Protein AF-0000000086441834 (afdb_homodimer)

Radius of gyration: 35.89 Å; Cα contacts (8 Å, |Δi|>4): 743; chains: 2; bounding box: 83×121×80 Å

InterPro domains:
  IPR006990 Tweety [PF04906] (12-384)
  IPR006990 Tweety [PTHR12424] (7-382)

Secondary structure (DSSP, 8-state):
----SSS------HHHHHHHTS-EE-TTS-EE--S--TT-HHHHHHHHHHHHHHHHHHHHHHHHHHHHHHHHHHHHHH--S---SHHHHHHHHHHHHHHHHHHHHHHHHHHHHHHHHHHHHHHHHHHHHHHHHHHHHHHHHHHHHHHIIIIIIHHHHHHHHHTTT-HHHHHHHHHHHHHHHHHHHHHHT------TTHHHHHHHHHHHHHHHHHHHHHHHHHHHHHHHHHHHHHHHHT-HHHHHHHHHHHHHHHHHHHHHHHHHHHHHHHHHHHHHSHHHHHHHHHHHHTSS-HHHHHHHHH--TTPPPTTHHHHHHHHHHHHHHHHHHHHHHHHHTTT-GGGHHHHHHHHHHHHHHHHHHHHHHHHHSHHHHHHHHHHHHHHHHHHHHHHHHHHHHTTS--/----SSS------HHHHHHHTS-EE-TTS-EE--S--TT-HHHHHHHHHHHHHHHHHHHHHHHHHHHHHHHHHHHHHH--S---SHHHHHHHHHHHHHHHHHHHHHHHHHHHHHHHHHHHHHHHHHHHHHHHHHHHHHHHHHHHHHHIIIIIIHHHHHHHHHTTT-HHHHHHHHHHHHHHHHHHHHHHT------TTHHHHHHHHHHHHHHHHHHHHHHHHHHHHHHHHHHHHHHHHT-HHHHHHHHHHHHHHHHHHHHHHHHHHHHHHHHHHHHHSHHHHHHHHHHHHTSS-HHHHHHHHH--TTPPPTTHHHHHHHHHHHHHHHHHHHHHHHHHTTT-GGGHHHHHHHHHHHHHHHHHHHHHHHHHSHHHHHHHHHHHHHHHHHHHHHHHHHHHHTTS--

Structure (mmCIF, N/CA/C/O backbone):
data_AF-0000000086441834-model_v1
#
loop_
_entity.id
_entity.type
_entity.pdbx_description
1 polymer 'Protein tweety homolog'
#
loop_
_atom_site.group_PDB
_atom_site.id
_atom_site.type_symbol
_atom_site.label_atom_id
_atom_site.label_alt_id
_atom_site.label_comp_id
_atom_site.label_asym_id
_atom_site.label_entity_id
_atom_site.label_seq_id
_atom_site.pdbx_PDB_ins_code
_atom_site.Cartn_x
_atom_site.Cartn_y
_atom_site.Cartn_z
_atom_site.occupancy
_atom_site.B_iso_or_equiv
_atom_site.auth_seq_id
_atom_site.auth_comp_id
_atom_site.auth_asym_id
_atom_site.auth_atom_id
_atom_site.pdbx_PDB_model_num
ATOM 1 N N . MET A 1 1 ? -5.156 -4.043 -15.008 1 24.02 1 MET A N 1
ATOM 2 C CA . MET A 1 1 ? -5.91 -2.793 -15.039 1 24.02 1 MET A CA 1
ATOM 3 C C . MET A 1 1 ? -5.945 -2.145 -13.664 1 24.02 1 MET A C 1
ATOM 5 O O . MET A 1 1 ? -6.688 -2.59 -12.781 1 24.02 1 MET A O 1
ATOM 9 N N . ALA A 1 2 ? -4.785 -1.745 -13.133 1 32.31 2 ALA A N 1
ATOM 10 C CA . ALA A 1 2 ? -4.375 -1.07 -11.906 1 32.31 2 ALA A CA 1
ATOM 11 C C . ALA A 1 2 ? -5.223 0.173 -11.648 1 32.31 2 ALA A C 1
ATOM 13 O O . ALA A 1 2 ? -5.391 1.008 -12.547 1 32.31 2 ALA A O 1
ATOM 14 N N . LEU A 1 3 ? -6.297 0.075 -10.953 1 35.94 3 LEU A N 1
ATOM 15 C CA . LEU A 1 3 ? -6.781 1.312 -10.352 1 35.94 3 LEU A CA 1
ATOM 16 C C . LEU A 1 3 ? -5.621 2.178 -9.875 1 35.94 3 LEU A C 1
ATOM 18 O O . LEU A 1 3 ? -4.969 1.856 -8.875 1 35.94 3 LEU A O 1
ATOM 22 N N . ALA A 1 4 ? -4.75 2.637 -10.602 1 35.59 4 ALA A N 1
ATOM 23 C CA . ALA A 1 4 ? -3.664 3.559 -10.289 1 35.59 4 ALA A CA 1
ATOM 24 C C . ALA A 1 4 ? -4.109 4.609 -9.273 1 35.59 4 ALA A C 1
ATOM 26 O O . ALA A 1 4 ? -5.309 4.863 -9.125 1 35.59 4 ALA A O 1
ATOM 27 N N . GLY A 1 5 ? -3.135 5.359 -8.508 1 34.28 5 GLY A N 1
ATOM 28 C CA . GLY A 1 5 ? -2.914 6.246 -7.379 1 34.28 5 GLY A CA 1
ATOM 29 C C . GLY A 1 5 ? -3.859 7.434 -7.355 1 34.28 5 GLY A C 1
ATOM 30 O O . GLY A 1 5 ? -3.881 8.195 -6.391 1 34.28 5 GLY A O 1
ATOM 31 N N . THR A 1 6 ? -4.016 8.141 -8.445 1 36.5 6 THR A N 1
ATOM 32 C CA . THR A 1 6 ? -4.566 9.477 -8.219 1 36.5 6 THR A CA 1
ATOM 33 C C . THR A 1 6 ? -6.027 9.391 -7.785 1 36.5 6 THR A C 1
ATOM 35 O O . THR A 1 6 ? -6.676 8.359 -7.969 1 36.5 6 THR A O 1
ATOM 38 N N . GLY A 1 7 ? -6.691 10.469 -7.227 1 42.56 7 GLY A N 1
ATOM 39 C CA . GLY A 1 7 ? -7.961 11.039 -6.801 1 42.56 7 GLY A CA 1
ATOM 40 C C . GLY A 1 7 ? -9.156 10.398 -7.484 1 42.56 7 GLY A C 1
ATOM 41 O O . GLY A 1 7 ? -10.242 10.984 -7.516 1 42.56 7 GLY A O 1
ATOM 42 N N . THR A 1 8 ? -8.953 9.461 -8.391 1 50.53 8 THR A N 1
ATOM 43 C CA . THR A 1 8 ? -10.117 9.266 -9.242 1 50.53 8 THR A CA 1
ATOM 44 C C . THR A 1 8 ? -11.133 8.344 -8.562 1 50.53 8 THR A C 1
ATOM 46 O O . THR A 1 8 ? -10.758 7.484 -7.762 1 50.53 8 THR A O 1
ATOM 49 N N . ASN A 1 9 ? -12.43 8.875 -8.516 1 57.94 9 ASN A N 1
ATOM 50 C CA . ASN A 1 9 ? -13.672 8.211 -8.141 1 57.94 9 ASN A CA 1
ATOM 51 C C . ASN A 1 9 ? -13.727 6.781 -8.664 1 57.94 9 ASN A C 1
ATOM 53 O O . ASN A 1 9 ? -13.195 6.488 -9.734 1 57.94 9 ASN A O 1
ATOM 57 N N . TYR A 1 10 ? -13.898 5.895 -7.727 1 64.81 10 TYR A N 1
ATOM 58 C CA . TYR A 1 10 ? -14.062 4.484 -8.055 1 64.81 10 TYR A CA 1
ATOM 59 C C . TYR A 1 10 ? -14.992 4.309 -9.25 1 64.81 10 TYR A C 1
ATOM 61 O O . TYR A 1 10 ? -16.047 4.934 -9.32 1 64.81 10 TYR A O 1
ATOM 69 N N . SER A 1 11 ? -14.461 3.799 -10.414 1 70.88 11 SER A N 1
ATOM 70 C CA . SER A 1 11 ? -15.312 3.381 -11.523 1 70.88 11 SER A CA 1
ATOM 71 C C . SER A 1 11 ? -15.273 1.867 -11.711 1 70.88 11 SER A C 1
ATOM 73 O O . SER A 1 11 ? -14.195 1.268 -11.742 1 70.88 11 SER A O 1
ATOM 75 N N . ALA A 1 12 ? -16.516 1.317 -11.734 1 76 12 ALA A N 1
ATOM 76 C CA . ALA A 1 12 ? -16.609 -0.132 -11.883 1 76 12 ALA A CA 1
ATOM 77 C C . ALA A 1 12 ? -16.125 -0.578 -13.258 1 76 12 ALA A C 1
ATOM 79 O O . ALA A 1 12 ? -16.5 0.01 -14.273 1 76 12 ALA A O 1
ATOM 80 N N . PRO A 1 13 ? -15.305 -1.532 -13.305 1 77.62 13 PRO A N 1
ATOM 81 C CA . PRO A 1 13 ? -14.867 -2.057 -14.602 1 77.62 13 PRO A CA 1
ATOM 82 C C . PRO A 1 13 ? -16.016 -2.689 -15.391 1 77.62 13 PRO A C 1
ATOM 84 O O . PRO A 1 13 ? -17.062 -2.992 -14.828 1 77.62 13 PRO A O 1
ATOM 87 N N . TRP A 1 14 ? -15.883 -2.857 -16.703 1 79.56 14 TRP A N 1
ATOM 88 C CA . TRP A 1 14 ? -16.922 -3.312 -17.625 1 79.56 14 TRP A CA 1
ATOM 89 C C . TRP A 1 14 ? -17.391 -4.719 -17.266 1 79.56 14 TRP A C 1
ATOM 91 O O . TRP A 1 14 ? -18.578 -5.035 -17.375 1 79.56 14 TRP A O 1
ATOM 101 N N . TRP A 1 15 ? -16.547 -5.562 -16.797 1 78.25 15 TRP A N 1
ATOM 102 C CA . TRP A 1 15 ? -16.922 -6.945 -16.516 1 78.25 15 TRP A CA 1
ATOM 103 C C . TRP A 1 15 ? -17.812 -7.027 -15.281 1 78.25 15 TRP A C 1
ATOM 105 O O . TRP A 1 15 ? -18.625 -7.949 -15.148 1 78.25 15 TRP A O 1
ATOM 115 N N . VAL A 1 16 ? -17.656 -6.113 -14.391 1 84.94 16 VAL A N 1
ATOM 116 C CA . VAL A 1 16 ? -18.516 -6.062 -13.219 1 84.94 16 VAL A CA 1
ATOM 117 C C . VAL A 1 16 ? -19.953 -5.719 -13.648 1 84.94 16 VAL A C 1
ATOM 119 O O . VAL A 1 16 ? -20.906 -6.328 -13.18 1 84.94 16 VAL A O 1
ATOM 122 N N . ALA A 1 17 ? -20.062 -4.734 -14.562 1 84.62 17 ALA A N 1
ATOM 123 C CA . ALA A 1 17 ? -21.375 -4.324 -15.055 1 84.62 17 ALA A CA 1
ATOM 124 C C . ALA A 1 17 ? -22.047 -5.457 -15.812 1 84.62 17 ALA A C 1
ATOM 126 O O . ALA A 1 17 ? -23.266 -5.645 -15.711 1 84.62 17 ALA A O 1
ATOM 127 N N . TRP A 1 18 ? -21.281 -6.195 -16.562 1 85.25 18 TRP A N 1
ATOM 128 C CA . TRP A 1 18 ? -21.828 -7.32 -17.328 1 85.25 18 TRP A CA 1
ATOM 129 C C . TRP A 1 18 ? -22.375 -8.398 -16.391 1 85.25 18 TRP A C 1
ATOM 131 O O . TRP A 1 18 ? -23.453 -8.945 -16.641 1 85.25 18 TRP A O 1
ATOM 141 N N . LEU A 1 19 ? -21.703 -8.633 -15.32 1 85 19 LEU A N 1
ATOM 142 C CA . LEU A 1 19 ? -22.125 -9.672 -14.383 1 85 19 LEU A CA 1
ATOM 143 C C . LEU A 1 19 ? -23.312 -9.203 -13.555 1 85 19 LEU A C 1
ATOM 145 O O . LEU A 1 19 ? -24.172 -10.008 -13.18 1 85 19 LEU A O 1
ATOM 149 N N . HIS A 1 20 ? -23.266 -7.961 -13.305 1 85.69 20 HIS A N 1
ATOM 150 C CA . HIS A 1 20 ? -24.375 -7.387 -12.539 1 85.69 20 HIS A CA 1
ATOM 151 C C . HIS A 1 20 ? -25.672 -7.43 -13.336 1 85.69 20 HIS A C 1
ATOM 153 O O . HIS A 1 20 ? -26.766 -7.531 -12.75 1 85.69 20 HIS A O 1
ATOM 159 N N . ASP A 1 21 ? -25.547 -7.422 -14.57 1 86.12 21 ASP A N 1
ATOM 160 C CA . ASP A 1 21 ? -26.719 -7.371 -15.43 1 86.12 21 ASP A CA 1
ATOM 161 C C . ASP A 1 21 ? -27.312 -8.766 -15.633 1 86.12 21 ASP A C 1
ATOM 163 O O . ASP A 1 21 ? -28.391 -8.906 -16.234 1 86.12 21 ASP A O 1
ATOM 167 N N . VAL A 1 22 ? -26.656 -9.695 -15.07 1 82.94 22 VAL A N 1
ATOM 168 C CA . VAL A 1 22 ? -27.188 -11.047 -15.18 1 82.94 22 VAL A CA 1
ATOM 169 C C . VAL A 1 22 ? -28.453 -11.172 -14.336 1 82.94 22 VAL A C 1
ATOM 171 O O . VAL A 1 22 ? -28.453 -10.836 -13.148 1 82.94 22 VAL A O 1
ATOM 174 N N . PRO A 1 23 ? -29.5 -11.602 -15.062 1 82.12 23 PRO A N 1
ATOM 175 C CA . PRO A 1 23 ? -30.766 -11.688 -14.328 1 82.12 23 PRO A CA 1
ATOM 176 C C . PRO A 1 23 ? -30.719 -12.711 -13.195 1 82.12 23 PRO A C 1
ATOM 178 O O . PRO A 1 23 ? -30.062 -13.75 -13.328 1 82.12 23 PRO A O 1
ATOM 181 N N . ARG A 1 24 ? -31.344 -12.352 -12.102 1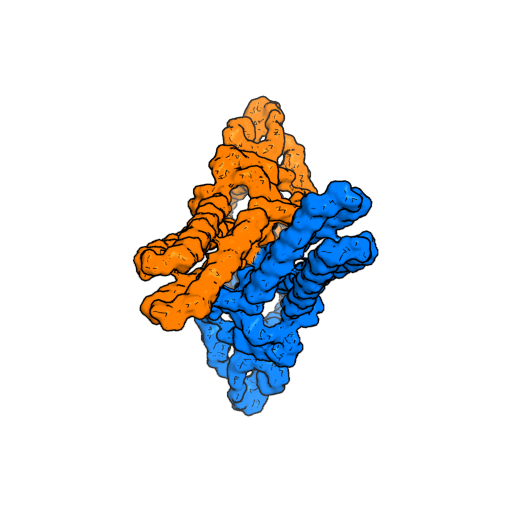 84.44 24 ARG A N 1
ATOM 182 C CA . ARG A 1 24 ? -31.406 -13.227 -10.938 1 84.44 24 ARG A CA 1
ATOM 183 C C . ARG A 1 24 ? -32.844 -13.625 -10.633 1 84.44 24 ARG A C 1
ATOM 185 O O . ARG A 1 24 ? -33.75 -12.828 -10.812 1 84.44 24 ARG A O 1
ATOM 192 N N . VAL A 1 25 ? -32.938 -14.852 -10.516 1 87.25 25 VAL A N 1
ATOM 193 C CA . VAL A 1 25 ? -34.281 -15.383 -10.25 1 87.25 25 VAL A CA 1
ATOM 194 C C . VAL A 1 25 ? -34.281 -16.062 -8.883 1 87.25 25 VAL A C 1
ATOM 196 O O . VAL A 1 25 ? -33.312 -16.656 -8.461 1 87.25 25 VAL A O 1
ATOM 199 N N . ASN A 1 26 ? -35.375 -15.867 -8.125 1 87.31 26 ASN A N 1
ATOM 200 C CA . ASN A 1 26 ? -35.531 -16.531 -6.84 1 87.31 26 ASN A CA 1
ATOM 201 C C . ASN A 1 26 ? -36.062 -17.953 -7.008 1 87.31 26 ASN A C 1
ATOM 203 O O . ASN A 1 26 ? -36.188 -18.453 -8.133 1 87.31 26 ASN A O 1
ATOM 207 N N . LEU A 1 27 ? -36.312 -18.578 -5.812 1 85.62 27 LEU A N 1
ATOM 208 C CA . LEU A 1 27 ? -36.75 -19.969 -5.863 1 85.62 27 LEU A CA 1
ATOM 209 C C . LEU A 1 27 ? -38.156 -20.062 -6.441 1 85.62 27 LEU A C 1
ATOM 211 O O . LEU A 1 27 ? -38.562 -21.125 -6.926 1 85.62 27 LEU A O 1
ATOM 215 N N . ARG A 1 28 ? -38.875 -18.891 -6.414 1 84.12 28 ARG A N 1
ATOM 216 C CA . ARG A 1 28 ? -40.219 -18.828 -6.965 1 84.12 28 ARG A CA 1
ATOM 217 C C . ARG A 1 28 ? -40.188 -18.328 -8.406 1 84.12 28 ARG A C 1
ATOM 219 O O . ARG A 1 28 ? -41.25 -18 -8.969 1 84.12 28 ARG A O 1
ATOM 226 N N . PHE A 1 29 ? -39.094 -18.156 -9.031 1 85.19 29 PHE A N 1
ATOM 227 C CA . PHE A 1 29 ? -38.875 -17.75 -10.414 1 85.19 29 PHE A CA 1
ATOM 228 C C . PHE A 1 29 ? -39.312 -16.297 -10.625 1 85.19 29 PHE A C 1
ATOM 230 O O . PHE A 1 29 ? -39.875 -15.969 -11.664 1 85.19 29 PHE A O 1
ATOM 237 N N . ARG A 1 30 ? -39.188 -15.625 -9.562 1 85.12 30 ARG A N 1
ATOM 238 C CA . ARG A 1 30 ? -39.469 -14.195 -9.672 1 85.12 30 ARG A CA 1
ATOM 239 C C . ARG A 1 30 ? -38.156 -13.406 -9.781 1 85.12 30 ARG A C 1
ATOM 241 O O . ARG A 1 30 ? -37.156 -13.773 -9.156 1 85.12 30 ARG A O 1
ATOM 248 N N . SER A 1 31 ? -38.188 -12.453 -10.594 1 86 31 SER A N 1
ATOM 249 C CA . SER A 1 31 ? -37 -11.641 -10.797 1 86 31 SER A CA 1
ATOM 250 C C . SER A 1 31 ? -36.688 -10.789 -9.562 1 86 31 SER A C 1
ATOM 252 O O . SER A 1 31 ? -37.594 -10.195 -8.977 1 86 31 SER A O 1
ATOM 254 N N . VAL A 1 32 ? -35.469 -10.844 -9.07 1 84.69 32 VAL A N 1
ATOM 255 C CA . VAL A 1 32 ? -35 -10.062 -7.93 1 84.69 32 VAL A CA 1
ATOM 256 C C . VAL A 1 32 ? -34.125 -8.914 -8.414 1 84.69 32 VAL A C 1
ATOM 258 O O . VAL A 1 32 ? -33.344 -9.078 -9.367 1 84.69 32 VAL A O 1
ATOM 261 N N . PRO A 1 33 ? -34.312 -7.777 -7.781 1 81 33 PRO A N 1
ATOM 262 C CA . PRO A 1 33 ? -33.469 -6.652 -8.18 1 81 33 PRO A CA 1
ATOM 263 C C . PRO A 1 33 ? -31.984 -6.883 -7.863 1 81 33 PRO A C 1
ATOM 265 O O . PRO A 1 33 ? -31.672 -7.57 -6.895 1 81 33 PRO A O 1
ATOM 268 N N . GLY A 1 34 ? -31.109 -6.395 -8.703 1 79.44 34 GLY A N 1
ATOM 269 C CA . GLY A 1 34 ? -29.672 -6.582 -8.602 1 79.44 34 GLY A CA 1
ATOM 270 C C . GLY A 1 34 ? -29.031 -5.68 -7.566 1 79.44 34 GLY A C 1
ATOM 271 O O . GLY A 1 34 ? -27.859 -5.316 -7.699 1 79.44 34 GLY A O 1
ATOM 272 N N . ARG A 1 35 ? -29.734 -5.176 -6.59 1 81.81 35 ARG A N 1
ATOM 273 C CA . ARG A 1 35 ? -29.172 -4.348 -5.535 1 81.81 35 ARG A CA 1
ATOM 274 C C . ARG A 1 35 ? -28.531 -5.207 -4.445 1 81.81 35 ARG A C 1
ATOM 276 O O . ARG A 1 35 ? -29.094 -6.234 -4.059 1 81.81 35 ARG A O 1
ATOM 283 N N . PHE A 1 36 ? -27.375 -4.758 -4.012 1 85.12 36 PHE A N 1
ATOM 284 C CA . PHE A 1 36 ? -26.656 -5.523 -3 1 85.12 36 PHE A CA 1
ATOM 285 C C . PHE A 1 36 ? -27.375 -5.445 -1.657 1 85.12 36 PHE A C 1
ATOM 287 O O . PHE A 1 36 ? -27.359 -4.41 -0.99 1 85.12 36 PHE A O 1
ATOM 294 N N . GLU A 1 37 ? -28.125 -6.473 -1.342 1 85.88 37 GLU A N 1
ATOM 295 C CA . GLU A 1 37 ? -28.875 -6.582 -0.086 1 85.88 37 GLU A CA 1
ATOM 296 C C . GLU A 1 37 ? -28.641 -7.941 0.569 1 85.88 37 GLU A C 1
ATOM 298 O O . GLU A 1 37 ? -29.5 -8.828 0.482 1 85.88 37 GLU A O 1
ATOM 303 N N . PRO A 1 38 ? -27.625 -8.023 1.412 1 83.06 38 PRO A N 1
ATOM 304 C CA . PRO A 1 38 ? -27.297 -9.336 1.976 1 83.06 38 PRO A CA 1
ATOM 305 C C . PRO A 1 38 ? -28.25 -9.766 3.084 1 83.06 38 PRO A C 1
ATOM 307 O O . PRO A 1 38 ? -28.297 -10.938 3.449 1 83.06 38 PRO A O 1
ATOM 310 N N . ARG A 1 39 ? -29.141 -8.977 3.498 1 82.88 39 ARG A N 1
ATOM 311 C CA . ARG A 1 39 ? -30.031 -9.32 4.602 1 82.88 39 ARG A CA 1
ATOM 312 C C . ARG A 1 39 ? -31.438 -9.625 4.094 1 82.88 39 ARG A C 1
ATOM 314 O O . ARG A 1 39 ? -32.312 -10.078 4.859 1 82.88 39 ARG A O 1
ATOM 321 N N . ASN A 1 40 ? -31.609 -9.422 2.889 1 87.06 40 ASN A N 1
ATOM 322 C CA . ASN A 1 40 ? -32.906 -9.68 2.289 1 87.06 40 ASN A CA 1
ATOM 323 C C . ASN A 1 40 ? -33.094 -11.148 1.918 1 87.06 40 ASN A C 1
ATOM 325 O O . ASN A 1 40 ? -32.188 -11.758 1.329 1 87.06 40 ASN A O 1
ATOM 329 N N . ASP A 1 41 ? -34.188 -11.711 2.266 1 88.31 41 ASP A N 1
ATOM 330 C CA . ASP A 1 41 ? -34.469 -13.125 2.018 1 88.31 41 ASP A CA 1
ATOM 331 C C . ASP A 1 41 ? -34.562 -13.406 0.52 1 88.31 41 ASP A C 1
ATOM 333 O O . ASP A 1 4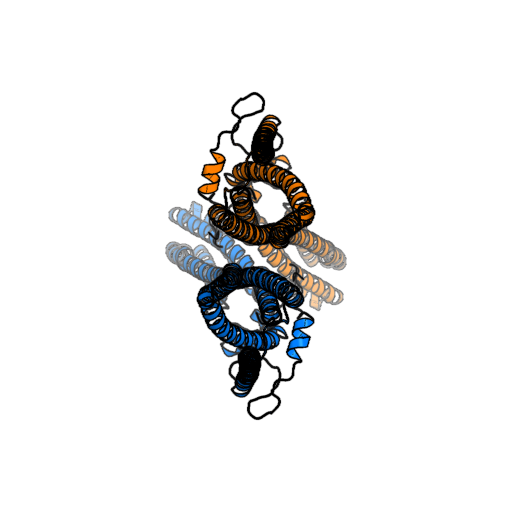1 ? -34.094 -14.445 0.049 1 88.31 41 ASP A O 1
ATOM 337 N N . GLY A 1 42 ? -35.156 -12.508 -0.138 1 85.5 42 GLY A N 1
ATOM 338 C CA . GLY A 1 42 ? -35.25 -12.688 -1.579 1 85.5 42 GLY A CA 1
ATOM 339 C C . GLY A 1 42 ? -33.875 -12.719 -2.256 1 85.5 42 GLY A C 1
ATOM 340 O O . GLY A 1 42 ? -33.656 -13.523 -3.16 1 85.5 42 GLY A O 1
ATOM 341 N N . TYR A 1 43 ? -33.062 -11.938 -1.845 1 88.62 43 TYR A N 1
ATOM 342 C CA . TYR A 1 43 ? -31.688 -11.891 -2.375 1 88.62 43 TYR A CA 1
ATOM 343 C C . TYR A 1 43 ? -30.938 -13.18 -2.07 1 88.62 43 TYR A C 1
ATOM 345 O O . TYR A 1 43 ? -30.266 -13.727 -2.941 1 88.62 43 TYR A O 1
ATOM 353 N N . LEU A 1 44 ? -31.156 -13.75 -0.935 1 89.31 44 LEU A N 1
ATOM 354 C CA . LEU A 1 44 ? -30.484 -14.984 -0.534 1 89.31 44 LEU A CA 1
ATOM 355 C C . LEU A 1 44 ? -31.062 -16.188 -1.283 1 89.31 44 LEU A C 1
ATOM 357 O O . LEU A 1 44 ? -30.344 -17.141 -1.572 1 89.31 44 LEU A O 1
ATOM 361 N N . GLN A 1 45 ? -32.312 -16.078 -1.565 1 90.12 45 GLN A N 1
ATOM 362 C CA . GLN A 1 45 ? -32.938 -17.156 -2.312 1 90.12 45 GLN A CA 1
ATOM 363 C C . GLN A 1 45 ? -32.406 -17.25 -3.734 1 90.12 45 GLN A C 1
ATOM 365 O O . GLN A 1 45 ? -32.344 -18.328 -4.324 1 90.12 45 GLN A O 1
ATOM 370 N N . SER A 1 46 ? -32.094 -16.156 -4.238 1 89.38 46 SER A N 1
ATOM 371 C CA . SER A 1 46 ? -31.484 -16.172 -5.566 1 89.38 46 SER A CA 1
ATOM 372 C C . SER A 1 46 ? -30.156 -16.891 -5.555 1 89.38 46 SER A C 1
ATOM 374 O O . SER A 1 46 ? -29.797 -17.578 -6.527 1 89.38 46 SER A O 1
ATOM 376 N N . PHE A 1 47 ? -29.438 -16.844 -4.504 1 91.25 47 PHE A N 1
ATOM 377 C CA . PHE A 1 47 ? -28.172 -17.547 -4.359 1 91.25 47 PHE A CA 1
ATOM 378 C C . PHE A 1 47 ? -28.391 -19.047 -4.238 1 91.25 47 PHE A C 1
ATOM 380 O O . PHE A 1 47 ? -27.641 -19.844 -4.809 1 91.25 47 PHE A O 1
ATOM 387 N N . LEU A 1 48 ? -29.406 -19.375 -3.557 1 91.81 48 LEU A N 1
ATOM 388 C CA . LEU A 1 48 ? -29.75 -20.781 -3.422 1 91.81 48 LEU A CA 1
ATOM 389 C C . LEU A 1 48 ? -30.141 -21.391 -4.77 1 91.81 48 LEU A C 1
ATOM 391 O O . LEU A 1 48 ? -29.859 -22.547 -5.043 1 91.81 48 LEU A O 1
ATOM 395 N N . PHE A 1 49 ? -30.75 -20.578 -5.531 1 91.88 49 PHE A N 1
ATOM 396 C CA . PHE A 1 49 ? -31.109 -21.016 -6.871 1 91.88 49 PHE A CA 1
ATOM 397 C C . PHE A 1 49 ? -29.859 -21.312 -7.699 1 91.88 49 PHE A C 1
ATOM 399 O O . PHE A 1 49 ? -29.797 -22.328 -8.406 1 91.88 49 PHE A O 1
ATOM 406 N N . ILE A 1 50 ? -28.953 -20.422 -7.676 1 90.5 50 ILE A N 1
ATOM 407 C CA . ILE A 1 50 ? -27.703 -20.594 -8.414 1 90.5 50 ILE A CA 1
ATOM 408 C C . ILE A 1 50 ? -27 -21.859 -7.938 1 90.5 50 ILE A C 1
ATOM 410 O O . ILE A 1 50 ? -26.484 -22.641 -8.742 1 90.5 50 ILE A O 1
ATOM 414 N N . LEU A 1 51 ? -27.031 -22.109 -6.668 1 92 51 LEU A N 1
ATOM 415 C CA . LEU A 1 51 ? -26.422 -23.328 -6.113 1 92 51 LEU A CA 1
ATOM 416 C C . LEU A 1 51 ? -27.172 -24.562 -6.578 1 92 51 LEU A C 1
ATOM 418 O O . LEU A 1 51 ? -26.562 -25.609 -6.836 1 92 51 LEU A O 1
ATOM 422 N N . GLY A 1 52 ? -28.469 -24.391 -6.707 1 92.12 52 GLY A N 1
ATOM 423 C CA . GLY A 1 52 ? -29.266 -25.5 -7.223 1 92.12 52 GLY A CA 1
ATOM 424 C C . GLY A 1 52 ? -28.953 -25.844 -8.664 1 92.12 52 GLY A C 1
ATOM 425 O O . GLY A 1 52 ? -28.844 -27.016 -9.023 1 92.12 52 GLY A O 1
ATOM 426 N N . VAL A 1 53 ? -28.781 -24.828 -9.43 1 90.5 53 VAL A N 1
ATOM 427 C CA . VAL A 1 53 ? -28.438 -25.047 -10.828 1 90.5 53 VAL A CA 1
ATOM 428 C C . VAL A 1 53 ? -27.094 -25.766 -10.922 1 90.5 53 VAL A C 1
ATOM 430 O O . VAL A 1 53 ? -26.906 -26.656 -11.758 1 90.5 53 VAL A O 1
ATOM 433 N N . ALA A 1 54 ? -26.141 -25.375 -10.094 1 90.5 54 ALA A N 1
ATOM 434 C CA . ALA A 1 54 ? -24.844 -26.047 -10.07 1 90.5 54 ALA A CA 1
ATOM 435 C C . ALA A 1 54 ? -24.984 -27.5 -9.641 1 90.5 54 ALA A C 1
ATOM 437 O O . ALA A 1 54 ? -24.328 -28.391 -10.195 1 90.5 54 ALA A O 1
ATOM 438 N N . ALA A 1 55 ? -25.844 -27.75 -8.75 1 92.44 55 ALA A N 1
ATOM 439 C CA . ALA A 1 55 ? -26.062 -29.109 -8.273 1 92.44 55 ALA A CA 1
ATOM 440 C C . ALA A 1 55 ? -26.688 -29.969 -9.367 1 92.44 55 ALA A C 1
ATOM 442 O O . ALA A 1 55 ? -26.297 -31.125 -9.555 1 92.44 55 ALA A O 1
ATOM 443 N N . VAL A 1 56 ? -27.594 -29.406 -10.109 1 93.38 56 VAL A N 1
ATOM 444 C CA . VAL A 1 56 ? -28.234 -30.141 -11.195 1 93.38 56 VAL A CA 1
ATOM 445 C C . VAL A 1 56 ? -27.219 -30.438 -12.297 1 93.38 56 VAL A C 1
ATOM 447 O O . VAL A 1 56 ? -27.234 -31.531 -12.867 1 93.38 56 VAL A O 1
ATOM 450 N N . SER A 1 57 ? -26.422 -29.438 -12.586 1 90.62 57 SER A N 1
ATOM 451 C CA . SER A 1 57 ? -25.391 -29.641 -13.586 1 90.62 57 SER A CA 1
ATOM 452 C C . SER A 1 57 ? -24.406 -30.734 -13.164 1 90.62 57 SER A C 1
ATOM 454 O O . SER A 1 57 ? -23.938 -31.5 -14 1 90.62 57 SER A O 1
ATOM 456 N N . LEU A 1 58 ? -24.062 -30.812 -11.836 1 90.62 58 LEU A N 1
ATOM 457 C CA . LEU A 1 58 ? -23.219 -31.891 -11.32 1 90.62 58 LEU A CA 1
ATOM 458 C C . LEU A 1 58 ? -23.891 -33.25 -11.492 1 90.62 58 LEU A C 1
ATOM 460 O O . LEU A 1 58 ? -23.266 -34.188 -11.945 1 90.62 58 LEU A O 1
ATOM 464 N N . ALA A 1 59 ? -25.188 -33.312 -11.211 1 93 59 ALA A N 1
ATOM 465 C CA . ALA A 1 59 ? -25.938 -34.562 -11.352 1 93 59 ALA A CA 1
ATOM 466 C C . ALA A 1 59 ? -25.969 -35.031 -12.805 1 93 59 ALA A C 1
ATOM 468 O O . ALA A 1 59 ? -25.797 -36.219 -13.086 1 93 59 ALA A O 1
ATOM 469 N N . LEU A 1 60 ? -26.125 -34.062 -13.641 1 91.75 60 LEU A N 1
ATOM 470 C CA . LEU A 1 60 ? -26.125 -34.375 -15.062 1 91.75 60 LEU A CA 1
ATOM 471 C C . LEU A 1 60 ? -24.766 -34.906 -15.516 1 91.75 60 LEU A C 1
ATOM 473 O O . LEU A 1 60 ? -24.688 -35.844 -16.297 1 91.75 60 LEU A O 1
ATOM 477 N N . ASN A 1 61 ? -23.75 -34.312 -15.055 1 89.19 61 ASN A N 1
ATOM 478 C CA . ASN A 1 61 ? -22.391 -34.75 -15.383 1 89.19 61 ASN A CA 1
ATOM 479 C C . ASN A 1 61 ? -22.109 -36.125 -14.852 1 89.19 61 ASN A C 1
ATOM 481 O O . ASN A 1 61 ? -21.484 -36.969 -15.539 1 89.19 61 ASN A O 1
ATOM 485 N N . LEU A 1 62 ? -22.547 -36.406 -13.648 1 89.44 62 LEU A N 1
ATOM 486 C CA . LEU A 1 62 ? -22.328 -37.719 -13.07 1 89.44 62 LEU A CA 1
ATOM 487 C C . LEU A 1 62 ? -23.141 -38.781 -13.812 1 89.44 62 LEU A C 1
ATOM 489 O O . LEU A 1 62 ? -22.656 -39.906 -14.023 1 89.44 62 LEU A O 1
ATOM 493 N N . LEU A 1 63 ? -24.297 -38.438 -14.305 1 91.12 63 LEU A N 1
ATOM 494 C CA . LEU A 1 63 ? -25.141 -39.344 -15.062 1 91.12 63 LEU A CA 1
ATOM 495 C C . LEU A 1 63 ? -24.516 -39.656 -16.422 1 91.12 63 LEU A C 1
ATOM 497 O O . LEU A 1 63 ? -24.5 -40.812 -16.844 1 91.12 63 LEU A O 1
ATOM 501 N N . LEU A 1 64 ? -24.047 -38.688 -17.016 1 88.5 64 LEU A N 1
ATOM 502 C CA . LEU A 1 64 ? -23.391 -38.906 -18.312 1 88.5 64 LEU A CA 1
ATOM 503 C C . LEU A 1 64 ? -22.156 -39.781 -18.156 1 88.5 64 LEU A C 1
ATOM 505 O O . LEU A 1 64 ? -21.906 -40.656 -18.984 1 88.5 64 LEU A O 1
ATOM 509 N N . LEU A 1 65 ? -21.375 -39.562 -17.109 1 83.62 65 LEU A N 1
ATOM 510 C CA . LEU A 1 65 ? -20.203 -40.375 -16.844 1 83.62 65 LEU A CA 1
ATOM 511 C C . LEU A 1 65 ? -20.594 -41.812 -16.531 1 83.62 65 LEU A C 1
ATOM 513 O O . LEU A 1 65 ? -19.938 -42.75 -16.969 1 83.62 65 LEU A O 1
ATOM 517 N N . PHE A 1 66 ? -21.719 -41.969 -15.828 1 86.06 66 PHE A N 1
ATOM 518 C CA . PHE A 1 66 ? -22.203 -43.312 -15.484 1 86.06 66 PHE A CA 1
ATOM 519 C C . PHE A 1 66 ? -22.641 -44.062 -16.719 1 86.06 66 PHE A C 1
ATOM 521 O O . PHE A 1 66 ? -22.312 -45.25 -16.891 1 86.06 66 PHE A O 1
ATOM 528 N N . VAL A 1 67 ? -23.297 -43.406 -17.625 1 87.5 67 VAL A N 1
ATOM 529 C CA . VAL A 1 67 ? -23.766 -44.031 -18.859 1 87.5 67 VAL A CA 1
ATOM 530 C C . VAL A 1 67 ? -22.578 -44.406 -19.734 1 87.5 67 VAL A C 1
ATOM 532 O O . VAL A 1 67 ? -22.516 -45.5 -20.297 1 87.5 67 VAL A O 1
ATOM 535 N N . HIS A 1 68 ? -21.703 -43.5 -19.781 1 81.12 68 HIS A N 1
ATOM 536 C CA . HIS A 1 68 ? -20.516 -43.719 -20.578 1 81.12 68 HIS A CA 1
ATOM 537 C C . HIS A 1 68 ? -19.719 -44.938 -20.062 1 81.12 68 HIS A C 1
ATOM 539 O O . HIS A 1 68 ? -19.328 -45.781 -20.844 1 81.12 68 HIS A O 1
ATOM 545 N N . TYR A 1 69 ? -19.562 -45.062 -18.766 1 77.44 69 TYR A N 1
ATOM 546 C CA . TYR A 1 69 ? -18.797 -46.156 -18.172 1 77.44 69 TYR A CA 1
ATOM 547 C C . TYR A 1 69 ? -19.531 -47.5 -18.328 1 77.44 69 TYR A C 1
ATOM 549 O O . TYR A 1 69 ? -18.922 -48.531 -18.578 1 77.44 69 TYR A O 1
ATOM 557 N N . THR A 1 70 ? -20.812 -47.531 -18.312 1 81.94 70 THR A N 1
ATOM 558 C CA . THR A 1 70 ? -21.594 -48.75 -18.469 1 81.94 70 THR A CA 1
ATOM 559 C C . THR A 1 70 ? -21.562 -49.25 -19.906 1 81.94 70 THR A C 1
ATOM 561 O O . THR A 1 70 ? -21.484 -50.469 -20.172 1 81.94 70 THR A O 1
ATOM 564 N N . ARG A 1 71 ? -21.641 -48.281 -20.75 1 81.25 71 ARG A N 1
ATOM 565 C CA . ARG A 1 71 ? -21.578 -48.656 -22.156 1 81.25 71 ARG A CA 1
ATOM 566 C C . ARG A 1 71 ? -20.203 -49.25 -22.5 1 81.25 71 ARG A C 1
ATOM 568 O O . ARG A 1 71 ? -20.125 -50.188 -23.266 1 81.25 71 ARG A O 1
ATOM 575 N N . LEU A 1 72 ? -19.172 -48.719 -21.984 1 70.25 72 LEU A N 1
ATOM 576 C CA . LEU A 1 72 ? -17.828 -49.219 -22.234 1 70.25 72 LEU A CA 1
ATOM 577 C C . LEU A 1 72 ? -17.641 -50.594 -21.641 1 70.25 72 LEU A C 1
ATOM 579 O O . LEU A 1 72 ? -16.984 -51.469 -22.234 1 70.25 72 LEU A O 1
ATOM 583 N N . CYS A 1 73 ? -18.188 -50.875 -20.5 1 68.44 73 CYS A N 1
ATOM 584 C CA . CYS A 1 73 ? -18.078 -52.188 -19.844 1 68.44 73 CYS A CA 1
ATOM 585 C C . CYS A 1 73 ? -18.906 -53.25 -20.578 1 68.44 73 CYS A C 1
ATOM 587 O O . CYS A 1 73 ? -18.469 -54.375 -20.703 1 68.44 73 CYS A O 1
ATOM 589 N N . CYS A 1 74 ? -20 -52.844 -21.078 1 64.75 74 CYS A N 1
ATOM 590 C CA . CYS A 1 74 ? -20.859 -53.781 -21.797 1 64.75 74 CYS A CA 1
ATOM 591 C C . CYS A 1 74 ? -20.297 -54.094 -23.172 1 64.75 74 CYS A C 1
ATOM 593 O O . CYS A 1 74 ? -20.422 -55.219 -23.672 1 64.75 74 CYS A O 1
ATOM 595 N N . CYS A 1 75 ? -19.844 -53.062 -23.766 1 59.09 75 CYS A N 1
ATOM 596 C CA . CYS A 1 75 ? -19.281 -53.281 -25.094 1 59.09 75 CYS A CA 1
ATOM 597 C C . CYS A 1 75 ? -18.016 -54.125 -25 1 59.09 75 CYS A C 1
ATOM 599 O O . CYS A 1 75 ? -17.688 -54.844 -25.938 1 59.09 75 CYS A O 1
ATOM 601 N N . GLN A 1 76 ? -17.234 -53.938 -24.031 1 58.56 76 GLN A N 1
ATOM 602 C CA . GLN A 1 76 ? -16.047 -54.781 -23.891 1 58.56 76 GLN A CA 1
ATOM 603 C C . GLN A 1 76 ? -16.406 -56.219 -23.578 1 58.56 76 GLN A C 1
ATOM 605 O O . GLN A 1 76 ? -15.672 -57.156 -23.922 1 58.56 76 GLN A O 1
ATOM 610 N N . ARG A 1 77 ? -17.484 -56.5 -22.922 1 58.28 77 ARG A N 1
ATOM 611 C CA . ARG A 1 77 ? -17.891 -57.906 -22.672 1 58.28 77 ARG A CA 1
ATOM 612 C C . ARG A 1 77 ? -18.281 -58.594 -23.969 1 58.28 77 ARG A C 1
ATOM 614 O O . ARG A 1 77 ? -18.047 -59.781 -24.125 1 58.28 77 ARG A O 1
ATOM 621 N N . GLY A 1 78 ? -18.953 -57.938 -24.781 1 52.25 78 GLY A N 1
ATOM 622 C CA . GLY A 1 78 ? -19.391 -58.656 -25.969 1 52.25 78 GLY A CA 1
ATOM 623 C C . GLY A 1 78 ? -18.344 -58.688 -27.062 1 52.25 78 GLY A C 1
ATOM 624 O O . GLY A 1 78 ? -18.516 -59.375 -28.078 1 52.25 78 GLY A O 1
ATOM 625 N N . GLY A 1 79 ? -17.688 -57.656 -27.344 1 46.81 79 GLY A N 1
ATOM 626 C CA . GLY A 1 79 ? -16.938 -57.594 -28.578 1 46.81 79 GLY A CA 1
ATOM 627 C C . GLY A 1 79 ? -15.648 -58.406 -28.531 1 46.81 79 GLY A C 1
ATOM 628 O O . GLY A 1 79 ? -14.984 -58.469 -27.5 1 46.81 79 GLY A O 1
ATOM 629 N N . ASN A 1 80 ? -15.492 -59.438 -29.484 1 46.38 80 ASN A N 1
ATOM 630 C CA . ASN A 1 80 ? -14.438 -60.312 -30.016 1 46.38 80 ASN A CA 1
ATOM 631 C C . ASN A 1 80 ? -13.094 -59.594 -30.078 1 46.38 80 ASN A C 1
ATOM 633 O O . ASN A 1 80 ? -13.055 -58.375 -30.062 1 46.38 80 ASN A O 1
ATOM 637 N N . GLY A 1 81 ? -11.789 -60.312 -30.516 1 44.12 81 GLY A N 1
ATOM 638 C CA . GLY A 1 81 ? -10.344 -60.375 -30.609 1 44.12 81 GLY A CA 1
ATOM 639 C C . GLY A 1 81 ? -9.742 -59.188 -31.344 1 44.12 81 GLY A C 1
ATOM 640 O O . GLY A 1 81 ? -8.531 -58.938 -31.25 1 44.12 81 GLY A O 1
ATOM 641 N N . ASN A 1 82 ? -10.023 -58.906 -32.719 1 41.91 82 ASN A N 1
ATOM 642 C CA . ASN A 1 82 ? -9.141 -58.375 -33.75 1 41.91 82 ASN A CA 1
ATOM 643 C C . ASN A 1 82 ? -9.016 -56.875 -33.656 1 41.91 82 ASN A C 1
ATOM 645 O O . ASN A 1 82 ? -8.695 -56.219 -34.656 1 41.91 82 ASN A O 1
ATOM 649 N N . VAL A 1 83 ? -9.789 -56.125 -33.125 1 48.94 83 VAL A N 1
ATOM 650 C CA . VAL A 1 83 ? -9.703 -54.719 -33.438 1 48.94 83 VAL A CA 1
ATOM 651 C C . VAL A 1 83 ? -8.508 -54.094 -32.719 1 48.94 83 VAL A C 1
ATOM 653 O O . VAL A 1 83 ? -8.578 -53.812 -31.516 1 48.94 83 VAL A O 1
ATOM 656 N N . LYS A 1 84 ? -7.344 -54.531 -33.094 1 50.31 84 LYS A N 1
ATOM 657 C CA . LYS A 1 84 ? -5.973 -54.5 -32.594 1 50.31 84 LYS A CA 1
ATOM 658 C C . LYS A 1 84 ? -5.492 -53.062 -32.344 1 50.31 84 LYS A C 1
ATOM 660 O O . LYS A 1 84 ? -5.039 -52.75 -31.234 1 50.31 84 LYS A O 1
ATOM 665 N N . ARG A 1 85 ? -4.445 -52.531 -33.156 1 50.59 85 ARG A N 1
ATOM 666 C CA . ARG A 1 85 ? -3.285 -51.625 -33.125 1 50.59 85 ARG A CA 1
ATOM 667 C C . ARG A 1 85 ? -3.707 -50.156 -33.219 1 50.59 85 ARG A C 1
ATOM 669 O O . ARG A 1 85 ? -3.111 -49.312 -32.562 1 50.59 85 ARG A O 1
ATOM 676 N N . SER A 1 86 ? -4.648 -49.781 -34.125 1 50.59 86 SER A N 1
ATOM 677 C CA . SER A 1 86 ? -4.906 -48.406 -34.469 1 50.59 86 SER A CA 1
ATOM 678 C C . SER A 1 86 ? -5.59 -47.656 -33.344 1 50.59 86 SER A C 1
ATOM 680 O O . SER A 1 86 ? -5.41 -46.438 -33.188 1 50.59 86 SER A O 1
ATOM 682 N N . SER A 1 87 ? -6.316 -48.25 -32.5 1 52.34 87 SER A N 1
ATOM 683 C CA . SER A 1 87 ? -7.125 -47.625 -31.453 1 52.34 87 SER A CA 1
ATOM 684 C C . SER A 1 87 ? -6.277 -47.25 -30.25 1 52.34 87 SER A C 1
ATOM 686 O O . SER A 1 87 ? -6.598 -46.281 -29.531 1 52.34 87 SER A O 1
ATOM 688 N N . VAL A 1 88 ? -5.125 -47.875 -30.219 1 56.09 88 VAL A N 1
ATOM 689 C CA . VAL A 1 88 ? -4.242 -47.594 -29.078 1 56.09 88 VAL A CA 1
ATOM 690 C C . VAL A 1 88 ? -3.646 -46.188 -29.234 1 56.09 88 VAL A C 1
ATOM 692 O O . VAL A 1 88 ? -3.496 -45.469 -28.25 1 56.09 88 VAL A O 1
ATOM 695 N N . CYS A 1 89 ? -3.441 -45.781 -30.531 1 57.12 89 CYS A N 1
ATOM 696 C CA . CYS A 1 89 ? -2.824 -44.5 -30.781 1 57.12 89 CYS A CA 1
ATOM 697 C C . CYS A 1 89 ? -3.762 -43.344 -30.391 1 57.12 89 CYS A C 1
ATOM 699 O O . CYS A 1 89 ? -3.332 -42.375 -29.781 1 57.12 89 CYS A O 1
ATOM 701 N N . CYS A 1 90 ? -5.035 -43.531 -30.703 1 62.22 90 CYS A N 1
ATOM 702 C CA . CYS A 1 90 ? -5.988 -42.469 -30.391 1 62.22 90 CYS A CA 1
ATOM 703 C C . CYS A 1 90 ? -6.191 -42.344 -28.891 1 62.22 90 CYS A C 1
ATOM 705 O O . CYS A 1 90 ? -6.293 -41.219 -28.375 1 62.22 90 CYS A O 1
ATOM 707 N N . SER A 1 91 ? -6.059 -43.438 -28.266 1 67.44 91 SER A N 1
ATOM 708 C CA . SER A 1 91 ? -6.258 -43.406 -26.812 1 67.44 91 SER A CA 1
ATOM 709 C C . SER A 1 91 ? -5.078 -42.719 -26.109 1 67.44 91 SER A C 1
ATOM 711 O O . SER A 1 91 ? -5.266 -41.938 -25.172 1 67.44 91 SER A O 1
ATOM 713 N N . THR A 1 92 ? -3.939 -42.875 -26.719 1 63.34 92 THR A N 1
ATOM 714 C CA . THR A 1 92 ? -2.756 -42.25 -26.141 1 63.34 92 THR A CA 1
ATOM 715 C C . THR A 1 92 ? -2.791 -40.75 -26.328 1 63.34 92 THR A C 1
ATOM 717 O O . THR A 1 92 ? -2.469 -40 -25.422 1 63.34 92 THR A O 1
ATOM 720 N N . TRP A 1 93 ? -3.221 -40.312 -27.531 1 66.69 93 TRP A N 1
ATOM 721 C CA . TRP A 1 93 ? -3.307 -38.875 -27.781 1 66.69 93 TRP A CA 1
ATOM 722 C C . TRP A 1 93 ? -4.359 -38.219 -26.891 1 66.69 93 TRP A C 1
ATOM 724 O O . TRP A 1 93 ? -4.195 -37.094 -26.469 1 66.69 93 TRP A O 1
ATOM 734 N N . CYS A 1 94 ? -5.379 -38.875 -26.547 1 71.69 94 CYS A N 1
ATOM 735 C CA . CYS A 1 94 ? -6.418 -38.344 -25.672 1 71.69 94 CYS A CA 1
ATOM 736 C C . CYS A 1 94 ? -5.895 -38.188 -24.25 1 71.69 94 CYS A C 1
ATOM 738 O O . CYS A 1 94 ? -6.191 -37.188 -23.578 1 71.69 94 CYS A O 1
ATOM 740 N N . VAL A 1 95 ? -5.066 -39.094 -23.906 1 71.12 95 VAL A N 1
ATOM 741 C CA . VAL A 1 95 ? -4.52 -39.031 -22.547 1 71.12 95 VAL A CA 1
ATOM 742 C C . VAL A 1 95 ? -3.492 -37.906 -22.453 1 71.12 95 VAL A C 1
ATOM 744 O O . VAL A 1 95 ? -3.447 -37.188 -21.469 1 71.12 95 VAL A O 1
ATOM 747 N N . VAL A 1 96 ? -2.752 -37.812 -23.5 1 67.31 96 VAL A N 1
ATOM 748 C CA . VAL A 1 96 ? -1.744 -36.75 -23.516 1 67.31 96 VAL A CA 1
ATOM 749 C C . VAL A 1 96 ? -2.424 -35.375 -23.484 1 67.31 96 VAL A C 1
ATOM 751 O O . VAL A 1 96 ? -2.027 -34.5 -22.719 1 67.31 96 VAL A O 1
ATOM 754 N N . LEU A 1 97 ? -3.414 -35.188 -24.234 1 72.88 97 LEU A N 1
ATOM 755 C CA . LEU A 1 97 ? -4.133 -33.906 -24.266 1 72.88 97 LEU A CA 1
ATOM 756 C C . LEU A 1 97 ? -4.82 -33.656 -22.922 1 72.88 97 LEU A C 1
ATOM 758 O O . LEU A 1 97 ? -4.832 -32.5 -22.453 1 72.88 97 LEU A O 1
ATOM 762 N N . ALA A 1 98 ? -5.332 -34.625 -22.391 1 74.06 98 ALA A N 1
ATOM 763 C CA . ALA A 1 98 ? -6 -34.469 -21.109 1 74.06 98 ALA A CA 1
ATOM 764 C C . ALA A 1 98 ? -5.004 -34.094 -20.016 1 74.06 98 ALA A C 1
ATOM 766 O O . ALA A 1 98 ? -5.297 -33.25 -19.172 1 74.06 98 ALA A O 1
ATOM 767 N N . THR A 1 99 ? -3.887 -34.719 -20.141 1 70.38 99 THR A N 1
ATOM 768 C CA . THR A 1 99 ? -2.867 -34.406 -19.141 1 70.38 99 THR A CA 1
ATOM 769 C C . THR A 1 99 ? -2.369 -32.969 -19.297 1 70.38 99 THR A C 1
ATOM 771 O O . THR A 1 99 ? -2.152 -32.281 -18.312 1 70.38 99 THR A O 1
ATOM 774 N N . LEU A 1 100 ? -2.25 -32.594 -20.5 1 69.75 100 LEU A N 1
ATOM 775 C CA . LEU A 1 100 ? -1.796 -31.219 -20.75 1 69.75 100 LEU A CA 1
ATOM 776 C C . LEU A 1 100 ? -2.832 -30.203 -20.281 1 69.75 100 LEU A C 1
ATOM 778 O O . LEU A 1 100 ? -2.482 -29.188 -19.688 1 69.75 100 LEU A O 1
ATOM 782 N N . LEU A 1 101 ? -4.004 -30.469 -20.547 1 74.25 101 LEU A N 1
ATOM 783 C CA . LEU A 1 101 ? -5.074 -29.562 -20.141 1 74.25 101 LEU A CA 1
ATOM 784 C C . LEU A 1 101 ? -5.199 -29.531 -18.625 1 74.25 101 LEU A C 1
ATOM 786 O O . LEU A 1 101 ? -5.395 -28.469 -18.031 1 74.25 101 LEU A O 1
ATOM 790 N N . CYS A 1 102 ? -4.996 -30.703 -18.047 1 72.31 102 CYS A N 1
ATOM 791 C CA . CYS A 1 102 ? -5.086 -30.781 -16.594 1 72.31 102 CYS A CA 1
ATOM 792 C C . CYS A 1 102 ? -3.924 -30.047 -15.93 1 72.31 102 CYS A C 1
ATOM 794 O O . CYS A 1 102 ? -4.121 -29.312 -14.961 1 72.31 102 CYS A O 1
ATOM 796 N N . SER A 1 103 ? -2.807 -30.219 -16.484 1 71.69 103 SER A N 1
ATOM 797 C CA . SER A 1 103 ? -1.638 -29.547 -15.922 1 71.69 103 SER A CA 1
ATOM 798 C C . SER A 1 103 ? -1.751 -28.031 -16.062 1 71.69 103 SER A C 1
ATOM 800 O O . SER A 1 103 ? -1.372 -27.297 -15.148 1 71.69 103 SER A O 1
ATOM 802 N N . THR A 1 104 ? -2.275 -27.594 -17.188 1 73.56 104 THR A N 1
ATOM 803 C CA . THR A 1 104 ? -2.461 -26.156 -17.375 1 73.56 104 THR A CA 1
ATOM 804 C C . THR A 1 104 ? -3.518 -25.609 -16.422 1 73.56 104 THR A C 1
ATOM 806 O O . THR A 1 104 ? -3.346 -24.531 -15.844 1 73.56 104 THR A O 1
ATOM 809 N N . ALA A 1 105 ? -4.512 -26.312 -16.219 1 77.25 105 ALA A N 1
ATOM 810 C CA . ALA A 1 105 ? -5.574 -25.906 -15.312 1 77.25 105 ALA A CA 1
ATOM 811 C C . ALA A 1 105 ? -5.062 -25.828 -13.875 1 77.25 105 ALA A C 1
ATOM 813 O O . ALA A 1 105 ? -5.402 -24.891 -13.141 1 77.25 105 ALA A O 1
ATOM 814 N N . ILE A 1 106 ? -4.281 -26.797 -13.508 1 77.69 106 ILE A N 1
ATOM 815 C CA . ILE A 1 106 ? -3.705 -26.812 -12.164 1 77.69 106 ILE A CA 1
ATOM 816 C C . ILE A 1 106 ? -2.762 -25.625 -12 1 77.69 106 ILE A C 1
ATOM 818 O O . ILE A 1 106 ? -2.766 -24.953 -10.953 1 77.69 106 ILE A O 1
ATOM 822 N N . GLY A 1 107 ? -1.955 -25.312 -13.016 1 75.31 107 GLY A N 1
A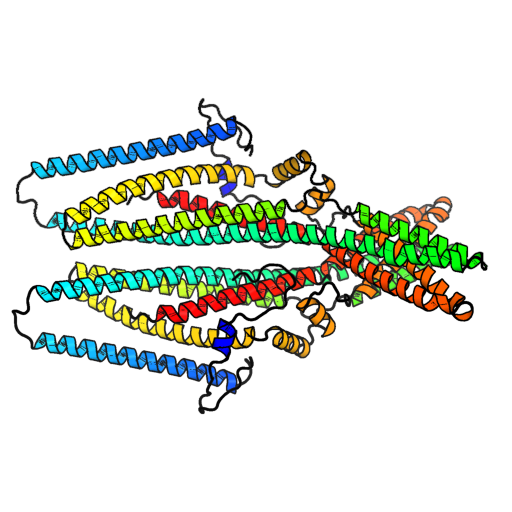TOM 823 C CA . GLY A 1 107 ? -1.083 -24.141 -12.969 1 75.31 107 GLY A CA 1
ATOM 824 C C . GLY A 1 107 ? -1.837 -22.844 -12.805 1 75.31 107 GLY A C 1
ATOM 825 O O . GLY A 1 107 ? -1.457 -22 -11.992 1 75.31 107 GLY A O 1
ATOM 826 N N . ILE A 1 108 ? -2.891 -22.703 -13.539 1 76.12 108 ILE A N 1
ATOM 827 C CA . ILE A 1 108 ? -3.73 -21.516 -13.445 1 76.12 108 ILE A CA 1
ATOM 828 C C . ILE A 1 108 ? -4.391 -21.469 -12.062 1 76.12 108 ILE A C 1
ATOM 830 O O . ILE A 1 108 ? -4.559 -20.375 -11.492 1 76.12 108 ILE A O 1
ATOM 834 N N . GLY A 1 109 ? -4.727 -22.625 -11.578 1 81.06 109 GLY A N 1
ATOM 835 C CA . GLY A 1 109 ? -5.301 -22.688 -10.25 1 81.06 109 GLY A CA 1
ATOM 836 C C . GLY A 1 109 ? -4.352 -22.203 -9.164 1 81.06 109 GLY A C 1
ATOM 837 O O . GLY A 1 109 ? -4.742 -21.453 -8.273 1 81.06 109 GLY A O 1
ATOM 838 N N . PHE A 1 110 ? -3.115 -22.625 -9.227 1 79.69 110 PHE A N 1
ATOM 839 C CA . PHE A 1 110 ? -2.123 -22.203 -8.242 1 79.69 110 PHE A CA 1
ATOM 840 C C . PHE A 1 110 ? -1.878 -20.703 -8.344 1 79.69 110 PHE A C 1
ATOM 842 O O . PHE A 1 110 ? -1.794 -20.016 -7.328 1 79.69 110 PHE A O 1
ATOM 849 N N . TYR A 1 111 ? -1.789 -20.281 -9.609 1 77.38 111 TYR A N 1
ATOM 850 C CA . TYR A 1 111 ? -1.583 -18.844 -9.836 1 77.38 111 TYR A CA 1
ATOM 851 C C . TYR A 1 111 ? -2.754 -18.031 -9.305 1 77.38 111 TYR A C 1
ATOM 853 O O . TYR A 1 111 ? -2.557 -17.031 -8.609 1 77.38 111 TYR A O 1
ATOM 861 N N . GLY A 1 112 ? -3.928 -18.438 -9.617 1 82.38 112 GLY A N 1
ATOM 862 C CA . GLY A 1 112 ? -5.109 -17.719 -9.156 1 82.38 112 GLY A CA 1
ATOM 863 C C . GLY A 1 112 ? -5.25 -17.719 -7.645 1 82.38 112 GLY A C 1
ATOM 864 O O . GLY A 1 112 ? -5.645 -16.719 -7.051 1 82.38 112 GLY A O 1
ATOM 865 N N . ASN A 1 113 ? -4.938 -18.828 -7.031 1 87.25 113 ASN A N 1
ATOM 866 C CA . ASN A 1 113 ? -4.996 -18.922 -5.574 1 87.25 113 ASN A CA 1
ATOM 867 C C . ASN A 1 113 ? -4.008 -17.969 -4.906 1 87.25 113 ASN A C 1
ATOM 869 O O . ASN A 1 113 ? -4.328 -17.359 -3.889 1 87.25 113 ASN A O 1
ATOM 873 N N . SER A 1 114 ? -2.883 -17.844 -5.465 1 84.25 114 SER A N 1
ATOM 874 C CA . SER A 1 114 ? -1.865 -16.953 -4.914 1 84.25 114 SER A CA 1
ATOM 875 C C . SER A 1 114 ? -2.25 -15.492 -5.098 1 84.25 114 SER A C 1
ATOM 877 O O . SER A 1 114 ? -2.1 -14.688 -4.18 1 84.25 114 SER A O 1
ATOM 879 N N . GLU A 1 115 ? -2.779 -15.195 -6.289 1 84.56 115 GLU A N 1
ATOM 880 C CA . GLU A 1 115 ? -3.199 -13.82 -6.562 1 84.56 115 GLU A CA 1
ATOM 881 C C . GLU A 1 115 ? -4.375 -13.414 -5.676 1 84.56 115 GLU A C 1
ATOM 883 O O . GLU A 1 115 ? -4.465 -12.266 -5.242 1 84.56 115 GLU A O 1
ATOM 888 N N . THR A 1 116 ? -5.25 -14.289 -5.488 1 90.06 116 THR A N 1
ATOM 889 C CA . THR A 1 116 ? -6.379 -14.016 -4.602 1 90.06 116 THR A CA 1
ATOM 890 C C . THR A 1 116 ? -5.895 -13.75 -3.178 1 90.06 116 THR A C 1
ATOM 892 O O . THR A 1 116 ? -6.387 -12.844 -2.508 1 90.06 116 THR A O 1
ATOM 895 N N . ASN A 1 117 ? -4.984 -14.562 -2.777 1 90.5 117 ASN A N 1
ATOM 896 C CA . ASN A 1 117 ? -4.406 -14.352 -1.454 1 90.5 117 ASN A CA 1
ATOM 897 C C . ASN A 1 117 ? -3.729 -12.992 -1.352 1 90.5 117 ASN A C 1
ATOM 899 O O . ASN A 1 117 ? -3.84 -12.312 -0.328 1 90.5 117 ASN A O 1
ATOM 903 N N . GLY A 1 118 ? -3.037 -12.672 -2.393 1 87.38 118 GLY A N 1
ATOM 904 C CA . GLY A 1 118 ? -2.422 -11.352 -2.439 1 87.38 118 GLY A CA 1
ATOM 905 C C . GLY A 1 118 ? -3.43 -10.227 -2.383 1 87.38 118 GLY A C 1
ATOM 906 O O . GLY A 1 118 ? -3.215 -9.227 -1.69 1 87.38 118 GLY A O 1
ATOM 907 N N . GLY A 1 119 ? -4.496 -10.383 -3.127 1 89.88 119 GLY A N 1
ATOM 908 C CA . GLY A 1 119 ? -5.555 -9.391 -3.092 1 89.88 119 GLY A CA 1
ATOM 909 C C . GLY A 1 119 ? -6.191 -9.242 -1.723 1 89.88 119 GLY A C 1
ATOM 910 O O . GLY A 1 119 ? -6.445 -8.125 -1.269 1 89.88 119 GLY A O 1
ATOM 911 N N . LEU A 1 120 ? -6.422 -10.32 -1.082 1 93.94 120 LEU A N 1
ATOM 912 C CA . LEU A 1 120 ? -7.059 -10.281 0.229 1 93.94 120 LEU A CA 1
ATOM 913 C C . LEU A 1 120 ? -6.102 -9.734 1.284 1 93.94 120 LEU A C 1
ATOM 915 O O . LEU A 1 120 ? -6.527 -9.07 2.23 1 93.94 120 LEU A O 1
ATOM 919 N N . LYS A 1 121 ? -4.867 -10.031 1.134 1 90.12 121 LYS A N 1
ATOM 920 C CA . LYS A 1 121 ? -3.875 -9.453 2.037 1 90.12 121 LYS A CA 1
ATOM 921 C C . LYS A 1 121 ? -3.834 -7.934 1.906 1 90.12 121 LYS A C 1
ATOM 923 O O . LYS A 1 121 ? -3.707 -7.223 2.904 1 90.12 121 LYS A O 1
ATOM 928 N N . LYS A 1 122 ? -3.943 -7.5 0.723 1 89.5 122 LYS A N 1
ATOM 929 C CA . LYS A 1 122 ? -4.016 -6.062 0.485 1 89.5 122 LYS A CA 1
ATOM 930 C C . LYS A 1 122 ? -5.23 -5.449 1.18 1 89.5 122 LYS A C 1
ATOM 932 O O . LYS A 1 122 ? -5.129 -4.383 1.789 1 89.5 122 LYS A O 1
ATOM 937 N N . VAL A 1 123 ? -6.312 -6.105 1.115 1 94.62 123 VAL A N 1
ATOM 938 C CA . VAL A 1 123 ? -7.543 -5.641 1.747 1 94.62 123 VAL A CA 1
ATOM 939 C C . VAL A 1 123 ? -7.363 -5.609 3.264 1 94.62 123 VAL A C 1
ATOM 941 O O . VAL A 1 123 ? -7.652 -4.598 3.908 1 94.62 123 VAL A O 1
ATOM 944 N N . THR A 1 124 ? -6.863 -6.652 3.771 1 95.31 124 THR A N 1
ATOM 945 C CA . THR A 1 124 ? -6.73 -6.762 5.219 1 95.31 124 THR A CA 1
ATOM 946 C C . THR A 1 124 ? -5.703 -5.766 5.746 1 95.31 124 THR A C 1
ATOM 948 O O . THR A 1 124 ? -5.914 -5.141 6.789 1 95.31 124 THR A O 1
ATOM 951 N N . THR A 1 125 ? -4.594 -5.59 5.008 1 90.31 125 THR A N 1
ATOM 952 C CA . THR A 1 125 ? -3.555 -4.664 5.434 1 90.31 125 THR A CA 1
ATOM 953 C C . THR A 1 125 ? -4.074 -3.227 5.426 1 90.31 125 THR A C 1
ATOM 955 O O . THR A 1 125 ? -3.768 -2.445 6.328 1 90.31 125 THR A O 1
ATOM 958 N N . ASN A 1 126 ? -4.848 -2.895 4.469 1 92.62 126 ASN A N 1
ATOM 959 C CA . ASN A 1 126 ? -5.367 -1.532 4.387 1 92.62 126 ASN A CA 1
ATOM 960 C C . ASN A 1 126 ? -6.496 -1.301 5.391 1 92.62 126 ASN A C 1
ATOM 962 O O . ASN A 1 126 ? -6.695 -0.177 5.852 1 92.62 126 ASN A O 1
ATOM 966 N N . PHE A 1 127 ? -7.254 -2.361 5.754 1 94.75 127 PHE A N 1
ATOM 967 C CA . PHE A 1 127 ? -8.18 -2.248 6.875 1 94.75 127 PHE A CA 1
ATOM 968 C C . PHE A 1 127 ? -7.43 -1.976 8.172 1 94.75 127 PHE A C 1
ATOM 970 O O . PHE A 1 127 ? -7.855 -1.146 8.984 1 94.75 127 PHE A O 1
ATOM 977 N N . MET A 1 128 ? -6.344 -2.613 8.328 1 92.56 128 MET A N 1
ATOM 978 C CA . MET A 1 128 ? -5.531 -2.414 9.523 1 92.56 128 MET A CA 1
ATOM 979 C C . MET A 1 128 ? -4.922 -1.016 9.547 1 92.56 128 MET A C 1
ATOM 981 O O . MET A 1 128 ? -4.828 -0.389 10.602 1 92.56 128 MET A O 1
ATOM 985 N N . ASP A 1 129 ? -4.508 -0.548 8.375 1 89.31 129 ASP A N 1
ATOM 986 C CA . ASP A 1 129 ? -3.963 0.801 8.266 1 89.31 129 ASP A CA 1
ATOM 987 C C . ASP A 1 129 ? -5.012 1.85 8.633 1 89.31 129 ASP A C 1
ATOM 989 O O . ASP A 1 129 ? -4.707 2.826 9.32 1 89.31 129 ASP A O 1
ATOM 993 N N . ALA A 1 130 ? -6.184 1.662 8.109 1 91.94 130 ALA A N 1
ATOM 994 C CA . ALA A 1 130 ? -7.273 2.576 8.445 1 91.94 130 ALA A CA 1
ATOM 995 C C . ALA A 1 130 ? -7.555 2.562 9.945 1 91.94 130 ALA A C 1
ATOM 997 O O . ALA A 1 130 ? -7.758 3.613 10.555 1 91.94 130 ALA A O 1
ATOM 998 N N . ASN A 1 131 ? -7.574 1.385 10.539 1 92.5 131 ASN A N 1
ATOM 999 C CA . ASN A 1 131 ? -7.785 1.268 11.977 1 92.5 131 ASN A CA 1
ATOM 1000 C C . ASN A 1 131 ? -6.672 1.95 12.766 1 92.5 131 ASN A C 1
ATOM 1002 O O . ASN A 1 131 ? -6.93 2.604 13.773 1 92.5 131 ASN A O 1
ATOM 1006 N N . SER A 1 132 ? -5.457 1.746 12.32 1 89.25 132 SER A N 1
ATOM 1007 C CA . SER A 1 132 ? -4.32 2.361 13 1 89.25 132 SER A CA 1
ATOM 1008 C C . SER A 1 132 ? -4.398 3.883 12.938 1 89.25 132 SER A C 1
ATOM 1010 O O . SER A 1 132 ? -4.059 4.566 13.906 1 89.25 132 SER A O 1
ATOM 1012 N N . THR A 1 133 ? -4.785 4.426 11.805 1 89.62 133 THR A N 1
ATOM 1013 C CA . THR A 1 133 ? -4.953 5.867 11.664 1 89.62 133 THR A CA 1
ATOM 1014 C C . THR A 1 133 ? -6.031 6.379 12.617 1 89.62 133 THR A C 1
ATOM 1016 O O . THR A 1 133 ? -5.824 7.367 13.328 1 89.62 133 THR A O 1
ATOM 1019 N N . LEU A 1 134 ? -7.148 5.703 12.68 1 90.94 134 LEU A N 1
ATOM 1020 C CA . LEU A 1 134 ? -8.242 6.113 13.555 1 90.94 134 LEU A CA 1
ATOM 1021 C C . LEU A 1 134 ? -7.848 5.969 15.023 1 90.94 134 LEU A C 1
ATOM 1023 O O . LEU A 1 134 ? -8.172 6.828 15.844 1 90.94 134 LEU A O 1
ATOM 1027 N N . HIS A 1 135 ? -7.156 4.906 15.297 1 89.62 135 HIS A N 1
ATOM 1028 C CA . HIS A 1 135 ? -6.691 4.695 16.656 1 89.62 135 HIS A CA 1
ATOM 1029 C C . HIS A 1 135 ? -5.676 5.762 17.062 1 89.62 135 HIS A C 1
ATOM 1031 O O . HIS A 1 135 ? -5.68 6.223 18.219 1 89.62 135 HIS A O 1
ATOM 1037 N N . SER A 1 136 ? -4.824 6.145 16.141 1 88.38 136 SER A N 1
ATOM 1038 C CA . SER A 1 136 ? -3.834 7.184 16.406 1 88.38 136 SER A CA 1
ATOM 1039 C C . SER A 1 136 ? -4.504 8.523 16.672 1 88.38 136 SER A C 1
ATOM 1041 O O . SER A 1 136 ? -4.043 9.297 17.516 1 88.38 136 SER A O 1
ATOM 1043 N N . ILE A 1 137 ? -5.547 8.844 15.945 1 90.12 137 ILE A N 1
ATOM 1044 C CA . ILE A 1 137 ? -6.297 10.07 16.172 1 90.12 137 ILE A CA 1
ATOM 1045 C C . ILE A 1 137 ? -6.867 10.07 17.594 1 90.12 137 ILE A C 1
ATOM 1047 O O . ILE A 1 137 ? -6.68 11.031 18.344 1 90.12 137 ILE A O 1
ATOM 1051 N N . ASN A 1 138 ? -7.496 8.984 17.969 1 89.5 138 ASN A N 1
ATOM 1052 C CA . ASN A 1 138 ? -8.109 8.891 19.297 1 89.5 138 ASN A CA 1
ATOM 1053 C C . ASN A 1 138 ? -7.07 8.961 20.406 1 89.5 138 ASN A C 1
ATOM 1055 O O . ASN A 1 138 ? -7.281 9.625 21.422 1 89.5 138 ASN A O 1
ATOM 1059 N N . THR A 1 139 ? -6.039 8.281 20.156 1 89.44 139 THR A N 1
ATOM 1060 C CA . THR A 1 139 ? -4.988 8.266 21.172 1 89.44 139 THR A CA 1
ATOM 1061 C C . THR A 1 139 ? -4.336 9.641 21.312 1 89.44 139 THR A C 1
ATOM 1063 O O . THR A 1 139 ? -4.035 10.086 22.422 1 89.44 139 THR A O 1
ATOM 1066 N N . LEU A 1 140 ? -4.117 10.266 20.203 1 90.38 140 LEU A N 1
ATOM 1067 C CA . LEU A 1 140 ? -3.51 11.594 20.219 1 90.38 140 LEU A CA 1
ATOM 1068 C C . LEU A 1 140 ? -4.422 12.602 20.906 1 90.38 140 LEU A C 1
ATOM 1070 O O . LEU A 1 140 ? -3.953 13.43 21.688 1 90.38 140 LEU A O 1
ATOM 1074 N N . VAL A 1 141 ? -5.699 12.555 20.609 1 92.19 141 VAL A N 1
ATOM 1075 C CA . VAL A 1 141 ? -6.66 13.477 21.203 1 92.19 141 VAL A CA 1
ATOM 1076 C C . VAL A 1 141 ? -6.742 13.227 22.719 1 92.19 141 VAL A C 1
ATOM 1078 O O . VAL A 1 141 ? -6.746 14.172 23.5 1 92.19 141 VAL A O 1
ATOM 1081 N N . GLU A 1 142 ? -6.77 12 23.125 1 91.5 142 GLU A N 1
ATOM 1082 C CA . GLU A 1 142 ? -6.844 11.648 24.531 1 91.5 142 GLU A CA 1
ATOM 1083 C C . GLU A 1 142 ? -5.57 12.07 25.266 1 91.5 142 GLU A C 1
ATOM 1085 O O . GLU A 1 142 ? -5.637 12.664 26.344 1 91.5 142 GLU A O 1
ATOM 1090 N N . LYS A 1 143 ? -4.496 11.773 24.703 1 91.38 143 LYS A N 1
ATOM 1091 C CA . LYS A 1 143 ? -3.219 12.117 25.328 1 91.38 143 LYS A CA 1
ATOM 1092 C C . LYS A 1 143 ? -3.049 13.633 25.438 1 91.38 143 LYS A C 1
ATOM 1094 O O . LYS A 1 143 ? -2.625 14.148 26.469 1 91.38 143 LYS A O 1
ATOM 1099 N N . THR A 1 144 ? -3.311 14.344 24.344 1 93.19 144 THR A N 1
ATOM 1100 C CA . THR A 1 144 ? -3.195 15.797 24.344 1 93.19 144 THR A CA 1
ATOM 1101 C C . THR A 1 144 ? -4.18 16.422 25.328 1 93.19 144 THR A C 1
ATOM 1103 O O . THR A 1 144 ? -3.846 17.375 26.031 1 93.19 144 THR A O 1
ATOM 1106 N N . GLY A 1 145 ? -5.402 15.906 25.344 1 92.25 145 GLY A N 1
ATOM 1107 C CA . GLY A 1 145 ? -6.383 16.391 26.312 1 92.25 145 GLY A CA 1
ATOM 1108 C C . GLY A 1 145 ? -5.938 16.234 27.75 1 92.25 145 GLY A C 1
ATOM 1109 O O . GLY A 1 145 ? -6.074 17.156 28.562 1 92.25 145 GLY A O 1
ATOM 1110 N N . ASN A 1 146 ? -5.402 15.148 28.047 1 92.44 146 ASN A N 1
ATOM 1111 C CA . ASN A 1 146 ? -4.922 14.867 29.391 1 92.44 146 ASN A CA 1
ATOM 1112 C C . ASN A 1 146 ? -3.723 15.742 29.75 1 92.44 146 ASN A C 1
ATOM 1114 O O . ASN A 1 146 ? -3.602 16.203 30.891 1 92.44 146 ASN A O 1
ATOM 1118 N N . ASN A 1 147 ? -2.857 15.938 28.797 1 93.38 147 ASN A N 1
ATOM 1119 C CA . ASN A 1 147 ? -1.705 16.797 29.016 1 93.38 147 ASN A CA 1
ATOM 1120 C C . ASN A 1 147 ? -2.127 18.25 29.25 1 93.38 147 ASN A C 1
ATOM 1122 O O . ASN A 1 147 ? -1.56 18.938 30.094 1 93.38 147 ASN A O 1
ATOM 1126 N N . LEU A 1 148 ? -3.066 18.688 28.484 1 94.88 148 LEU A N 1
ATOM 1127 C CA . LEU A 1 148 ? -3.559 20.047 28.641 1 94.88 148 LEU A CA 1
ATOM 1128 C C . LEU A 1 148 ? -4.219 20.25 30 1 94.88 148 LEU A C 1
ATOM 1130 O O . LEU A 1 148 ? -4.055 21.297 30.625 1 94.88 148 LEU A O 1
ATOM 1134 N N . LYS A 1 149 ? -4.883 19.266 30.484 1 93.5 149 LYS A N 1
ATOM 1135 C CA . LYS A 1 149 ? -5.543 19.328 31.781 1 93.5 149 LYS A CA 1
ATOM 1136 C C . LYS A 1 149 ? -4.535 19.234 32.906 1 93.5 149 LYS A C 1
ATOM 1138 O O . LYS A 1 149 ? -4.559 20.031 33.844 1 93.5 149 LYS A O 1
ATOM 1143 N N . GLY A 1 150 ? -3.643 18.359 32.781 1 93.06 150 GLY A N 1
ATOM 1144 C CA . GLY A 1 150 ? -2.74 18.062 33.875 1 93.06 150 GLY A CA 1
ATOM 1145 C C . GLY A 1 150 ? -1.512 18.938 33.906 1 93.06 150 GLY A C 1
ATOM 1146 O O . GLY A 1 150 ? -1.006 19.281 35 1 93.06 150 GLY A O 1
ATOM 1147 N N . LYS A 1 151 ? -1.024 19.375 32.75 1 94.06 151 LYS A N 1
ATOM 1148 C CA . LYS A 1 151 ? 0.284 20.016 32.75 1 94.06 151 LYS A CA 1
ATOM 1149 C C . LYS A 1 151 ? 0.162 21.484 32.344 1 94.06 151 LYS A C 1
ATOM 1151 O O . LYS A 1 151 ? 1.132 22.25 32.438 1 94.06 151 LYS A O 1
ATOM 1156 N N . VAL A 1 152 ? -0.974 21.906 31.891 1 94.94 152 VAL A N 1
ATOM 1157 C CA . VAL A 1 152 ? -1.139 23.297 31.531 1 94.94 152 VAL A CA 1
ATOM 1158 C C . VAL A 1 152 ? -2.211 23.938 32.406 1 94.94 152 VAL A C 1
ATOM 1160 O O . VAL A 1 152 ? -1.918 24.844 33.188 1 94.94 152 VAL A O 1
ATOM 1163 N N . ALA A 1 153 ? -3.41 23.391 32.438 1 92.81 153 ALA A N 1
ATOM 1164 C CA . ALA A 1 153 ? -4.531 23.984 33.156 1 92.81 153 ALA A CA 1
ATOM 1165 C C . ALA A 1 153 ? -4.312 23.906 34.688 1 92.81 153 ALA A C 1
ATOM 1167 O O . ALA A 1 153 ? -4.539 24.891 35.406 1 92.81 153 ALA A O 1
ATOM 1168 N N . SER A 1 154 ? -3.869 22.781 35.188 1 92.69 154 SER A N 1
ATOM 1169 C CA . SER A 1 154 ? -3.703 22.578 36.625 1 92.69 154 SER A CA 1
ATOM 1170 C C . SER A 1 154 ? -2.604 23.484 37.188 1 92.69 154 SER A C 1
ATOM 1172 O O . SER A 1 154 ? -2.816 24.203 38.156 1 92.69 154 SER A O 1
ATOM 1174 N N . PRO A 1 155 ? -1.446 23.5 36.562 1 92.62 155 PRO A N 1
ATOM 1175 C CA . PRO A 1 155 ? -0.42 24.422 37.031 1 92.62 155 PRO A CA 1
ATOM 1176 C C . PRO A 1 155 ? -0.844 25.891 36.938 1 92.62 155 PRO A C 1
ATOM 1178 O O . PRO A 1 155 ? -0.456 26.703 37.781 1 92.62 155 PRO A O 1
ATOM 1181 N N . LEU A 1 156 ? -1.572 26.266 35.906 1 92.38 156 LEU A N 1
ATOM 1182 C CA . LEU A 1 156 ? -2.049 27.641 35.75 1 92.38 156 LEU A CA 1
ATOM 1183 C C . LEU A 1 156 ? -3.01 28 36.875 1 92.38 156 LEU A C 1
ATOM 1185 O O . LEU A 1 156 ? -3.012 29.141 37.344 1 92.38 156 LEU A O 1
ATOM 1189 N N . GLU A 1 157 ? -3.805 27.062 37.281 1 90.25 157 GLU A N 1
ATOM 1190 C CA . GLU A 1 157 ? -4.699 27.281 38.406 1 90.25 157 GLU A CA 1
ATOM 1191 C C . GLU A 1 157 ? -3.914 27.5 39.688 1 90.25 157 GLU A C 1
ATOM 1193 O O . GLU A 1 157 ? -4.258 28.359 40.5 1 90.25 157 GLU A O 1
ATOM 1198 N N . LYS A 1 158 ? -2.902 26.781 39.906 1 89.44 158 LYS A N 1
ATOM 1199 C CA . LYS A 1 158 ? -2.055 26.922 41.094 1 89.44 158 LYS A CA 1
ATOM 1200 C C . LYS A 1 158 ? -1.314 28.25 41.062 1 89.44 158 LYS A C 1
ATOM 1202 O O . LYS A 1 158 ? -1.115 28.875 42.125 1 89.44 158 LYS A O 1
ATOM 1207 N N . LEU A 1 159 ? -0.887 28.625 39.875 1 89.06 159 LEU A N 1
ATOM 1208 C CA . LEU A 1 159 ? -0.175 29.891 39.75 1 89.06 159 LEU A CA 1
ATOM 1209 C C . LEU A 1 159 ? -1.104 31.078 40.031 1 89.06 159 LEU A C 1
ATOM 1211 O O . LEU A 1 159 ? -0.663 32.125 40.531 1 89.06 159 LEU A O 1
ATOM 1215 N N . GLN A 1 160 ? -2.369 30.922 39.656 1 88.12 160 GLN A N 1
ATOM 1216 C CA . GLN A 1 160 ? -3.354 31.969 39.938 1 88.12 160 GLN A CA 1
ATOM 1217 C C . GLN A 1 160 ? -3.432 32.219 41.438 1 88.12 160 GLN A C 1
ATOM 1219 O O . GLN A 1 160 ? -3.529 33.375 41.875 1 88.12 160 GLN A O 1
ATOM 1224 N N . ASP A 1 161 ? -3.275 31.188 42.188 1 84.56 161 ASP A N 1
ATOM 1225 C CA . ASP A 1 161 ? -3.326 31.297 43.625 1 84.56 161 ASP A CA 1
ATOM 1226 C C . ASP A 1 161 ? -2.055 31.953 44.188 1 84.56 161 ASP A C 1
ATOM 1228 O O . ASP A 1 161 ? -2.102 32.688 45.156 1 84.56 161 ASP A O 1
ATOM 1232 N N . SER A 1 162 ? -0.965 31.703 43.531 1 82.88 162 SER A N 1
ATOM 1233 C CA . SER A 1 162 ? 0.311 32.25 43.969 1 82.88 162 SER A CA 1
ATOM 1234 C C . SER A 1 162 ? 0.399 33.75 43.719 1 82.88 162 SER A C 1
ATOM 1236 O O . SER A 1 162 ? 1.18 34.469 44.344 1 82.88 162 SER A O 1
ATOM 1238 N N . TYR A 1 163 ? -0.273 34.156 42.625 1 83.69 163 TYR A N 1
ATOM 1239 C CA . TYR A 1 163 ? -0.246 35.562 42.25 1 83.69 163 TYR A CA 1
ATOM 1240 C C . TYR A 1 163 ? -1.364 36.344 42.938 1 83.69 163 TYR A C 1
ATOM 1242 O O . TYR A 1 163 ? -1.765 37.406 42.5 1 83.69 163 TYR A O 1
ATOM 1250 N N . SER A 1 164 ? -1.898 35.875 43.969 1 81.81 164 SER A N 1
ATOM 1251 C CA . SER A 1 164 ? -3.006 36.5 44.688 1 81.81 164 SER A CA 1
ATOM 1252 C C . SER A 1 164 ? -2.646 37.938 45.094 1 81.81 164 SER A C 1
ATOM 1254 O O . SER A 1 164 ? -3.521 38.781 45.219 1 81.81 164 SER A O 1
ATOM 1256 N N . ARG A 1 165 ? -1.401 38.344 45.188 1 85.06 165 ARG A N 1
ATOM 1257 C CA . ARG A 1 165 ? -0.975 39.656 45.656 1 85.06 165 ARG A CA 1
ATOM 1258 C C . ARG A 1 165 ? -0.905 40.656 44.5 1 85.06 165 ARG A C 1
ATOM 1260 O O . ARG A 1 165 ? -0.869 41.875 44.719 1 85.06 165 ARG A O 1
ATOM 1267 N N . TRP A 1 166 ? -0.934 40.094 43.281 1 86.06 166 TRP A N 1
ATOM 1268 C CA . TRP A 1 166 ? -0.829 40.938 42.062 1 86.06 166 TRP A CA 1
ATOM 1269 C C . TRP A 1 166 ? -2.047 40.75 41.188 1 86.06 166 TRP A C 1
ATOM 1271 O O . TRP A 1 166 ? -2.047 39.906 40.281 1 86.06 166 TRP A O 1
ATOM 1281 N N . PRO A 1 167 ? -3.039 41.562 41.375 1 87.75 167 PRO A N 1
ATOM 1282 C CA . PRO A 1 167 ? -4.297 41.375 40.656 1 87.75 167 PRO A CA 1
ATOM 1283 C C . PRO A 1 167 ? -4.113 41.438 39.125 1 87.75 167 PRO A C 1
ATOM 1285 O O . PRO A 1 167 ? -4.832 40.75 38.406 1 87.75 167 PRO A O 1
ATOM 1288 N N . GLU A 1 168 ? -3.193 42.188 38.625 1 85.94 168 GLU A N 1
ATOM 1289 C CA . GLU A 1 168 ? -2.957 42.281 37.188 1 85.94 168 GLU A CA 1
ATOM 1290 C C . GLU A 1 168 ? -2.482 40.969 36.625 1 85.94 168 GLU A C 1
ATOM 1292 O O . GLU A 1 168 ? -2.943 40.531 35.562 1 85.94 168 GLU A O 1
ATOM 1297 N N . PHE A 1 169 ? -1.594 40.344 37.406 1 85.88 169 PHE A N 1
ATOM 1298 C CA . PHE A 1 169 ? -1.06 39.062 36.938 1 85.88 169 PHE A CA 1
ATOM 1299 C C . PHE A 1 169 ? -2.096 37.938 37.094 1 85.88 169 PHE A C 1
ATOM 1301 O O . PHE A 1 169 ? -2.141 37 36.312 1 85.88 169 PHE A O 1
ATOM 1308 N N . GLN A 1 170 ? -2.969 38.094 38.031 1 89.19 170 GLN A N 1
ATOM 1309 C CA . GLN A 1 170 ? -4.027 37.094 38.25 1 89.19 170 GLN A CA 1
ATOM 1310 C C . GLN A 1 170 ? -5.016 37.094 37.094 1 89.19 170 GLN A C 1
ATOM 1312 O O . GLN A 1 170 ? -5.516 36.031 36.688 1 89.19 170 GLN A O 1
ATOM 1317 N N . GLN A 1 171 ? -5.27 38.25 36.562 1 90.62 171 GLN A N 1
ATOM 1318 C CA . GLN A 1 171 ? -6.188 38.344 35.406 1 90.62 171 GLN A CA 1
ATOM 1319 C C . GLN A 1 171 ? -5.582 37.719 34.156 1 90.62 171 GLN A C 1
ATOM 1321 O O . GLN A 1 171 ? -6.285 37.062 33.375 1 90.62 171 GLN A O 1
ATOM 1326 N N . VAL A 1 172 ? -4.312 37.906 33.969 1 91.31 172 VAL A N 1
ATOM 1327 C CA . VAL A 1 172 ? -3.625 37.344 32.812 1 91.31 172 VAL A CA 1
ATOM 1328 C C . VAL A 1 172 ? -3.6 35.812 32.906 1 91.31 172 VAL A C 1
ATOM 1330 O O . VAL A 1 172 ? -3.822 35.125 31.922 1 91.31 172 VAL A O 1
ATOM 1333 N N . VAL A 1 173 ? -3.346 35.281 34.125 1 91.94 173 VAL A N 1
ATOM 1334 C CA . VAL A 1 173 ? -3.303 33.844 34.312 1 91.94 173 VAL A CA 1
ATOM 1335 C C . VAL A 1 173 ? -4.695 33.25 34.125 1 91.94 173 VAL A C 1
ATOM 1337 O O . VAL A 1 173 ? -4.836 32.156 33.562 1 91.94 173 VAL A O 1
ATOM 1340 N N . ARG A 1 174 ? -5.719 33.969 34.531 1 92.5 174 ARG A N 1
ATOM 1341 C CA . ARG A 1 174 ? -7.086 33.5 34.344 1 92.5 174 ARG A CA 1
ATOM 1342 C C . ARG A 1 174 ? -7.449 33.438 32.875 1 92.5 174 ARG A C 1
ATOM 1344 O O . ARG A 1 174 ? -8.133 32.5 32.406 1 92.5 174 ARG A O 1
ATOM 1351 N N . ARG A 1 175 ? -7.016 34.406 32.125 1 92.44 175 ARG A N 1
ATOM 1352 C CA . ARG A 1 175 ? -7.242 34.406 30.688 1 92.44 175 ARG A CA 1
ATOM 1353 C C . ARG A 1 175 ? -6.559 33.219 30.031 1 92.44 175 ARG A C 1
ATOM 1355 O O . ARG A 1 175 ? -7.117 32.594 29.109 1 92.44 175 ARG A O 1
ATOM 1362 N N . GLY A 1 176 ? -5.371 33 30.516 1 93.31 176 GLY A N 1
ATOM 1363 C CA . GLY A 1 176 ? -4.664 31.828 30 1 93.31 176 GLY A CA 1
ATOM 1364 C C . GLY A 1 176 ? -5.355 30.516 30.328 1 93.31 176 GLY A C 1
ATOM 1365 O O . GLY A 1 176 ? -5.426 29.609 29.484 1 93.31 176 GLY A O 1
ATOM 1366 N N . PHE A 1 177 ? -5.895 30.422 31.484 1 94 177 PHE A N 1
ATOM 1367 C CA . PHE A 1 177 ? -6.605 29.219 31.906 1 94 177 PHE A CA 1
ATOM 1368 C C . PHE A 1 177 ? -7.855 29 31.078 1 94 177 PHE A C 1
ATOM 1370 O O . PHE A 1 177 ? -8.125 27.875 30.641 1 94 177 PHE A O 1
ATOM 1377 N N . VAL A 1 178 ? -8.617 30.031 30.797 1 94.25 178 VAL A N 1
ATOM 1378 C CA . VAL A 1 178 ? -9.844 29.922 30.031 1 94.25 178 VAL A CA 1
ATOM 1379 C C . VAL A 1 178 ? -9.523 29.484 28.594 1 94.25 178 VAL A C 1
ATOM 1381 O O . VAL A 1 178 ? -10.219 28.641 28.031 1 94.25 178 VAL A O 1
ATOM 1384 N N . LYS A 1 179 ? -8.484 30 28.047 1 93.75 179 LYS A N 1
ATOM 1385 C CA . LYS A 1 179 ? -8.094 29.656 26.688 1 93.75 179 LYS A CA 1
ATOM 1386 C C . LYS A 1 179 ? -7.555 28.219 26.609 1 93.75 179 LYS A C 1
ATOM 1388 O O . LYS A 1 179 ? -7.789 27.516 25.625 1 93.75 179 LYS A O 1
ATOM 1393 N N . ALA A 1 180 ? -6.805 27.859 27.594 1 94.56 180 ALA A N 1
ATOM 1394 C CA . ALA A 1 180 ? -6.309 26.484 27.656 1 94.56 180 ALA A CA 1
ATOM 1395 C C . ALA A 1 180 ? -7.457 25.484 27.766 1 94.56 180 ALA A C 1
ATOM 1397 O O . ALA A 1 180 ? -7.426 24.422 27.141 1 94.56 180 ALA A O 1
ATOM 1398 N N . GLU A 1 181 ? -8.438 25.859 28.562 1 93.75 181 GLU A N 1
ATOM 1399 C CA . GLU A 1 181 ? -9.617 25 28.688 1 93.75 181 GLU A CA 1
ATOM 1400 C C . GLU A 1 181 ? -10.406 24.953 27.391 1 93.75 181 GLU A C 1
ATOM 1402 O O . GLU A 1 181 ? -10.969 23.906 27.031 1 93.75 181 GLU A O 1
ATOM 1407 N N . GLY A 1 182 ? -10.492 26.078 26.734 1 92.75 182 GLY A N 1
ATOM 1408 C CA . GLY A 1 182 ? -11.102 26.078 25.406 1 92.75 182 GLY A CA 1
ATOM 1409 C C . GLY A 1 182 ? -10.406 25.172 24.422 1 92.75 182 GLY A C 1
ATOM 1410 O O . GLY A 1 182 ? -11.055 24.5 23.625 1 92.75 182 GLY A O 1
ATOM 1411 N N . LEU A 1 183 ? -9.133 25.172 24.484 1 93.62 183 LEU A N 1
ATOM 1412 C CA . LEU A 1 183 ? -8.328 24.312 23.625 1 93.62 183 LEU A CA 1
ATOM 1413 C C . LEU A 1 183 ? -8.594 22.844 23.953 1 93.62 183 LEU A C 1
ATOM 1415 O O . LEU A 1 183 ? -8.711 22.016 23.031 1 93.62 183 LEU A O 1
ATOM 1419 N N . ARG A 1 184 ? -8.656 22.516 25.203 1 92.62 184 ARG A N 1
ATOM 1420 C CA . ARG A 1 184 ? -8.938 21.141 25.625 1 92.62 184 ARG A CA 1
ATOM 1421 C C . ARG A 1 184 ? -10.297 20.688 25.109 1 92.62 184 ARG A C 1
ATOM 1423 O O . ARG A 1 184 ? -10.438 19.562 24.625 1 92.62 184 ARG A O 1
ATOM 1430 N N . GLN A 1 185 ? -11.297 21.516 25.188 1 91.75 185 GLN A N 1
ATOM 1431 C CA . GLN A 1 185 ? -12.641 21.188 24.719 1 91.75 185 GLN A CA 1
ATOM 1432 C C . GLN A 1 185 ? -12.672 20.984 23.219 1 91.75 185 GLN A C 1
ATOM 1434 O O . GLN A 1 185 ? -13.406 20.141 22.703 1 91.75 185 GLN A O 1
ATOM 1439 N N . LEU A 1 186 ? -11.906 21.797 22.578 1 89.62 186 LEU A N 1
ATOM 1440 C CA . LEU A 1 186 ? -11.844 21.672 21.141 1 89.62 186 LEU A CA 1
ATOM 1441 C C . LEU A 1 186 ? -11.258 20.328 20.719 1 89.62 186 LEU A C 1
ATOM 1443 O O . LEU A 1 186 ? -11.734 19.703 19.781 1 89.62 186 LEU A O 1
ATOM 1447 N N . PHE A 1 187 ? -10.234 19.828 21.438 1 88.62 187 PHE A N 1
ATOM 1448 C CA . PHE A 1 187 ? -9.625 18.531 21.172 1 88.62 187 PHE A CA 1
ATOM 1449 C C . PHE A 1 187 ? -10.594 17.406 21.453 1 88.62 187 PHE A C 1
ATOM 1451 O O . PHE A 1 187 ? -10.688 16.438 20.688 1 88.62 187 PHE A O 1
ATOM 1458 N N . GLN A 1 188 ? -11.383 17.531 22.453 1 86.69 188 GLN A N 1
ATOM 1459 C CA . GLN A 1 188 ? -12.289 16.453 22.875 1 86.69 188 GLN A CA 1
ATOM 1460 C C . GLN A 1 188 ? -13.453 16.312 21.891 1 86.69 188 GLN A C 1
ATOM 1462 O O . GLN A 1 188 ? -14.07 15.25 21.812 1 86.69 188 GLN A O 1
ATOM 1467 N N . ALA A 1 189 ? -13.68 17.281 21.078 1 84.94 189 ALA A N 1
ATOM 1468 C CA . ALA A 1 189 ? -14.82 17.266 20.156 1 84.94 189 ALA A CA 1
ATOM 1469 C C . ALA A 1 189 ? -14.383 16.828 18.766 1 84.94 189 ALA A C 1
ATOM 1471 O O . ALA A 1 189 ? -15.219 16.672 17.875 1 84.94 189 ALA A O 1
ATOM 1472 N N . LEU A 1 190 ? -13.172 16.469 18.641 1 82.81 190 LEU A N 1
ATOM 1473 C CA . LEU A 1 190 ? -12.633 16.219 17.312 1 82.81 190 LEU A CA 1
ATOM 1474 C C . LEU A 1 190 ? -12.93 14.789 16.859 1 82.81 190 LEU A C 1
ATOM 1476 O O . LEU A 1 190 ? -13.25 14.562 15.688 1 82.81 190 LEU A O 1
ATOM 1480 N N . PRO A 1 191 ? -12.906 13.875 17.828 1 75.25 191 PRO A N 1
ATOM 1481 C CA . PRO A 1 191 ? -13.117 12.508 17.344 1 75.25 191 PRO A CA 1
ATOM 1482 C C . PRO A 1 191 ? -14.5 12.305 16.734 1 75.25 191 PRO A C 1
ATOM 1484 O O . PRO A 1 191 ? -15.5 12.758 17.297 1 75.25 191 PRO A O 1
ATOM 1487 N N . PHE A 1 192 ? -14.422 11.727 15.539 1 78.25 192 PHE A N 1
ATOM 1488 C CA . PHE A 1 192 ? -15.633 11.57 14.742 1 78.25 192 PHE A CA 1
ATOM 1489 C C . PHE A 1 192 ? -16.031 10.109 14.633 1 78.25 192 PHE A C 1
ATOM 1491 O O . PHE A 1 192 ? -17.141 9.789 14.227 1 78.25 192 PHE A O 1
ATOM 1498 N N . TRP A 1 193 ? -15.141 9.219 15.102 1 78.12 193 TRP A N 1
ATOM 1499 C CA . TRP A 1 193 ? -15.352 7.785 14.93 1 78.12 193 TRP A CA 1
ATOM 1500 C C . TRP A 1 193 ? -15.648 7.113 16.266 1 78.12 193 TRP A C 1
ATOM 1502 O O . TRP A 1 193 ? -14.898 7.293 17.234 1 78.12 193 TRP A O 1
ATOM 1512 N N . THR A 1 194 ? -16.781 6.418 16.266 1 75.38 194 THR A N 1
ATOM 1513 C CA . THR A 1 194 ? -17.188 5.797 17.531 1 75.38 194 THR A CA 1
ATOM 1514 C C . THR A 1 194 ? -16.891 4.301 17.516 1 75.38 194 THR A C 1
ATOM 1516 O O . THR A 1 194 ? -16.906 3.648 18.562 1 75.38 194 THR A O 1
ATOM 1519 N N . ALA A 1 195 ? -16.641 3.721 16.406 1 71.88 195 ALA A N 1
ATOM 1520 C CA . ALA A 1 195 ? -16.469 2.273 16.312 1 71.88 195 ALA A CA 1
ATOM 1521 C C . ALA A 1 195 ? -14.992 1.886 16.328 1 71.88 195 ALA A C 1
ATOM 1523 O O . ALA A 1 195 ? -14.5 1.256 15.398 1 71.88 195 ALA A O 1
ATOM 1524 N N . ASN A 1 196 ? -14.398 2.08 17.484 1 76 196 ASN A N 1
ATOM 1525 C CA . ASN A 1 196 ? -12.977 1.777 17.578 1 76 196 ASN A CA 1
ATOM 1526 C C . ASN A 1 196 ? -12.719 0.273 17.547 1 76 196 ASN A C 1
ATOM 1528 O O . ASN A 1 196 ? -13.367 -0.489 18.25 1 76 196 ASN A O 1
ATOM 1532 N N . GLY A 1 197 ? -11.922 -0.136 16.719 1 80.5 197 GLY A N 1
ATOM 1533 C CA . GLY A 1 197 ? -11.508 -1.528 16.703 1 80.5 197 GLY A CA 1
ATOM 1534 C C . GLY A 1 197 ? -12.336 -2.385 15.758 1 80.5 197 GLY A C 1
ATOM 1535 O O . GLY A 1 197 ? -11.992 -3.541 15.5 1 80.5 197 GLY A O 1
ATOM 1536 N N . GLN A 1 198 ? -13.367 -1.914 15.289 1 86.19 198 GLN A N 1
ATOM 1537 C CA . GLN A 1 198 ? -14.219 -2.709 14.414 1 86.19 198 GLN A CA 1
ATOM 1538 C C . GLN A 1 198 ? -13.508 -3.035 13.102 1 86.19 198 GLN A C 1
ATOM 1540 O O . GLN A 1 198 ? -13.609 -4.152 12.594 1 86.19 198 GLN A O 1
ATOM 1545 N N . LEU A 1 199 ? -12.781 -2.088 12.625 1 90.69 199 LEU A N 1
ATOM 1546 C CA . LEU A 1 199 ? -12.055 -2.32 11.375 1 90.69 199 LEU A CA 1
ATOM 1547 C C . LEU A 1 199 ? -10.969 -3.371 11.57 1 90.69 199 LEU A C 1
ATOM 1549 O O . LEU A 1 199 ? -10.727 -4.191 10.68 1 90.69 199 LEU A O 1
ATOM 1553 N N . ALA A 1 200 ? -10.312 -3.355 12.719 1 92.75 200 ALA A N 1
ATOM 1554 C CA . ALA A 1 200 ? -9.312 -4.371 13.031 1 92.75 200 ALA A CA 1
ATOM 1555 C C . ALA A 1 200 ? -9.945 -5.754 13.141 1 92.75 200 ALA A C 1
ATOM 1557 O O . ALA A 1 200 ? -9.367 -6.75 12.711 1 92.75 200 ALA A O 1
ATOM 1558 N N . TYR A 1 201 ? -11.102 -5.793 13.742 1 93.12 201 TYR A N 1
ATOM 1559 C CA . TYR A 1 201 ? -11.828 -7.055 13.867 1 93.12 201 TYR A CA 1
ATOM 1560 C C . TYR A 1 201 ? -12.188 -7.609 12.492 1 93.12 201 TYR A C 1
ATOM 1562 O O . TYR A 1 201 ? -12.016 -8.805 12.234 1 93.12 201 TYR A O 1
ATOM 1570 N N . ILE A 1 202 ? -12.664 -6.75 11.617 1 92.25 202 ILE A N 1
ATOM 1571 C CA . ILE A 1 202 ? -13 -7.164 10.258 1 92.25 202 ILE A CA 1
ATOM 1572 C C . ILE A 1 202 ? -11.742 -7.676 9.555 1 92.25 202 ILE A C 1
ATOM 1574 O O . ILE A 1 202 ? -11.773 -8.711 8.891 1 92.25 202 ILE A O 1
ATOM 1578 N N . ALA A 1 203 ? -10.641 -6.938 9.68 1 94.88 203 ALA A N 1
ATOM 1579 C CA . ALA A 1 203 ? -9.383 -7.328 9.047 1 94.88 203 ALA A CA 1
ATOM 1580 C C . ALA A 1 203 ? -8.922 -8.688 9.547 1 94.88 203 ALA A C 1
ATOM 1582 O O . ALA A 1 203 ? -8.547 -9.555 8.758 1 94.88 203 ALA A O 1
ATOM 1583 N N . GLU A 1 204 ? -8.992 -8.945 10.844 1 94.75 204 GLU A N 1
ATOM 1584 C CA . GLU A 1 204 ? -8.555 -10.203 11.43 1 94.75 204 GLU A CA 1
ATOM 1585 C C . GLU A 1 204 ? -9.461 -11.359 11.008 1 94.75 204 GLU A C 1
ATOM 1587 O O . GLU A 1 204 ? -8.984 -12.461 10.727 1 94.75 204 GLU A O 1
ATOM 1592 N N . THR A 1 205 ? -10.695 -11.141 11.016 1 94.81 205 THR A N 1
ATOM 1593 C CA . THR A 1 205 ? -11.648 -12.164 10.602 1 94.81 205 THR A CA 1
ATOM 1594 C C . THR A 1 205 ? -11.438 -12.531 9.133 1 94.81 205 THR A C 1
ATOM 1596 O O . THR A 1 205 ? -11.445 -13.703 8.773 1 94.81 205 THR A O 1
ATOM 1599 N N . LEU A 1 206 ? -11.266 -11.469 8.32 1 95.12 206 LEU A N 1
ATOM 1600 C CA . LEU A 1 206 ? -11.031 -11.703 6.898 1 95.12 206 LEU A CA 1
ATOM 1601 C C . LEU A 1 206 ? -9.734 -12.477 6.684 1 95.12 206 LEU A C 1
ATOM 1603 O O . LEU A 1 206 ? -9.664 -13.359 5.828 1 95.12 206 LEU A O 1
ATOM 1607 N N . ALA A 1 207 ? -8.75 -12.133 7.438 1 95.25 207 ALA A N 1
ATOM 1608 C CA . ALA A 1 207 ? -7.469 -12.82 7.324 1 95.25 207 ALA A CA 1
ATOM 1609 C C . ALA A 1 207 ? -7.602 -14.297 7.711 1 95.25 207 ALA A C 1
ATOM 1611 O O . ALA A 1 207 ? -7.008 -15.164 7.074 1 95.25 207 ALA A O 1
ATOM 1612 N N . SER A 1 208 ? -8.383 -14.594 8.766 1 95.44 208 SER A N 1
ATOM 1613 C CA . SER A 1 208 ? -8.586 -15.977 9.195 1 95.44 208 SER A CA 1
ATOM 1614 C C . SER A 1 208 ? -9.352 -16.781 8.148 1 95.44 208 SER A C 1
ATOM 1616 O O . SER A 1 208 ? -8.969 -17.906 7.824 1 95.44 208 SER A O 1
ATOM 1618 N N . VAL A 1 209 ? -10.414 -16.219 7.672 1 94 209 VAL A N 1
ATOM 1619 C CA . VAL A 1 209 ? -11.203 -16.875 6.645 1 94 209 VAL A CA 1
ATOM 1620 C C . VAL A 1 209 ? -10.344 -17.141 5.41 1 94 209 VAL A C 1
ATOM 1622 O O . VAL A 1 209 ? -10.43 -18.203 4.797 1 94 209 VAL A O 1
ATOM 1625 N N . GLU A 1 210 ? -9.555 -16.141 5.07 1 94 210 GLU A N 1
ATOM 1626 C CA . GLU A 1 210 ? -8.68 -16.281 3.908 1 94 210 GLU A CA 1
ATOM 1627 C C . GLU A 1 210 ? -7.664 -17.406 4.117 1 94 210 GLU A C 1
ATOM 1629 O O . GLU A 1 210 ? -7.344 -18.141 3.182 1 94 210 GLU A O 1
ATOM 1634 N N . PHE A 1 211 ? -7.141 -17.578 5.285 1 93.38 211 PHE A N 1
ATOM 1635 C CA . PHE A 1 211 ? -6.18 -18.641 5.547 1 93.38 211 PHE A CA 1
ATOM 1636 C C . PHE A 1 211 ? -6.789 -20 5.234 1 93.38 211 PHE A C 1
ATOM 1638 O O . PHE A 1 211 ? -6.164 -20.828 4.555 1 93.38 211 PHE A O 1
ATOM 1645 N N . TYR A 1 212 ? -7.949 -20.219 5.691 1 93.25 212 TYR A N 1
ATOM 1646 C CA . TYR A 1 212 ? -8.609 -21.516 5.465 1 93.25 212 TYR A CA 1
ATOM 1647 C C . TYR A 1 212 ? -8.969 -21.688 3.996 1 93.25 212 TYR A C 1
ATOM 1649 O O . TYR A 1 212 ? -8.852 -22.781 3.447 1 93.25 212 TYR A O 1
ATOM 1657 N N . ARG A 1 213 ? -9.469 -20.641 3.434 1 90.94 213 ARG A N 1
ATOM 1658 C CA . ARG A 1 213 ? -9.758 -20.75 2.008 1 90.94 213 ARG A CA 1
ATOM 1659 C C . ARG A 1 213 ? -8.5 -21.062 1.213 1 90.94 213 ARG A C 1
ATOM 1661 O O . ARG A 1 213 ? -8.516 -21.953 0.35 1 90.94 213 ARG A O 1
ATOM 1668 N N . TRP A 1 214 ? -7.488 -20.281 1.423 1 91.56 214 TRP A N 1
ATOM 1669 C CA . TRP A 1 214 ? -6.219 -20.484 0.732 1 91.56 214 TRP A CA 1
ATOM 1670 C C . TRP A 1 214 ? -5.715 -21.906 0.919 1 91.56 214 TRP A C 1
ATOM 1672 O O . TRP A 1 214 ? -5.289 -22.562 -0.042 1 91.56 214 TRP A O 1
ATOM 1682 N N . LEU A 1 215 ? -5.84 -22.438 2.129 1 92.5 215 LEU A N 1
ATOM 1683 C CA . LEU A 1 215 ? -5.387 -23.781 2.438 1 92.5 215 LEU A CA 1
ATOM 1684 C C . LEU A 1 215 ? -6.27 -24.812 1.748 1 92.5 215 LEU A C 1
ATOM 1686 O O . LEU A 1 215 ? -5.766 -25.812 1.203 1 92.5 215 LEU A O 1
ATOM 1690 N N . ALA A 1 216 ? -7.539 -24.609 1.796 1 90.81 216 ALA A N 1
ATOM 1691 C CA . ALA A 1 216 ? -8.477 -25.547 1.17 1 90.81 216 ALA A CA 1
ATOM 1692 C C . ALA A 1 216 ? -8.203 -25.672 -0.328 1 90.81 216 ALA A C 1
ATOM 1694 O O . ALA A 1 216 ? -8.164 -26.766 -0.872 1 90.81 216 ALA A O 1
ATOM 1695 N N . TYR A 1 217 ? -7.996 -24.547 -0.98 1 88.5 217 TYR A N 1
ATOM 1696 C CA . TYR A 1 217 ? -7.738 -24.578 -2.416 1 88.5 217 TYR A CA 1
ATOM 1697 C C . TYR A 1 217 ? -6.359 -25.156 -2.711 1 88.5 217 TYR A C 1
ATOM 1699 O O . TYR A 1 217 ? -6.164 -25.828 -3.732 1 88.5 217 TYR A O 1
ATOM 1707 N N . LEU A 1 218 ? -5.406 -24.891 -1.864 1 88.62 218 LEU A N 1
ATOM 1708 C CA . LEU A 1 218 ? -4.09 -25.484 -2.033 1 88.62 218 LEU A CA 1
ATOM 1709 C C . LEU A 1 218 ? -4.172 -27.016 -1.956 1 88.62 218 LEU A C 1
ATOM 1711 O O . LEU A 1 218 ? -3.602 -27.719 -2.797 1 88.62 218 LEU A O 1
ATOM 1715 N N . ILE A 1 219 ? -4.922 -27.547 -0.985 1 90.12 219 ILE A N 1
ATOM 1716 C CA . ILE A 1 219 ? -5.082 -28.984 -0.817 1 90.12 219 ILE A CA 1
ATOM 1717 C C . ILE A 1 219 ? -5.812 -29.562 -2.025 1 90.12 219 ILE A C 1
ATOM 1719 O O . ILE A 1 219 ? -5.414 -30.609 -2.555 1 90.12 219 ILE A O 1
ATOM 1723 N N . LEU A 1 220 ? -6.832 -28.844 -2.459 1 87.69 220 LEU A N 1
ATOM 1724 C CA . LEU A 1 220 ? -7.59 -29.297 -3.617 1 87.69 220 LEU A CA 1
ATOM 1725 C C . LEU A 1 220 ? -6.695 -29.406 -4.848 1 87.69 220 LEU A C 1
ATOM 1727 O O . LEU A 1 220 ? -6.758 -30.391 -5.582 1 87.69 220 LEU A O 1
ATOM 1731 N N . LEU A 1 221 ? -5.855 -28.438 -5.055 1 85.56 221 LEU A N 1
ATOM 1732 C CA . LEU A 1 221 ? -4.973 -28.422 -6.215 1 85.56 221 LEU A CA 1
ATOM 1733 C C . LEU A 1 221 ? -3.918 -29.516 -6.105 1 85.56 221 LEU A C 1
ATOM 1735 O O . LEU A 1 221 ? -3.59 -30.172 -7.094 1 85.56 221 LEU A O 1
ATOM 1739 N N . VAL A 1 222 ? -3.439 -29.75 -4.906 1 85.5 222 VAL A N 1
ATOM 1740 C CA . VAL A 1 222 ? -2.443 -30.797 -4.688 1 85.5 222 VAL A CA 1
ATOM 1741 C C . VAL A 1 222 ? -3.072 -32.156 -4.914 1 85.5 222 VAL A C 1
ATOM 1743 O O . VAL A 1 222 ? -2.473 -33.031 -5.555 1 85.5 222 VAL A O 1
ATOM 1746 N N . VAL A 1 223 ? -4.277 -32.406 -4.422 1 87.38 223 VAL A N 1
ATOM 1747 C CA . VAL A 1 223 ? -4.973 -33.688 -4.598 1 87.38 223 VAL A CA 1
ATOM 1748 C C . VAL A 1 223 ? -5.25 -33.906 -6.082 1 87.38 223 VAL A C 1
ATOM 1750 O O . VAL A 1 223 ? -5.082 -35.031 -6.578 1 87.38 223 VAL A O 1
ATOM 1753 N N . ASN A 1 224 ? -5.652 -32.906 -6.773 1 84.81 224 ASN A N 1
ATOM 1754 C CA . ASN A 1 224 ? -5.863 -33.031 -8.211 1 84.81 224 ASN A CA 1
ATOM 1755 C C . ASN A 1 224 ? -4.578 -33.406 -8.93 1 84.81 224 ASN A C 1
ATOM 1757 O O . ASN A 1 224 ? -4.613 -34.219 -9.859 1 84.81 224 ASN A O 1
ATOM 1761 N N . THR A 1 225 ? -3.531 -32.844 -8.516 1 82.31 225 THR A N 1
ATOM 1762 C CA . THR A 1 225 ? -2.244 -33.188 -9.109 1 82.31 225 THR A CA 1
ATOM 1763 C C . THR A 1 225 ? -1.896 -34.656 -8.836 1 82.31 225 THR A C 1
ATOM 1765 O O . THR A 1 225 ? -1.418 -35.375 -9.727 1 82.31 225 THR A O 1
ATOM 1768 N N . LEU A 1 226 ? -2.18 -35.125 -7.66 1 83 226 LEU A N 1
ATOM 1769 C CA . LEU A 1 226 ? -1.902 -36.531 -7.285 1 83 226 LEU A CA 1
ATOM 1770 C C . LEU A 1 226 ? -2.773 -37.469 -8.086 1 83 226 LEU A C 1
ATOM 1772 O O . LEU A 1 226 ? -2.311 -38.531 -8.5 1 83 226 LEU A O 1
ATOM 1776 N N . ILE A 1 227 ? -3.99 -37.125 -8.297 1 84 227 ILE A N 1
ATOM 1777 C CA . ILE A 1 227 ? -4.895 -37.969 -9.078 1 84 227 ILE A CA 1
ATOM 1778 C C . ILE A 1 227 ? -4.398 -38.062 -10.523 1 84 227 ILE A C 1
ATOM 1780 O O . ILE A 1 227 ? -4.371 -39.156 -11.109 1 84 227 ILE A O 1
ATOM 1784 N N . CYS A 1 228 ? -4 -36.875 -11.062 1 77.25 228 CYS A N 1
ATOM 1785 C CA . CYS A 1 228 ? -3.457 -36.875 -12.414 1 77.25 228 CYS A CA 1
ATOM 1786 C C . CYS A 1 228 ? -2.223 -37.75 -12.508 1 77.25 228 CYS A C 1
ATOM 1788 O O . CYS A 1 228 ? -2.057 -38.5 -13.484 1 77.25 228 CYS A O 1
ATOM 1790 N N . LEU A 1 229 ? -1.428 -37.812 -11.484 1 77.12 229 LEU A N 1
ATOM 1791 C CA . LEU A 1 229 ? -0.232 -38.656 -11.453 1 77.12 229 LEU A CA 1
ATOM 1792 C C . LEU A 1 229 ? -0.6 -40.125 -11.32 1 77.12 229 LEU A C 1
ATOM 1794 O O . LEU A 1 229 ? 0.037 -40.969 -11.938 1 77.12 229 LEU A O 1
ATOM 1798 N N . LEU A 1 230 ? -1.643 -40.438 -10.617 1 81.56 230 LEU A N 1
ATOM 1799 C CA . LEU A 1 230 ? -2.107 -41.812 -10.453 1 81.56 230 LEU A CA 1
ATOM 1800 C C . LEU A 1 230 ? -2.654 -42.344 -11.766 1 81.56 230 LEU A C 1
ATOM 1802 O O . LEU A 1 230 ? -2.434 -43.531 -12.094 1 81.56 230 LEU A O 1
ATOM 1806 N N . VAL A 1 231 ? -3.35 -41.531 -12.484 1 81.75 231 VAL A N 1
ATOM 1807 C CA . VAL A 1 231 ? -3.881 -41.969 -13.773 1 81.75 231 VAL A CA 1
ATOM 1808 C C . VAL A 1 231 ? -2.73 -42.281 -14.727 1 81.75 231 VAL A C 1
ATOM 1810 O O . VAL A 1 231 ? -2.754 -43.281 -15.43 1 81.75 231 VAL A O 1
ATOM 1813 N N . LEU A 1 232 ? -1.703 -41.406 -14.695 1 74.38 232 LEU A N 1
ATOM 1814 C CA . LEU A 1 232 ? -0.563 -41.625 -15.586 1 74.38 232 LEU A CA 1
ATOM 1815 C C . LEU A 1 232 ? 0.197 -42.875 -15.188 1 74.38 232 LEU A C 1
ATOM 1817 O O . LEU A 1 232 ? 0.604 -43.656 -16.047 1 74.38 232 LEU A O 1
ATOM 1821 N N . LEU A 1 233 ? 0.259 -43.188 -13.906 1 75.12 233 LEU A N 1
ATOM 1822 C CA . LEU A 1 233 ? 0.929 -44.375 -13.414 1 75.12 233 LEU A CA 1
ATOM 1823 C C . LEU A 1 233 ? 0.106 -45.625 -13.719 1 75.12 233 LEU A C 1
ATOM 1825 O O . LEU A 1 233 ? 0.66 -46.688 -14.078 1 75.12 233 LEU A O 1
ATOM 1829 N N . GLY A 1 234 ? -1.127 -45.5 -13.539 1 77.56 234 GLY A N 1
ATOM 1830 C CA . GLY A 1 234 ? -2.002 -46.625 -13.828 1 77.56 234 GLY A CA 1
ATOM 1831 C C . GLY A 1 234 ? -1.997 -47.031 -15.297 1 77.56 234 GLY A C 1
ATOM 1832 O O . GLY A 1 234 ? -1.985 -48.219 -15.625 1 77.56 234 GLY A O 1
ATOM 1833 N N . LEU A 1 235 ? -1.925 -46.062 -16.172 1 72.56 235 LEU A N 1
ATOM 1834 C CA . LEU A 1 235 ? -1.88 -46.344 -17.609 1 72.56 235 LEU A CA 1
ATOM 1835 C C . LEU A 1 235 ? -0.527 -46.906 -18 1 72.56 235 LEU A C 1
ATOM 1837 O O . LEU A 1 235 ? -0.454 -47.781 -18.875 1 72.56 235 LEU A O 1
ATOM 1841 N N . SER A 1 236 ? 0.472 -46.438 -17.344 1 69.88 236 SER A N 1
ATOM 1842 C CA . SER A 1 236 ? 1.812 -46.906 -17.656 1 69.88 236 SER A CA 1
ATOM 1843 C C . SER A 1 236 ? 2.031 -48.344 -17.156 1 69.88 236 SER A C 1
ATOM 1845 O O . SER A 1 236 ? 2.648 -49.156 -17.844 1 69.88 236 SER A O 1
ATOM 1847 N N . LYS A 1 237 ? 1.488 -48.688 -16.031 1 76.38 237 LYS A N 1
ATOM 1848 C CA . LYS A 1 237 ? 1.683 -50 -15.438 1 76.38 237 LYS A CA 1
ATOM 1849 C C . LYS A 1 237 ? 0.557 -50.938 -15.836 1 76.38 237 LYS A C 1
ATOM 1851 O O . LYS A 1 237 ? 0.604 -52.125 -15.523 1 76.38 237 LYS A O 1
ATOM 1856 N N . GLN A 1 238 ? -0.299 -50.469 -16.531 1 74.25 238 GLN A N 1
ATOM 1857 C CA . GLN A 1 238 ? -1.455 -51.25 -16.938 1 74.25 238 GLN A CA 1
ATOM 1858 C C . GLN A 1 238 ? -2.07 -52 -15.75 1 74.25 238 GLN A C 1
ATOM 1860 O O . GLN A 1 238 ? -2.369 -53.188 -15.836 1 74.25 238 GLN A O 1
ATOM 1865 N N . SER A 1 239 ? -2.117 -51.344 -14.633 1 83.06 239 SER A N 1
ATOM 1866 C CA . SER A 1 239 ? -2.723 -51.875 -13.414 1 83.06 239 SER A CA 1
ATOM 1867 C C . SER A 1 239 ? -4.195 -51.469 -13.32 1 83.06 239 SER A C 1
ATOM 1869 O O . SER A 1 239 ? -4.527 -50.312 -13.227 1 83.06 239 SER A O 1
ATOM 1871 N N . ARG A 1 240 ? -5.07 -52.469 -13.297 1 83.62 240 ARG A N 1
ATOM 1872 C CA . ARG A 1 240 ? -6.508 -52.219 -13.195 1 83.62 240 ARG A CA 1
ATOM 1873 C C . ARG A 1 240 ? -6.871 -51.625 -11.844 1 83.62 240 ARG A C 1
ATOM 1875 O O . ARG A 1 240 ? -7.762 -50.781 -11.75 1 83.62 240 ARG A O 1
ATOM 1882 N N . CYS A 1 241 ? -6.16 -52.062 -10.82 1 86.19 241 CYS A N 1
ATOM 1883 C CA . CYS A 1 241 ? -6.434 -51.562 -9.469 1 86.19 241 CYS A CA 1
ATOM 1884 C C . CYS A 1 241 ? -6.117 -50.062 -9.359 1 86.19 241 CYS A C 1
ATOM 1886 O O . CYS A 1 241 ? -6.914 -49.312 -8.812 1 86.19 241 CYS A O 1
ATOM 1888 N N . LEU A 1 242 ? -5.055 -49.625 -9.859 1 84.88 242 LEU A N 1
ATOM 1889 C CA . LEU A 1 242 ? -4.656 -48.219 -9.805 1 84.88 242 LEU A CA 1
ATOM 1890 C C . LEU A 1 242 ? -5.621 -47.344 -10.602 1 84.88 242 LEU A C 1
ATOM 1892 O O . LEU A 1 242 ? -5.945 -46.219 -10.18 1 84.88 242 LEU A O 1
ATOM 1896 N N . LEU A 1 243 ? -6.121 -47.812 -11.602 1 83.62 243 LEU A N 1
ATOM 1897 C CA . LEU A 1 243 ? -7.043 -47.031 -12.438 1 83.62 243 LEU A CA 1
ATOM 1898 C C . LEU A 1 243 ? -8.406 -46.906 -11.766 1 83.62 243 LEU A C 1
ATOM 1900 O O . LEU A 1 243 ? -9.062 -45.875 -11.891 1 83.62 243 LEU A O 1
ATOM 1904 N N . LEU A 1 244 ? -8.75 -48 -11.102 1 86.88 244 LEU A N 1
ATOM 1905 C CA . LEU A 1 244 ? -10.016 -47.969 -10.375 1 86.88 244 LEU A CA 1
ATOM 1906 C C . LEU A 1 244 ? -9.945 -46.938 -9.234 1 86.88 244 LEU A C 1
ATOM 1908 O O . LEU A 1 244 ? -10.906 -46.219 -9 1 86.88 244 LEU A O 1
ATOM 1912 N N . ILE A 1 245 ? -8.891 -46.906 -8.547 1 90.44 245 ILE A N 1
ATOM 1913 C CA . ILE A 1 245 ? -8.703 -45.938 -7.461 1 90.44 245 ILE A CA 1
ATOM 1914 C C . ILE A 1 245 ? -8.695 -44.531 -8.023 1 90.44 245 ILE A C 1
ATOM 1916 O O . ILE A 1 245 ? -9.297 -43.625 -7.445 1 90.44 245 ILE A O 1
ATOM 1920 N N . ALA A 1 246 ? -8.023 -44.312 -9.07 1 87.62 246 ALA A N 1
ATOM 1921 C CA . ALA A 1 246 ? -7.965 -43 -9.703 1 87.62 246 ALA A CA 1
ATOM 1922 C C . ALA A 1 246 ? -9.352 -42.562 -10.148 1 87.62 246 ALA A C 1
ATOM 1924 O O . ALA A 1 246 ? -9.688 -41.375 -10.062 1 87.62 246 ALA A O 1
ATOM 1925 N N . LEU A 1 247 ? -10.117 -43.469 -10.633 1 85.5 247 LEU A N 1
ATOM 1926 C CA . LEU A 1 247 ? -11.469 -43.156 -11.078 1 85.5 247 LEU A CA 1
ATOM 1927 C C . LEU A 1 247 ? -12.344 -42.75 -9.891 1 85.5 247 LEU A C 1
ATOM 1929 O O . LEU A 1 247 ? -13.102 -41.781 -9.984 1 85.5 247 LEU A O 1
ATOM 1933 N N . LEU A 1 248 ? -12.227 -43.5 -8.844 1 89.19 248 LEU A N 1
ATOM 1934 C CA . LEU A 1 248 ? -13 -43.188 -7.656 1 89.19 248 LEU A CA 1
ATOM 1935 C C . LEU A 1 248 ? -12.586 -41.812 -7.09 1 89.19 248 LEU A C 1
ATOM 1937 O O . LEU A 1 248 ? -13.438 -41 -6.73 1 89.19 248 LEU A O 1
ATOM 1941 N N . ALA A 1 249 ? -11.344 -41.531 -7 1 90.56 249 ALA A N 1
ATOM 1942 C CA . ALA A 1 249 ? -10.844 -40.25 -6.527 1 90.56 249 ALA A CA 1
ATOM 1943 C C . ALA A 1 249 ? -11.242 -39.125 -7.469 1 90.56 249 ALA A C 1
ATOM 1945 O O . ALA A 1 249 ? -11.562 -38 -7.023 1 90.56 249 ALA A O 1
ATOM 1946 N N . GLY A 1 250 ? -11.25 -39.438 -8.648 1 86.75 250 GLY A N 1
ATOM 1947 C CA . GLY A 1 250 ? -11.656 -38.469 -9.633 1 86.75 250 GLY A CA 1
ATOM 1948 C C . GLY A 1 250 ? -13.117 -38.062 -9.5 1 86.75 250 GLY A C 1
ATOM 1949 O O . GLY A 1 250 ? -13.453 -36.875 -9.625 1 86.75 250 GLY A O 1
ATOM 1950 N N . VAL A 1 251 ? -13.914 -39.031 -9.344 1 88.62 251 VAL A N 1
ATOM 1951 C CA . VAL A 1 251 ? -15.336 -38.719 -9.172 1 88.62 251 VAL A CA 1
ATOM 1952 C C . VAL A 1 251 ? -15.539 -37.875 -7.914 1 88.62 251 VAL A C 1
ATOM 1954 O O . VAL A 1 251 ? -16.312 -36.938 -7.926 1 88.62 251 VAL A O 1
ATOM 1957 N N . LEU A 1 252 ? -14.867 -38.188 -6.875 1 89.94 252 LEU A N 1
ATOM 1958 C CA . LEU A 1 252 ? -14.953 -37.375 -5.652 1 89.94 252 LEU A CA 1
ATOM 1959 C C . LEU A 1 252 ? -14.461 -35.969 -5.895 1 89.94 252 LEU A C 1
ATOM 1961 O O . LEU A 1 252 ? -15.07 -35 -5.418 1 89.94 252 LEU A O 1
ATOM 1965 N N . MET A 1 253 ? -13.398 -35.875 -6.609 1 88.38 253 MET A N 1
ATOM 1966 C CA . MET A 1 253 ? -12.852 -34.562 -6.918 1 88.38 253 MET A CA 1
ATOM 1967 C C . MET A 1 253 ? -13.805 -33.781 -7.809 1 88.38 253 MET A C 1
ATOM 1969 O O . MET A 1 253 ? -13.891 -32.562 -7.699 1 88.38 253 MET A O 1
ATOM 1973 N N . LEU A 1 254 ? -14.438 -34.438 -8.625 1 87.31 254 LEU A N 1
ATOM 1974 C CA . LEU A 1 254 ? -15.422 -33.781 -9.484 1 87.31 254 LEU A CA 1
ATOM 1975 C C . LEU A 1 254 ? -16.562 -33.188 -8.664 1 87.31 254 LEU A C 1
ATOM 1977 O O . LEU A 1 254 ? -17.016 -32.062 -8.945 1 87.31 254 LEU A O 1
ATOM 1981 N N . ILE A 1 255 ? -16.953 -33.875 -7.727 1 90.25 255 ILE A N 1
ATOM 1982 C CA . ILE A 1 255 ? -18.016 -33.406 -6.848 1 90.25 255 ILE A CA 1
ATOM 1983 C C . ILE A 1 255 ? -17.547 -32.156 -6.105 1 90.25 255 ILE A C 1
ATOM 1985 O O . ILE A 1 255 ? -18.25 -31.141 -6.051 1 90.25 255 ILE A O 1
ATOM 1989 N N . VAL A 1 256 ? -16.391 -32.188 -5.574 1 89.75 256 VAL A N 1
ATOM 1990 C CA . VAL A 1 256 ? -15.844 -31.078 -4.82 1 89.75 256 VAL A CA 1
ATOM 1991 C C . VAL A 1 256 ? -15.641 -29.875 -5.75 1 89.75 256 VAL A C 1
ATOM 1993 O O . VAL A 1 256 ? -15.914 -28.734 -5.367 1 89.75 256 VAL A O 1
ATOM 1996 N N . CYS A 1 257 ? -15.227 -30.078 -6.918 1 84.5 257 CYS A N 1
ATOM 1997 C CA . CYS A 1 257 ? -14.977 -29.016 -7.879 1 84.5 257 CYS A CA 1
ATOM 1998 C C . CYS A 1 257 ? -16.281 -28.312 -8.266 1 84.5 257 CYS A C 1
ATOM 2000 O O . CYS A 1 257 ? -16.328 -27.094 -8.367 1 84.5 257 CYS A O 1
ATOM 2002 N N . TRP A 1 258 ? -17.281 -29.109 -8.453 1 87.31 258 TRP A N 1
ATOM 2003 C CA . TRP A 1 258 ? -18.578 -28.516 -8.797 1 87.31 258 TRP A CA 1
ATOM 2004 C C . TRP A 1 258 ? -19.156 -27.766 -7.605 1 87.31 258 TRP A C 1
ATOM 2006 O O . TRP A 1 258 ? -19.812 -26.734 -7.781 1 87.31 258 TRP A O 1
ATOM 2016 N N . ALA A 1 259 ? -18.969 -28.297 -6.453 1 88.06 259 ALA A N 1
ATOM 2017 C CA . ALA A 1 259 ? -19.391 -27.578 -5.258 1 88.06 259 ALA A CA 1
ATOM 2018 C C . ALA A 1 259 ? -18.656 -26.25 -5.121 1 88.06 259 ALA A C 1
ATOM 2020 O O . ALA A 1 259 ? -19.266 -25.219 -4.816 1 88.06 259 ALA A O 1
ATOM 2021 N N . SER A 1 260 ? -17.406 -26.234 -5.336 1 87.19 260 SER A N 1
ATOM 2022 C CA . SER A 1 260 ? -16.609 -25.016 -5.277 1 87.19 260 SER A CA 1
ATOM 2023 C C . SER A 1 260 ? -17.031 -24.031 -6.363 1 87.19 260 SER A C 1
ATOM 2025 O O . SER A 1 260 ? -17.062 -22.812 -6.129 1 87.19 260 SER A O 1
ATOM 2027 N N . LEU A 1 261 ? -17.344 -24.531 -7.477 1 87.44 261 LEU A N 1
ATOM 2028 C CA . LEU A 1 261 ? -17.812 -23.688 -8.57 1 87.44 261 LEU A CA 1
ATOM 2029 C C . LEU A 1 261 ? -19.109 -22.984 -8.211 1 87.44 261 LEU A C 1
ATOM 2031 O O . LEU A 1 261 ? -19.266 -21.781 -8.469 1 87.44 261 LEU A O 1
ATOM 2035 N N . GLY A 1 262 ? -20.016 -23.734 -7.699 1 89.06 262 GLY A N 1
ATOM 2036 C CA . GLY A 1 262 ? -21.25 -23.141 -7.258 1 89.06 262 GLY A CA 1
ATOM 2037 C C . GLY A 1 262 ? -21.047 -22.016 -6.258 1 89.06 262 GLY A C 1
ATOM 2038 O O . GLY A 1 262 ? -21.656 -20.938 -6.387 1 89.06 262 GLY A O 1
ATOM 2039 N N . LEU A 1 263 ? -20.203 -22.234 -5.352 1 89.19 263 LEU A N 1
ATOM 2040 C CA . LEU A 1 263 ? -19.922 -21.219 -4.34 1 89.19 263 LEU A CA 1
ATOM 2041 C C . LEU A 1 263 ? -19.219 -20.016 -4.961 1 89.19 263 LEU A C 1
ATOM 2043 O O . LEU A 1 263 ? -19.5 -18.875 -4.594 1 89.19 263 LEU A O 1
ATOM 2047 N N . ASP A 1 264 ? -18.359 -20.25 -5.887 1 89.12 264 ASP A N 1
ATOM 2048 C CA . ASP A 1 264 ? -17.641 -19.172 -6.551 1 89.12 264 ASP A CA 1
ATOM 2049 C C . ASP A 1 264 ? -18.578 -18.312 -7.371 1 89.12 264 ASP A C 1
ATOM 2051 O O . ASP A 1 264 ? -18.453 -17.078 -7.387 1 89.12 264 ASP A O 1
ATOM 2055 N N . VAL A 1 265 ? -19.484 -18.938 -8.008 1 89 265 VAL A N 1
ATOM 2056 C CA . VAL A 1 265 ? -20.422 -18.188 -8.836 1 89 265 VAL A CA 1
ATOM 2057 C C . VAL A 1 265 ? -21.312 -17.312 -7.953 1 89 265 VAL A C 1
ATOM 2059 O O . VAL A 1 265 ? -21.578 -16.156 -8.281 1 89 265 VAL A O 1
ATOM 2062 N N . VAL A 1 266 ? -21.734 -17.875 -6.891 1 90.44 266 VAL A N 1
ATOM 2063 C CA . VAL A 1 266 ? -22.547 -17.109 -5.949 1 90.44 266 VAL A CA 1
ATOM 2064 C C . VAL A 1 266 ? -21.734 -15.914 -5.434 1 90.44 266 VAL A C 1
ATOM 2066 O O . VAL A 1 266 ? -22.25 -14.797 -5.352 1 90.44 266 VAL A O 1
ATOM 2069 N N . LEU A 1 267 ? -20.516 -16.094 -5.121 1 89.69 267 LEU A N 1
ATOM 2070 C CA . LEU A 1 267 ? -19.656 -15.031 -4.605 1 89.69 267 LEU A CA 1
ATOM 2071 C C . LEU A 1 267 ? -19.406 -13.969 -5.672 1 89.69 267 LEU A C 1
ATOM 2073 O O . LEU A 1 267 ? -19.375 -12.773 -5.367 1 89.69 267 LEU A O 1
ATOM 2077 N N . VAL A 1 268 ? -19.234 -14.43 -6.891 1 89.69 268 VAL A N 1
ATOM 2078 C CA . VAL A 1 268 ? -18.984 -13.508 -7.984 1 89.69 268 VAL A CA 1
ATOM 2079 C C . VAL A 1 268 ? -20.219 -12.633 -8.227 1 89.69 268 VAL A C 1
ATOM 2081 O O . VAL A 1 268 ? -20.109 -11.43 -8.438 1 89.69 268 VAL A O 1
ATOM 2084 N N . VAL A 1 269 ? -21.312 -13.188 -8.219 1 88.56 269 VAL A N 1
ATOM 2085 C CA . VAL A 1 269 ? -22.562 -12.445 -8.422 1 88.56 269 VAL A CA 1
ATOM 2086 C C . VAL A 1 269 ? -22.781 -11.484 -7.262 1 88.56 269 VAL A C 1
ATOM 2088 O O . VAL A 1 269 ? -23.125 -10.312 -7.469 1 88.56 269 VAL A O 1
ATOM 2091 N N . GLY A 1 270 ? -22.609 -11.977 -6.133 1 88.62 270 GLY A N 1
ATOM 2092 C CA . GLY A 1 270 ? -22.75 -11.109 -4.973 1 88.62 270 GLY A CA 1
ATOM 2093 C C . GLY A 1 270 ? -21.781 -9.953 -4.977 1 88.62 270 GLY A C 1
ATOM 2094 O O . GLY A 1 270 ? -22.141 -8.82 -4.672 1 88.62 270 GLY A O 1
ATOM 2095 N N . MET A 1 271 ? -20.531 -10.227 -5.277 1 89.38 271 MET A N 1
ATOM 2096 C CA . MET A 1 271 ? -19.5 -9.195 -5.316 1 89.38 271 MET A CA 1
ATOM 2097 C C . MET A 1 271 ? -19.781 -8.195 -6.438 1 89.38 271 MET A C 1
ATOM 2099 O O . MET A 1 271 ? -19.469 -7.008 -6.305 1 89.38 271 MET A O 1
ATOM 2103 N N . SER A 1 272 ? -20.312 -8.688 -7.488 1 89 272 SER A N 1
ATOM 2104 C CA . SER A 1 272 ? -20.641 -7.781 -8.586 1 89 272 SER A CA 1
ATOM 2105 C C . SER A 1 272 ? -21.703 -6.77 -8.164 1 89 272 SER A C 1
ATOM 2107 O O . SER A 1 272 ? -21.625 -5.598 -8.539 1 89 272 SER A O 1
ATOM 2109 N N . ASP A 1 273 ? -22.594 -7.176 -7.398 1 89.38 273 ASP A N 1
ATOM 2110 C CA . ASP A 1 273 ? -23.641 -6.281 -6.891 1 89.38 273 ASP A CA 1
ATOM 2111 C C . ASP A 1 273 ? -23.047 -5.25 -5.926 1 89.38 273 ASP A C 1
ATOM 2113 O O . ASP A 1 273 ? -23.469 -4.094 -5.914 1 89.38 273 ASP A O 1
ATOM 2117 N N . PHE A 1 274 ? -22.203 -5.641 -5.199 1 87.75 274 PHE A N 1
ATOM 2118 C CA . PHE A 1 274 ? -21.562 -4.734 -4.254 1 87.75 274 PHE A CA 1
ATOM 2119 C C . PHE A 1 274 ? -20.672 -3.73 -4.984 1 87.75 274 PHE A C 1
ATOM 2121 O O . PHE A 1 274 ? -20.688 -2.539 -4.668 1 87.75 274 PHE A O 1
ATOM 2128 N N . CYS A 1 275 ? -19.906 -4.211 -6.008 1 85.12 275 CYS A N 1
ATOM 2129 C CA . CYS A 1 275 ? -18.859 -3.408 -6.648 1 85.12 275 CYS A CA 1
ATOM 2130 C C . CYS A 1 275 ? -19.469 -2.418 -7.637 1 85.12 275 CYS A C 1
ATOM 2132 O O . CYS A 1 275 ? -18.797 -1.5 -8.094 1 85.12 275 CYS A O 1
ATOM 2134 N N . ILE A 1 276 ? -20.703 -2.537 -7.969 1 83.5 276 ILE A N 1
ATOM 2135 C CA . ILE A 1 276 ? -21.328 -1.601 -8.891 1 83.5 276 ILE A CA 1
ATOM 2136 C C . ILE A 1 276 ? -21.516 -0.25 -8.203 1 83.5 276 ILE A C 1
ATOM 2138 O O . ILE A 1 276 ? -21.422 0.799 -8.844 1 83.5 276 ILE A O 1
ATOM 2142 N N . ALA A 1 277 ? -21.812 -0.236 -6.969 1 83.12 277 ALA A N 1
ATOM 2143 C CA . ALA A 1 277 ? -22 0.997 -6.207 1 83.12 277 ALA A CA 1
ATOM 2144 C C . ALA A 1 277 ? -21.594 0.803 -4.75 1 83.12 277 ALA A C 1
ATOM 2146 O O . ALA A 1 277 ? -22.422 0.924 -3.844 1 83.12 277 ALA A O 1
ATOM 2147 N N . PRO A 1 278 ? -20.344 0.654 -4.574 1 84.44 278 PRO A N 1
ATOM 2148 C CA . PRO A 1 278 ? -19.891 0.405 -3.201 1 84.44 278 PRO A CA 1
ATOM 2149 C C . PRO A 1 278 ? -20.078 1.618 -2.293 1 84.44 278 PRO A C 1
ATOM 2151 O O . PRO A 1 278 ? -20.375 1.467 -1.107 1 84.44 278 PRO A O 1
ATOM 2154 N N . ASP A 1 279 ? -19.984 2.846 -2.842 1 83.75 279 ASP A N 1
ATOM 2155 C CA . ASP A 1 279 ? -20.094 4.07 -2.053 1 83.75 279 ASP A CA 1
ATOM 2156 C C . ASP A 1 279 ? -21.484 4.207 -1.429 1 83.75 279 ASP A C 1
ATOM 2158 O O . ASP A 1 279 ? -21.609 4.617 -0.273 1 83.75 279 ASP A O 1
ATOM 2162 N N . ASN A 1 280 ? -22.453 3.877 -2.223 1 82.44 280 ASN A N 1
ATOM 2163 C CA . ASN A 1 280 ? -23.812 3.986 -1.721 1 82.44 280 ASN A CA 1
ATOM 2164 C C . ASN A 1 280 ? -24.078 3.006 -0.581 1 82.44 280 ASN A C 1
ATOM 2166 O O . ASN A 1 280 ? -24.734 3.35 0.405 1 82.44 280 ASN A O 1
ATOM 2170 N N . TYR A 1 281 ? -23.641 1.881 -0.705 1 83.75 281 TYR A N 1
ATOM 2171 C CA . TYR A 1 281 ? -23.844 0.877 0.332 1 83.75 281 TYR A CA 1
ATOM 2172 C C . TYR A 1 281 ? -23.109 1.25 1.611 1 83.75 281 TYR A C 1
ATOM 2174 O O . TYR A 1 281 ? -23.672 1.155 2.707 1 83.75 281 TYR A O 1
ATOM 2182 N N . ILE A 1 282 ? -21.891 1.661 1.447 1 85.81 282 ILE A N 1
ATOM 2183 C CA . ILE A 1 282 ? -21.078 2.016 2.607 1 85.81 282 ILE A CA 1
ATOM 2184 C C . ILE A 1 282 ? -21.672 3.236 3.303 1 85.81 282 ILE A C 1
ATOM 2186 O O . ILE A 1 282 ? -21.703 3.303 4.531 1 85.81 282 ILE A O 1
ATOM 2190 N N . SER A 1 283 ? -22.125 4.156 2.521 1 86.75 283 SER A N 1
ATOM 2191 C CA . SER A 1 283 ? -22.75 5.34 3.094 1 86.75 283 SER A CA 1
ATOM 2192 C C . SER A 1 283 ? -24.016 4.977 3.865 1 86.75 283 SER A C 1
ATOM 2194 O O . SER A 1 283 ? -24.234 5.465 4.977 1 86.75 283 SER A O 1
ATOM 2196 N N . ASN A 1 284 ? -24.734 4.074 3.338 1 85.38 284 ASN A N 1
ATOM 2197 C CA . ASN A 1 284 ? -25.953 3.645 4 1 85.38 284 ASN A CA 1
ATOM 2198 C C . ASN A 1 284 ? -25.656 2.85 5.27 1 85.38 284 ASN A C 1
ATOM 2200 O O . ASN A 1 284 ? -26.344 3.01 6.281 1 85.38 284 ASN A O 1
ATOM 2204 N N . LEU A 1 285 ? -24.703 2.049 5.215 1 83.19 285 LEU A N 1
ATOM 2205 C CA . LEU A 1 285 ? -24.328 1.239 6.367 1 83.19 285 LEU A CA 1
ATOM 2206 C C . LEU A 1 285 ? -23.781 2.115 7.496 1 83.19 285 LEU A C 1
ATOM 2208 O O . LEU A 1 285 ? -24.094 1.883 8.664 1 83.19 285 LEU A O 1
ATOM 2212 N N . THR A 1 286 ? -23.031 3.053 7.109 1 83.19 286 THR A N 1
ATOM 2213 C CA . THR A 1 286 ? -22.422 3.938 8.102 1 83.19 286 THR A CA 1
ATOM 2214 C C . THR A 1 286 ? -23.484 4.809 8.766 1 83.19 286 THR A C 1
ATOM 2216 O O . THR A 1 286 ? -23.422 5.051 9.977 1 83.19 286 THR A O 1
ATOM 2219 N N . LEU A 1 287 ? -24.422 5.262 7.984 1 83.44 287 LEU A N 1
ATOM 2220 C CA . LEU A 1 287 ? -25.5 6.086 8.523 1 83.44 287 LEU A CA 1
ATOM 2221 C C . LEU A 1 287 ? -26.438 5.258 9.398 1 83.44 287 LEU A C 1
ATOM 2223 O O . LEU A 1 287 ? -26.906 5.727 10.438 1 83.44 287 LEU A O 1
ATOM 2227 N N . GLU A 1 288 ? -26.625 4.098 8.977 1 82.88 288 GLU A N 1
ATOM 2228 C CA . GLU A 1 288 ? -27.5 3.201 9.711 1 82.88 288 GLU A CA 1
ATOM 2229 C C . GLU A 1 288 ? -26.938 2.857 11.078 1 82.88 288 GLU A C 1
ATOM 2231 O O . GLU A 1 288 ? -27.656 2.846 12.078 1 82.88 288 GLU A O 1
ATOM 2236 N N . TYR A 1 289 ? -25.609 2.695 11.211 1 80.75 289 TYR A N 1
ATOM 2237 C CA . TYR A 1 289 ? -24.984 2.277 12.461 1 80.75 289 TYR A CA 1
ATOM 2238 C C . TYR A 1 289 ? -24.438 3.477 13.234 1 80.75 289 TYR A C 1
ATOM 2240 O O . TYR A 1 289 ? -23.906 3.326 14.336 1 80.75 289 TYR A O 1
ATOM 2248 N N . GLY A 1 290 ? -24.547 4.551 12.695 1 78.88 290 GLY A N 1
ATOM 2249 C CA . GLY A 1 290 ? -24.141 5.777 13.367 1 78.88 290 GLY A CA 1
ATOM 2250 C C . GLY A 1 290 ? -22.656 5.836 13.656 1 78.88 290 GLY A C 1
ATOM 2251 O O . GLY A 1 290 ? -22.234 6.27 14.727 1 78.88 290 GLY A O 1
ATOM 2252 N N . ILE A 1 291 ? -21.875 5.383 12.734 1 81.5 291 ILE A N 1
ATOM 2253 C CA . ILE A 1 291 ? -20.422 5.297 12.93 1 81.5 291 ILE A CA 1
ATOM 2254 C C . ILE A 1 291 ? -19.797 6.664 12.703 1 81.5 291 ILE A C 1
ATOM 2256 O O . ILE A 1 291 ? -18.906 7.082 13.461 1 81.5 291 ILE A O 1
ATOM 2260 N N . MET A 1 292 ? -20.266 7.344 11.711 1 83.69 292 MET A N 1
ATOM 2261 C CA . MET A 1 292 ? -19.766 8.664 11.367 1 83.69 292 MET A CA 1
ATOM 2262 C C . MET A 1 292 ? -20.828 9.5 10.672 1 83.69 292 MET A C 1
ATOM 2264 O O . MET A 1 292 ? -21.797 8.961 10.148 1 83.69 292 MET A O 1
ATOM 2268 N N . GLY A 1 293 ? -20.609 10.781 10.789 1 84 293 GLY A N 1
ATOM 2269 C CA . GLY A 1 293 ? -21.531 11.68 10.117 1 84 293 GLY A CA 1
ATOM 2270 C C . GLY A 1 293 ? -21.438 11.602 8.602 1 84 293 GLY A C 1
ATOM 2271 O O . GLY A 1 293 ? -20.406 11.18 8.062 1 84 293 GLY A O 1
ATOM 2272 N N . LYS A 1 294 ? -22.484 11.953 7.926 1 84.12 294 LYS A N 1
ATOM 2273 C CA . LYS A 1 294 ? -22.562 11.898 6.469 1 84.12 294 LYS A CA 1
ATOM 2274 C C . LYS A 1 294 ? -21.516 12.812 5.832 1 84.12 294 LYS A C 1
ATOM 2276 O O . LYS A 1 294 ? -20.875 12.438 4.84 1 84.12 294 LYS A O 1
ATOM 2281 N N . ASP A 1 295 ? -21.297 13.922 6.398 1 84.56 295 ASP A N 1
ATOM 2282 C CA . ASP A 1 295 ? -20.359 14.891 5.848 1 84.56 295 ASP A CA 1
ATOM 2283 C C . ASP A 1 295 ? -18.922 14.391 5.977 1 84.56 295 ASP A C 1
ATOM 2285 O O . ASP A 1 295 ? -18.109 14.531 5.051 1 84.56 295 ASP A O 1
ATOM 2289 N N . VAL A 1 296 ? -18.672 13.844 7.039 1 88.12 296 VAL A N 1
ATOM 2290 C CA . VAL A 1 296 ? -17.328 13.328 7.289 1 88.12 296 VAL A CA 1
ATOM 2291 C C . VAL A 1 296 ? -17.047 12.133 6.375 1 88.12 296 VAL A C 1
ATOM 2293 O O . VAL A 1 296 ? -15.953 12.008 5.82 1 88.12 296 VAL A O 1
ATOM 2296 N N . LEU A 1 297 ? -18.078 11.367 6.23 1 87.94 297 LEU A N 1
ATOM 2297 C CA . LEU A 1 297 ? -17.938 10.203 5.363 1 87.94 297 LEU A CA 1
ATOM 2298 C C . LEU A 1 297 ? -17.688 10.625 3.92 1 87.94 297 LEU A C 1
ATOM 2300 O O . LEU A 1 297 ? -16.828 10.055 3.248 1 87.94 297 LEU A O 1
ATOM 2304 N N . ASN A 1 298 ? -18.391 11.578 3.465 1 85.38 298 ASN A N 1
ATOM 2305 C CA . ASN A 1 298 ? -18.203 12.07 2.105 1 85.38 298 ASN A CA 1
ATOM 2306 C C . ASN A 1 298 ? -16.828 12.703 1.922 1 85.38 298 ASN A C 1
ATOM 2308 O O . ASN A 1 298 ? -16.25 12.625 0.84 1 85.38 298 ASN A O 1
ATOM 2312 N N . TYR A 1 299 ? -16.375 13.312 2.982 1 87.19 299 TYR A N 1
ATOM 2313 C CA . TYR A 1 299 ? -15.047 13.914 2.961 1 87.19 299 TYR A CA 1
ATOM 2314 C C . TYR A 1 299 ? -13.977 12.859 2.719 1 87.19 299 TYR A C 1
ATOM 2316 O O . TYR A 1 299 ? -13.047 13.078 1.94 1 87.19 299 TYR A O 1
ATOM 2324 N N . TYR A 1 300 ? -14.125 11.68 3.24 1 87.69 300 TYR A N 1
ATOM 2325 C CA . TYR A 1 300 ? -13.094 10.656 3.166 1 87.69 300 TYR A CA 1
ATOM 2326 C C . TYR A 1 300 ? -13.281 9.781 1.938 1 87.69 300 TYR A C 1
ATOM 2328 O O . TYR A 1 300 ? -12.312 9.234 1.403 1 87.69 300 TYR A O 1
ATOM 2336 N N . ILE A 1 301 ? -14.477 9.672 1.467 1 85.56 301 ILE A N 1
ATOM 2337 C CA . ILE A 1 301 ? -14.734 8.82 0.308 1 85.56 301 ILE A CA 1
ATOM 2338 C C . ILE A 1 301 ? -14.312 9.547 -0.967 1 85.56 301 ILE A C 1
ATOM 2340 O O . ILE A 1 301 ? -13.711 8.945 -1.859 1 85.56 301 ILE A O 1
ATOM 2344 N N . HIS A 1 302 ? -14.547 10.836 -1.15 1 80.94 302 HIS A N 1
ATOM 2345 C CA . HIS A 1 302 ? -14.281 11.555 -2.395 1 80.94 302 HIS A CA 1
ATOM 2346 C C . HIS A 1 302 ? -13.023 12.406 -2.289 1 80.94 302 HIS A C 1
ATOM 2348 O O . HIS A 1 302 ? -12.352 12.656 -3.293 1 80.94 302 HIS A O 1
ATOM 2354 N N . CYS A 1 303 ? -12.367 12.523 -1.154 1 79.81 303 CYS A N 1
ATOM 2355 C CA . CYS A 1 303 ? -11.18 13.297 -0.816 1 79.81 303 CYS A CA 1
ATOM 2356 C C . CYS A 1 303 ? -10.789 14.227 -1.96 1 79.81 303 CYS A C 1
ATOM 2358 O O . CYS A 1 303 ? -10.039 13.836 -2.855 1 79.81 303 CYS A O 1
ATOM 2360 N N . SER A 1 304 ? -11.609 15.219 -2.373 1 69.69 304 SER A N 1
ATOM 2361 C CA . SER A 1 304 ? -11.281 16.188 -3.416 1 69.69 304 SER A CA 1
ATOM 2362 C C . SER A 1 304 ? -10.469 17.359 -2.859 1 69.69 304 SER A C 1
ATOM 2364 O O . SER A 1 304 ? -10.523 17.641 -1.661 1 69.69 304 SER A O 1
ATOM 2366 N N . ILE A 1 305 ? -9.57 17.859 -3.602 1 60.12 305 ILE A N 1
ATOM 2367 C CA . ILE A 1 305 ? -8.695 18.969 -3.248 1 60.12 305 ILE A CA 1
ATOM 2368 C C . ILE A 1 305 ? -9.539 20.172 -2.814 1 60.12 305 ILE A C 1
ATOM 2370 O O . ILE A 1 305 ? -9.109 20.969 -1.981 1 60.12 305 ILE A O 1
ATOM 2374 N N . VAL A 1 306 ? -10.758 20.062 -3.307 1 58.53 306 VAL A N 1
ATOM 2375 C CA . VAL A 1 306 ? -11.523 21.281 -3.111 1 58.53 306 VAL A CA 1
ATOM 2376 C C . VAL A 1 306 ? -12.438 21.141 -1.896 1 58.53 306 VAL A C 1
ATOM 2378 O O . VAL A 1 306 ? -13.008 22.125 -1.418 1 58.53 306 VAL A O 1
ATOM 2381 N N . SER A 1 307 ? -12.352 20 -1.365 1 64.38 307 SER A N 1
ATOM 2382 C CA . SER A 1 307 ? -13.359 19.828 -0.325 1 64.38 307 SER A CA 1
ATOM 2383 C C . SER A 1 307 ? -12.859 20.344 1.021 1 64.38 307 SER A C 1
ATOM 2385 O O . SER A 1 307 ? -11.695 20.156 1.374 1 64.38 307 SER A O 1
ATOM 2387 N N . ARG A 1 308 ? -13.648 21.219 1.537 1 69.81 308 ARG A N 1
ATOM 2388 C CA . ARG A 1 308 ? -13.383 21.766 2.863 1 69.81 308 ARG A CA 1
ATOM 2389 C C . ARG A 1 308 ? -13.461 20.688 3.932 1 69.81 308 ARG A C 1
ATOM 2391 O O . ARG A 1 308 ? -14.398 19.891 3.951 1 69.81 308 ARG A O 1
ATOM 2398 N N . SER A 1 309 ? -12.289 20.547 4.59 1 80.31 309 SER A N 1
ATOM 2399 C CA . SER A 1 309 ? -12.258 19.609 5.711 1 80.31 309 SER A CA 1
ATOM 2400 C C . SER A 1 309 ? -13.266 19.984 6.785 1 80.31 309 SER A C 1
ATOM 2402 O O . SER A 1 309 ? -13.398 21.172 7.129 1 80.31 309 SER A O 1
ATOM 2404 N N . PRO A 1 310 ? -14.125 19.109 7.141 1 83.5 310 PRO A N 1
ATOM 2405 C CA . PRO A 1 310 ? -15.055 19.422 8.234 1 83.5 310 PRO A CA 1
ATOM 2406 C C . PRO A 1 310 ? -14.336 19.75 9.539 1 83.5 310 PRO A C 1
ATOM 2408 O O . PRO A 1 310 ? -14.945 20.297 10.469 1 83.5 310 PRO A O 1
ATOM 2411 N N . PHE A 1 311 ? -13.008 19.547 9.562 1 86.19 311 PHE A N 1
ATOM 2412 C CA . PHE A 1 311 ? -12.234 19.75 10.781 1 86.19 311 PHE A CA 1
ATOM 2413 C C . PHE A 1 311 ? -11.422 21.031 10.695 1 86.19 311 PHE A C 1
ATOM 2415 O O . PHE A 1 311 ? -10.75 21.406 11.656 1 86.19 311 PHE A O 1
ATOM 2422 N N . GLN A 1 312 ? -11.562 21.734 9.656 1 83.12 312 GLN A N 1
ATOM 2423 C CA . GLN A 1 312 ? -10.703 22.891 9.391 1 83.12 312 GLN A CA 1
ATOM 2424 C C . GLN A 1 312 ? -10.93 24 10.414 1 83.12 312 GLN A C 1
ATOM 2426 O O . GLN A 1 312 ? -9.977 24.547 10.969 1 83.12 312 GLN A O 1
ATOM 2431 N N . LYS A 1 313 ? -12.18 24.312 10.68 1 80.94 313 LYS A N 1
ATOM 2432 C CA . LYS A 1 313 ? -12.508 25.391 11.602 1 80.94 313 LYS A CA 1
ATOM 2433 C C . LYS A 1 313 ? -12.031 25.062 13.016 1 80.94 313 LYS A C 1
ATOM 2435 O O . LYS A 1 313 ? -11.516 25.938 13.719 1 80.94 313 LYS A O 1
ATOM 2440 N N . ARG A 1 314 ? -12.156 23.875 13.336 1 86.25 314 ARG A N 1
ATOM 2441 C CA . ARG A 1 314 ? -11.742 23.453 14.68 1 86.25 314 ARG A CA 1
ATOM 2442 C C . ARG A 1 314 ? -10.219 23.438 14.797 1 86.25 314 ARG A C 1
ATOM 2444 O O . ARG A 1 314 ? -9.672 23.828 15.836 1 86.25 314 ARG A O 1
ATOM 2451 N N . LEU A 1 315 ? -9.586 23.094 13.773 1 87.5 315 LEU A N 1
ATOM 2452 C CA . LEU A 1 315 ? -8.133 23.016 13.812 1 87.5 315 LEU A CA 1
ATOM 2453 C C . LEU A 1 315 ? -7.512 24.406 13.789 1 87.5 315 LEU A C 1
ATOM 2455 O O . LEU A 1 315 ? -6.582 24.688 14.555 1 87.5 315 LEU A O 1
ATOM 2459 N N . THR A 1 316 ? -8.062 25.25 13.008 1 85.56 316 THR A N 1
ATOM 2460 C CA . THR A 1 316 ? -7.566 26.625 12.977 1 85.56 316 THR A CA 1
ATOM 2461 C C . THR A 1 316 ? -7.871 27.344 14.289 1 85.56 316 THR A C 1
ATOM 2463 O O . THR A 1 316 ? -7.047 28.109 14.789 1 85.56 316 THR A O 1
ATOM 2466 N N . GLY A 1 317 ? -9.07 27.062 14.742 1 85.06 317 GLY A N 1
ATOM 2467 C CA . GLY A 1 317 ? -9.422 27.625 16.031 1 85.06 317 GLY A CA 1
ATOM 2468 C C . GLY A 1 317 ? -8.516 27.141 17.156 1 85.06 317 GLY A C 1
ATOM 2469 O O . GLY A 1 317 ? -8.18 27.906 18.062 1 85.06 317 GLY A O 1
ATOM 2470 N N . GLY A 1 318 ? -8.125 25.922 17.109 1 88.62 318 GLY A N 1
ATOM 2471 C CA . GLY A 1 318 ? -7.203 25.375 18.094 1 88.62 318 GLY A CA 1
ATOM 2472 C C . GLY A 1 318 ? -5.82 26 18.016 1 88.62 318 GLY A C 1
ATOM 2473 O O . GLY A 1 318 ? -5.207 26.281 19.047 1 88.62 318 GLY A O 1
ATOM 2474 N N . LEU A 1 319 ? -5.398 26.234 16.828 1 86.88 319 LEU A N 1
ATOM 2475 C CA . LEU A 1 319 ? -4.082 26.828 16.641 1 86.88 319 LEU A CA 1
ATOM 2476 C C . LEU A 1 319 ? -4.07 28.266 17.141 1 86.88 319 LEU A C 1
ATOM 2478 O O . LEU A 1 319 ? -3.078 28.719 17.719 1 86.88 319 LEU A O 1
ATOM 2482 N N . ARG A 1 320 ? -5.18 28.938 16.906 1 84.38 320 ARG A N 1
ATOM 2483 C CA . ARG A 1 320 ? -5.301 30.312 17.391 1 84.38 320 ARG A CA 1
ATOM 2484 C C . ARG A 1 320 ? -5.293 30.359 18.906 1 84.38 320 ARG A C 1
ATOM 2486 O O . ARG A 1 320 ? -4.613 31.203 19.5 1 84.38 320 ARG A O 1
ATOM 2493 N N . LEU A 1 321 ? -6.023 29.484 19.453 1 89.88 321 LEU A N 1
ATOM 2494 C CA . LEU A 1 321 ? -6.078 29.422 20.906 1 89.88 321 LEU A CA 1
ATOM 2495 C C . LEU A 1 321 ? -4.715 29.062 21.484 1 89.88 321 LEU A C 1
ATOM 2497 O O . LEU A 1 321 ? -4.309 29.625 22.5 1 89.88 321 LEU A O 1
ATOM 2501 N N . LEU A 1 322 ? -4.035 28.172 20.859 1 92 322 LEU A N 1
ATOM 2502 C CA . LEU A 1 322 ? -2.707 27.766 21.297 1 92 322 LEU A CA 1
ATOM 2503 C C . LEU A 1 322 ? -1.733 28.938 21.234 1 92 322 LEU A C 1
ATOM 2505 O O . LEU A 1 322 ? -0.95 29.156 22.156 1 92 322 LEU A O 1
ATOM 2509 N N . SER A 1 323 ? -1.812 29.703 20.156 1 87.94 323 SER A N 1
ATOM 2510 C CA . SER A 1 323 ? -0.934 30.859 20 1 87.94 323 SER A CA 1
ATOM 2511 C C . SER A 1 323 ? -1.219 31.922 21.062 1 87.94 323 SER A C 1
ATOM 2513 O O . SER A 1 323 ? -0.298 32.562 21.562 1 87.94 323 SER A O 1
ATOM 2515 N N . ASP A 1 324 ? -2.461 32.031 21.359 1 89.06 324 ASP A N 1
ATOM 2516 C CA . ASP A 1 324 ? -2.846 33 22.391 1 89.06 324 ASP A CA 1
ATOM 2517 C C . ASP A 1 324 ? -2.299 32.594 23.75 1 89.06 324 ASP A C 1
ATOM 2519 O O . ASP A 1 324 ? -1.771 33.406 24.5 1 89.06 324 ASP A O 1
ATOM 2523 N N . VAL A 1 325 ? -2.434 31.328 24.062 1 93.5 325 VAL A N 1
ATOM 2524 C CA . VAL A 1 325 ? -1.966 30.844 25.359 1 93.5 325 VAL A CA 1
ATOM 2525 C C . VAL A 1 325 ? -0.446 30.969 25.438 1 93.5 325 VAL A C 1
ATOM 2527 O O . VAL A 1 325 ? 0.098 31.344 26.484 1 93.5 325 VAL A O 1
ATOM 2530 N N . GLN A 1 326 ? 0.214 30.734 24.359 1 91.38 326 GLN A N 1
ATOM 2531 C CA . GLN A 1 326 ? 1.669 30.828 24.328 1 91.38 326 GLN A CA 1
ATOM 2532 C C . GLN A 1 326 ? 2.119 32.281 24.531 1 91.38 326 GLN A C 1
ATOM 2534 O O . GLN A 1 326 ? 3.113 32.531 25.219 1 91.38 326 GLN A O 1
ATOM 2539 N N . SER A 1 327 ? 1.396 33.188 23.938 1 88.5 327 SER A N 1
ATOM 2540 C CA . SER A 1 327 ? 1.719 34.594 24.109 1 88.5 327 SER A CA 1
ATOM 2541 C C . SER A 1 327 ? 1.507 35.062 25.547 1 88.5 327 SER A C 1
ATOM 2543 O O . SER A 1 327 ? 2.291 35.844 26.078 1 88.5 327 SER A O 1
ATOM 2545 N N . ILE A 1 328 ? 0.463 34.594 26.125 1 91.62 328 ILE A N 1
ATOM 2546 C CA . ILE A 1 328 ? 0.159 34.938 27.516 1 91.62 328 ILE A CA 1
ATOM 2547 C C . ILE A 1 328 ? 1.263 34.406 28.438 1 91.62 328 ILE A C 1
ATOM 2549 O O . ILE A 1 328 ? 1.718 35.125 29.328 1 91.62 328 ILE A O 1
ATOM 2553 N N . ILE A 1 329 ? 1.722 33.188 28.188 1 92.06 329 ILE A N 1
ATOM 2554 C CA . ILE A 1 329 ? 2.752 32.562 29.016 1 92.06 329 ILE A CA 1
ATOM 2555 C C . ILE A 1 329 ? 4.078 33.312 28.828 1 92.06 329 ILE A C 1
ATOM 2557 O O . ILE A 1 329 ? 4.816 33.531 29.797 1 92.06 329 ILE A O 1
ATOM 2561 N N . LEU A 1 330 ? 4.383 33.719 27.609 1 89.94 330 LEU A N 1
ATOM 2562 C CA . LEU A 1 330 ? 5.605 34.469 27.328 1 89.94 330 LEU A CA 1
ATOM 2563 C C . LEU A 1 330 ? 5.578 35.812 28.031 1 89.94 330 LEU A C 1
ATOM 2565 O O . LEU A 1 330 ? 6.602 36.25 28.547 1 89.94 330 LEU A O 1
ATOM 2569 N N . GLU A 1 331 ? 4.445 36.406 28 1 87.88 331 GLU A N 1
ATOM 2570 C CA . GLU A 1 331 ? 4.281 37.688 28.719 1 87.88 331 GLU A CA 1
ATOM 2571 C C . GLU A 1 331 ? 4.5 37.5 30.219 1 87.88 331 GLU A C 1
ATOM 2573 O O . GLU A 1 331 ? 5.121 38.344 30.859 1 87.88 331 GLU A O 1
ATOM 2578 N N . LEU A 1 332 ? 4.055 36.469 30.781 1 88.81 332 LEU A N 1
ATOM 2579 C CA . LEU A 1 332 ? 4.203 36.188 32.188 1 88.81 332 LEU A CA 1
ATOM 2580 C C . LEU A 1 332 ? 5.656 35.875 32.562 1 88.81 332 LEU A C 1
ATOM 2582 O O . LEU A 1 332 ? 6.141 36.281 33.625 1 88.81 332 LEU A O 1
ATOM 2586 N N . ILE A 1 333 ? 6.328 35.156 31.688 1 88.88 333 ILE A N 1
ATOM 2587 C CA . ILE A 1 333 ? 7.73 34.844 31.922 1 88.88 333 ILE A CA 1
ATOM 2588 C C . ILE A 1 333 ? 8.57 36.094 31.938 1 88.88 333 ILE A C 1
ATOM 2590 O O . ILE A 1 333 ? 9.445 36.281 32.781 1 88.88 333 ILE A O 1
ATOM 2594 N N . VAL A 1 334 ? 8.305 37.062 31.031 1 86.62 334 VAL A N 1
ATOM 2595 C CA . VAL A 1 334 ? 9.094 38.281 30.906 1 86.62 334 VAL A CA 1
ATOM 2596 C C . VAL A 1 334 ? 8.82 39.219 32.062 1 86.62 334 VAL A C 1
ATOM 2598 O O . VAL A 1 334 ? 9.742 39.812 32.625 1 86.62 334 VAL A O 1
ATOM 2601 N N . PHE A 1 335 ? 7.586 39.281 32.5 1 83.12 335 PHE A N 1
ATOM 2602 C CA . PHE A 1 335 ? 7.219 40.281 33.5 1 83.12 335 PHE A CA 1
ATOM 2603 C C . PHE A 1 335 ? 7.367 39.719 34.906 1 83.12 335 PHE A C 1
ATOM 2605 O O . PHE A 1 335 ? 7.621 40.469 35.875 1 83.12 335 PHE A O 1
ATOM 2612 N N . THR A 1 336 ? 7.16 38.469 35.125 1 76.25 336 THR A N 1
ATOM 2613 C CA . THR A 1 336 ? 7.176 37.906 36.469 1 76.25 336 THR A CA 1
ATOM 2614 C C . THR A 1 336 ? 8.547 37.344 36.812 1 76.25 336 THR A C 1
ATOM 2616 O O . THR A 1 336 ? 8.844 37.031 37.969 1 76.25 336 THR A O 1
ATOM 2619 N N . ALA A 1 337 ? 9.375 37.031 35.906 1 69.06 337 ALA A N 1
ATOM 2620 C CA . ALA A 1 337 ? 10.664 36.406 36.125 1 69.06 337 ALA A CA 1
ATOM 2621 C C . ALA A 1 337 ? 11.5 37.188 37.125 1 69.06 337 ALA A C 1
ATOM 2623 O O . ALA A 1 337 ? 12.211 36.594 37.938 1 69.06 337 ALA A O 1
ATOM 2624 N N . GLU A 1 338 ? 11.289 38.5 37.219 1 68.88 338 GLU A N 1
ATOM 2625 C CA . GLU A 1 338 ? 12.133 39.281 38.094 1 68.88 338 GLU A CA 1
ATOM 2626 C C . GLU A 1 338 ? 11.547 39.344 39.5 1 68.88 338 GLU A C 1
ATOM 2628 O O . GLU A 1 338 ? 12.289 39.344 40.5 1 68.88 338 GLU A O 1
ATOM 2633 N N . ASP A 1 339 ? 10.305 39.219 39.594 1 71.94 339 ASP A N 1
ATOM 2634 C CA . ASP A 1 339 ? 9.672 39.531 40.875 1 71.94 339 ASP A CA 1
ATOM 2635 C C . ASP A 1 339 ? 9.375 38.281 41.688 1 71.94 339 ASP A C 1
ATOM 2637 O O . ASP A 1 339 ? 9.43 38.281 42.906 1 71.94 339 ASP A O 1
ATOM 2641 N N . ILE A 1 340 ? 9.023 37.219 40.875 1 74.19 340 ILE A N 1
ATOM 2642 C CA . ILE A 1 340 ? 8.625 36.031 41.594 1 74.19 340 ILE A CA 1
ATOM 2643 C C . ILE A 1 340 ? 9.398 34.812 41.062 1 74.19 340 ILE A C 1
ATOM 2645 O O . ILE A 1 340 ? 8.93 34.125 40.156 1 74.19 340 ILE A O 1
ATOM 2649 N N . PRO A 1 341 ? 10.516 34.594 41.469 1 69.19 341 PRO A N 1
ATOM 2650 C CA . PRO A 1 341 ? 11.422 33.594 40.875 1 69.19 341 PRO A CA 1
ATOM 2651 C C . PRO A 1 341 ? 10.875 32.188 40.969 1 69.19 341 PRO A C 1
ATOM 2653 O O . PRO A 1 341 ? 11.133 31.375 40.062 1 69.19 341 PRO A O 1
ATOM 2656 N N . ASN A 1 342 ? 10.07 31.844 41.938 1 76.69 342 ASN A N 1
ATOM 2657 C CA . ASN A 1 342 ? 9.641 30.469 42.125 1 76.69 342 ASN A CA 1
ATOM 2658 C C . ASN A 1 342 ? 8.641 30.047 41.031 1 76.69 342 ASN A C 1
ATOM 2660 O O . ASN A 1 342 ? 8.352 28.859 40.875 1 76.69 342 ASN A O 1
ATOM 2664 N N . THR A 1 343 ? 8.242 30.969 40.219 1 83.75 343 THR A N 1
ATOM 2665 C CA . THR A 1 343 ? 7.199 30.641 39.25 1 83.75 343 THR A CA 1
ATOM 2666 C C . THR A 1 343 ? 7.781 30.469 37.844 1 83.75 343 THR A C 1
ATOM 2668 O O . THR A 1 343 ? 7.105 29.969 36.938 1 83.75 343 THR A O 1
ATOM 2671 N N . GLU A 1 344 ? 9.039 30.75 37.688 1 85.19 344 GLU A N 1
ATOM 2672 C CA . GLU A 1 344 ? 9.656 30.703 36.375 1 85.19 344 GLU A CA 1
ATOM 2673 C C . GLU A 1 344 ? 9.781 29.266 35.875 1 85.19 344 GLU A C 1
ATOM 2675 O O . GLU A 1 344 ? 9.539 29 34.688 1 85.19 344 GLU A O 1
ATOM 2680 N N . ALA A 1 345 ? 10.141 28.422 36.781 1 86.75 345 ALA A N 1
ATOM 2681 C CA . ALA A 1 345 ? 10.297 27.016 36.375 1 86.75 345 ALA A CA 1
ATOM 2682 C C . ALA A 1 345 ? 8.961 26.422 35.938 1 86.75 345 ALA A C 1
ATOM 2684 O O . ALA A 1 345 ? 8.906 25.641 35 1 86.75 345 ALA A O 1
ATOM 2685 N N . GLN A 1 346 ? 7.965 26.781 36.656 1 88.88 346 GLN A N 1
ATOM 2686 C CA . GLN A 1 346 ? 6.637 26.281 36.312 1 88.88 346 GLN A CA 1
ATOM 2687 C C . GLN A 1 346 ? 6.16 26.828 34.969 1 88.88 346 GLN A C 1
ATOM 2689 O O . GLN A 1 346 ? 5.555 26.109 34.188 1 88.88 346 GLN A O 1
ATOM 2694 N N . LEU A 1 347 ? 6.48 28.047 34.75 1 91.44 347 LEU A N 1
ATOM 2695 C CA . LEU A 1 347 ? 6.078 28.688 33.5 1 91.44 347 LEU A CA 1
ATOM 2696 C C . LEU A 1 347 ? 6.832 28.078 32.344 1 91.44 347 LEU A C 1
ATOM 2698 O O . LEU A 1 347 ? 6.266 27.922 31.25 1 91.44 347 LEU A O 1
ATOM 2702 N N . LEU A 1 348 ? 8.055 27.734 32.562 1 92 348 LEU A N 1
ATOM 2703 C CA . LEU A 1 348 ? 8.852 27.125 31.5 1 92 348 LEU A CA 1
ATOM 2704 C C . LEU A 1 348 ? 8.336 25.719 31.188 1 92 348 LEU A C 1
ATOM 2706 O O . LEU A 1 348 ? 8.359 25.281 30.031 1 92 348 LEU A O 1
ATOM 2710 N N . ASN A 1 349 ? 7.891 25.062 32.188 1 92.25 349 ASN A N 1
ATOM 2711 C CA . ASN A 1 349 ? 7.301 23.734 32 1 92.25 349 ASN A CA 1
ATOM 2712 C C . ASN A 1 349 ? 6 23.828 31.203 1 92.25 349 ASN A C 1
ATOM 2714 O O . ASN A 1 349 ? 5.727 22.969 30.359 1 92.25 349 ASN A O 1
ATOM 2718 N N . ILE A 1 350 ? 5.223 24.781 31.484 1 93.88 350 ILE A N 1
ATOM 2719 C CA . ILE A 1 350 ? 3.979 25 30.75 1 93.88 350 ILE A CA 1
ATOM 2720 C C . ILE A 1 350 ? 4.289 25.328 29.297 1 93.88 350 ILE A C 1
ATOM 2722 O O . ILE A 1 350 ? 3.607 24.844 28.375 1 93.88 350 ILE A O 1
ATOM 2726 N N . GLN A 1 351 ? 5.371 26.109 29.109 1 92.5 351 GLN A N 1
ATOM 2727 C CA . GLN A 1 351 ? 5.77 26.469 27.75 1 92.5 351 GLN A CA 1
ATOM 2728 C C . GLN A 1 351 ? 6.203 25.234 26.969 1 92.5 351 GLN A C 1
ATOM 2730 O O . GLN A 1 351 ? 5.91 25.109 25.781 1 92.5 351 GLN A O 1
ATOM 2735 N N . GLN A 1 352 ? 6.879 24.375 27.594 1 90.94 352 GLN A N 1
ATOM 2736 C CA . GLN A 1 352 ? 7.309 23.141 26.953 1 90.94 352 GLN A CA 1
ATOM 2737 C C . GLN A 1 352 ? 6.113 22.266 26.578 1 90.94 352 GLN A C 1
ATOM 2739 O O . GLN A 1 352 ? 6.098 21.656 25.516 1 90.94 352 GLN A O 1
ATOM 2744 N N . MET A 1 353 ? 5.164 22.219 27.422 1 93.31 353 MET A N 1
ATOM 2745 C CA . MET A 1 353 ? 3.963 21.438 27.141 1 93.31 353 MET A CA 1
ATOM 2746 C C . MET A 1 353 ? 3.162 22.047 26 1 93.31 353 MET A C 1
ATOM 2748 O O . MET A 1 353 ? 2.533 21.328 25.219 1 93.31 353 MET A O 1
ATOM 2752 N N . LEU A 1 354 ? 3.166 23.328 25.953 1 93.06 354 LEU A N 1
ATOM 2753 C CA . LEU A 1 354 ? 2.475 24 24.859 1 93.06 354 LEU A CA 1
ATOM 2754 C C . LEU A 1 354 ? 3.166 23.734 23.531 1 93.06 354 LEU A C 1
ATOM 2756 O O . LEU A 1 354 ? 2.502 23.594 22.5 1 93.06 354 LEU A O 1
ATOM 2760 N N . ASN A 1 355 ? 4.469 23.625 23.547 1 88 355 ASN A N 1
ATOM 2761 C CA . ASN A 1 355 ? 5.203 23.25 22.344 1 88 355 ASN A CA 1
ATOM 2762 C C . ASN A 1 355 ? 4.863 21.828 21.906 1 88 355 ASN A C 1
ATOM 2764 O O . ASN A 1 355 ? 4.738 21.562 20.719 1 88 355 ASN A O 1
ATOM 2768 N N . SER A 1 356 ? 4.723 20.984 22.891 1 88.69 356 SER A N 1
ATOM 2769 C CA . SER A 1 356 ? 4.324 19.609 22.594 1 88.69 356 SER A CA 1
ATOM 2770 C C . SER A 1 356 ? 2.902 19.562 22.047 1 88.69 356 SER A C 1
ATOM 2772 O O . SER A 1 356 ? 2.596 18.734 21.172 1 88.69 356 SER A O 1
ATOM 2774 N N . THR A 1 357 ? 2.07 20.359 22.547 1 91.69 357 THR A N 1
ATOM 2775 C CA . THR A 1 357 ? 0.699 20.438 22.062 1 91.69 357 THR A CA 1
ATOM 2776 C C . THR A 1 357 ? 0.666 20.953 20.625 1 91.69 357 THR A C 1
ATOM 2778 O O . THR A 1 357 ? -0.169 20.516 19.828 1 91.69 357 THR A O 1
ATOM 2781 N N . GLU A 1 358 ? 1.557 21.844 20.312 1 89.31 358 GLU A N 1
ATOM 2782 C CA . GLU A 1 358 ? 1.661 22.328 18.938 1 89.31 358 GLU A CA 1
ATOM 2783 C C . GLU A 1 358 ? 2.037 21.203 17.984 1 89.31 358 GLU A C 1
ATOM 2785 O O . GLU A 1 358 ? 1.481 21.094 16.891 1 89.31 358 GLU A O 1
ATOM 2790 N N . VAL A 1 359 ? 2.93 20.375 18.422 1 85.62 359 VAL A N 1
ATOM 2791 C CA . VAL A 1 359 ? 3.344 19.234 17.609 1 85.62 359 VAL A CA 1
ATOM 2792 C C . VAL A 1 359 ? 2.168 18.281 17.438 1 85.62 359 VAL A C 1
ATOM 2794 O O . VAL A 1 359 ? 1.928 17.781 16.328 1 85.62 359 VAL A O 1
ATOM 2797 N N . SER A 1 360 ? 1.497 18.078 18.516 1 88.88 360 SER A N 1
ATOM 2798 C CA . SER A 1 360 ? 0.348 17.188 18.453 1 88.88 360 SER A CA 1
ATOM 2799 C C . SER A 1 360 ? -0.738 17.734 17.531 1 88.88 360 SER A C 1
ATOM 2801 O O . SER A 1 360 ? -1.429 16.969 16.859 1 88.88 360 SER A O 1
ATOM 2803 N N . LEU A 1 361 ? -0.901 18.984 17.547 1 89.94 361 LEU A N 1
ATOM 2804 C CA . LEU A 1 361 ? -1.903 19.609 16.688 1 89.94 361 LEU A CA 1
ATOM 2805 C C . LEU A 1 361 ? -1.54 19.453 15.219 1 89.94 361 LEU A C 1
ATOM 2807 O O . LEU A 1 361 ? -2.412 19.203 14.383 1 89.94 361 LEU A O 1
ATOM 2811 N N . HIS A 1 362 ? -0.327 19.594 14.906 1 86.38 362 HIS A N 1
ATOM 2812 C CA . HIS A 1 362 ? 0.122 19.375 13.531 1 86.38 362 HIS A CA 1
ATOM 2813 C C . HIS A 1 362 ? -0.063 17.922 13.109 1 86.38 362 HIS A C 1
ATOM 2815 O O . HIS A 1 362 ? -0.464 17.656 11.977 1 86.38 362 HIS A O 1
ATOM 2821 N N . GLN A 1 363 ? 0.273 17.078 14.055 1 86.44 363 GLN A N 1
ATOM 2822 C CA . GLN A 1 363 ? 0.08 15.656 13.766 1 86.44 363 GLN A CA 1
ATOM 2823 C C . GLN A 1 363 ? -1.396 15.336 13.562 1 86.44 363 GLN A C 1
ATOM 2825 O O . GLN A 1 363 ? -1.745 14.523 12.695 1 86.44 363 GLN A O 1
ATOM 2830 N N . LEU A 1 364 ? -2.184 15.906 14.336 1 89.88 364 LEU A N 1
ATOM 2831 C CA . LEU A 1 364 ? -3.621 15.688 14.227 1 89.88 364 LEU A CA 1
ATOM 2832 C C . LEU A 1 364 ? -4.145 16.219 12.891 1 89.88 364 LEU A C 1
ATOM 2834 O O . LEU A 1 364 ? -5.02 15.594 12.273 1 89.88 364 LEU A O 1
ATOM 2838 N N . THR A 1 365 ? -3.65 17.328 12.484 1 88.31 365 THR A N 1
ATOM 2839 C CA . THR A 1 365 ? -4.047 17.891 11.203 1 88.31 365 THR A CA 1
ATOM 2840 C C . THR A 1 365 ? -3.678 16.953 10.055 1 88.31 365 THR A C 1
ATOM 2842 O O . THR A 1 365 ? -4.43 16.812 9.094 1 88.31 365 THR A O 1
ATOM 2845 N N . ALA A 1 366 ? -2.564 16.312 10.188 1 86.81 366 ALA A N 1
ATOM 2846 C CA . ALA A 1 366 ? -2.121 15.375 9.172 1 86.81 366 ALA A CA 1
ATOM 2847 C C . ALA A 1 366 ? -2.975 14.109 9.18 1 86.81 366 ALA A C 1
ATOM 2849 O O . ALA A 1 366 ? -3.293 13.555 8.125 1 86.81 366 ALA A O 1
ATOM 2850 N N . LEU A 1 367 ? -3.291 13.664 10.352 1 88.31 367 LEU A N 1
ATOM 2851 C CA . LEU A 1 367 ? -4.023 12.414 10.492 1 88.31 367 LEU A CA 1
ATOM 2852 C C . LEU A 1 367 ? -5.469 12.578 10.023 1 88.31 367 LEU A C 1
ATOM 2854 O O . LEU A 1 367 ? -6.059 11.641 9.484 1 88.31 367 LEU A O 1
ATOM 2858 N N . VAL A 1 368 ? -6.035 13.734 10.18 1 90 368 VAL A N 1
ATOM 2859 C CA . VAL A 1 368 ? -7.441 13.938 9.859 1 90 368 VAL A CA 1
ATOM 2860 C C . VAL A 1 368 ? -7.59 14.305 8.383 1 90 368 VAL A C 1
ATOM 2862 O O . VAL A 1 368 ? -8.703 14.32 7.852 1 90 368 VAL A O 1
ATOM 2865 N N . ASN A 1 369 ? -6.492 14.539 7.746 1 87 369 ASN A N 1
ATOM 2866 C CA . ASN A 1 369 ? -6.559 14.805 6.312 1 87 369 ASN A CA 1
ATOM 2867 C C . ASN A 1 369 ? -7.141 13.617 5.551 1 87 369 ASN A C 1
ATOM 2869 O O . ASN A 1 369 ? -6.895 12.461 5.906 1 87 369 ASN A O 1
ATOM 2873 N N . CYS A 1 370 ? -7.883 13.898 4.523 1 86.94 370 CYS A N 1
ATOM 2874 C CA . CYS A 1 370 ? -8.648 12.867 3.834 1 86.94 370 CYS A CA 1
ATOM 2875 C C . CYS A 1 370 ? -7.73 11.953 3.029 1 86.94 370 CYS A C 1
ATOM 2877 O O . CYS A 1 370 ? -8.117 10.844 2.658 1 86.94 370 CYS A O 1
ATOM 2879 N N . ARG A 1 371 ? -6.566 12.211 2.717 1 81.25 371 ARG A N 1
ATOM 2880 C CA . ARG A 1 371 ? -5.68 11.484 1.816 1 81.25 371 ARG A CA 1
ATOM 2881 C C . ARG A 1 371 ? -5.328 10.117 2.385 1 81.25 371 ARG A C 1
ATOM 2883 O O . ARG A 1 371 ? -5.34 9.117 1.663 1 81.25 371 ARG A O 1
ATOM 2890 N N . GLY A 1 372 ? -4.977 10.078 3.691 1 84.81 372 GLY A N 1
ATOM 2891 C CA . GLY A 1 372 ? -4.598 8.82 4.309 1 84.81 372 GLY A CA 1
ATOM 2892 C C . GLY A 1 372 ? -5.699 7.781 4.266 1 84.81 372 GLY A C 1
ATOM 2893 O O . GLY A 1 372 ? -5.52 6.699 3.697 1 84.81 372 GLY A O 1
ATOM 2894 N N . L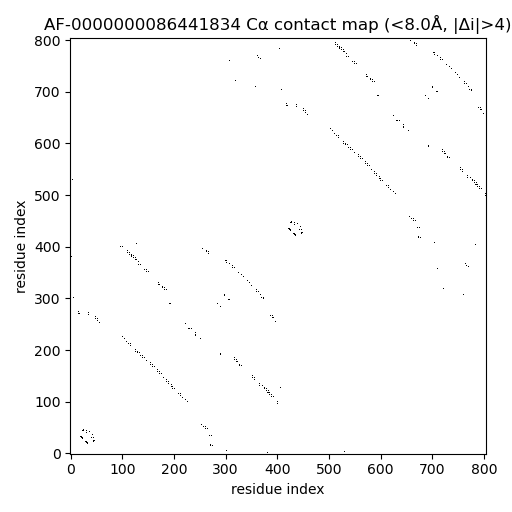EU A 1 373 ? -6.844 8.148 4.727 1 88.94 373 LEU A N 1
ATOM 2895 C CA . LEU A 1 373 ? -7.961 7.211 4.793 1 88.94 373 LEU A CA 1
ATOM 2896 C C . LEU A 1 373 ? -8.531 6.941 3.406 1 88.94 373 LEU A C 1
ATOM 2898 O O . LEU A 1 373 ? -9 5.836 3.127 1 88.94 373 LEU A O 1
ATOM 2902 N N . HIS A 1 374 ? -8.484 7.961 2.584 1 88.31 374 HIS A N 1
ATOM 2903 C CA . HIS A 1 374 ? -8.953 7.758 1.219 1 88.31 374 HIS A CA 1
ATOM 2904 C C . HIS A 1 374 ? -8.062 6.773 0.469 1 88.31 374 HIS A C 1
ATOM 2906 O O . HIS A 1 374 ? -8.547 5.98 -0.34 1 88.31 374 HIS A O 1
ATOM 2912 N N . LYS A 1 375 ? -6.793 6.906 0.657 1 86.19 375 LYS A N 1
ATOM 2913 C CA . LYS A 1 375 ? -5.875 5.953 0.033 1 86.19 375 LYS A CA 1
ATOM 2914 C C . LYS A 1 375 ? -6.168 4.527 0.492 1 86.19 375 LYS A C 1
ATOM 2916 O O . LYS A 1 375 ? -6.176 3.6 -0.318 1 86.19 375 LYS A O 1
ATOM 2921 N N . ALA A 1 376 ? -6.316 4.336 1.793 1 89.06 376 ALA A N 1
ATOM 2922 C CA . ALA A 1 376 ? -6.676 3.016 2.305 1 89.06 376 ALA A CA 1
ATOM 2923 C C . ALA A 1 376 ? -7.977 2.52 1.68 1 89.06 376 ALA A C 1
ATOM 2925 O O . ALA A 1 376 ? -8.086 1.352 1.3 1 89.06 376 ALA A O 1
ATOM 2926 N N . TYR A 1 377 ? -8.945 3.4 1.557 1 90.31 377 TYR A N 1
ATOM 2927 C CA . TYR A 1 377 ? -10.234 3.078 0.954 1 90.31 377 TYR A CA 1
ATOM 2928 C C . TYR A 1 377 ? -10.062 2.619 -0.489 1 90.31 377 TYR A C 1
ATOM 2930 O O . TYR A 1 377 ? -10.609 1.588 -0.889 1 90.31 377 TYR A O 1
ATOM 2938 N N . SER A 1 378 ? -9.344 3.334 -1.245 1 88.06 378 SER A N 1
ATOM 2939 C CA . SER A 1 378 ? -9.117 3.008 -2.648 1 88.06 378 SER A CA 1
ATOM 2940 C C . SER A 1 378 ? -8.367 1.689 -2.797 1 88.06 378 SER A C 1
ATOM 2942 O O . SER A 1 378 ? -8.688 0.882 -3.674 1 88.06 378 SER A O 1
ATOM 2944 N N . GLN A 1 379 ? -7.414 1.472 -1.927 1 88.81 379 GLN A N 1
ATOM 2945 C CA . GLN A 1 379 ? -6.621 0.25 -2.008 1 88.81 379 GLN A CA 1
ATOM 2946 C C . GLN A 1 379 ? -7.441 -0.967 -1.59 1 88.81 379 GLN A C 1
ATOM 2948 O O . GLN A 1 379 ? -7.234 -2.068 -2.102 1 88.81 379 GLN A O 1
ATOM 2953 N N . ILE A 1 380 ? -8.336 -0.812 -0.627 1 92.06 380 ILE A N 1
ATOM 2954 C CA . ILE A 1 380 ? -9.227 -1.897 -0.249 1 92.06 380 ILE A CA 1
ATOM 2955 C C . ILE A 1 380 ? -10.047 -2.336 -1.461 1 92.06 380 ILE A C 1
ATOM 2957 O O . ILE A 1 380 ? -10.141 -3.529 -1.759 1 92.06 380 ILE A O 1
ATOM 2961 N N . PHE A 1 381 ? -10.523 -1.427 -2.219 1 89.75 381 PHE A N 1
ATOM 2962 C CA . PHE A 1 381 ? -11.336 -1.776 -3.375 1 89.75 381 PHE A CA 1
ATOM 2963 C C . PHE A 1 381 ? -10.477 -2.34 -4.496 1 89.75 381 PHE A C 1
ATOM 2965 O O . PHE A 1 381 ? -10.914 -3.219 -5.242 1 89.75 381 PHE A O 1
ATOM 2972 N N . ALA A 1 382 ? -9.273 -1.842 -4.598 1 86.25 382 ALA A N 1
ATOM 2973 C CA . ALA A 1 382 ? -8.359 -2.445 -5.566 1 86.25 382 ALA A CA 1
ATOM 2974 C C . ALA A 1 382 ? -8.117 -3.916 -5.246 1 86.25 382 ALA A C 1
ATOM 2976 O O . ALA A 1 382 ? -8.062 -4.754 -6.148 1 86.25 382 ALA A O 1
ATOM 2977 N N . GLY A 1 383 ? -7.93 -4.172 -3.955 1 87.75 383 GLY A N 1
ATOM 2978 C CA . GLY A 1 383 ? -7.781 -5.555 -3.537 1 87.75 383 GLY A CA 1
ATOM 2979 C C . GLY A 1 383 ? -9.023 -6.395 -3.797 1 87.75 383 GLY A C 1
ATOM 2980 O O . GLY A 1 383 ? -8.922 -7.535 -4.254 1 87.75 383 GLY A O 1
ATOM 2981 N N . VAL A 1 384 ? -10.141 -5.855 -3.523 1 89.38 384 VAL A N 1
ATOM 2982 C CA . VAL A 1 384 ? -11.406 -6.547 -3.74 1 89.38 384 VAL A CA 1
ATOM 2983 C C . VAL A 1 384 ? -11.578 -6.855 -5.223 1 89.38 384 VAL A C 1
ATOM 2985 O O . VAL A 1 384 ? -12.055 -7.938 -5.59 1 89.38 384 VAL A O 1
ATOM 2988 N N . PHE A 1 385 ? -11.133 -6.059 -6.035 1 86.44 385 PHE A N 1
ATOM 2989 C CA . PHE A 1 385 ? -11.25 -6.27 -7.473 1 86.44 385 PHE A CA 1
ATOM 2990 C C . PHE A 1 385 ? -10.352 -7.406 -7.934 1 86.44 385 PHE A C 1
ATOM 2992 O O . PHE A 1 385 ? -10.734 -8.195 -8.797 1 86.44 385 PHE A O 1
ATOM 2999 N N . VAL A 1 386 ? -9.219 -7.438 -7.367 1 85.56 386 VAL A N 1
ATOM 3000 C CA . VAL A 1 386 ? -8.312 -8.531 -7.715 1 85.56 386 VAL A CA 1
ATOM 3001 C C . VAL A 1 386 ? -8.93 -9.859 -7.297 1 85.56 386 VAL A C 1
ATOM 3003 O O . VAL A 1 386 ? -8.922 -10.828 -8.07 1 85.56 386 VAL A O 1
ATOM 3006 N N . VAL A 1 387 ? -9.43 -9.875 -6.113 1 88.31 387 VAL A N 1
ATOM 3007 C CA . VAL A 1 387 ? -10.062 -11.094 -5.613 1 88.31 387 VAL A CA 1
ATOM 3008 C C . VAL A 1 387 ? -11.25 -11.461 -6.504 1 88.31 387 VAL A C 1
ATOM 3010 O O . VAL A 1 387 ? -11.391 -12.617 -6.906 1 88.31 387 VAL A O 1
ATOM 3013 N N . PHE A 1 388 ? -12.008 -10.469 -6.879 1 85.69 388 PHE A N 1
ATOM 3014 C CA . PHE A 1 388 ? -13.164 -10.648 -7.75 1 85.69 388 PHE A CA 1
ATOM 3015 C C . PHE A 1 388 ? -12.742 -11.227 -9.094 1 85.69 388 PHE A C 1
ATOM 3017 O O . PHE A 1 388 ? -13.328 -12.203 -9.57 1 85.69 388 PHE A O 1
ATOM 3024 N N . TRP A 1 389 ? -11.727 -10.75 -9.648 1 80.44 389 TRP A N 1
ATOM 3025 C CA . TRP A 1 389 ? -11.25 -11.18 -10.961 1 80.44 389 TRP A CA 1
ATOM 3026 C C . TRP A 1 389 ? -10.75 -12.617 -10.922 1 80.44 389 TRP A C 1
ATOM 3028 O O . TRP A 1 389 ? -11.047 -13.406 -11.82 1 80.44 389 TRP A O 1
ATOM 3038 N N . GLU A 1 390 ? -10.125 -12.922 -9.836 1 83.81 390 GLU A N 1
ATOM 3039 C CA . GLU A 1 390 ? -9.547 -14.258 -9.734 1 83.81 390 GLU A CA 1
ATOM 3040 C C . GLU A 1 390 ? -10.633 -15.305 -9.461 1 83.81 390 GLU A C 1
ATOM 3042 O O . GLU A 1 390 ? -10.594 -16.406 -10.016 1 83.81 390 GLU A O 1
ATOM 3047 N N . ILE A 1 391 ? -11.516 -14.93 -8.656 1 82.12 391 ILE A N 1
ATOM 3048 C CA . ILE A 1 391 ? -12.609 -15.859 -8.398 1 82.12 391 ILE A CA 1
ATOM 3049 C C . ILE A 1 391 ? -13.43 -16.062 -9.672 1 82.12 391 ILE A C 1
ATOM 3051 O O . ILE A 1 391 ? -13.859 -17.172 -9.977 1 82.12 391 ILE A O 1
ATOM 3055 N N . PHE A 1 392 ? -13.562 -15.039 -10.438 1 78.12 392 PHE A N 1
ATOM 3056 C CA . PHE A 1 392 ? -14.273 -15.117 -11.711 1 78.12 392 PHE A CA 1
ATOM 3057 C C . PHE A 1 392 ? -13.539 -16.031 -12.688 1 78.12 392 PHE A C 1
ATOM 3059 O O . PHE A 1 392 ? -14.156 -16.891 -13.312 1 78.12 392 PHE A O 1
ATOM 3066 N N . ASN A 1 393 ? -12.281 -15.875 -12.734 1 74.06 393 ASN A N 1
ATOM 3067 C CA . ASN A 1 393 ? -11.477 -16.703 -13.625 1 74.06 393 ASN A CA 1
ATOM 3068 C C . ASN A 1 393 ? -11.508 -18.172 -13.195 1 74.06 393 ASN A C 1
ATOM 3070 O O . ASN A 1 393 ? -11.562 -19.078 -14.031 1 74.06 393 ASN A O 1
ATOM 3074 N N . PHE A 1 394 ? -11.477 -18.375 -11.93 1 74.69 394 PHE A N 1
ATOM 3075 C CA . PHE A 1 394 ? -11.531 -19.734 -11.406 1 74.69 394 PHE A CA 1
ATOM 3076 C C . PHE A 1 394 ? -12.859 -20.391 -11.75 1 74.69 394 PHE A C 1
ATOM 3078 O O . PHE A 1 394 ? -12.906 -21.594 -12.047 1 74.69 394 PHE A O 1
ATOM 3085 N N . SER A 1 395 ? -13.828 -19.594 -11.703 1 70.06 395 SER A N 1
ATOM 3086 C CA . SER A 1 395 ? -15.156 -20.109 -11.992 1 70.06 395 SER A CA 1
ATOM 3087 C C . SER A 1 395 ? -15.273 -20.531 -13.453 1 70.06 395 SER A C 1
ATOM 3089 O O . SER A 1 395 ? -16 -21.484 -13.781 1 70.06 395 SER A O 1
ATOM 3091 N N . ILE A 1 396 ? -14.422 -20 -14.305 1 66 396 ILE A N 1
ATOM 3092 C CA . ILE A 1 396 ? -14.477 -20.328 -15.727 1 66 396 ILE A CA 1
ATOM 3093 C C . ILE A 1 396 ? -13.562 -21.516 -16.016 1 66 396 ILE A C 1
ATOM 3095 O O . ILE A 1 396 ? -13.922 -22.406 -16.797 1 66 396 ILE A O 1
ATOM 3099 N N . MET A 1 397 ? -12.414 -21.594 -15.422 1 60.31 397 MET A N 1
ATOM 3100 C CA . MET A 1 397 ? -11.406 -22.594 -15.781 1 60.31 397 MET A CA 1
ATOM 3101 C C . MET A 1 397 ? -11.695 -23.938 -15.109 1 60.31 397 MET A C 1
ATOM 3103 O O . MET A 1 397 ? -11.328 -24.984 -15.625 1 60.31 397 MET A O 1
ATOM 3107 N N . ASN A 1 398 ? -12.086 -24.016 -13.906 1 52.69 398 ASN A N 1
ATOM 3108 C CA . ASN A 1 398 ? -12.344 -25.297 -13.258 1 52.69 398 ASN A CA 1
ATOM 3109 C C . ASN A 1 398 ? -13.336 -26.141 -14.055 1 52.69 398 ASN A C 1
ATOM 3111 O O . ASN A 1 398 ? -13.594 -27.297 -13.711 1 52.69 398 ASN A O 1
ATOM 3115 N N . HIS A 1 399 ? -13.984 -25.766 -15.039 1 47 3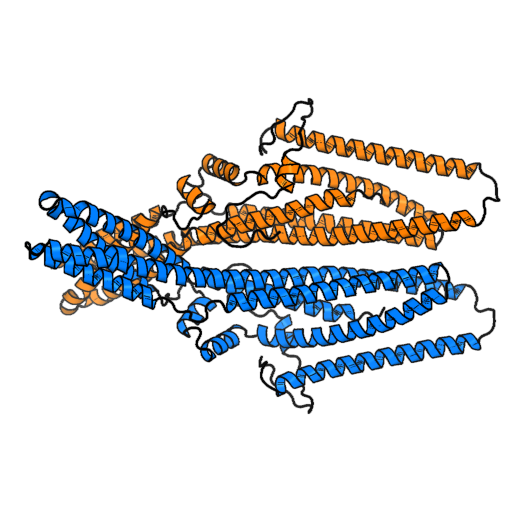99 HIS A N 1
ATOM 3116 C CA . HIS A 1 399 ? -14.961 -26.609 -15.711 1 47 399 HIS A CA 1
ATOM 3117 C C . HIS A 1 399 ? -14.281 -27.547 -16.719 1 47 399 HIS A C 1
ATOM 3119 O O . HIS A 1 399 ? -14.945 -28.109 -17.594 1 47 399 HIS A O 1
ATOM 3125 N N . GLU A 1 400 ? -13.062 -27.531 -16.828 1 45.56 400 GLU A N 1
ATOM 3126 C CA . GLU A 1 400 ? -12.703 -28.594 -17.766 1 45.56 400 GLU A CA 1
ATOM 3127 C C . GLU A 1 400 ? -12.625 -29.953 -17.062 1 45.56 400 GLU A C 1
ATOM 3129 O O . GLU A 1 400 ? -11.875 -30.109 -16.109 1 45.56 400 GLU A O 1
ATOM 3134 N N . PRO A 1 401 ? -13.68 -30.812 -17.109 1 43.75 401 PRO A N 1
ATOM 3135 C CA . PRO A 1 401 ? -13.68 -32.156 -16.531 1 43.75 401 PRO A CA 1
ATOM 3136 C C . PRO A 1 401 ? -12.383 -32.938 -16.797 1 43.75 401 PRO A C 1
ATOM 3138 O O . PRO A 1 401 ? -11.766 -32.75 -17.859 1 43.75 401 PRO A O 1
ATOM 3141 N N . PRO A 1 402 ? -11.719 -33.438 -15.656 1 37.44 402 PRO A N 1
ATOM 3142 C CA . PRO A 1 402 ? -10.664 -34.406 -15.992 1 37.44 402 PRO A CA 1
ATOM 3143 C C . PRO A 1 402 ? -11.109 -35.438 -17.016 1 37.44 402 PRO A C 1
ATOM 3145 O O . PRO A 1 402 ? -12.297 -35.781 -17.078 1 37.44 402 PRO A O 1
ATOM 3148 N N . MET B 1 1 ? 6.918 -13.305 6.434 1 23.98 1 MET B N 1
ATOM 3149 C CA . MET B 1 1 ? 7.473 -12.445 7.477 1 23.98 1 MET B CA 1
ATOM 3150 C C . MET B 1 1 ? 7.297 -10.977 7.117 1 23.98 1 MET B C 1
ATOM 3152 O O . MET B 1 1 ? 7.996 -10.453 6.246 1 23.98 1 MET B O 1
ATOM 3156 N N . ALA B 1 2 ? 6.062 -10.484 7.074 1 31.8 2 ALA B N 1
ATOM 3157 C CA . ALA B 1 2 ? 5.418 -9.195 6.805 1 31.8 2 ALA B CA 1
ATOM 3158 C C . ALA B 1 2 ? 6.07 -8.078 7.609 1 31.8 2 ALA B C 1
ATOM 3160 O O . ALA B 1 2 ? 6.211 -8.18 8.828 1 31.8 2 ALA B O 1
ATOM 3161 N N . LEU B 1 3 ? 7.066 -7.445 7.168 1 35.41 3 LEU B N 1
ATOM 3162 C CA . LEU B 1 3 ? 7.324 -6.141 7.77 1 35.41 3 LEU B CA 1
ATOM 3163 C C . LEU B 1 3 ? 6.02 -5.398 8.039 1 35.41 3 LEU B C 1
ATOM 3165 O O . LEU B 1 3 ? 5.359 -4.941 7.105 1 35.41 3 LEU B O 1
ATOM 3169 N N . ALA B 1 4 ? 5.176 -5.773 8.828 1 35.25 4 ALA B N 1
ATOM 3170 C CA . ALA B 1 4 ? 3.951 -5.121 9.281 1 35.25 4 ALA B CA 1
ATOM 3171 C C . ALA B 1 4 ? 4.164 -3.621 9.469 1 35.25 4 ALA B C 1
ATOM 3173 O O . ALA B 1 4 ? 5.293 -3.172 9.68 1 35.25 4 ALA B O 1
ATOM 3174 N N . GLY B 1 5 ? 3.098 -2.701 9.391 1 33.78 5 GLY B N 1
ATOM 3175 C CA . GLY B 1 5 ? 2.697 -1.304 9.328 1 33.78 5 GLY B CA 1
ATOM 3176 C C . GLY B 1 5 ? 3.4 -0.436 10.359 1 33.78 5 GLY B C 1
ATOM 3177 O O . GLY B 1 5 ? 3.246 0.787 10.352 1 33.78 5 GLY B O 1
ATOM 3178 N N . THR B 1 6 ? 3.467 -0.819 11.586 1 36.12 6 THR B N 1
ATOM 3179 C CA . THR B 1 6 ? 3.758 0.262 12.523 1 36.12 6 THR B CA 1
ATOM 3180 C C . THR B 1 6 ? 5.184 0.771 12.328 1 36.12 6 THR B C 1
ATOM 3182 O O . THR B 1 6 ? 6.012 0.097 11.719 1 36.12 6 THR B O 1
ATOM 3185 N N . GLY B 1 7 ? 5.637 1.943 12.898 1 42.47 7 GLY B N 1
ATOM 3186 C CA . GLY B 1 7 ? 6.762 2.812 13.203 1 42.47 7 GLY B CA 1
ATOM 3187 C C . GLY B 1 7 ? 8.094 2.082 13.227 1 42.47 7 GLY B C 1
ATOM 3188 O O . GLY B 1 7 ? 9.07 2.58 13.781 1 42.47 7 GLY B O 1
ATOM 3189 N N . THR B 1 8 ? 8.102 0.773 13.031 1 50.69 8 THR B N 1
ATOM 3190 C CA . THR B 1 8 ? 9.344 0.161 13.5 1 50.69 8 THR B CA 1
ATOM 3191 C C . THR B 1 8 ? 10.438 0.269 12.445 1 50.69 8 THR B C 1
ATOM 3193 O O . THR B 1 8 ? 10.141 0.321 11.25 1 50.69 8 THR B O 1
ATOM 3196 N N . ASN B 1 9 ? 11.625 0.827 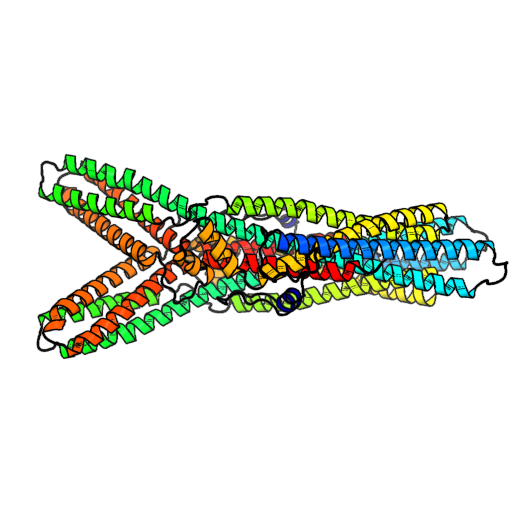12.938 1 57.66 9 ASN B N 1
ATOM 3197 C CA . ASN B 1 9 ? 12.922 0.893 12.273 1 57.66 9 ASN B CA 1
ATOM 3198 C C . ASN B 1 9 ? 13.227 -0.389 11.508 1 57.66 9 ASN B C 1
ATOM 3200 O O . ASN B 1 9 ? 12.82 -1.477 11.914 1 57.66 9 ASN B O 1
ATOM 3204 N N . TYR B 1 10 ? 13.438 -0.175 10.234 1 64.56 10 TYR B N 1
ATOM 3205 C CA . TYR B 1 10 ? 13.836 -1.278 9.367 1 64.56 10 TYR B CA 1
ATOM 3206 C C . TYR B 1 10 ? 14.875 -2.164 10.055 1 64.56 10 TYR B C 1
ATOM 3208 O O . TYR B 1 10 ? 15.828 -1.664 10.656 1 64.56 10 TYR B O 1
ATOM 3216 N N . SER B 1 11 ? 14.523 -3.459 10.367 1 70.88 11 SER B N 1
ATOM 3217 C CA . SER B 1 11 ? 15.516 -4.438 10.797 1 70.88 11 SER B CA 1
ATOM 3218 C C . SER B 1 11 ? 15.719 -5.523 9.75 1 70.88 11 SER B C 1
ATOM 3220 O O . SER B 1 11 ? 14.75 -6.09 9.234 1 70.88 11 SER B O 1
ATOM 3222 N N . ALA B 1 12 ? 17.016 -5.684 9.43 1 76.06 12 ALA B N 1
ATOM 3223 C CA . ALA B 1 12 ? 17.359 -6.676 8.414 1 76.06 12 ALA B CA 1
ATOM 3224 C C . ALA B 1 12 ? 17.047 -8.086 8.898 1 76.06 12 ALA B C 1
ATOM 3226 O O . ALA B 1 12 ? 17.391 -8.453 10.023 1 76.06 12 ALA B O 1
ATOM 3227 N N . PRO B 1 13 ? 16.375 -8.828 8.141 1 77.69 13 PRO B N 1
ATOM 3228 C CA . PRO B 1 13 ? 16.125 -10.227 8.523 1 77.69 13 PRO B CA 1
ATOM 3229 C C . PRO B 1 13 ? 17.406 -11.047 8.609 1 77.69 13 PRO B C 1
ATOM 3231 O O . PRO B 1 13 ? 18.453 -10.641 8.102 1 77.69 13 PRO B O 1
ATOM 3234 N N . TRP B 1 14 ? 17.391 -12.188 9.305 1 79.44 14 TRP B N 1
ATOM 3235 C CA . TRP B 1 14 ? 18.562 -13.016 9.602 1 79.44 14 TRP B CA 1
ATOM 3236 C C . TRP B 1 14 ? 19.203 -13.531 8.32 1 79.44 14 TRP B C 1
ATOM 3238 O O . TRP B 1 14 ? 20.438 -13.641 8.234 1 79.44 14 TRP B O 1
ATOM 3248 N N . TRP B 1 15 ? 18.469 -13.828 7.324 1 78.25 15 TRP B N 1
ATOM 3249 C CA . TRP B 1 15 ? 19.031 -14.406 6.109 1 78.25 15 TRP B CA 1
ATOM 3250 C C . TRP B 1 15 ? 19.828 -13.367 5.328 1 78.25 15 TRP B C 1
ATOM 3252 O O . TRP B 1 15 ? 20.75 -13.719 4.59 1 78.25 15 TRP B O 1
ATOM 3262 N N . VAL B 1 16 ? 19.453 -12.148 5.449 1 84.88 16 VAL B N 1
ATOM 3263 C CA . VAL B 1 16 ? 20.219 -11.078 4.809 1 84.88 16 VAL B CA 1
ATOM 3264 C C . VAL B 1 16 ? 21.609 -10.984 5.449 1 84.88 16 VAL B C 1
ATOM 3266 O O . VAL B 1 16 ? 22.609 -10.852 4.746 1 84.88 16 VAL B O 1
ATOM 3269 N N . ALA B 1 17 ? 21.641 -11.062 6.797 1 84.69 17 ALA B N 1
ATOM 3270 C CA . ALA B 1 17 ? 22.906 -10.984 7.52 1 84.69 17 ALA B CA 1
ATOM 3271 C C . ALA B 1 17 ? 23.797 -12.172 7.18 1 84.69 17 ALA B C 1
ATOM 3273 O O . ALA B 1 17 ? 25.016 -12.023 7.059 1 84.69 17 ALA B O 1
ATOM 3274 N N . TRP B 1 18 ? 23.203 -13.32 7.031 1 85.25 18 TRP B N 1
ATOM 3275 C CA . TRP B 1 18 ? 23.953 -14.516 6.688 1 85.25 18 TRP B CA 1
ATOM 3276 C C . TRP B 1 18 ? 24.594 -14.383 5.305 1 85.25 18 TRP B C 1
ATOM 3278 O O . TRP B 1 18 ? 25.75 -14.75 5.109 1 85.25 18 TRP B O 1
ATOM 3288 N N . LEU B 1 19 ? 23.891 -13.812 4.395 1 84.88 19 LEU B N 1
ATOM 3289 C CA . LEU B 1 19 ? 24.391 -13.664 3.031 1 84.88 19 LEU B CA 1
ATOM 3290 C C . LEU B 1 19 ? 25.438 -12.562 2.953 1 84.88 19 LEU B C 1
ATOM 3292 O O . LEU B 1 19 ? 26.375 -12.641 2.156 1 84.88 19 LEU B O 1
ATOM 3296 N N . HIS B 1 20 ? 25.203 -11.602 3.74 1 85.62 20 HIS B N 1
ATOM 3297 C CA . HIS B 1 20 ? 26.141 -10.492 3.777 1 85.62 20 HIS B CA 1
ATOM 3298 C C . HIS B 1 20 ? 27.484 -10.93 4.336 1 85.62 20 HIS B C 1
ATOM 3300 O O . HIS B 1 20 ? 28.531 -10.383 3.965 1 85.62 20 HIS B O 1
ATOM 3306 N N . ASP B 1 21 ? 27.453 -11.898 5.117 1 86.06 21 ASP B N 1
ATOM 3307 C CA . ASP B 1 21 ? 28.672 -12.344 5.777 1 86.06 21 ASP B CA 1
ATOM 3308 C C . ASP B 1 21 ? 29.484 -13.273 4.871 1 86.06 21 ASP B C 1
ATOM 3310 O O . ASP B 1 21 ? 30.594 -13.664 5.215 1 86.06 21 ASP B O 1
ATOM 3314 N N . VAL B 1 22 ? 28.922 -13.531 3.76 1 82.88 22 VAL B N 1
ATOM 3315 C CA . VAL B 1 22 ? 29.672 -14.375 2.824 1 82.88 22 VAL B CA 1
ATOM 3316 C C . VAL B 1 22 ? 30.859 -13.602 2.273 1 82.88 22 VAL B C 1
ATOM 3318 O O . VAL B 1 22 ? 30.719 -12.477 1.784 1 82.88 22 VAL B O 1
ATOM 3321 N N . PRO B 1 23 ? 32.031 -14.273 2.482 1 81.94 23 PRO B N 1
ATOM 3322 C CA . PRO B 1 23 ? 33.219 -13.57 2.037 1 81.94 23 PRO B CA 1
ATOM 3323 C C . PRO B 1 23 ? 33.25 -13.328 0.529 1 81.94 23 PRO B C 1
ATOM 3325 O O . PRO B 1 23 ? 32.781 -14.172 -0.239 1 81.94 23 PRO B O 1
ATOM 3328 N N . ARG B 1 24 ? 33.719 -12.18 0.161 1 84.44 24 ARG B N 1
ATOM 3329 C CA . ARG B 1 24 ? 33.844 -11.812 -1.247 1 84.44 24 ARG B CA 1
ATOM 3330 C C . ARG B 1 24 ? 35.281 -11.602 -1.649 1 84.44 24 ARG B C 1
ATOM 3332 O O . ARG B 1 24 ? 36.094 -11.109 -0.855 1 84.44 24 ARG B O 1
ATOM 3339 N N . VAL B 1 25 ? 35.531 -12.25 -2.678 1 87.31 25 VAL B N 1
ATOM 3340 C CA . VAL B 1 25 ? 36.906 -12.172 -3.162 1 87.31 25 VAL B CA 1
ATOM 3341 C C . VAL B 1 25 ? 36.938 -11.531 -4.547 1 87.31 25 VAL B C 1
ATOM 3343 O O . VAL B 1 25 ? 36.031 -11.734 -5.348 1 87.31 25 VAL B O 1
ATOM 3346 N N . ASN B 1 26 ? 37.938 -10.672 -4.793 1 87.38 26 ASN B N 1
ATOM 3347 C CA . ASN B 1 26 ? 38.094 -10.07 -6.113 1 87.38 26 ASN B CA 1
ATOM 3348 C C . ASN B 1 26 ? 38.844 -11.008 -7.066 1 87.38 26 ASN B C 1
ATOM 3350 O O . ASN B 1 26 ? 39.094 -12.156 -6.723 1 87.38 26 ASN B O 1
ATOM 3354 N N . LEU B 1 27 ? 39.094 -10.43 -8.281 1 85.69 27 LEU B N 1
ATOM 3355 C CA . LEU B 1 27 ? 39.75 -11.266 -9.289 1 85.69 27 LEU B CA 1
ATOM 3356 C C . LEU B 1 27 ? 41.188 -11.555 -8.898 1 85.69 27 LEU B C 1
ATOM 3358 O O . LEU B 1 27 ? 41.781 -12.523 -9.383 1 85.69 27 LEU B O 1
ATOM 3362 N N . ARG B 1 28 ? 41.688 -10.711 -7.961 1 83.38 28 ARG B N 1
ATOM 3363 C CA . ARG B 1 28 ? 43.062 -10.898 -7.473 1 83.38 28 ARG B CA 1
ATOM 3364 C C . ARG B 1 28 ? 43.062 -11.695 -6.18 1 83.38 28 ARG B C 1
ATOM 3366 O O . ARG B 1 28 ? 44.094 -11.758 -5.488 1 83.38 28 ARG B O 1
ATOM 3373 N N . PHE B 1 29 ? 42.031 -12.219 -5.715 1 85.06 29 PHE B N 1
ATOM 3374 C CA . PHE B 1 29 ? 41.844 -13.07 -4.539 1 85.06 29 PHE B CA 1
ATOM 3375 C C . PHE B 1 29 ? 42.062 -12.266 -3.26 1 85.06 29 PHE B C 1
ATOM 3377 O O . PHE B 1 29 ? 42.656 -12.773 -2.299 1 85.06 29 PHE B O 1
ATOM 3384 N N . ARG B 1 30 ? 41.781 -11.055 -3.404 1 85.19 30 ARG B N 1
ATOM 3385 C CA . ARG B 1 30 ? 41.812 -10.211 -2.213 1 85.19 30 ARG B CA 1
ATOM 3386 C C . ARG B 1 30 ? 40.406 -10 -1.634 1 85.19 30 ARG B C 1
ATOM 3388 O O . ARG B 1 30 ? 39.438 -9.906 -2.377 1 85.19 30 ARG B O 1
ATOM 3395 N N . SER B 1 31 ? 40.375 -10.031 -0.4 1 85.81 31 SER B N 1
ATOM 3396 C CA . SER B 1 31 ? 39.094 -9.867 0.273 1 85.81 31 SER B CA 1
ATOM 3397 C C . SER B 1 31 ? 38.562 -8.438 0.132 1 85.81 31 SER B C 1
ATOM 3399 O O . SER B 1 31 ? 39.312 -7.48 0.28 1 85.81 31 SER B O 1
ATOM 3401 N N . VAL B 1 32 ? 37.344 -8.273 -0.3 1 84.69 32 VAL B N 1
ATOM 3402 C CA . VAL B 1 32 ? 36.688 -6.984 -0.449 1 84.69 32 VAL B CA 1
ATOM 3403 C C . VAL B 1 32 ? 35.656 -6.785 0.676 1 84.69 32 VAL B C 1
ATOM 3405 O O . VAL B 1 32 ? 35 -7.738 1.096 1 84.69 32 VAL B O 1
ATOM 3408 N N . PRO B 1 33 ? 35.656 -5.562 1.17 1 81.19 33 PRO B N 1
ATOM 3409 C CA . PRO B 1 33 ? 34.656 -5.312 2.23 1 81.19 33 PRO B CA 1
ATOM 3410 C C . PRO B 1 33 ? 33.219 -5.434 1.747 1 81.19 33 PRO B C 1
ATOM 3412 O O . PRO B 1 33 ? 32.938 -5.16 0.58 1 81.19 33 PRO B O 1
ATOM 3415 N N . GLY B 1 34 ? 32.344 -5.914 2.584 1 79.5 34 GLY B N 1
ATOM 3416 C CA . GLY B 1 34 ? 30.953 -6.172 2.273 1 79.5 34 GLY B CA 1
ATOM 3417 C C . GLY B 1 34 ? 30.094 -4.918 2.268 1 79.5 34 GLY B C 1
ATOM 3418 O O . GLY B 1 34 ? 28.891 -4.973 2.541 1 79.5 34 GLY B O 1
ATOM 3419 N N . ARG B 1 35 ? 30.656 -3.75 2.092 1 81.81 35 ARG B N 1
ATOM 3420 C CA . ARG B 1 35 ? 29.891 -2.508 2.025 1 81.81 35 ARG B CA 1
ATOM 3421 C C . ARG B 1 35 ? 29.312 -2.295 0.628 1 81.81 35 ARG B C 1
ATOM 3423 O O . ARG B 1 35 ? 29.984 -2.547 -0.371 1 81.81 35 ARG B O 1
ATOM 3430 N N . PHE B 1 36 ? 28.078 -1.853 0.625 1 85.19 36 PHE B N 1
ATOM 3431 C CA . PHE B 1 36 ? 27.406 -1.652 -0.658 1 85.19 36 PHE B CA 1
ATOM 3432 C C . PHE B 1 36 ? 28 -0.461 -1.397 1 85.19 36 PHE B C 1
ATOM 3434 O O . PHE B 1 36 ? 27.781 0.689 -1.015 1 85.19 36 PHE B O 1
ATOM 3441 N N . GLU B 1 37 ? 28.859 -0.735 -2.336 1 85.88 37 GLU B N 1
ATOM 3442 C CA . GLU B 1 37 ? 29.516 0.28 -3.16 1 85.88 37 GLU B CA 1
ATOM 3443 C C . GLU B 1 37 ? 29.438 -0.085 -4.641 1 85.88 37 GLU B C 1
ATOM 3445 O O . GLU B 1 37 ? 30.422 -0.563 -5.215 1 85.88 37 GLU B O 1
ATOM 3450 N N . PRO B 1 38 ? 28.375 0.36 -5.301 1 83.25 38 PRO B N 1
ATOM 3451 C CA . PRO B 1 38 ? 28.203 -0.063 -6.691 1 83.25 38 PRO B CA 1
ATOM 3452 C C . PRO B 1 38 ? 29.125 0.679 -7.652 1 83.25 38 PRO B C 1
ATOM 3454 O O . PRO B 1 38 ? 29.312 0.244 -8.789 1 83.25 38 PRO B O 1
ATOM 3457 N N . ARG B 1 39 ? 29.859 1.62 -7.246 1 82.88 39 ARG B N 1
ATOM 3458 C CA . ARG B 1 39 ? 30.703 2.398 -8.141 1 82.88 39 ARG B CA 1
ATOM 3459 C C . ARG B 1 39 ? 32.188 2.037 -7.961 1 82.88 39 ARG B C 1
ATOM 3461 O O . ARG B 1 39 ? 33.031 2.482 -8.734 1 82.88 39 ARG B O 1
ATOM 3468 N N . ASN B 1 40 ? 32.406 1.247 -7.039 1 87.12 40 ASN B N 1
ATOM 3469 C CA . ASN B 1 40 ? 33.781 0.829 -6.766 1 87.12 40 ASN B CA 1
ATOM 3470 C C . ASN B 1 40 ? 34.188 -0.337 -7.656 1 87.12 40 ASN B C 1
ATOM 3472 O O . ASN B 1 40 ? 33.438 -1.301 -7.82 1 87.12 40 ASN B O 1
ATOM 3476 N N . ASP B 1 41 ? 35.375 -0.253 -8.227 1 88.19 41 ASP B N 1
ATOM 3477 C CA . ASP B 1 41 ? 35.875 -1.272 -9.141 1 88.19 41 ASP B CA 1
ATOM 3478 C C . ASP B 1 41 ? 36.125 -2.59 -8.414 1 88.19 41 ASP B C 1
ATOM 3480 O O . ASP B 1 41 ? 35.844 -3.664 -8.953 1 88.19 41 ASP B O 1
ATOM 3484 N N . GLY B 1 42 ? 36.625 -2.455 -7.258 1 85.44 42 GLY B N 1
ATOM 3485 C CA . GLY B 1 42 ? 36.812 -3.662 -6.477 1 85.44 42 GLY B CA 1
ATOM 3486 C C . GLY B 1 42 ? 35.531 -4.414 -6.172 1 85.44 42 GLY B C 1
ATOM 3487 O O . GLY B 1 42 ? 35.5 -5.645 -6.238 1 85.44 42 GLY B O 1
ATOM 3488 N N . TYR B 1 43 ? 34.594 -3.734 -5.891 1 88.69 43 TYR B N 1
ATOM 3489 C CA . TYR B 1 43 ? 33.281 -4.324 -5.613 1 88.69 43 TYR B CA 1
ATOM 3490 C C . TYR B 1 43 ? 32.719 -5 -6.852 1 88.69 43 TYR B C 1
ATOM 3492 O O . TYR B 1 43 ? 32.188 -6.113 -6.773 1 88.69 43 TYR B O 1
ATOM 3500 N N . LEU B 1 44 ? 32.906 -4.457 -7.992 1 89.38 44 LEU B N 1
ATOM 3501 C CA . LEU B 1 44 ? 32.406 -5.008 -9.242 1 89.38 44 LEU B CA 1
ATOM 3502 C C . LEU B 1 44 ? 33.219 -6.242 -9.656 1 89.38 44 LEU B C 1
ATOM 3504 O O . LEU B 1 44 ? 32.688 -7.164 -10.266 1 89.38 44 LEU B O 1
ATOM 3508 N N . GLN B 1 45 ? 34.469 -6.207 -9.312 1 90.25 45 GLN B N 1
ATOM 3509 C CA . GLN B 1 45 ? 35.312 -7.352 -9.625 1 90.25 45 GLN B CA 1
ATOM 3510 C C . GLN B 1 45 ? 34.875 -8.586 -8.828 1 90.25 45 GLN B C 1
ATOM 3512 O O . GLN B 1 45 ? 35.031 -9.711 -9.297 1 90.25 45 GLN B O 1
ATOM 3517 N N . SER B 1 46 ? 34.438 -8.344 -7.68 1 89.5 46 SER B N 1
ATOM 3518 C CA . SER B 1 46 ? 33.938 -9.477 -6.898 1 89.5 46 SER B CA 1
ATOM 3519 C C . SER B 1 46 ? 32.75 -10.125 -7.559 1 89.5 46 SER B C 1
ATOM 3521 O O . SER B 1 46 ? 32.562 -11.344 -7.492 1 89.5 46 SER B O 1
ATOM 3523 N N . PHE B 1 47 ? 31.953 -9.383 -8.242 1 91.38 47 PHE B N 1
ATOM 3524 C CA . PHE B 1 47 ? 30.797 -9.898 -8.961 1 91.38 47 PHE B CA 1
ATOM 3525 C C . PHE B 1 47 ? 31.234 -10.703 -10.18 1 91.38 47 PHE B C 1
ATOM 3527 O O . PHE B 1 47 ? 30.656 -11.742 -10.484 1 91.38 47 PHE B O 1
ATOM 3534 N N . LEU B 1 48 ? 32.25 -10.219 -10.789 1 91.81 48 LEU B N 1
ATOM 3535 C CA . LEU B 1 48 ? 32.781 -10.945 -11.945 1 91.81 48 LEU B CA 1
ATOM 3536 C C . LEU B 1 48 ? 33.344 -12.289 -11.523 1 91.81 48 LEU B C 1
ATOM 3538 O O . LEU B 1 48 ? 33.281 -13.266 -12.273 1 91.81 48 LEU B O 1
ATOM 3542 N N . PHE B 1 49 ? 33.875 -12.273 -10.383 1 91.94 49 PHE B N 1
ATOM 3543 C CA . PHE B 1 49 ? 34.406 -13.531 -9.852 1 91.94 49 PHE B CA 1
ATOM 3544 C C . PHE B 1 49 ? 33.281 -14.539 -9.641 1 91.94 49 PHE B C 1
ATOM 3546 O O . PHE B 1 49 ? 33.438 -15.711 -9.977 1 91.94 49 PHE B O 1
ATOM 3553 N N . ILE B 1 50 ? 32.25 -14.102 -9.039 1 90.5 50 ILE B N 1
ATOM 3554 C CA . ILE B 1 50 ? 31.094 -14.969 -8.797 1 90.5 50 ILE B CA 1
ATOM 3555 C C . ILE B 1 50 ? 30.562 -15.492 -10.125 1 90.5 50 ILE B C 1
ATOM 3557 O O . ILE B 1 50 ? 30.234 -16.672 -10.25 1 90.5 50 ILE B O 1
ATOM 3561 N N . LEU B 1 51 ? 30.531 -14.664 -11.117 1 92 51 LEU B N 1
ATOM 3562 C CA . LEU B 1 51 ? 30.078 -15.07 -12.445 1 92 51 LEU B CA 1
ATOM 3563 C C . LEU B 1 51 ? 31.031 -16.094 -13.055 1 92 51 LEU B C 1
ATOM 3565 O O . LEU B 1 51 ? 30.609 -17.016 -13.734 1 92 51 LEU B O 1
ATOM 3569 N N . GLY B 1 52 ? 32.312 -15.891 -12.75 1 92.12 52 GLY B N 1
ATOM 3570 C CA . GLY B 1 52 ? 33.281 -16.844 -13.219 1 92.12 52 GLY B CA 1
ATOM 3571 C C . GLY B 1 52 ? 33.156 -18.219 -12.594 1 92.12 52 GLY B C 1
ATOM 3572 O O . GLY B 1 52 ? 33.25 -19.234 -13.281 1 92.12 52 GLY B O 1
ATOM 3573 N N . VAL B 1 53 ? 32.875 -18.203 -11.344 1 90.5 53 VAL B N 1
ATOM 3574 C CA . VAL B 1 53 ? 32.688 -19.469 -10.648 1 90.5 53 VAL B CA 1
ATOM 3575 C C . VAL B 1 53 ? 31.469 -20.188 -11.242 1 90.5 53 VAL B C 1
ATOM 3577 O O . VAL B 1 53 ? 31.484 -21.406 -11.406 1 90.5 53 VAL B O 1
ATOM 3580 N N . ALA B 1 54 ? 30.422 -19.453 -11.531 1 90.56 54 ALA B N 1
ATOM 3581 C CA . ALA B 1 54 ? 29.234 -20.047 -12.148 1 90.56 54 ALA B CA 1
ATOM 3582 C C . ALA B 1 54 ? 29.547 -20.594 -13.531 1 90.56 54 ALA B C 1
ATOM 3584 O O . ALA B 1 54 ? 29.062 -21.672 -13.906 1 90.56 54 ALA B O 1
ATOM 3585 N N . ALA B 1 55 ? 30.359 -19.922 -14.227 1 92.38 55 ALA B N 1
ATOM 3586 C CA . ALA B 1 55 ? 30.75 -20.375 -15.562 1 92.38 55 ALA B CA 1
ATOM 3587 C C . ALA B 1 55 ? 31.578 -21.656 -15.5 1 92.38 55 ALA B C 1
ATOM 3589 O O . ALA B 1 55 ? 31.375 -22.562 -16.297 1 92.38 55 ALA B O 1
ATOM 3590 N N . VAL B 1 56 ? 32.438 -21.734 -14.523 1 93.31 56 VAL B N 1
ATOM 3591 C CA . VAL B 1 56 ? 33.281 -22.922 -14.367 1 93.31 56 VAL B CA 1
ATOM 3592 C C . VAL B 1 56 ? 32.406 -24.109 -13.961 1 93.31 56 VAL B C 1
ATOM 3594 O O . VAL B 1 56 ? 32.625 -25.234 -14.445 1 93.31 56 VAL B O 1
ATOM 3597 N N . SER B 1 57 ? 31.484 -23.828 -13.078 1 90.56 57 SER B N 1
ATOM 3598 C CA . SER B 1 57 ? 30.578 -24.891 -12.656 1 90.56 57 SER B CA 1
ATOM 3599 C C . SER B 1 57 ? 29.734 -25.391 -13.836 1 90.56 57 SER B C 1
ATOM 3601 O O . SER B 1 57 ? 29.453 -26.594 -13.93 1 90.56 57 SER B O 1
ATOM 3603 N N . LEU B 1 58 ? 29.312 -24.484 -14.766 1 90.69 58 LEU B N 1
ATOM 3604 C CA . LEU B 1 58 ? 28.594 -24.875 -15.969 1 90.69 58 LEU B CA 1
ATOM 3605 C C . LEU B 1 58 ? 29.484 -25.734 -16.859 1 90.69 58 LEU B C 1
ATOM 3607 O O . LEU B 1 58 ? 29.031 -26.781 -17.359 1 90.69 58 LEU B O 1
ATOM 3611 N N . ALA B 1 59 ? 30.75 -25.359 -17 1 93 59 ALA B N 1
ATOM 3612 C CA . ALA B 1 59 ? 31.672 -26.125 -17.828 1 93 59 ALA B CA 1
ATOM 3613 C C . ALA B 1 59 ? 31.891 -27.516 -17.266 1 93 59 ALA B C 1
ATOM 3615 O O . ALA B 1 59 ? 31.938 -28.5 -18.016 1 93 59 ALA B O 1
ATOM 3616 N N . LEU B 1 60 ? 31.953 -27.562 -15.992 1 91.69 60 LEU B N 1
ATOM 3617 C CA . LEU B 1 60 ? 32.125 -28.859 -15.344 1 91.69 60 LEU B CA 1
ATOM 3618 C C . LEU B 1 60 ? 30.891 -29.734 -15.539 1 91.69 60 LEU B C 1
ATOM 3620 O O . LEU B 1 60 ? 31.016 -30.938 -15.789 1 91.69 60 LEU B O 1
ATOM 3624 N N . ASN B 1 61 ? 29.781 -29.156 -15.445 1 89.19 61 ASN B N 1
ATOM 3625 C CA . ASN B 1 61 ? 28.531 -29.891 -15.656 1 89.19 61 ASN B CA 1
ATOM 3626 C C . ASN B 1 61 ? 28.406 -30.391 -17.094 1 89.19 61 ASN B C 1
ATOM 3628 O O . ASN B 1 61 ? 27.969 -31.516 -17.328 1 89.19 61 ASN B O 1
ATOM 3632 N N . LEU B 1 62 ? 28.781 -29.562 -18.016 1 89.56 62 LEU B N 1
ATOM 3633 C CA . LEU B 1 62 ? 28.719 -29.953 -19.422 1 89.56 62 LEU B CA 1
ATOM 3634 C C . LEU B 1 62 ? 29.734 -31.062 -19.719 1 89.56 62 LEU B C 1
ATOM 3636 O O . LEU B 1 62 ? 29.438 -32 -20.469 1 89.56 62 LEU B O 1
ATOM 3640 N N . LEU B 1 63 ? 30.875 -31.047 -19.062 1 91.25 63 LEU B N 1
ATOM 3641 C CA . LEU B 1 63 ? 31.891 -32.062 -19.234 1 91.25 63 LEU B CA 1
ATOM 3642 C C . LEU B 1 63 ? 31.422 -33.406 -18.672 1 91.25 63 LEU B C 1
ATOM 3644 O O . LEU B 1 63 ? 31.625 -34.438 -19.281 1 91.25 63 LEU B O 1
ATOM 3648 N N . LEU B 1 64 ? 30.875 -33.344 -17.578 1 88.62 64 LEU B N 1
ATOM 3649 C CA . LEU B 1 64 ? 30.359 -34.562 -16.953 1 88.62 64 LEU B CA 1
ATOM 3650 C C . LEU B 1 64 ? 29.266 -35.188 -17.812 1 88.62 64 LEU B C 1
ATOM 3652 O O . LEU B 1 64 ? 29.219 -36.406 -17.984 1 88.62 64 LEU B O 1
ATOM 3656 N N . LEU B 1 65 ? 28.391 -34.375 -18.359 1 83.75 65 LEU B N 1
ATOM 3657 C CA . LEU B 1 65 ? 27.328 -34.844 -19.234 1 83.75 65 LEU B CA 1
ATOM 3658 C C . LEU B 1 65 ? 27.906 -35.438 -20.516 1 83.75 65 LEU B C 1
ATOM 3660 O O . LEU B 1 65 ? 27.422 -36.438 -21.016 1 83.75 65 LEU B O 1
ATOM 3664 N N . PHE B 1 66 ? 28.969 -34.812 -21 1 86.25 66 PHE B N 1
ATOM 3665 C CA . PHE B 1 66 ? 29.625 -35.281 -22.219 1 86.25 66 PHE B CA 1
ATOM 3666 C C . PHE B 1 66 ? 30.266 -36.625 -21.984 1 86.25 66 PHE B C 1
ATOM 3668 O O . PHE B 1 66 ? 30.125 -37.531 -22.812 1 86.25 66 PHE B O 1
ATOM 3675 N N . VAL B 1 67 ? 30.875 -36.844 -20.875 1 87.56 67 VAL B N 1
ATOM 3676 C CA . VAL B 1 67 ? 31.531 -38.094 -20.547 1 87.56 67 VAL B CA 1
ATOM 3677 C C . VAL B 1 67 ? 30.469 -39.188 -20.359 1 87.56 67 VAL B C 1
ATOM 3679 O O . VAL B 1 67 ? 30.625 -40.312 -20.844 1 87.56 67 VAL B O 1
ATOM 3682 N N . HIS B 1 68 ? 29.484 -38.781 -19.688 1 81.38 68 HIS B N 1
ATOM 3683 C CA . HIS B 1 68 ? 28.406 -39.75 -19.438 1 81.38 68 HIS B CA 1
ATOM 3684 C C . HIS B 1 68 ? 27.766 -40.188 -20.75 1 81.38 68 HIS B C 1
ATOM 3686 O O . HIS B 1 68 ? 27.547 -41.406 -20.953 1 81.38 68 HIS B O 1
ATOM 3692 N N . TYR B 1 69 ? 27.531 -39.312 -21.688 1 77.5 69 TYR B N 1
ATOM 3693 C CA . TYR B 1 69 ? 26.875 -39.656 -22.953 1 77.5 69 TYR B CA 1
ATOM 3694 C C . TYR B 1 69 ? 27.812 -40.469 -23.844 1 77.5 69 TYR B C 1
ATOM 3696 O O . TYR B 1 69 ? 27.375 -41.375 -24.516 1 77.5 69 TYR B O 1
ATOM 3704 N N . THR B 1 70 ? 29.078 -40.281 -23.797 1 82.19 70 THR B N 1
ATOM 3705 C CA . THR B 1 70 ? 30.047 -41.031 -24.594 1 82.19 70 THR B CA 1
ATOM 3706 C C . THR B 1 70 ? 30.188 -42.469 -24.062 1 82.19 70 THR B C 1
ATOM 3708 O O . THR B 1 70 ? 30.312 -43.406 -24.828 1 82.19 70 THR B O 1
ATOM 3711 N N . ARG B 1 71 ? 30.203 -42.5 -22.781 1 81.75 71 ARG B N 1
ATOM 3712 C CA . ARG B 1 71 ? 30.281 -43.812 -22.172 1 81.75 71 ARG B CA 1
ATOM 3713 C C . ARG B 1 71 ? 29.062 -44.656 -22.516 1 81.75 71 ARG B C 1
ATOM 3715 O O . ARG B 1 71 ? 29.172 -45.875 -22.766 1 81.75 71 ARG B O 1
ATOM 3722 N N . LEU B 1 72 ? 27.922 -44.094 -22.484 1 70.69 72 LEU B N 1
ATOM 3723 C CA . LEU B 1 72 ? 26.688 -44.781 -22.797 1 70.69 72 LEU B CA 1
ATOM 3724 C C . LEU B 1 72 ? 26.656 -45.219 -24.266 1 70.69 72 LEU B C 1
ATOM 3726 O O . LEU B 1 72 ? 26.172 -46.312 -24.594 1 70.69 72 LEU B O 1
ATOM 3730 N N . CYS B 1 73 ? 27.141 -44.438 -25.156 1 68.56 73 CYS B N 1
ATOM 3731 C CA . CYS B 1 73 ? 27.172 -44.75 -26.594 1 68.56 73 CYS B CA 1
ATOM 3732 C C . CYS B 1 73 ? 28.203 -45.844 -26.891 1 68.56 73 CYS B C 1
ATOM 3734 O O . CYS B 1 73 ? 27.953 -46.719 -27.719 1 68.56 73 CYS B O 1
ATOM 3736 N N . CYS B 1 74 ? 29.266 -45.812 -26.203 1 64.56 74 CYS B N 1
ATOM 3737 C CA . CYS B 1 74 ? 30.297 -46.812 -26.438 1 64.56 74 CYS B CA 1
ATOM 3738 C C . CYS B 1 74 ? 29.906 -48.156 -25.828 1 64.56 74 CYS B C 1
ATOM 3740 O O . CYS B 1 74 ? 30.234 -49.219 -26.375 1 64.56 74 CYS B O 1
ATOM 3742 N N . CYS B 1 75 ? 29.375 -48.031 -24.688 1 58.94 75 CYS B N 1
ATOM 3743 C CA . CYS B 1 75 ? 28.953 -49.312 -24.062 1 58.94 75 CYS B CA 1
ATOM 3744 C C . CYS B 1 75 ? 27.812 -49.938 -24.844 1 58.94 75 CYS B C 1
ATOM 3746 O O . CYS B 1 75 ? 27.672 -51.156 -24.844 1 58.94 75 CYS B O 1
ATOM 3748 N N . GLN B 1 76 ? 26.953 -49.188 -25.375 1 58.28 76 GLN B N 1
ATOM 3749 C CA . GLN B 1 76 ? 25.875 -49.781 -26.172 1 58.28 76 GLN B CA 1
ATOM 3750 C C . GLN B 1 76 ? 26.422 -50.375 -27.469 1 58.28 76 GLN B C 1
ATOM 3752 O O . GLN B 1 76 ? 25.859 -51.344 -28.016 1 58.28 76 GLN B O 1
ATOM 3757 N N . ARG B 1 77 ? 27.484 -49.906 -28.047 1 58.09 77 ARG B N 1
ATOM 3758 C CA . ARG B 1 77 ? 28.062 -50.5 -29.234 1 58.09 77 ARG B CA 1
ATOM 3759 C C . ARG B 1 77 ? 28.641 -51.906 -28.938 1 58.09 77 ARG B C 1
ATOM 3761 O O . ARG B 1 77 ? 28.594 -52.781 -29.766 1 58.09 77 ARG B O 1
ATOM 3768 N N . GLY B 1 78 ? 29.266 -52.031 -27.875 1 52 78 GLY B N 1
ATOM 3769 C CA . GLY B 1 78 ? 29.875 -53.344 -27.656 1 52 78 GLY B CA 1
ATOM 3770 C C . GLY B 1 78 ? 28.922 -54.344 -27.062 1 52 78 GLY B C 1
ATOM 3771 O O . GLY B 1 78 ? 29.25 -55.531 -26.938 1 52 78 GLY B O 1
ATOM 3772 N N . GLY B 1 79 ? 28.156 -54.031 -26.125 1 46.59 79 GLY B N 1
ATOM 3773 C CA . GLY B 1 79 ? 27.5 -55.062 -25.344 1 46.59 79 GLY B CA 1
ATOM 3774 C C . GLY B 1 79 ? 26.328 -55.688 -26.078 1 46.59 79 GLY B C 1
ATOM 3775 O O . GLY B 1 79 ? 25.609 -55.031 -26.812 1 46.59 79 GLY B O 1
ATOM 3776 N N . ASN B 1 80 ? 26.438 -57.125 -26.359 1 46.03 80 ASN B N 1
ATOM 3777 C CA . ASN B 1 80 ? 25.547 -58.219 -26.766 1 46.03 80 ASN B CA 1
ATOM 3778 C C . ASN B 1 80 ? 24.125 -58 -26.25 1 46.03 80 ASN B C 1
ATOM 3780 O O . ASN B 1 80 ? 23.906 -57.25 -25.312 1 46.03 80 ASN B O 1
ATOM 3784 N N . GLY B 1 81 ? 22.984 -58.938 -26.656 1 43.94 81 GLY B N 1
ATOM 3785 C CA . GLY B 1 81 ? 21.578 -59.281 -26.734 1 43.94 81 GLY B CA 1
ATOM 3786 C C . GLY B 1 81 ? 20.859 -59.188 -25.391 1 43.94 81 GLY B C 1
ATOM 3787 O O . GLY B 1 81 ? 19.641 -59.188 -25.344 1 43.94 81 GLY B O 1
ATOM 3788 N N . ASN B 1 82 ? 21.219 -60.062 -24.328 1 41.66 82 ASN B N 1
ATOM 3789 C CA . ASN B 1 82 ? 20.359 -60.688 -23.328 1 41.66 82 ASN B CA 1
ATOM 3790 C C . ASN B 1 82 ? 20.016 -59.688 -22.203 1 41.66 82 ASN B C 1
ATOM 3792 O O . ASN B 1 82 ? 19.734 -60.094 -21.094 1 41.66 82 ASN B O 1
ATOM 3796 N N . VAL B 1 83 ? 20.625 -58.688 -21.969 1 49.25 83 VAL B N 1
ATOM 3797 C CA . VAL B 1 83 ? 20.375 -58.062 -20.672 1 49.25 83 VAL B CA 1
ATOM 3798 C C . VAL B 1 83 ? 19.016 -57.375 -20.703 1 49.25 83 VAL B C 1
ATOM 3800 O O . VAL B 1 83 ? 18.859 -56.312 -21.344 1 49.25 83 VAL B O 1
ATOM 3803 N N . LYS B 1 84 ? 17.969 -58.156 -20.688 1 49.72 84 LYS B N 1
ATOM 3804 C CA . LYS B 1 84 ? 16.531 -58.156 -20.938 1 49.72 84 LYS B CA 1
ATOM 3805 C C . LYS B 1 84 ? 15.836 -57.062 -20.125 1 49.72 84 LYS B C 1
ATOM 3807 O O . LYS B 1 84 ? 15.258 -56.125 -20.703 1 49.72 84 LYS B O 1
ATOM 3812 N N . ARG B 1 85 ? 14.68 -57.406 -19.281 1 50 85 ARG B N 1
ATOM 3813 C CA . ARG B 1 85 ? 13.406 -56.969 -18.734 1 50 85 ARG B CA 1
ATOM 3814 C C . ARG B 1 85 ? 13.609 -56.062 -17.516 1 50 85 ARG B C 1
ATOM 3816 O O . ARG B 1 85 ? 12.852 -55.125 -17.281 1 50 85 ARG B O 1
ATOM 3823 N N . SER B 1 86 ? 14.539 -56.375 -16.594 1 50.19 86 SER B N 1
ATOM 3824 C CA . SER B 1 86 ? 14.609 -55.75 -15.281 1 50.19 86 SER B CA 1
ATOM 3825 C C . SER B 1 86 ? 15.094 -54.312 -15.391 1 50.19 86 SER B C 1
ATOM 3827 O O . SER B 1 86 ? 14.719 -53.469 -14.578 1 50.19 86 SER B O 1
ATOM 3829 N N . SER B 1 87 ? 15.852 -53.938 -16.344 1 52.22 87 SER B N 1
ATOM 3830 C CA . SER B 1 87 ? 16.484 -52.625 -16.453 1 52.22 87 SER B CA 1
ATOM 3831 C C . SER B 1 87 ? 15.5 -51.562 -16.984 1 52.22 87 SER B C 1
ATOM 3833 O O . SER B 1 87 ? 15.625 -50.375 -16.703 1 52.22 87 SER B O 1
ATOM 3835 N N . VAL B 1 88 ? 14.453 -52.125 -17.594 1 56 88 VAL B N 1
ATOM 3836 C CA . VAL B 1 88 ? 13.461 -51.219 -18.141 1 56 88 VAL B CA 1
ATOM 3837 C C . VAL B 1 88 ? 12.68 -50.562 -17.016 1 56 88 VAL B C 1
ATOM 3839 O O . VAL B 1 88 ? 12.352 -49.375 -17.094 1 56 88 VAL B O 1
ATOM 3842 N N . CYS B 1 89 ? 12.492 -51.312 -15.891 1 56.94 89 CYS B N 1
ATOM 3843 C CA . CYS B 1 89 ? 11.703 -50.812 -14.781 1 56.94 89 CYS B CA 1
ATOM 3844 C C . CYS B 1 89 ? 12.43 -49.656 -14.094 1 56.94 89 CYS B C 1
ATOM 3846 O O . CYS B 1 89 ? 11.82 -48.656 -13.75 1 56.94 89 CYS B O 1
ATOM 3848 N N . CYS B 1 90 ? 13.727 -49.812 -13.938 1 62.16 90 CYS B N 1
ATOM 3849 C CA . CYS B 1 90 ? 14.484 -48.781 -13.234 1 62.16 90 CYS B CA 1
ATOM 3850 C C . CYS B 1 90 ? 14.562 -47.5 -14.055 1 62.16 90 CYS B C 1
ATOM 3852 O O . CYS B 1 90 ? 14.461 -46.406 -13.516 1 62.16 90 CYS B O 1
ATOM 3854 N N . SER B 1 91 ? 14.562 -47.719 -15.328 1 67.75 91 SER B N 1
ATOM 3855 C CA . SER B 1 91 ? 14.656 -46.531 -16.188 1 67.75 91 SER B CA 1
ATOM 3856 C C . SER B 1 91 ? 13.344 -45.75 -16.203 1 67.75 91 SER B C 1
ATOM 3858 O O . SER B 1 91 ? 13.352 -44.531 -16.188 1 67.75 91 SER B O 1
ATOM 3860 N N . THR B 1 92 ? 12.297 -46.5 -16.016 1 63.88 92 THR B N 1
ATOM 3861 C CA . THR B 1 92 ? 10.992 -45.844 -16 1 63.88 92 THR B CA 1
ATOM 3862 C C . THR B 1 92 ? 10.812 -45.031 -14.711 1 63.88 92 THR B C 1
ATOM 3864 O O . THR B 1 92 ? 10.32 -43.906 -14.734 1 63.88 92 THR B O 1
ATOM 3867 N N . TRP B 1 93 ? 11.242 -45.625 -13.586 1 66.94 93 TRP B N 1
ATOM 3868 C CA . TRP B 1 93 ? 11.125 -44.906 -12.312 1 66.94 93 TRP B CA 1
ATOM 3869 C C . TRP B 1 93 ? 12.008 -43.656 -12.289 1 66.94 93 TRP B C 1
ATOM 3871 O O . TRP B 1 93 ? 11.648 -42.656 -11.703 1 66.94 93 TRP B O 1
ATOM 3881 N N . CYS B 1 94 ? 13.086 -43.656 -12.93 1 72.12 94 CYS B N 1
ATOM 3882 C CA . CYS B 1 94 ? 13.977 -42.5 -13 1 72.12 94 CYS B CA 1
ATOM 3883 C C . CYS B 1 94 ? 13.344 -41.375 -13.82 1 72.12 94 CYS B C 1
ATOM 3885 O O . CYS B 1 94 ? 13.445 -40.219 -13.461 1 72.12 94 CYS B O 1
ATOM 3887 N N . VAL B 1 95 ? 12.641 -41.812 -14.82 1 71.5 95 VAL B N 1
ATOM 3888 C CA . VAL B 1 95 ? 12.008 -40.812 -15.672 1 71.5 95 VAL B CA 1
ATOM 3889 C C . VAL B 1 95 ? 10.82 -40.188 -14.938 1 71.5 95 VAL B C 1
ATOM 3891 O O . VAL B 1 95 ? 10.602 -38.969 -15.008 1 71.5 95 VAL B O 1
ATOM 3894 N N . VAL B 1 96 ? 10.141 -41.031 -14.234 1 67.44 96 VAL B N 1
ATOM 3895 C CA . VAL B 1 96 ? 8.984 -40.531 -13.5 1 67.44 96 VAL B CA 1
ATOM 3896 C C . VAL B 1 96 ? 9.445 -39.562 -12.406 1 67.44 96 VAL B C 1
ATOM 3898 O O . VAL B 1 96 ? 8.867 -38.5 -12.234 1 67.44 96 VAL B O 1
ATOM 3901 N N . LEU B 1 97 ? 10.438 -39.875 -11.719 1 72.94 97 LEU B N 1
ATOM 3902 C CA . LEU B 1 97 ? 10.953 -39.031 -10.656 1 72.94 97 LEU B CA 1
ATOM 3903 C C . LEU B 1 97 ? 11.5 -37.719 -11.234 1 72.94 97 LEU B C 1
ATOM 3905 O O . LEU B 1 97 ? 11.305 -36.656 -10.656 1 72.94 97 LEU B O 1
ATOM 3909 N N . ALA B 1 98 ? 12.133 -37.844 -12.289 1 74.31 98 ALA B N 1
ATOM 3910 C CA . ALA B 1 98 ? 12.68 -36.656 -12.93 1 74.31 98 ALA B CA 1
ATOM 3911 C C . ALA B 1 98 ? 11.57 -35.719 -13.406 1 74.31 98 ALA B C 1
ATOM 3913 O O . ALA B 1 98 ? 11.68 -34.5 -13.266 1 74.31 98 ALA B O 1
ATOM 3914 N N . THR B 1 99 ? 10.57 -36.375 -13.891 1 70.62 99 THR B N 1
ATOM 3915 C CA . THR B 1 99 ? 9.453 -35.562 -14.359 1 70.62 99 THR B CA 1
ATOM 3916 C C . THR B 1 99 ? 8.75 -34.875 -13.195 1 70.62 99 THR B C 1
ATOM 3918 O O . THR B 1 99 ? 8.367 -33.688 -13.289 1 70.62 99 THR B O 1
ATOM 3921 N N . LEU B 1 100 ? 8.656 -35.562 -12.156 1 69.81 100 LEU B N 1
ATOM 3922 C CA . LEU B 1 100 ? 8.016 -34.969 -10.977 1 69.81 100 LEU B CA 1
ATOM 3923 C C . LEU B 1 100 ? 8.852 -33.844 -10.406 1 69.81 100 LEU B C 1
ATOM 3925 O O . LEU B 1 100 ? 8.312 -32.781 -10.031 1 69.81 100 LEU B O 1
ATOM 3929 N N . LEU B 1 101 ? 10.07 -34.031 -10.352 1 74.44 101 LEU B N 1
ATOM 3930 C CA . LEU B 1 101 ? 10.961 -33 -9.836 1 74.44 101 LEU B CA 1
ATOM 3931 C C . LEU B 1 101 ? 10.977 -31.781 -10.758 1 74.44 101 LEU B C 1
ATOM 3933 O O . LEU B 1 101 ? 10.961 -30.641 -10.289 1 74.44 101 LEU B O 1
ATOM 3937 N N . CYS B 1 102 ? 10.914 -32.094 -12.047 1 72.81 102 CYS B N 1
ATOM 3938 C CA . CYS B 1 102 ? 10.922 -31 -13.016 1 72.81 102 CYS B CA 1
ATOM 3939 C C . CYS B 1 102 ? 9.617 -30.219 -12.961 1 72.81 102 CYS B C 1
ATOM 3941 O O . CYS B 1 102 ? 9.633 -28.984 -12.992 1 72.81 102 CYS B O 1
ATOM 3943 N N . SER B 1 103 ? 8.578 -30.922 -12.828 1 71.75 103 SER B N 1
ATOM 3944 C CA . SER B 1 103 ? 7.281 -30.25 -12.758 1 71.75 103 SER B CA 1
ATOM 3945 C C . SER B 1 103 ? 7.168 -29.406 -11.492 1 71.75 103 SER B C 1
ATOM 3947 O O . SER B 1 103 ? 6.617 -28.297 -11.523 1 71.75 103 SER B O 1
ATOM 3949 N N . THR B 1 104 ? 7.691 -29.922 -10.406 1 73.62 104 THR B N 1
ATOM 3950 C CA . THR B 1 104 ? 7.664 -29.156 -9.164 1 73.62 104 THR B CA 1
ATOM 3951 C C . THR B 1 104 ? 8.555 -27.922 -9.273 1 73.62 104 THR B C 1
ATOM 3953 O O . THR B 1 104 ? 8.188 -26.844 -8.82 1 73.62 104 THR B O 1
ATOM 3956 N N . ALA B 1 105 ? 9.633 -28.047 -9.867 1 77.25 105 ALA B N 1
ATOM 3957 C CA . ALA B 1 105 ? 10.555 -26.922 -10.039 1 77.25 105 ALA B CA 1
ATOM 3958 C C . ALA B 1 105 ? 9.938 -25.844 -10.93 1 77.25 105 ALA B C 1
ATOM 3960 O O . ALA B 1 105 ? 10.086 -24.656 -10.656 1 77.25 105 ALA B O 1
ATOM 3961 N N . ILE B 1 106 ? 9.289 -26.281 -11.969 1 77.88 106 ILE B N 1
ATOM 3962 C CA . ILE B 1 106 ? 8.633 -25.344 -12.875 1 77.88 106 ILE B CA 1
ATOM 3963 C C . ILE B 1 106 ? 7.512 -24.625 -12.133 1 77.88 106 ILE B C 1
ATOM 3965 O O . ILE B 1 106 ? 7.348 -23.406 -12.289 1 77.88 106 ILE B O 1
ATOM 3969 N N . GLY B 1 107 ? 6.746 -25.328 -11.305 1 75.38 107 GLY B N 1
ATOM 3970 C CA . GLY B 1 107 ? 5.703 -24.703 -10.5 1 75.38 107 GLY B CA 1
ATOM 3971 C C . GLY B 1 107 ? 6.238 -23.656 -9.547 1 75.38 107 GLY B C 1
ATOM 3972 O O . GLY B 1 107 ? 5.676 -22.562 -9.438 1 75.38 107 GLY B O 1
ATOM 3973 N N . ILE B 1 108 ? 7.305 -23.969 -8.922 1 76.44 108 ILE B N 1
ATOM 3974 C CA . ILE B 1 108 ? 7.945 -23.031 -8 1 76.44 108 ILE B CA 1
ATOM 3975 C C . ILE B 1 108 ? 8.492 -21.844 -8.781 1 76.44 108 ILE B C 1
ATOM 3977 O O . ILE B 1 108 ? 8.453 -20.703 -8.297 1 76.44 108 ILE B O 1
ATOM 3981 N N . GLY B 1 109 ? 8.969 -22.141 -9.953 1 81.19 109 GLY B N 1
ATOM 3982 C CA . GLY B 1 109 ? 9.453 -21.062 -10.805 1 81.19 109 GLY B CA 1
ATOM 3983 C C . GLY B 1 109 ? 8.367 -20.078 -11.195 1 81.19 109 GLY B C 1
ATOM 3984 O O . GLY B 1 109 ? 8.578 -18.859 -11.141 1 81.19 109 GLY B O 1
ATOM 3985 N N . PHE B 1 110 ? 7.211 -20.562 -11.57 1 79.88 110 PHE B N 1
ATOM 3986 C CA . PHE B 1 110 ? 6.098 -19.688 -11.93 1 79.88 110 PHE B CA 1
ATOM 3987 C C . PHE B 1 110 ? 5.641 -18.875 -10.734 1 79.88 110 PHE B C 1
ATOM 3989 O O . PHE B 1 110 ? 5.383 -17.672 -10.852 1 79.88 110 PHE B O 1
ATOM 3996 N N . TYR B 1 111 ? 5.582 -19.594 -9.617 1 77.62 111 TYR B N 1
ATOM 3997 C CA . TYR B 1 111 ? 5.18 -18.922 -8.391 1 77.62 111 TYR B CA 1
ATOM 3998 C C . TYR B 1 111 ? 6.172 -17.828 -8.016 1 77.62 111 TYR B C 1
ATOM 4000 O O . TYR B 1 111 ? 5.777 -16.703 -7.699 1 77.62 111 TYR B O 1
ATOM 4008 N N . GLY B 1 112 ? 7.414 -18.141 -8.039 1 82.38 112 GLY B N 1
ATOM 4009 C CA . GLY B 1 112 ? 8.438 -17.172 -7.707 1 82.38 112 GLY B CA 1
ATOM 4010 C C . GLY B 1 112 ? 8.469 -15.984 -8.656 1 82.38 112 GLY B C 1
ATOM 4011 O O . GLY B 1 112 ? 8.672 -14.844 -8.227 1 82.38 112 GLY B O 1
ATOM 4012 N N . ASN B 1 113 ? 8.289 -16.234 -9.906 1 87.25 113 ASN B N 1
ATOM 4013 C CA . ASN B 1 113 ? 8.258 -15.172 -10.906 1 87.25 113 ASN B CA 1
ATOM 4014 C C . ASN B 1 113 ? 7.09 -14.219 -10.664 1 87.25 113 ASN B C 1
ATOM 4016 O O . ASN B 1 113 ? 7.238 -13 -10.805 1 87.25 113 ASN B O 1
ATOM 4020 N N . SER B 1 114 ? 6 -14.742 -10.289 1 84.19 114 SER B N 1
ATOM 4021 C CA . SER B 1 114 ? 4.82 -13.922 -10.023 1 84.19 114 SER B CA 1
ATOM 4022 C C . SER B 1 114 ? 4.996 -13.102 -8.75 1 84.19 114 SER B C 1
ATOM 4024 O O . SER B 1 114 ? 4.66 -11.914 -8.719 1 84.19 114 SER B O 1
ATOM 4026 N N . GLU B 1 115 ? 5.559 -13.75 -7.734 1 84.5 115 GLU B N 1
ATOM 4027 C CA . GLU B 1 115 ? 5.785 -13.047 -6.477 1 84.5 115 GLU B CA 1
ATOM 4028 C C . GLU B 1 115 ? 6.816 -11.938 -6.641 1 84.5 115 GLU B C 1
ATOM 4030 O O . GLU B 1 115 ? 6.699 -10.875 -6.016 1 84.5 115 GLU B O 1
ATOM 4035 N N . THR B 1 116 ? 7.801 -12.188 -7.371 1 90.06 116 THR B N 1
ATOM 4036 C CA . THR B 1 116 ? 8.805 -11.164 -7.637 1 90.06 116 THR B CA 1
ATOM 4037 C C . THR B 1 116 ? 8.18 -9.977 -8.367 1 90.06 116 THR B C 1
ATOM 4039 O O . THR B 1 116 ? 8.484 -8.82 -8.062 1 90.06 116 THR B O 1
ATOM 4042 N N . ASN B 1 117 ? 7.375 -10.32 -9.32 1 90.5 117 ASN B N 1
ATOM 4043 C CA . ASN B 1 117 ? 6.676 -9.258 -10.031 1 90.5 117 ASN B CA 1
ATOM 4044 C C . ASN B 1 117 ? 5.797 -8.438 -9.094 1 90.5 117 ASN B C 1
ATOM 4046 O O . ASN B 1 117 ? 5.73 -7.211 -9.211 1 90.5 117 ASN B O 1
ATOM 4050 N N . GLY B 1 118 ? 5.152 -9.148 -8.234 1 87.5 118 GLY B N 1
ATOM 4051 C CA . GLY B 1 118 ? 4.352 -8.461 -7.23 1 87.5 118 GLY B CA 1
ATOM 4052 C C . GLY B 1 118 ? 5.176 -7.57 -6.32 1 87.5 118 GLY B C 1
ATOM 4053 O O . GLY B 1 118 ? 4.766 -6.449 -6.008 1 87.5 118 GLY B O 1
ATOM 4054 N N . GLY B 1 119 ? 6.301 -8.07 -5.902 1 89.94 119 GLY B N 1
ATOM 4055 C CA . GLY B 1 119 ? 7.191 -7.273 -5.082 1 89.94 119 GLY B CA 1
ATOM 4056 C C . GLY B 1 119 ? 7.699 -6.027 -5.789 1 89.94 119 GLY B C 1
ATOM 4057 O O . GLY B 1 119 ? 7.75 -4.949 -5.195 1 89.94 119 GLY B O 1
ATOM 4058 N N . LEU B 1 120 ? 8.047 -6.168 -7.004 1 94.06 120 LEU B N 1
ATOM 4059 C CA . LEU B 1 120 ? 8.578 -5.035 -7.762 1 94.06 120 LEU B CA 1
ATOM 4060 C C . LEU B 1 120 ? 7.473 -4.031 -8.078 1 94.06 120 LEU B C 1
ATOM 4062 O O . LEU B 1 120 ? 7.723 -2.824 -8.133 1 94.06 120 LEU B O 1
ATOM 4066 N N . LYS B 1 121 ? 6.301 -4.516 -8.297 1 90.12 121 LYS B N 1
ATOM 4067 C CA . LYS B 1 121 ? 5.176 -3.611 -8.492 1 90.12 121 LYS B CA 1
ATOM 4068 C C . LYS B 1 121 ? 4.918 -2.777 -7.242 1 90.12 121 LYS B C 1
ATOM 4070 O O . LYS B 1 121 ? 4.613 -1.585 -7.332 1 90.12 121 LYS B O 1
ATOM 4075 N N . LYS B 1 122 ? 5.051 -3.4 -6.141 1 89.44 122 LYS B N 1
ATOM 4076 C CA . LYS B 1 122 ? 4.926 -2.68 -4.879 1 89.44 122 LYS B CA 1
ATOM 4077 C C . LYS B 1 122 ? 5.984 -1.584 -4.762 1 89.44 122 LYS B C 1
ATOM 4079 O O . LYS B 1 122 ? 5.684 -0.468 -4.336 1 89.44 122 LYS B O 1
ATOM 4084 N N . VAL B 1 123 ? 7.152 -1.88 -5.16 1 94.69 123 VAL B N 1
ATOM 4085 C CA . VAL B 1 123 ? 8.25 -0.92 -5.113 1 94.69 123 VAL B CA 1
ATOM 4086 C C . VAL B 1 123 ? 7.961 0.24 -6.062 1 94.69 123 VAL B C 1
ATOM 4088 O O . VAL B 1 123 ? 8.047 1.406 -5.672 1 94.69 123 VAL B O 1
ATOM 4091 N N . THR B 1 124 ? 7.586 -0.09 -7.223 1 95.31 124 THR B N 1
ATOM 4092 C CA . THR B 1 124 ? 7.371 0.938 -8.234 1 95.31 124 THR B CA 1
ATOM 4093 C C . THR B 1 124 ? 6.172 1.81 -7.875 1 95.31 124 THR B C 1
ATOM 4095 O O . THR B 1 124 ? 6.211 3.029 -8.039 1 95.31 124 THR B O 1
ATOM 4098 N N . THR B 1 125 ? 5.105 1.178 -7.344 1 90.31 125 THR B N 1
ATOM 4099 C CA . THR B 1 125 ? 3.908 1.929 -6.977 1 90.31 125 THR B CA 1
ATOM 4100 C C . THR B 1 125 ? 4.207 2.891 -5.828 1 90.31 125 THR B C 1
ATOM 4102 O O . THR B 1 125 ? 3.725 4.023 -5.82 1 90.31 125 THR B O 1
ATOM 4105 N N . ASN B 1 126 ? 4.988 2.477 -4.914 1 92.69 126 ASN B N 1
ATOM 4106 C CA . ASN B 1 126 ? 5.301 3.336 -3.779 1 92.69 126 ASN B CA 1
ATOM 4107 C C . ASN B 1 126 ? 6.305 4.422 -4.156 1 92.69 126 ASN B C 1
ATOM 4109 O O . ASN B 1 126 ? 6.305 5.504 -3.568 1 92.69 126 ASN B O 1
ATOM 4113 N N . PHE B 1 127 ? 7.195 4.164 -5.148 1 94.75 127 PHE B N 1
ATOM 4114 C CA . PHE B 1 127 ? 8.008 5.238 -5.707 1 94.75 127 PHE B CA 1
ATOM 4115 C C . PHE B 1 127 ? 7.133 6.289 -6.375 1 94.75 127 PHE B C 1
ATOM 4117 O O . PHE B 1 127 ? 7.371 7.492 -6.223 1 94.75 127 PHE B O 1
ATOM 4124 N N . MET B 1 128 ? 6.148 5.848 -7.039 1 92.62 128 MET B N 1
ATOM 4125 C CA . MET B 1 128 ? 5.23 6.77 -7.703 1 92.62 128 MET B CA 1
ATOM 4126 C C . MET B 1 128 ? 4.418 7.559 -6.68 1 92.62 128 MET B C 1
ATOM 4128 O O . MET B 1 128 ? 4.152 8.75 -6.875 1 92.62 128 MET B O 1
ATOM 4132 N N . ASP B 1 129 ? 4.027 6.891 -5.609 1 89.31 129 ASP B N 1
ATOM 4133 C CA . ASP B 1 129 ? 3.295 7.555 -4.539 1 89.31 129 ASP B CA 1
ATOM 4134 C C . ASP B 1 129 ? 4.145 8.648 -3.887 1 89.31 129 ASP B C 1
ATOM 4136 O O . ASP B 1 129 ? 3.648 9.734 -3.596 1 89.31 129 ASP B O 1
ATOM 4140 N N . ALA B 1 130 ? 5.367 8.312 -3.623 1 92.12 130 ALA B N 1
ATOM 4141 C CA . ALA B 1 130 ? 6.277 9.297 -3.057 1 92.12 130 ALA B CA 1
ATOM 4142 C C . ALA B 1 130 ? 6.453 10.484 -3.998 1 92.12 130 ALA B C 1
ATOM 4144 O O . ALA B 1 130 ? 6.449 11.641 -3.561 1 92.12 130 ALA B O 1
ATOM 4145 N N . ASN B 1 131 ? 6.602 10.219 -5.27 1 92.56 131 ASN B N 1
ATOM 4146 C CA . ASN B 1 131 ? 6.727 11.281 -6.258 1 92.56 131 ASN B CA 1
ATOM 4147 C C . ASN B 1 131 ? 5.469 12.148 -6.309 1 92.56 131 ASN B C 1
ATOM 4149 O O . ASN B 1 131 ? 5.551 13.367 -6.43 1 92.56 131 ASN B O 1
ATOM 4153 N N . SER B 1 132 ? 4.34 11.5 -6.277 1 89.19 132 SER B N 1
ATOM 4154 C CA . SER B 1 132 ? 3.078 12.227 -6.309 1 89.19 132 SER B CA 1
ATOM 4155 C C . SER B 1 132 ? 2.932 13.141 -5.094 1 89.19 132 SER B C 1
ATOM 4157 O O . SER B 1 132 ? 2.424 14.258 -5.207 1 89.19 132 SER B O 1
ATOM 4159 N N . THR B 1 133 ? 3.307 12.656 -3.936 1 89.69 133 THR B N 1
ATOM 4160 C CA . THR B 1 133 ? 3.271 13.477 -2.725 1 89.69 133 THR B CA 1
ATOM 4161 C C . THR B 1 133 ? 4.191 14.688 -2.861 1 89.69 133 THR B C 1
ATOM 4163 O O . THR B 1 133 ? 3.787 15.812 -2.568 1 89.69 133 THR B O 1
ATOM 4166 N N . LEU B 1 134 ? 5.391 14.477 -3.346 1 91.06 134 LEU B N 1
ATOM 4167 C CA . LEU B 1 134 ? 6.344 15.57 -3.51 1 91.06 134 LEU B CA 1
ATOM 4168 C C . LEU B 1 134 ? 5.871 16.547 -4.578 1 91.06 134 LEU B C 1
ATOM 4170 O O . LEU B 1 134 ? 6 17.766 -4.41 1 91.06 134 LEU B O 1
ATOM 4174 N N . HIS B 1 135 ? 5.324 16 -5.609 1 89.69 135 HIS B N 1
ATOM 4175 C CA . HIS B 1 135 ? 4.797 16.844 -6.672 1 89.69 135 HIS B CA 1
ATOM 4176 C C . HIS B 1 135 ? 3.613 17.672 -6.18 1 89.69 135 HIS B C 1
ATOM 4178 O O . HIS B 1 135 ? 3.467 18.844 -6.551 1 89.69 135 HIS B O 1
ATOM 4184 N N . SER B 1 136 ? 2.777 17.062 -5.352 1 88.44 136 SER B N 1
ATOM 4185 C CA . SER B 1 136 ? 1.631 17.766 -4.793 1 88.44 136 SER B CA 1
ATOM 4186 C C . SER B 1 136 ? 2.076 18.906 -3.881 1 88.44 136 SER B C 1
ATOM 4188 O O . SER B 1 136 ? 1.447 19.969 -3.852 1 88.44 136 SER B O 1
ATOM 4190 N N . ILE B 1 137 ? 3.105 18.703 -3.105 1 90.31 137 ILE B N 1
ATOM 4191 C CA . ILE B 1 137 ? 3.646 19.75 -2.25 1 90.31 137 ILE B CA 1
ATOM 4192 C C . ILE B 1 137 ? 4.109 20.938 -3.107 1 90.31 137 ILE B C 1
ATOM 4194 O O . ILE B 1 137 ? 3.729 22.078 -2.859 1 90.31 137 ILE B O 1
ATOM 4198 N N . ASN B 1 138 ? 4.859 20.656 -4.141 1 89.62 138 ASN B N 1
ATOM 4199 C CA . ASN B 1 138 ? 5.391 21.703 -5.008 1 89.62 138 ASN B CA 1
ATOM 4200 C C . ASN B 1 138 ? 4.273 22.438 -5.734 1 89.62 138 ASN B C 1
ATOM 4202 O O . ASN B 1 138 ? 4.309 23.672 -5.848 1 89.62 138 ASN B O 1
ATOM 4206 N N . THR B 1 139 ? 3.369 21.688 -6.16 1 89.5 139 THR B N 1
ATOM 4207 C CA . THR B 1 139 ? 2.266 22.297 -6.895 1 89.5 139 THR B CA 1
ATOM 4208 C C . THR B 1 139 ? 1.407 23.156 -5.965 1 89.5 139 THR B C 1
ATOM 4210 O O . THR B 1 139 ? 0.96 24.234 -6.344 1 89.5 139 THR B O 1
ATOM 4213 N N . LEU B 1 140 ? 1.182 22.641 -4.797 1 90.44 140 LEU B N 1
ATOM 4214 C CA . LEU B 1 140 ? 0.381 23.375 -3.828 1 90.44 140 LEU B CA 1
ATOM 4215 C C . LEU B 1 140 ? 1.079 24.672 -3.422 1 90.44 140 LEU B C 1
ATOM 4217 O O . LEU B 1 140 ? 0.438 25.719 -3.311 1 90.44 140 LEU B O 1
ATOM 4221 N N . VAL B 1 141 ? 2.367 24.609 -3.182 1 92.31 141 VAL B N 1
ATOM 4222 C CA . VAL B 1 141 ? 3.137 25.797 -2.789 1 92.31 141 VAL B CA 1
ATOM 4223 C C . VAL B 1 141 ? 3.146 26.812 -3.93 1 92.31 141 VAL B C 1
ATOM 4225 O O . VAL B 1 141 ? 2.957 28 -3.703 1 92.31 141 VAL B O 1
ATOM 4228 N N . GLU B 1 142 ? 3.328 26.359 -5.129 1 91.69 142 GLU B N 1
ATOM 4229 C CA . GLU B 1 142 ? 3.35 27.25 -6.289 1 91.69 142 GLU B CA 1
ATOM 4230 C C . GLU B 1 142 ? 1.982 27.891 -6.523 1 91.69 142 GLU B C 1
ATOM 4232 O O . GLU B 1 142 ? 1.882 29.094 -6.746 1 91.69 142 GLU B O 1
ATOM 4237 N N . LYS B 1 143 ? 1.001 27.109 -6.465 1 91.38 143 LYS B N 1
ATOM 4238 C CA . LYS B 1 143 ? -0.354 27.609 -6.68 1 91.38 143 LYS B CA 1
ATOM 4239 C C . LYS B 1 143 ? -0.754 28.594 -5.594 1 91.38 143 LYS B C 1
ATOM 4241 O O . LYS B 1 143 ? -1.322 29.656 -5.887 1 91.38 143 LYS B O 1
ATOM 4246 N N . THR B 1 144 ? -0.522 28.234 -4.336 1 93.31 144 THR B N 1
ATOM 4247 C CA . THR B 1 144 ? -0.853 29.125 -3.227 1 93.31 144 THR B CA 1
ATOM 4248 C C . THR B 1 144 ? -0.044 30.422 -3.309 1 93.31 144 THR B C 1
ATOM 4250 O O . THR B 1 144 ? -0.568 31.5 -3.047 1 93.31 144 THR B O 1
ATOM 4253 N N . GLY B 1 145 ? 1.231 30.297 -3.631 1 92.31 145 GLY B N 1
ATOM 4254 C CA . GLY B 1 145 ? 2.057 31.484 -3.797 1 92.31 145 GLY B CA 1
ATOM 4255 C C . GLY B 1 145 ? 1.539 32.438 -4.871 1 92.31 145 GLY B C 1
ATOM 4256 O O . GLY B 1 145 ? 1.479 33.625 -4.664 1 92.31 145 GLY B O 1
ATOM 4257 N N . ASN B 1 146 ? 1.15 31.906 -5.922 1 92.44 146 ASN B N 1
ATOM 4258 C CA . ASN B 1 146 ? 0.622 32.688 -7.027 1 92.44 146 ASN B CA 1
ATOM 4259 C C . ASN B 1 146 ? -0.719 33.344 -6.668 1 92.44 146 ASN B C 1
ATOM 4261 O O . ASN B 1 146 ? -0.989 34.469 -7.043 1 92.44 146 ASN B O 1
ATOM 4265 N N . ASN B 1 147 ? -1.524 32.594 -5.969 1 93.38 147 ASN B N 1
ATOM 4266 C CA . ASN B 1 147 ? -2.807 33.125 -5.527 1 93.38 147 ASN B CA 1
ATOM 4267 C C . ASN B 1 147 ? -2.625 34.25 -4.527 1 93.38 147 ASN B C 1
ATOM 4269 O O . ASN B 1 147 ? -3.35 35.25 -4.578 1 93.38 147 ASN B O 1
ATOM 4273 N N . LEU B 1 148 ? -1.713 34.094 -3.654 1 94.94 148 LEU B N 1
ATOM 4274 C CA . LEU B 1 148 ? -1.446 35.125 -2.662 1 94.94 148 LEU B CA 1
ATOM 4275 C C . LEU B 1 148 ? -0.924 36.406 -3.328 1 94.94 148 LEU B C 1
ATOM 4277 O O . LEU B 1 148 ? -1.288 37.5 -2.932 1 94.94 148 LEU B O 1
ATOM 4281 N N . LYS B 1 149 ? -0.154 36.25 -4.336 1 93.56 149 LYS B N 1
ATOM 4282 C CA . LYS B 1 149 ? 0.393 37.406 -5.055 1 93.56 149 LYS B CA 1
ATOM 4283 C C . LYS B 1 149 ? -0.671 38.062 -5.926 1 93.56 149 LYS B C 1
ATOM 4285 O O . LYS B 1 149 ? -0.834 39.281 -5.895 1 93.56 149 LYS B O 1
ATOM 4290 N N . GLY B 1 150 ? -1.406 37.281 -6.578 1 93.06 150 GLY B N 1
ATOM 4291 C CA . GLY B 1 150 ? -2.33 37.812 -7.578 1 93.06 150 GLY B CA 1
ATOM 4292 C C . GLY B 1 150 ? -3.676 38.188 -7 1 93.06 150 GLY B C 1
ATOM 4293 O O . GLY B 1 150 ? -4.301 39.156 -7.461 1 93.06 150 GLY B O 1
ATOM 4294 N N . LYS B 1 151 ? -4.137 37.5 -5.969 1 94.19 151 LYS B N 1
ATOM 4295 C CA . LYS B 1 151 ? -5.52 37.688 -5.543 1 94.19 151 LYS B CA 1
ATOM 4296 C C . LYS B 1 151 ? -5.59 38.312 -4.156 1 94.19 151 LYS B C 1
ATOM 4298 O O . LYS B 1 151 ? -6.664 38.719 -3.699 1 94.19 151 LYS B O 1
ATOM 4303 N N . VAL B 1 152 ? -4.504 38.406 -3.482 1 95.06 152 VAL B N 1
ATOM 4304 C CA . VAL B 1 152 ? -4.523 39 -2.158 1 95.06 152 VAL B CA 1
ATOM 4305 C C . VAL B 1 152 ? -3.623 40.25 -2.148 1 95.06 152 VAL B C 1
ATOM 4307 O O . VAL B 1 152 ? -4.102 41.375 -1.97 1 95.06 152 VAL B O 1
ATOM 4310 N N . ALA B 1 153 ? -2.355 40.094 -2.5 1 92.94 153 ALA B N 1
ATOM 4311 C CA . ALA B 1 153 ? -1.39 41.188 -2.424 1 92.94 153 ALA B CA 1
ATOM 4312 C C . ALA B 1 153 ? -1.699 42.281 -3.457 1 92.94 153 ALA B C 1
ATOM 4314 O O . ALA B 1 153 ? -1.671 43.469 -3.146 1 92.94 153 ALA B O 1
ATOM 4315 N N . SER B 1 154 ? -2.004 41.906 -4.684 1 92.75 154 SER B N 1
ATOM 4316 C CA . SER B 1 154 ? -2.244 42.875 -5.754 1 92.75 154 SER B CA 1
ATOM 4317 C C . SER B 1 154 ? -3.502 43.688 -5.488 1 92.75 154 SER B C 1
ATOM 4319 O O . SER B 1 154 ? -3.471 44.906 -5.547 1 92.75 154 SER B O 1
ATOM 4321 N N . PRO B 1 155 ? -4.609 43.062 -5.164 1 92.69 155 PRO B N 1
ATOM 4322 C CA . PRO B 1 155 ? -5.793 43.844 -4.832 1 92.69 155 PRO B CA 1
ATOM 4323 C C . PRO B 1 155 ? -5.582 44.75 -3.611 1 92.69 155 PRO B C 1
ATOM 4325 O O . PRO B 1 155 ? -6.145 45.844 -3.537 1 92.69 155 PRO B O 1
ATOM 4328 N N . LEU B 1 156 ? -4.848 44.281 -2.615 1 92.38 156 LEU B N 1
ATOM 4329 C CA . LEU B 1 156 ? -4.57 45.094 -1.431 1 92.38 156 LEU B CA 1
ATOM 4330 C C . LEU B 1 156 ? -3.758 46.312 -1.794 1 92.38 156 LEU B C 1
ATOM 4332 O O . LEU B 1 156 ? -3.959 47.406 -1.216 1 92.38 156 LEU B O 1
ATOM 4336 N N . GLU B 1 157 ? -2.863 46.188 -2.715 1 90.25 157 GLU B N 1
ATOM 4337 C CA . GLU B 1 157 ? -2.094 47.312 -3.203 1 90.25 157 GLU B CA 1
ATOM 4338 C C . GLU B 1 157 ? -2.994 48.312 -3.908 1 90.25 157 GLU B C 1
ATOM 4340 O O . GLU B 1 157 ? -2.844 49.531 -3.725 1 90.25 157 GLU B O 1
ATOM 4345 N N . LYS B 1 158 ? -3.898 47.875 -4.656 1 89.38 158 LYS B N 1
ATOM 4346 C CA . LYS B 1 158 ? -4.84 48.75 -5.355 1 89.38 158 LYS B CA 1
ATOM 4347 C C . LYS B 1 158 ? -5.77 49.469 -4.371 1 89.38 158 LYS B C 1
ATOM 4349 O O . LYS B 1 158 ? -6.137 50.625 -4.582 1 89.38 158 LYS B O 1
ATOM 4354 N N . LEU B 1 159 ? -6.164 48.719 -3.373 1 88.94 159 LEU B N 1
ATOM 4355 C CA . LEU B 1 159 ? -7.047 49.281 -2.361 1 88.94 159 LEU B CA 1
ATOM 4356 C C . LEU B 1 159 ? -6.328 50.375 -1.564 1 88.94 159 LEU B C 1
ATOM 4358 O O . LEU B 1 159 ? -6.953 51.312 -1.098 1 88.94 159 LEU B O 1
ATOM 4362 N N . GLN B 1 160 ? -5.031 50.156 -1.332 1 88.12 160 GLN B N 1
ATOM 4363 C CA . GLN B 1 160 ? -4.234 51.188 -0.651 1 88.12 160 GLN B CA 1
ATOM 4364 C C . GLN B 1 160 ? -4.301 52.531 -1.391 1 88.12 160 GLN B C 1
ATOM 4366 O O . GLN B 1 160 ? -4.402 53.562 -0.767 1 88.12 160 GLN B O 1
ATOM 4371 N N . ASP B 1 161 ? -4.355 52.438 -2.688 1 84.5 161 ASP B N 1
ATOM 4372 C CA . ASP B 1 161 ? -4.422 53.625 -3.516 1 84.5 161 ASP B CA 1
ATOM 4373 C C . ASP B 1 161 ? -5.809 54.25 -3.449 1 84.5 161 ASP B C 1
ATOM 4375 O O . ASP B 1 161 ? -5.938 55.5 -3.492 1 84.5 161 ASP B O 1
ATOM 4379 N N . SER B 1 162 ? -6.801 53.438 -3.301 1 82.69 162 SER B N 1
ATOM 4380 C CA . SER B 1 162 ? -8.172 53.938 -3.256 1 82.69 162 SER B CA 1
ATOM 4381 C C . SER B 1 162 ? -8.461 54.625 -1.933 1 82.69 162 SER B C 1
ATOM 4383 O O . SER B 1 162 ? -9.383 55.438 -1.844 1 82.69 162 SER B O 1
ATOM 4385 N N . TYR B 1 163 ? -7.785 54.156 -0.888 1 83.5 163 TYR B N 1
ATOM 4386 C CA . TYR B 1 163 ? -7.996 54.75 0.435 1 83.5 163 TYR B CA 1
ATOM 4387 C C . TYR B 1 163 ? -7.059 55.938 0.667 1 83.5 163 TYR B C 1
ATOM 4389 O O . TYR B 1 163 ? -6.801 56.312 1.812 1 83.5 163 TYR B O 1
ATOM 4397 N N . SER B 1 164 ? -6.539 56.5 -0.305 1 81.56 164 SER B N 1
ATOM 4398 C CA . SER B 1 164 ? -5.594 57.625 -0.185 1 81.56 164 SER B CA 1
ATOM 4399 C C . SER B 1 164 ? -6.188 58.781 0.616 1 81.56 164 SER B C 1
ATOM 4401 O O . SER B 1 164 ? -5.457 59.531 1.258 1 81.56 164 SER B O 1
ATOM 4403 N N . ARG B 1 165 ? -7.484 58.906 0.781 1 84.81 165 ARG B N 1
ATOM 4404 C CA . ARG B 1 165 ? -8.133 60.031 1.471 1 84.81 165 ARG B CA 1
ATOM 4405 C C . ARG B 1 165 ? -8.266 59.719 2.963 1 84.81 165 ARG B C 1
ATOM 4407 O O . ARG B 1 165 ? -8.5 60.656 3.756 1 84.81 165 ARG B O 1
ATOM 4414 N N . TRP B 1 166 ? -8.062 58.438 3.33 1 85.94 166 TRP B N 1
ATOM 4415 C CA . TRP B 1 166 ? -8.203 58 4.719 1 85.94 166 TRP B CA 1
ATOM 4416 C C . TRP B 1 166 ? -6.91 57.375 5.234 1 85.94 166 TRP B C 1
ATOM 4418 O O . TRP B 1 166 ? -6.723 56.188 5.145 1 85.94 166 TRP B O 1
ATOM 4428 N N . PRO B 1 167 ? -6.062 58.219 5.809 1 87.5 167 PRO B N 1
ATOM 4429 C CA . PRO B 1 167 ? -4.742 57.719 6.215 1 87.5 167 PRO B CA 1
ATOM 4430 C C . PRO B 1 167 ? -4.824 56.562 7.207 1 87.5 167 PRO B C 1
ATOM 4432 O O . PRO B 1 167 ? -3.963 55.688 7.203 1 87.5 167 PRO B O 1
ATOM 4435 N N . GLU B 1 168 ? -5.801 56.5 8.055 1 85.88 168 GLU B N 1
ATOM 4436 C CA . GLU B 1 168 ? -5.941 55.406 9.023 1 85.88 168 GLU B CA 1
ATOM 4437 C C . GLU B 1 168 ? -6.176 54.062 8.32 1 85.88 168 GLU B C 1
ATOM 4439 O O . GLU B 1 168 ? -5.578 53.062 8.695 1 85.88 168 GLU B O 1
ATOM 4444 N N . PHE B 1 169 ? -7.008 54.156 7.293 1 85.81 169 PHE B N 1
ATOM 4445 C CA . PHE B 1 169 ? -7.316 52.938 6.555 1 85.81 169 PHE B CA 1
ATOM 4446 C C . PHE B 1 169 ? -6.145 52.531 5.672 1 85.81 169 PHE B C 1
ATOM 4448 O O . PHE B 1 169 ? -5.906 51.344 5.453 1 85.81 169 PHE B O 1
ATOM 4455 N N . GLN B 1 170 ? -5.375 53.469 5.25 1 89.19 170 GLN B N 1
ATOM 4456 C CA . GLN B 1 170 ? -4.203 53.156 4.43 1 89.19 170 GLN B CA 1
ATOM 4457 C C . GLN B 1 170 ? -3.141 52.406 5.23 1 89.19 170 GLN B C 1
ATOM 4459 O O . GLN B 1 170 ? -2.463 51.531 4.699 1 89.19 170 GLN B O 1
ATOM 4464 N N . GLN B 1 171 ? -3.025 52.75 6.461 1 90.56 171 GLN B N 1
ATOM 4465 C CA . GLN B 1 171 ? -2.053 52.094 7.312 1 90.56 171 GLN B CA 1
ATOM 4466 C C . GLN B 1 171 ? -2.467 50.625 7.574 1 90.56 171 GLN B C 1
ATOM 4468 O O . GLN B 1 171 ? -1.619 49.75 7.625 1 90.56 171 GLN B O 1
ATOM 4473 N N . VAL B 1 172 ? -3.729 50.406 7.754 1 91.31 172 VAL B N 1
ATOM 4474 C CA . VAL B 1 172 ? -4.238 49.062 8.008 1 91.31 172 VAL B CA 1
ATOM 4475 C C . VAL B 1 172 ? -4.043 48.188 6.77 1 91.31 172 VAL B C 1
ATOM 4477 O O . VAL B 1 172 ? -3.648 47.031 6.879 1 91.31 172 VAL B O 1
ATOM 4480 N N . VAL B 1 173 ? -4.305 48.75 5.594 1 91.88 173 VAL B N 1
ATOM 4481 C CA . VAL B 1 173 ? -4.148 48 4.344 1 91.88 173 VAL B CA 1
ATOM 4482 C C . VAL B 1 173 ? -2.672 47.688 4.109 1 91.88 173 VAL B C 1
ATOM 4484 O O . VAL B 1 173 ? -2.33 46.594 3.635 1 91.88 173 VAL B O 1
ATOM 4487 N N . ARG B 1 174 ? -1.804 48.625 4.473 1 92.56 174 ARG B N 1
ATOM 4488 C CA . ARG B 1 174 ? -0.37 48.375 4.324 1 92.56 174 ARG B CA 1
ATOM 4489 C C . ARG B 1 174 ? 0.102 47.25 5.242 1 92.56 174 ARG B C 1
ATOM 4491 O O . ARG B 1 174 ? 0.942 46.438 4.859 1 92.56 174 ARG B O 1
ATOM 4498 N N . ARG B 1 175 ? -0.412 47.219 6.438 1 92.44 175 ARG B N 1
ATOM 4499 C CA . ARG B 1 175 ? -0.085 46.156 7.363 1 92.44 175 ARG B CA 1
ATOM 4500 C C . ARG B 1 175 ? -0.536 44.781 6.812 1 92.44 175 ARG B C 1
ATOM 4502 O O . ARG B 1 175 ? 0.169 43.781 6.957 1 92.44 175 ARG B O 1
ATOM 4509 N N . GLY B 1 176 ? -1.701 44.844 6.254 1 93.44 176 GLY B N 1
ATOM 4510 C CA . GLY B 1 176 ? -2.193 43.625 5.633 1 93.44 176 GLY B CA 1
ATOM 4511 C C . GLY B 1 176 ? -1.34 43.156 4.465 1 93.44 176 GLY B C 1
ATOM 4512 O O . GLY B 1 176 ? -1.078 41.969 4.312 1 93.44 176 GLY B O 1
ATOM 4513 N N . PHE B 1 177 ? -0.882 44.094 3.699 1 94 177 PHE B N 1
ATOM 4514 C CA . PHE B 1 177 ? -0.037 43.781 2.549 1 94 177 PHE B CA 1
ATOM 4515 C C . PHE B 1 177 ? 1.29 43.188 2.996 1 94 177 PHE B C 1
ATOM 4517 O O . PHE B 1 177 ? 1.759 42.188 2.416 1 94 177 PHE B O 1
ATOM 4524 N N . VAL B 1 178 ? 1.906 43.719 4.02 1 94.31 178 VAL B N 1
ATOM 4525 C CA . VAL B 1 178 ? 3.189 43.25 4.523 1 94.31 178 VAL B CA 1
ATOM 4526 C C . VAL B 1 178 ? 3.037 41.844 5.062 1 94.31 178 VAL B C 1
ATOM 4528 O O . VAL B 1 178 ? 3.889 40.969 4.816 1 94.31 178 VAL B O 1
ATOM 4531 N N . LYS B 1 179 ? 1.985 41.562 5.727 1 93.81 179 LYS B N 1
ATOM 4532 C CA . LYS B 1 179 ? 1.749 40.25 6.289 1 93.81 179 LYS B CA 1
ATOM 4533 C C . LYS B 1 179 ? 1.436 39.219 5.195 1 93.81 179 LYS B C 1
ATOM 4535 O O . LYS B 1 179 ? 1.84 38.062 5.285 1 93.81 179 LYS B O 1
ATOM 4540 N N . ALA B 1 180 ? 0.684 39.625 4.246 1 94.69 180 ALA B N 1
ATOM 4541 C CA . ALA B 1 180 ? 0.393 38.75 3.119 1 94.69 180 ALA B CA 1
ATOM 4542 C C . ALA B 1 180 ? 1.667 38.406 2.361 1 94.69 180 ALA B C 1
ATOM 4544 O O . ALA B 1 180 ? 1.838 37.25 1.933 1 94.69 180 ALA B O 1
ATOM 4545 N N . GLU B 1 181 ? 2.52 39.375 2.201 1 93.81 181 GLU B N 1
ATOM 4546 C CA . GLU B 1 181 ? 3.797 39.125 1.542 1 93.81 181 GLU B CA 1
ATOM 4547 C C . GLU B 1 181 ? 4.676 38.219 2.387 1 93.81 181 GLU B C 1
ATOM 4549 O O . GLU B 1 181 ? 5.418 37.375 1.849 1 93.81 181 GLU B O 1
ATOM 4554 N N . GLY B 1 182 ? 4.641 38.406 3.676 1 92.94 182 GLY B N 1
ATOM 4555 C CA . GLY B 1 182 ? 5.336 37.5 4.566 1 92.94 182 GLY B CA 1
ATOM 4556 C C . GLY B 1 182 ? 4.852 36.062 4.445 1 92.94 182 GLY B C 1
ATOM 4557 O O . GLY B 1 182 ? 5.652 35.125 4.473 1 92.94 182 GLY B O 1
ATOM 4558 N N . LEU B 1 183 ? 3.596 35.938 4.312 1 93.75 183 LEU B N 1
ATOM 4559 C CA . LEU B 1 183 ? 2.992 34.594 4.129 1 93.75 183 LEU B CA 1
ATOM 4560 C C . LEU B 1 183 ? 3.449 33.969 2.818 1 93.75 183 LEU B C 1
ATOM 4562 O O . LEU B 1 183 ? 3.758 32.781 2.771 1 93.75 183 LEU B O 1
ATOM 4566 N N . ARG B 1 184 ? 3.471 34.75 1.771 1 92.75 184 ARG B N 1
ATOM 4567 C CA . ARG B 1 184 ? 3.92 34.25 0.47 1 92.75 184 ARG B CA 1
ATOM 4568 C C . ARG B 1 184 ? 5.371 33.781 0.533 1 92.75 184 ARG B C 1
ATOM 4570 O O . ARG B 1 184 ? 5.707 32.719 -0.01 1 92.75 184 ARG B O 1
ATOM 4577 N N . GLN B 1 185 ? 6.223 34.5 1.202 1 91.88 185 GLN B N 1
ATOM 4578 C CA . GLN B 1 185 ? 7.629 34.156 1.335 1 91.88 185 GLN B CA 1
ATOM 4579 C C . GLN B 1 185 ? 7.797 32.875 2.145 1 91.88 185 GLN B C 1
ATOM 4581 O O . GLN B 1 185 ? 8.688 32.062 1.859 1 91.88 185 GLN B O 1
ATOM 4586 N N . LEU B 1 186 ? 6.973 32.781 3.104 1 89.81 186 LEU B N 1
ATOM 4587 C CA . LEU B 1 186 ? 7.031 31.578 3.928 1 89.81 186 LEU B CA 1
ATOM 4588 C C . LEU B 1 186 ? 6.68 30.328 3.109 1 89.81 186 LEU B C 1
ATOM 4590 O O . LEU B 1 186 ? 7.316 29.281 3.252 1 89.81 186 LEU B O 1
ATOM 4594 N N . PHE B 1 187 ? 5.695 30.422 2.201 1 88.69 187 PHE B N 1
ATOM 4595 C CA . PHE B 1 187 ? 5.301 29.312 1.339 1 88.69 187 PHE B CA 1
ATOM 4596 C C . PHE B 1 187 ? 6.41 28.984 0.353 1 88.69 187 PHE B C 1
ATOM 4598 O O . PHE B 1 187 ? 6.691 27.797 0.104 1 88.69 187 PHE B O 1
ATOM 4605 N N . GLN B 1 188 ? 7.102 29.938 -0.126 1 86.81 188 GLN B N 1
ATOM 4606 C CA . GLN B 1 188 ? 8.125 29.734 -1.148 1 86.81 188 GLN B CA 1
ATOM 4607 C C . GLN B 1 188 ? 9.367 29.078 -0.559 1 86.81 188 GLN B C 1
ATOM 4609 O O . GLN B 1 188 ? 10.141 28.438 -1.28 1 86.81 188 GLN B O 1
ATOM 4614 N N . ALA B 1 189 ? 9.5 29.078 0.717 1 85.25 189 ALA B N 1
ATOM 4615 C CA . ALA B 1 189 ? 10.688 28.531 1.369 1 85.25 189 ALA B CA 1
ATOM 4616 C C . ALA B 1 189 ? 10.43 27.125 1.884 1 85.25 189 ALA B C 1
ATOM 4618 O O . ALA B 1 189 ? 11.336 26.453 2.395 1 85.25 189 ALA B O 1
ATOM 4619 N N . LEU B 1 190 ? 9.297 26.609 1.601 1 83.12 190 LEU B N 1
ATOM 4620 C CA . LEU B 1 190 ? 8.891 25.344 2.219 1 83.12 190 LEU B CA 1
ATOM 4621 C C . LEU B 1 190 ? 9.43 24.156 1.43 1 83.12 190 LEU B C 1
ATOM 4623 O O . LEU B 1 190 ? 9.859 23.172 2.016 1 83.12 190 LEU B O 1
ATOM 4627 N N . PRO B 1 191 ? 9.484 24.344 0.109 1 75.5 191 PRO B N 1
ATOM 4628 C CA . PRO B 1 191 ? 9.922 23.156 -0.62 1 75.5 191 PRO B CA 1
ATOM 4629 C C . PRO B 1 191 ? 11.367 22.766 -0.3 1 75.5 191 PRO B C 1
ATOM 4631 O O . PRO B 1 191 ? 12.242 23.625 -0.25 1 75.5 191 PRO B O 1
ATOM 4634 N N . PHE B 1 192 ? 11.453 21.469 0.027 1 78.69 192 PHE B N 1
ATOM 4635 C CA . PHE B 1 192 ? 12.727 20.938 0.5 1 78.69 192 PHE B CA 1
ATOM 4636 C C . PHE B 1 192 ? 13.344 20.016 -0.537 1 78.69 192 PHE B C 1
ATOM 4638 O O . PHE B 1 192 ? 14.531 19.672 -0.448 1 78.69 192 PHE B O 1
ATOM 4645 N N . TRP B 1 193 ? 12.57 19.672 -1.575 1 78.56 193 TRP B N 1
ATOM 4646 C CA . TRP B 1 193 ? 13 18.688 -2.559 1 78.56 193 TRP B CA 1
ATOM 4647 C C . TRP B 1 193 ? 13.32 19.359 -3.895 1 78.56 193 TRP B C 1
ATOM 4649 O O . TRP B 1 193 ? 12.5 20.109 -4.434 1 78.56 193 TRP B O 1
ATOM 4659 N N . THR B 1 194 ? 14.547 19.094 -4.34 1 76.06 194 THR B N 1
ATOM 4660 C CA . THR B 1 194 ? 14.969 19.734 -5.574 1 76.06 194 THR 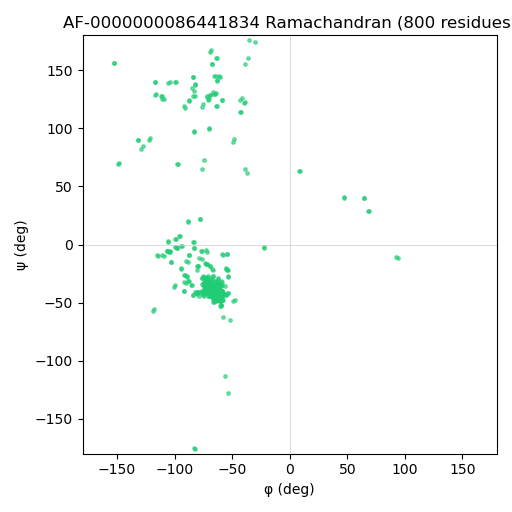B CA 1
ATOM 4661 C C . THR B 1 194 ? 14.914 18.766 -6.746 1 76.06 194 THR B C 1
ATOM 4663 O O . THR B 1 194 ? 14.953 19.172 -7.906 1 76.06 194 THR B O 1
ATOM 4666 N N . ALA B 1 195 ? 14.812 17.516 -6.531 1 72.94 195 ALA B N 1
ATOM 4667 C CA . ALA B 1 195 ? 14.867 16.516 -7.605 1 72.94 195 ALA B CA 1
ATOM 4668 C C . ALA B 1 195 ? 13.469 16.078 -8.023 1 72.94 195 ALA B C 1
ATOM 4670 O O . ALA B 1 195 ? 13.125 14.906 -7.93 1 72.94 195 ALA B O 1
ATOM 4671 N N . ASN B 1 196 ? 12.789 17 -8.648 1 76.56 196 ASN B N 1
ATOM 4672 C CA . ASN B 1 196 ? 11.422 16.688 -9.047 1 76.56 196 ASN B CA 1
ATOM 4673 C C . ASN B 1 196 ? 11.383 15.688 -10.203 1 76.56 196 ASN B C 1
ATOM 4675 O O . ASN B 1 196 ? 12.094 15.852 -11.188 1 76.56 196 ASN B O 1
ATOM 4679 N N . GLY B 1 197 ? 10.695 14.703 -10.047 1 81.06 197 GLY B N 1
ATOM 4680 C CA . GLY B 1 197 ? 10.484 13.758 -11.133 1 81.06 197 GLY B CA 1
ATOM 4681 C C . GLY B 1 197 ? 11.492 12.625 -11.141 1 81.06 197 GLY B C 1
ATOM 4682 O O . GLY B 1 197 ? 11.344 11.656 -11.891 1 81.06 197 GLY B O 1
ATOM 4683 N N . GLN B 1 198 ? 12.477 12.695 -10.406 1 86.5 198 GLN B N 1
ATOM 4684 C CA . GLN B 1 198 ? 13.5 11.656 -10.398 1 86.5 198 GLN B CA 1
ATOM 4685 C C . GLN B 1 198 ? 12.938 10.336 -9.867 1 86.5 198 GLN B C 1
ATOM 4687 O O . GLN B 1 198 ? 13.242 9.266 -10.398 1 86.5 198 GLN B O 1
ATOM 4692 N N . LEU B 1 199 ? 12.109 10.445 -8.906 1 90.81 199 LEU B N 1
ATOM 4693 C CA . LEU B 1 199 ? 11.516 9.234 -8.344 1 90.81 199 LEU B CA 1
ATOM 4694 C C . LEU B 1 199 ? 10.586 8.562 -9.352 1 90.81 199 LEU B C 1
ATOM 4696 O O . LEU B 1 199 ? 10.531 7.336 -9.438 1 90.81 199 LEU B O 1
ATOM 4700 N N . ALA B 1 200 ? 9.852 9.367 -10.109 1 92.81 200 ALA B N 1
ATOM 4701 C CA . ALA B 1 200 ? 8.992 8.828 -11.164 1 92.81 200 ALA B CA 1
ATOM 4702 C C . ALA B 1 200 ? 9.828 8.148 -12.25 1 92.81 200 ALA B C 1
ATOM 4704 O O . ALA B 1 200 ? 9.43 7.109 -12.781 1 92.81 200 ALA B O 1
ATOM 4705 N N . TYR B 1 201 ? 10.938 8.766 -12.57 1 93.19 201 TYR B N 1
ATOM 4706 C CA . TYR B 1 201 ? 11.828 8.18 -13.562 1 93.19 201 TYR B CA 1
ATOM 4707 C C . TYR B 1 201 ? 12.367 6.832 -13.094 1 93.19 201 TYR B C 1
ATOM 4709 O O . TYR B 1 201 ? 12.398 5.871 -13.867 1 93.19 201 TYR B O 1
ATOM 4717 N N . ILE B 1 202 ? 12.75 6.754 -11.852 1 92.44 202 ILE B N 1
ATOM 4718 C CA . ILE B 1 202 ? 13.242 5.5 -11.281 1 92.44 202 ILE B CA 1
ATOM 4719 C C . ILE B 1 202 ? 12.133 4.453 -11.32 1 92.44 202 ILE B C 1
ATOM 4721 O O . ILE B 1 202 ? 12.367 3.301 -11.703 1 92.44 202 ILE B O 1
ATOM 4725 N N . ALA B 1 203 ? 10.93 4.844 -10.922 1 95 203 ALA B N 1
ATOM 4726 C CA . ALA B 1 203 ? 9.797 3.924 -10.906 1 95 203 ALA B CA 1
ATOM 4727 C C . ALA B 1 203 ? 9.508 3.396 -12.312 1 95 203 ALA B C 1
ATOM 4729 O O . ALA B 1 203 ? 9.32 2.193 -12.508 1 95 203 ALA B O 1
ATOM 4730 N N . GLU B 1 204 ? 9.531 4.254 -13.305 1 94.81 204 GLU B N 1
ATOM 4731 C CA . GLU B 1 204 ? 9.242 3.855 -14.68 1 94.81 204 GLU B CA 1
ATOM 4732 C C . GLU B 1 204 ? 10.336 2.955 -15.242 1 94.81 204 GLU B C 1
ATOM 4734 O O . GLU B 1 204 ? 10.055 1.98 -15.938 1 94.81 204 GLU B O 1
ATOM 4739 N N . THR B 1 205 ? 11.523 3.285 -14.992 1 94.81 205 THR B N 1
ATOM 4740 C CA . THR B 1 205 ? 12.641 2.469 -15.453 1 94.81 205 THR B CA 1
ATOM 4741 C C . THR B 1 205 ? 12.602 1.084 -14.812 1 94.81 205 THR B C 1
ATOM 4743 O O . THR B 1 205 ? 12.797 0.075 -15.492 1 94.81 205 THR B O 1
ATOM 4746 N N . LEU B 1 206 ? 12.328 1.084 -13.5 1 95.19 206 LEU B N 1
ATOM 4747 C CA . LEU B 1 206 ? 12.227 -0.192 -12.797 1 95.19 206 LEU B CA 1
ATOM 4748 C C . LEU B 1 206 ? 11.078 -1.029 -13.352 1 95.19 206 LEU B C 1
ATOM 4750 O O . LEU B 1 206 ? 11.211 -2.246 -13.5 1 95.19 206 LEU B O 1
ATOM 4754 N N . ALA B 1 207 ? 10.008 -0.39 -13.625 1 95.38 207 ALA B N 1
ATOM 4755 C CA . ALA B 1 207 ? 8.852 -1.099 -14.18 1 95.38 207 ALA B CA 1
ATOM 4756 C C . ALA B 1 207 ? 9.18 -1.689 -15.555 1 95.38 207 ALA B C 1
ATOM 4758 O O . ALA B 1 207 ? 8.773 -2.809 -15.867 1 95.38 207 ALA B O 1
ATOM 4759 N N . SER B 1 208 ? 9.914 -0.939 -16.391 1 95.44 208 SER B N 1
ATOM 4760 C CA . SER B 1 208 ? 10.289 -1.427 -17.719 1 95.44 208 SER B CA 1
ATOM 4761 C C . SER B 1 208 ? 11.242 -2.615 -17.609 1 95.44 208 SER B C 1
ATOM 4763 O O . SER B 1 208 ? 11.062 -3.619 -18.297 1 95.44 208 SER B O 1
ATOM 4765 N N . VAL B 1 209 ? 12.234 -2.479 -16.797 1 94 209 VAL B N 1
ATOM 4766 C CA . VAL B 1 209 ? 13.195 -3.562 -16.594 1 94 209 VAL B CA 1
ATOM 4767 C C . VAL B 1 209 ? 12.469 -4.805 -16.078 1 94 209 VAL B C 1
ATOM 4769 O O . VAL B 1 209 ? 12.758 -5.922 -16.5 1 94 209 VAL B O 1
ATOM 4772 N N . GLU B 1 210 ? 11.57 -4.57 -15.164 1 94 210 GLU B N 1
ATOM 4773 C CA . GLU B 1 210 ? 10.812 -5.684 -14.602 1 94 210 GLU B CA 1
ATOM 4774 C C . GLU B 1 210 ? 9.961 -6.367 -15.672 1 94 210 GLU B C 1
ATOM 4776 O O . GLU B 1 210 ? 9.82 -7.594 -15.672 1 94 210 GLU B O 1
ATOM 4781 N N . PHE B 1 211 ? 9.398 -5.656 -16.578 1 93.31 211 PHE B N 1
ATOM 4782 C CA . PHE B 1 211 ? 8.594 -6.254 -17.641 1 93.31 211 PHE B CA 1
ATOM 4783 C C . PHE B 1 211 ? 9.414 -7.25 -18.438 1 93.31 211 PHE B C 1
ATOM 4785 O O . PHE B 1 211 ? 8.969 -8.375 -18.688 1 93.31 211 PHE B O 1
ATOM 4792 N N . TYR B 1 212 ? 10.562 -6.863 -18.812 1 93.19 212 TYR B N 1
ATOM 4793 C CA . TYR B 1 212 ? 11.422 -7.734 -19.609 1 93.19 212 TYR B CA 1
ATOM 4794 C C . TYR B 1 212 ? 11.906 -8.922 -18.797 1 93.19 212 TYR B C 1
ATOM 4796 O O . TYR B 1 212 ? 11.992 -10.039 -19.297 1 93.19 212 TYR B O 1
ATOM 4804 N N . ARG B 1 213 ? 12.273 -8.641 -17.594 1 90.94 213 ARG B N 1
ATOM 4805 C CA . ARG B 1 213 ? 12.68 -9.766 -16.75 1 90.94 213 ARG B CA 1
ATOM 4806 C C . ARG B 1 213 ? 11.539 -10.766 -16.594 1 90.94 213 ARG B C 1
ATOM 4808 O O . ARG B 1 213 ? 11.75 -11.977 -16.719 1 90.94 213 ARG B O 1
ATOM 4815 N N . TRP B 1 214 ? 10.406 -10.266 -16.203 1 91.56 214 TRP B N 1
ATOM 4816 C CA . TRP B 1 214 ? 9.234 -11.109 -16.016 1 91.56 214 TRP B CA 1
ATOM 4817 C C . TRP B 1 214 ? 8.938 -11.922 -17.266 1 91.56 214 TRP B C 1
ATOM 4819 O O . TRP B 1 214 ? 8.688 -13.133 -17.188 1 91.56 214 TRP B O 1
ATOM 4829 N N . LEU B 1 215 ? 9.055 -11.297 -18.422 1 92.5 215 LEU B N 1
ATOM 4830 C CA . LEU B 1 215 ? 8.789 -11.961 -19.688 1 92.5 215 LEU B CA 1
ATOM 4831 C C . LEU B 1 215 ? 9.867 -13 -19.984 1 92.5 215 LEU B C 1
ATOM 4833 O O . LEU B 1 215 ? 9.555 -14.109 -20.438 1 92.5 215 LEU B O 1
ATOM 4837 N N . ALA B 1 216 ? 11.086 -12.648 -19.75 1 90.81 216 ALA B N 1
ATOM 4838 C CA . ALA B 1 216 ? 12.188 -13.562 -20.016 1 90.81 216 ALA B CA 1
ATOM 4839 C C . ALA B 1 216 ? 12.055 -14.836 -19.172 1 90.81 216 ALA B C 1
ATOM 4841 O O . ALA B 1 216 ? 12.219 -15.945 -19.688 1 90.81 216 ALA B O 1
ATOM 4842 N N . TYR B 1 217 ? 11.727 -14.68 -17.922 1 88.44 217 TYR B N 1
ATOM 4843 C CA . TYR B 1 217 ? 11.578 -15.844 -17.047 1 88.44 217 TYR B CA 1
ATOM 4844 C C . TYR B 1 217 ? 10.328 -16.641 -17.422 1 88.44 217 TYR B C 1
ATOM 4846 O O . TYR B 1 217 ? 10.305 -17.859 -17.297 1 88.44 217 TYR B O 1
ATOM 4854 N N . LEU B 1 218 ? 9.289 -15.969 -17.812 1 88.5 218 LEU B N 1
ATOM 4855 C CA . LEU B 1 218 ? 8.094 -16.672 -18.266 1 88.5 218 LEU B CA 1
ATOM 4856 C C . LEU B 1 218 ? 8.398 -17.531 -19.469 1 88.5 218 LEU B C 1
ATOM 4858 O O . LEU B 1 218 ? 8 -18.703 -19.531 1 88.5 218 LEU B O 1
ATOM 4862 N N . ILE B 1 219 ? 9.133 -17 -20.438 1 90.19 219 ILE B N 1
ATOM 4863 C CA . ILE B 1 219 ? 9.492 -17.734 -21.656 1 90.19 219 ILE B CA 1
ATOM 4864 C C . ILE B 1 219 ? 10.391 -18.922 -21.281 1 90.19 219 ILE B C 1
ATOM 4866 O O . ILE B 1 219 ? 10.188 -20.031 -21.781 1 90.19 219 ILE B O 1
ATOM 4870 N N . LEU B 1 220 ? 11.32 -18.656 -20.375 1 87.69 220 LEU B N 1
ATOM 4871 C CA . LEU B 1 220 ? 12.219 -19.719 -19.938 1 87.69 220 LEU B CA 1
ATOM 4872 C C . LEU B 1 220 ? 11.438 -20.875 -19.312 1 87.69 220 LEU B C 1
ATOM 4874 O O . LEU B 1 220 ? 11.703 -22.047 -19.594 1 87.69 220 LEU B O 1
ATOM 4878 N N . LEU B 1 221 ? 10.484 -20.562 -18.484 1 85.62 221 LEU B N 1
ATOM 4879 C CA . LEU B 1 221 ? 9.695 -21.578 -17.812 1 85.62 221 LEU B CA 1
ATOM 4880 C C . LEU B 1 221 ? 8.805 -22.328 -18.797 1 85.62 221 LEU B C 1
ATOM 4882 O O . LEU B 1 221 ? 8.656 -23.547 -18.703 1 85.62 221 LEU B O 1
ATOM 4886 N N . VAL B 1 222 ? 8.281 -21.609 -19.766 1 85.44 222 VAL B N 1
ATOM 4887 C CA . VAL B 1 222 ? 7.441 -22.234 -20.766 1 85.44 222 VAL B CA 1
ATOM 4888 C C . VAL B 1 222 ? 8.281 -23.172 -21.641 1 85.44 222 VAL B C 1
ATOM 4890 O O . VAL B 1 222 ? 7.863 -24.297 -21.953 1 85.44 222 VAL B O 1
ATOM 4893 N N . VAL B 1 223 ? 9.477 -22.766 -22.047 1 87.44 223 VAL B N 1
ATOM 4894 C CA . VAL B 1 223 ? 10.367 -23.578 -22.875 1 87.44 223 VAL B CA 1
ATOM 4895 C C . VAL B 1 223 ? 10.781 -24.828 -22.094 1 87.44 223 VAL B C 1
ATOM 4897 O O . VAL B 1 223 ? 10.82 -25.922 -22.656 1 87.44 223 VAL B O 1
ATOM 4900 N N . ASN B 1 224 ? 11.07 -24.672 -20.844 1 84.69 224 ASN B N 1
ATOM 4901 C CA . ASN B 1 224 ? 11.398 -25.828 -20.016 1 84.69 224 ASN B CA 1
ATOM 4902 C C . ASN B 1 224 ? 10.242 -26.828 -19.953 1 84.69 224 ASN B C 1
ATOM 4904 O O . ASN B 1 224 ? 10.469 -28.031 -20 1 84.69 224 ASN B O 1
ATOM 4908 N N . THR B 1 225 ? 9.094 -26.312 -19.859 1 82.38 225 THR B N 1
ATOM 4909 C CA . THR B 1 225 ? 7.922 -27.172 -19.844 1 82.38 225 THR B CA 1
ATOM 4910 C C . THR B 1 225 ? 7.777 -27.922 -21.172 1 82.38 225 THR B C 1
ATOM 4912 O O . THR B 1 225 ? 7.48 -29.109 -21.188 1 82.38 225 THR B O 1
ATOM 4915 N N . LEU B 1 226 ? 8.047 -27.266 -22.266 1 83.06 226 LEU B N 1
ATOM 4916 C CA . LEU B 1 226 ? 7.953 -27.859 -23.578 1 83.06 226 LEU B CA 1
ATOM 4917 C C . LEU B 1 226 ? 9.016 -28.953 -23.766 1 83.06 226 LEU B C 1
ATOM 4919 O O . LEU B 1 226 ? 8.75 -30 -24.359 1 83.06 226 LEU B O 1
ATOM 4923 N N . ILE B 1 227 ? 10.18 -28.719 -23.266 1 84.06 227 ILE B N 1
ATOM 4924 C CA . ILE B 1 227 ? 11.25 -29.703 -23.344 1 84.06 227 ILE B CA 1
ATOM 4925 C C . ILE B 1 227 ? 10.875 -30.938 -22.547 1 84.06 227 ILE B C 1
ATOM 4927 O O . ILE B 1 227 ? 11.055 -32.062 -23 1 84.06 227 ILE B O 1
ATOM 4931 N N . CYS B 1 228 ? 10.336 -30.688 -21.312 1 77.25 228 CYS B N 1
ATOM 4932 C CA . CYS B 1 228 ? 9.898 -31.812 -20.5 1 77.25 228 CYS B CA 1
ATOM 4933 C C . CYS B 1 228 ? 8.82 -32.625 -21.219 1 77.25 228 CYS B C 1
ATOM 4935 O O . CYS B 1 228 ? 8.836 -33.844 -21.188 1 77.25 228 CYS B O 1
ATOM 4937 N N . LEU B 1 229 ? 7.973 -31.984 -21.953 1 77.31 229 LEU B N 1
ATOM 4938 C CA . LEU B 1 229 ? 6.918 -32.656 -22.703 1 77.31 229 LEU B CA 1
ATOM 4939 C C . LEU B 1 229 ? 7.496 -33.406 -23.906 1 77.31 229 LEU B C 1
ATOM 4941 O O . LEU B 1 229 ? 7.043 -34.5 -24.219 1 77.31 229 LEU B O 1
ATOM 4945 N N . LEU B 1 230 ? 8.516 -32.906 -24.516 1 81.44 230 LEU B N 1
ATOM 4946 C CA . LEU B 1 230 ? 9.172 -33.562 -25.641 1 81.44 230 LEU B CA 1
ATOM 4947 C C . LEU B 1 230 ? 9.883 -34.812 -25.203 1 81.44 230 LEU B C 1
ATOM 4949 O O . LEU B 1 230 ? 9.867 -35.844 -25.906 1 81.44 230 LEU B O 1
ATOM 4953 N N . VAL B 1 231 ? 10.5 -34.75 -24.062 1 81.69 231 VAL B N 1
ATOM 4954 C CA . VAL B 1 231 ? 11.18 -35.938 -23.531 1 81.69 231 VAL B CA 1
ATOM 4955 C C . VAL B 1 231 ? 10.156 -37.031 -23.25 1 81.69 231 VAL B C 1
ATOM 4957 O O . VAL B 1 231 ? 10.383 -38.219 -23.594 1 81.69 231 VAL B O 1
ATOM 4960 N N . LEU B 1 232 ? 9.016 -36.656 -22.688 1 74.44 232 LEU B N 1
ATOM 4961 C CA . LEU B 1 232 ? 7.988 -37.625 -22.375 1 74.44 232 LEU B CA 1
ATOM 4962 C C . LEU B 1 232 ? 7.398 -38.219 -23.656 1 74.44 232 LEU B C 1
ATOM 4964 O O . LEU B 1 232 ? 7.176 -39.438 -23.734 1 74.44 232 LEU B O 1
ATOM 4968 N N . LEU B 1 233 ? 7.301 -37.438 -24.703 1 75.19 233 LEU B N 1
ATOM 4969 C CA . LEU B 1 233 ? 6.785 -37.906 -25.984 1 75.19 233 LEU B CA 1
ATOM 4970 C C . LEU B 1 233 ? 7.809 -38.781 -26.688 1 75.19 233 LEU B C 1
ATOM 4972 O O . LEU B 1 233 ? 7.445 -39.781 -27.312 1 75.19 233 LEU B O 1
ATOM 4976 N N . GLY B 1 234 ? 8.984 -38.375 -26.625 1 77.62 234 GLY B N 1
ATOM 4977 C CA . GLY B 1 234 ? 10.039 -39.156 -27.234 1 77.62 234 GLY B CA 1
ATOM 4978 C C . GLY B 1 234 ? 10.203 -40.531 -26.609 1 77.62 234 GLY B C 1
ATOM 4979 O O . GLY B 1 234 ? 10.391 -41.531 -27.328 1 77.62 234 GLY B O 1
ATOM 4980 N N . LEU B 1 235 ? 10.039 -40.625 -25.312 1 72.69 235 LEU B N 1
ATOM 4981 C CA . LEU B 1 235 ? 10.141 -41.906 -24.625 1 72.69 235 LEU B CA 1
ATOM 4982 C C . LEU B 1 235 ? 8.922 -42.781 -24.906 1 72.69 235 LEU B C 1
ATOM 4984 O O . LEU B 1 235 ? 9.047 -44 -25.047 1 72.69 235 LEU B O 1
ATOM 4988 N N . SER B 1 236 ? 7.82 -42.125 -25.047 1 69.88 236 SER B N 1
ATOM 4989 C CA . SER B 1 236 ? 6.598 -42.875 -25.312 1 69.88 236 SER B CA 1
ATOM 4990 C C . SER B 1 236 ? 6.562 -43.406 -26.75 1 69.88 236 SER B C 1
ATOM 4992 O O . SER B 1 236 ? 6.125 -44.531 -27 1 69.88 236 SER B O 1
ATOM 4994 N N . LYS B 1 237 ? 7.066 -42.656 -27.672 1 76.44 237 LYS B N 1
ATOM 4995 C CA . LYS B 1 237 ? 7.035 -43.062 -29.078 1 76.44 237 LYS B CA 1
ATOM 4996 C C . LYS B 1 237 ? 8.32 -43.781 -29.484 1 76.44 237 LYS B C 1
ATOM 4998 O O . LYS B 1 237 ? 8.43 -44.281 -30.594 1 76.44 237 LYS B O 1
ATOM 5003 N N . GLN B 1 238 ? 9.133 -43.875 -28.609 1 74.25 238 GLN B N 1
ATOM 5004 C CA . GLN B 1 238 ? 10.422 -44.5 -28.859 1 74.25 238 GLN B CA 1
ATOM 5005 C C . GLN B 1 238 ? 11.055 -43.969 -30.141 1 74.25 238 GLN B C 1
ATOM 5007 O O . GLN B 1 238 ? 11.539 -44.719 -30.984 1 74.25 238 GLN B O 1
ATOM 5012 N N . SER B 1 239 ? 10.93 -42.688 -30.344 1 82.94 239 SER B N 1
ATOM 5013 C CA . SER B 1 239 ? 11.523 -41.969 -31.484 1 82.94 239 SER B CA 1
ATOM 5014 C C . SER B 1 239 ? 12.906 -41.438 -31.156 1 82.94 239 SER B C 1
ATOM 5016 O O . SER B 1 239 ? 13.055 -40.594 -30.266 1 82.94 239 SER B O 1
ATOM 5018 N N . ARG B 1 240 ? 13.898 -41.906 -31.859 1 83.62 240 ARG B N 1
ATOM 5019 C CA . ARG B 1 240 ? 15.273 -41.469 -31.641 1 83.62 240 ARG B CA 1
ATOM 5020 C C . ARG B 1 240 ? 15.445 -40 -32 1 83.62 240 ARG B C 1
ATOM 5022 O O . ARG B 1 240 ? 16.188 -39.25 -31.344 1 83.62 240 ARG B O 1
ATOM 5029 N N . CYS B 1 241 ? 14.734 -39.594 -33.031 1 85.75 241 CYS B N 1
ATOM 5030 C CA . CYS B 1 241 ? 14.836 -38.188 -33.5 1 85.75 241 CYS B CA 1
ATOM 5031 C C . CYS B 1 241 ? 14.297 -37.25 -32.438 1 85.75 241 CYS B C 1
ATOM 5033 O O . CYS B 1 241 ? 14.922 -36.219 -32.125 1 85.75 241 CYS B O 1
ATOM 5035 N N . LEU B 1 242 ? 13.219 -37.5 -31.844 1 84.56 242 LEU B N 1
ATOM 5036 C CA . LEU B 1 242 ? 12.609 -36.656 -30.828 1 84.56 242 LEU B CA 1
ATOM 5037 C C . LEU B 1 242 ? 13.5 -36.562 -29.578 1 84.56 242 LEU B C 1
ATOM 5039 O O . LEU B 1 242 ? 13.617 -35.5 -28.969 1 84.56 242 LEU B O 1
ATOM 5043 N N . LEU B 1 243 ? 14.133 -37.562 -29.266 1 83.62 243 LEU B N 1
ATOM 5044 C CA . LEU B 1 243 ? 14.984 -37.594 -28.094 1 83.62 243 LEU B CA 1
ATOM 5045 C C . LEU B 1 243 ? 16.266 -36.781 -28.312 1 83.62 243 LEU B C 1
ATOM 5047 O O . LEU B 1 243 ? 16.766 -36.125 -27.391 1 83.62 243 LEU B O 1
ATOM 5051 N N . LEU B 1 244 ? 16.719 -36.906 -29.562 1 86.88 244 LEU B N 1
ATOM 5052 C CA . LEU B 1 244 ? 17.906 -36.125 -29.875 1 86.88 244 LEU B CA 1
ATOM 5053 C C . LEU B 1 244 ? 17.609 -34.625 -29.828 1 86.88 244 LEU B C 1
ATOM 5055 O O . LEU B 1 244 ? 18.422 -33.844 -29.344 1 86.88 244 LEU B O 1
ATOM 5059 N N . ILE B 1 245 ? 16.5 -34.219 -30.312 1 90.5 245 ILE B N 1
ATOM 5060 C CA . ILE B 1 245 ? 16.094 -32.812 -30.266 1 90.5 245 ILE B CA 1
ATOM 5061 C C . ILE B 1 245 ? 15.914 -32.375 -28.812 1 90.5 245 ILE B C 1
ATOM 5063 O O . ILE B 1 245 ? 16.328 -31.281 -28.438 1 90.5 245 ILE B O 1
ATOM 5067 N N . ALA B 1 246 ? 15.305 -33.156 -28.047 1 87.62 246 ALA B N 1
ATOM 5068 C CA . ALA B 1 246 ? 15.094 -32.844 -26.625 1 87.62 246 ALA B CA 1
ATOM 5069 C C . ALA B 1 246 ? 16.422 -32.688 -25.906 1 87.62 246 ALA B C 1
ATOM 5071 O O . ALA B 1 246 ? 16.562 -31.844 -25.016 1 87.62 246 ALA B O 1
ATOM 5072 N N . LEU B 1 247 ? 17.359 -33.531 -26.266 1 85.75 247 LEU B N 1
ATOM 5073 C CA . LEU B 1 247 ? 18.672 -33.469 -25.625 1 85.75 247 LEU B CA 1
ATOM 5074 C C . LEU B 1 247 ? 19.375 -32.156 -26 1 85.75 247 LEU B C 1
ATOM 5076 O O . LEU B 1 247 ? 19.984 -31.531 -25.141 1 85.75 247 LEU B O 1
ATOM 5080 N N . LEU B 1 248 ? 19.312 -31.844 -27.266 1 89.25 248 LEU B N 1
ATOM 5081 C CA . LEU B 1 248 ? 19.938 -30.609 -27.703 1 89.25 248 LEU B CA 1
ATOM 5082 C C . LEU B 1 248 ? 19.281 -29.391 -27.047 1 89.25 248 LEU B C 1
ATOM 5084 O O . LEU B 1 248 ? 19.984 -28.484 -26.578 1 89.25 248 LEU B O 1
ATOM 5088 N N . ALA B 1 249 ? 18 -29.328 -26.953 1 90.69 249 ALA B N 1
ATOM 5089 C CA . ALA B 1 249 ? 17.266 -28.25 -26.297 1 90.69 249 ALA B CA 1
ATOM 5090 C C . ALA B 1 249 ? 17.578 -28.219 -24.797 1 90.69 249 ALA B C 1
ATOM 5092 O O . ALA B 1 249 ? 17.688 -27.141 -24.203 1 90.69 249 ALA B O 1
ATOM 5093 N N . GLY B 1 250 ? 17.703 -29.328 -24.312 1 86.88 250 GLY B N 1
ATOM 5094 C CA . GLY B 1 250 ? 18.047 -29.422 -22.906 1 86.88 250 GLY B CA 1
ATOM 5095 C C . GLY B 1 250 ? 19.406 -28.859 -22.562 1 86.88 250 GLY B C 1
ATOM 5096 O O . GLY B 1 250 ? 19.562 -28.172 -21.562 1 86.88 250 GLY B O 1
ATOM 5097 N N . VAL B 1 251 ? 20.328 -29.203 -23.359 1 88.62 251 VAL B N 1
ATOM 5098 C CA . VAL B 1 251 ? 21.672 -28.672 -23.141 1 88.62 251 VAL B CA 1
ATOM 5099 C C . VAL B 1 251 ? 21.656 -27.156 -23.266 1 88.62 251 VAL B C 1
ATOM 5101 O O . VAL B 1 251 ? 22.281 -26.453 -22.469 1 88.62 251 VAL B O 1
ATOM 5104 N N . LEU B 1 252 ? 20.953 -26.625 -24.203 1 90 252 LEU B N 1
ATOM 5105 C CA . LEU B 1 252 ? 20.828 -25.172 -24.359 1 90 252 LEU B CA 1
ATOM 5106 C C . LEU B 1 252 ? 20.156 -24.562 -23.141 1 90 252 LEU B C 1
ATOM 5108 O O . LEU B 1 252 ? 20.562 -23.5 -22.656 1 90 252 LEU B O 1
ATOM 5112 N N . MET B 1 253 ? 19.156 -25.234 -22.703 1 88.44 253 MET B N 1
ATOM 5113 C CA . MET B 1 253 ? 18.438 -24.734 -21.531 1 88.44 253 MET B CA 1
ATOM 5114 C C . MET B 1 253 ? 19.328 -24.797 -20.297 1 88.44 253 MET B C 1
ATOM 5116 O O . MET B 1 253 ? 19.219 -23.938 -19.406 1 88.44 253 MET B O 1
ATOM 5120 N N . LEU B 1 254 ? 20.109 -25.734 -20.234 1 87.25 254 LEU B N 1
ATOM 5121 C CA . LEU B 1 254 ? 21.047 -25.844 -19.125 1 87.25 254 LEU B CA 1
ATOM 5122 C C . LEU B 1 254 ? 22.016 -24.672 -19.109 1 87.25 254 LEU B C 1
ATOM 5124 O O . LEU B 1 254 ? 22.328 -24.125 -18.031 1 87.25 254 LEU B O 1
ATOM 5128 N N . ILE B 1 255 ? 22.438 -24.312 -20.219 1 90.12 255 ILE B N 1
ATOM 5129 C CA . ILE B 1 255 ? 23.344 -23.172 -20.328 1 90.12 255 ILE B CA 1
ATOM 5130 C C . ILE B 1 255 ? 22.641 -21.906 -19.859 1 90.12 255 ILE B C 1
ATOM 5132 O O . ILE B 1 255 ? 23.188 -21.141 -19.078 1 90.12 255 ILE B O 1
ATOM 5136 N N . VAL B 1 256 ? 21.469 -21.688 -20.312 1 89.69 256 VAL B N 1
ATOM 5137 C CA . VAL B 1 256 ? 20.703 -20.5 -19.953 1 89.69 256 VAL B CA 1
ATOM 5138 C C . VAL B 1 256 ? 20.391 -20.516 -18.453 1 89.69 256 VAL B C 1
ATOM 5140 O O . VAL B 1 256 ? 20.453 -19.469 -17.797 1 89.69 256 VAL B O 1
ATOM 5143 N N . CYS B 1 257 ? 20.109 -21.594 -17.906 1 84.5 257 CYS B N 1
ATOM 5144 C CA . CYS B 1 257 ? 19.781 -21.719 -16.484 1 84.5 257 CYS B CA 1
ATOM 5145 C C . CYS B 1 257 ? 20.984 -21.391 -15.617 1 84.5 257 CYS B C 1
ATOM 5147 O O . CYS B 1 257 ? 20.859 -20.703 -14.602 1 84.5 257 CYS B O 1
ATOM 5149 N N . TRP B 1 258 ? 22.109 -21.859 -16.047 1 87.25 258 TRP B N 1
ATOM 5150 C CA . TRP B 1 258 ? 23.312 -21.562 -15.281 1 87.25 258 TRP B CA 1
ATOM 5151 C C . TRP B 1 258 ? 23.688 -20.094 -15.406 1 87.25 258 TRP B C 1
ATOM 5153 O O . TRP B 1 258 ? 24.188 -19.484 -14.453 1 87.25 258 TRP B O 1
ATOM 5163 N N . ALA B 1 259 ? 23.5 -19.562 -16.562 1 87.88 259 ALA B N 1
ATOM 5164 C CA . ALA B 1 259 ? 23.719 -18.141 -16.734 1 87.88 259 ALA B CA 1
ATOM 5165 C C . ALA B 1 259 ? 22.797 -17.312 -15.852 1 87.88 259 ALA B C 1
ATOM 5167 O O . ALA B 1 259 ? 23.219 -16.359 -15.203 1 87.88 259 ALA B O 1
ATOM 5168 N N . SER B 1 260 ? 21.562 -17.672 -15.773 1 87.25 260 SER B N 1
ATOM 5169 C CA . SER B 1 260 ? 20.594 -16.984 -14.93 1 87.25 260 SER B CA 1
ATOM 5170 C C . SER B 1 260 ? 20.938 -17.141 -13.453 1 87.25 260 SER B C 1
ATOM 5172 O O . SER B 1 260 ? 20.766 -16.203 -12.664 1 87.25 260 SER B O 1
ATOM 5174 N N . LEU B 1 261 ? 21.422 -18.266 -13.125 1 87.5 261 LEU B N 1
ATOM 5175 C CA . LEU B 1 261 ? 21.828 -18.516 -11.742 1 87.5 261 LEU B CA 1
ATOM 5176 C C . LEU B 1 261 ? 22.969 -17.609 -11.344 1 87.5 261 LEU B C 1
ATOM 5178 O O . LEU B 1 261 ? 22.969 -17.047 -10.242 1 87.5 261 LEU B O 1
ATOM 5182 N N . GLY B 1 262 ? 23.938 -17.547 -12.188 1 89.12 262 GLY B N 1
ATOM 5183 C CA . GLY B 1 262 ? 25.031 -16.641 -11.914 1 89.12 262 GLY B CA 1
ATOM 5184 C C . GLY B 1 262 ? 24.594 -15.203 -11.688 1 89.12 262 GLY B C 1
ATOM 5185 O O . GLY B 1 262 ? 25.047 -14.555 -10.742 1 89.12 262 GLY B O 1
ATOM 5186 N N . LEU B 1 263 ? 23.719 -14.781 -12.5 1 89.12 263 LEU B N 1
ATOM 5187 C CA . LEU B 1 263 ? 23.203 -13.422 -12.375 1 89.12 263 LEU B CA 1
ATOM 5188 C C . LEU B 1 263 ? 22.375 -13.266 -11.109 1 89.12 263 LEU B C 1
ATOM 5190 O O . LEU B 1 263 ? 22.453 -12.227 -10.438 1 89.12 263 LEU B O 1
ATOM 5194 N N . ASP B 1 264 ? 21.656 -14.242 -10.758 1 89.12 264 ASP B N 1
ATOM 5195 C CA . ASP B 1 264 ? 20.828 -14.195 -9.555 1 89.12 264 ASP B CA 1
ATOM 5196 C C . ASP B 1 264 ? 21.703 -14.141 -8.297 1 89.12 264 ASP B C 1
ATOM 5198 O O . ASP B 1 264 ? 21.391 -13.414 -7.348 1 89.12 264 ASP B O 1
ATOM 5202 N N . VAL B 1 265 ? 22.734 -14.883 -8.328 1 89 265 VAL B N 1
ATOM 5203 C CA . VAL B 1 265 ? 23.609 -14.922 -7.16 1 89 265 VAL B CA 1
ATOM 5204 C C . VAL B 1 265 ? 24.281 -13.562 -6.984 1 89 265 VAL B C 1
ATOM 5206 O O . VAL B 1 265 ? 24.406 -13.055 -5.867 1 89 265 VAL B O 1
ATOM 5209 N N . VAL B 1 266 ? 24.703 -13.031 -8.062 1 90.5 266 VAL B N 1
ATOM 5210 C CA . VAL B 1 266 ? 25.312 -11.711 -8.016 1 90.5 266 VAL B CA 1
ATOM 5211 C C . VAL B 1 266 ? 24.297 -10.695 -7.477 1 90.5 266 VAL B C 1
ATOM 5213 O O . VAL B 1 266 ? 24.641 -9.859 -6.637 1 90.5 266 VAL B O 1
ATOM 5216 N N . LEU B 1 267 ? 23.094 -10.758 -7.891 1 89.62 267 LEU B N 1
ATOM 5217 C CA . LEU B 1 267 ? 22.062 -9.828 -7.457 1 89.62 267 LEU B CA 1
ATOM 5218 C C . LEU B 1 267 ? 21.734 -10.031 -5.984 1 89.62 267 LEU B C 1
ATOM 5220 O O . LEU B 1 267 ? 21.5 -9.062 -5.258 1 89.62 267 LEU B O 1
ATOM 5224 N N . VAL B 1 268 ? 21.734 -11.281 -5.582 1 89.69 268 VAL B N 1
ATOM 5225 C CA . VAL B 1 268 ? 21.422 -11.594 -4.188 1 89.69 268 VAL B CA 1
ATOM 5226 C C . VAL B 1 268 ? 22.531 -11.047 -3.283 1 89.69 268 VAL B C 1
ATOM 5228 O O . VAL B 1 268 ? 22.25 -10.484 -2.225 1 89.69 268 VAL B O 1
ATOM 5231 N N . VAL B 1 269 ? 23.688 -11.227 -3.645 1 88.56 269 VAL B N 1
ATOM 5232 C CA . VAL B 1 269 ? 24.812 -10.727 -2.857 1 88.56 269 VAL B CA 1
ATOM 5233 C C . VAL B 1 269 ? 24.797 -9.203 -2.834 1 88.56 269 VAL B C 1
ATOM 5235 O O . VAL B 1 269 ? 24.969 -8.586 -1.778 1 88.56 269 VAL B O 1
ATOM 5238 N N . GLY B 1 270 ? 24.625 -8.656 -3.941 1 88.62 270 GLY B N 1
ATOM 5239 C CA . GLY B 1 270 ? 24.547 -7.207 -3.996 1 88.62 270 GLY B CA 1
ATOM 5240 C C . GLY B 1 270 ? 23.406 -6.641 -3.166 1 88.62 270 GLY B C 1
ATOM 5241 O O . GLY B 1 270 ? 23.578 -5.648 -2.459 1 88.62 270 GLY B O 1
ATOM 5242 N N . MET B 1 271 ? 22.25 -7.242 -3.268 1 89.44 271 MET B N 1
ATOM 5243 C CA . MET B 1 271 ? 21.078 -6.789 -2.52 1 89.44 271 MET B CA 1
ATOM 5244 C C . MET B 1 271 ? 21.281 -6.996 -1.022 1 89.44 271 MET B C 1
ATOM 5246 O O . MET B 1 271 ? 20.797 -6.199 -0.213 1 89.44 271 MET B O 1
ATOM 5250 N N . SER B 1 272 ? 21.969 -8.031 -0.7 1 89.06 272 SER B N 1
ATOM 5251 C CA . SER B 1 272 ? 22.234 -8.266 0.715 1 89.06 272 SER B CA 1
ATOM 5252 C C . SER B 1 272 ? 23.094 -7.16 1.306 1 89.06 272 SER B C 1
ATOM 5254 O O . SER B 1 272 ? 22.875 -6.73 2.441 1 89.06 272 SER B O 1
ATOM 5256 N N . ASP B 1 273 ? 23.984 -6.672 0.558 1 89.25 273 ASP B N 1
ATOM 5257 C CA . ASP B 1 273 ? 24.828 -5.57 0.997 1 89.25 273 ASP B CA 1
ATOM 5258 C C . ASP B 1 273 ? 24.031 -4.277 1.141 1 89.25 273 ASP B C 1
ATOM 5260 O O . ASP B 1 273 ? 24.281 -3.484 2.051 1 89.25 273 ASP B O 1
ATOM 5264 N N . PHE B 1 274 ? 23.219 -4.105 0.347 1 88.06 274 PHE B N 1
ATOM 5265 C CA . PHE B 1 274 ? 22.375 -2.91 0.402 1 88.06 274 PHE B CA 1
ATOM 5266 C C . PHE B 1 274 ? 21.406 -2.982 1.57 1 88.06 274 PHE B C 1
ATOM 5268 O O . PHE B 1 274 ? 21.219 -2 2.289 1 88.06 274 PHE B O 1
ATOM 5275 N N . CYS B 1 275 ? 20.766 -4.16 1.765 1 85.44 275 CYS B N 1
ATOM 5276 C CA . CYS B 1 275 ? 19.672 -4.316 2.715 1 85.44 275 CYS B CA 1
ATOM 5277 C C . CYS B 1 275 ? 20.188 -4.371 4.145 1 85.44 275 CYS B C 1
ATOM 5279 O O . CYS B 1 275 ? 19.422 -4.258 5.098 1 85.44 275 CYS B O 1
ATOM 5281 N N . ILE B 1 276 ? 21.469 -4.531 4.359 1 83.75 276 ILE B N 1
ATOM 5282 C CA . ILE B 1 276 ? 22.016 -4.562 5.711 1 83.75 276 ILE B CA 1
ATOM 5283 C C . ILE B 1 276 ? 21.938 -3.17 6.332 1 83.75 276 ILE B C 1
ATOM 5285 O O . ILE B 1 276 ? 21.734 -3.031 7.539 1 83.75 276 ILE B O 1
ATOM 5289 N N . ALA B 1 277 ? 22.141 -2.158 5.574 1 83.44 277 ALA B N 1
ATOM 5290 C CA . ALA B 1 277 ? 22.078 -0.78 6.051 1 83.44 277 ALA B CA 1
ATOM 5291 C C . ALA B 1 277 ? 21.594 0.159 4.949 1 83.44 277 ALA B C 1
ATOM 5293 O O . ALA B 1 277 ? 22.312 1.061 4.527 1 83.44 277 ALA B O 1
ATOM 5294 N N . PRO B 1 278 ? 20.375 0.019 4.641 1 84.38 278 PRO B N 1
ATOM 5295 C CA . PRO B 1 278 ? 19.859 0.852 3.549 1 84.38 278 PRO B CA 1
ATOM 5296 C C . PRO B 1 278 ? 19.781 2.33 3.922 1 84.38 278 PRO B C 1
ATOM 5298 O O . PRO B 1 278 ? 20.016 3.197 3.074 1 84.38 278 PRO B O 1
ATOM 5301 N N . ASP B 1 279 ? 19.562 2.646 5.211 1 83.94 279 ASP B N 1
ATOM 5302 C CA . ASP B 1 279 ? 19.422 4.027 5.66 1 83.94 279 ASP B CA 1
ATOM 5303 C C . ASP B 1 279 ? 20.719 4.805 5.469 1 83.94 279 ASP B C 1
ATOM 5305 O O . ASP B 1 279 ? 20.703 5.969 5.066 1 83.94 279 ASP B O 1
ATOM 5309 N N . ASN B 1 280 ? 21.781 4.133 5.781 1 82.44 280 ASN B N 1
ATOM 5310 C CA . ASN B 1 280 ? 23.078 4.793 5.645 1 82.44 280 ASN B CA 1
ATOM 5311 C C . ASN B 1 280 ? 23.391 5.102 4.184 1 82.44 280 ASN B C 1
ATOM 5313 O O . ASN B 1 280 ? 23.922 6.168 3.873 1 82.44 280 ASN B O 1
ATOM 5317 N N . TYR B 1 281 ? 23.156 4.23 3.375 1 84 281 TYR B N 1
ATOM 5318 C CA . TYR B 1 281 ? 23.438 4.441 1.959 1 84 281 TYR B CA 1
ATOM 5319 C C . TYR B 1 281 ? 22.562 5.547 1.384 1 84 281 TYR B C 1
ATOM 5321 O O . TYR B 1 281 ? 23.047 6.414 0.653 1 84 281 TYR B O 1
ATOM 5329 N N . ILE B 1 282 ? 21.297 5.508 1.718 1 85.81 282 ILE B N 1
ATOM 5330 C CA . ILE B 1 282 ? 20.359 6.496 1.196 1 85.81 282 ILE B CA 1
ATOM 5331 C C . ILE B 1 282 ? 20.719 7.879 1.74 1 85.81 282 ILE B C 1
ATOM 5333 O O . ILE B 1 282 ? 20.656 8.875 1.014 1 85.81 282 ILE B O 1
ATOM 5337 N N . SER B 1 283 ? 21.094 7.918 2.971 1 86.88 283 SER B N 1
ATOM 5338 C CA . SER B 1 283 ? 21.484 9.188 3.57 1 86.88 283 SER B CA 1
ATOM 5339 C C . SER B 1 283 ? 22.734 9.75 2.891 1 86.88 283 SER B C 1
ATOM 5341 O O . SER B 1 283 ? 22.797 10.938 2.584 1 86.88 283 SER B O 1
ATOM 5343 N N . ASN B 1 284 ? 23.609 8.891 2.59 1 85.5 284 ASN B N 1
ATOM 5344 C CA . ASN B 1 284 ? 24.844 9.32 1.927 1 85.5 284 ASN B CA 1
ATOM 5345 C C . ASN B 1 284 ? 24.578 9.766 0.49 1 85.5 284 ASN B C 1
ATOM 5347 O O . ASN B 1 284 ? 25.156 10.75 0.021 1 85.5 284 ASN B O 1
ATOM 5351 N N . LEU B 1 285 ? 23.75 9.078 -0.161 1 83.25 285 LEU B N 1
ATOM 5352 C CA . LEU B 1 285 ? 23.422 9.406 -1.543 1 83.25 285 LEU B CA 1
ATOM 5353 C C . LEU B 1 285 ? 22.688 10.742 -1.622 1 83.25 285 LEU B C 1
ATOM 5355 O O . LEU B 1 285 ? 22.938 11.547 -2.52 1 83.25 285 LEU B O 1
ATOM 5359 N N . THR B 1 286 ? 21.828 10.906 -0.72 1 83.5 286 THR B N 1
ATOM 5360 C CA . THR B 1 286 ? 21.016 12.125 -0.707 1 83.5 286 THR B CA 1
ATOM 5361 C C . THR B 1 286 ? 21.891 13.336 -0.382 1 83.5 286 THR B C 1
ATOM 5363 O O . THR B 1 286 ? 21.703 14.406 -0.966 1 83.5 286 THR B O 1
ATOM 5366 N N . LEU B 1 287 ? 22.797 13.164 0.536 1 83.69 287 LEU B N 1
ATOM 5367 C CA . LEU B 1 287 ? 23.703 14.25 0.91 1 83.69 287 LEU B CA 1
ATOM 5368 C C . LEU B 1 287 ? 24.688 14.547 -0.209 1 83.69 287 LEU B C 1
ATOM 5370 O O . LEU B 1 287 ? 25.016 15.711 -0.471 1 83.69 287 LEU B O 1
ATOM 5374 N N . GLU B 1 288 ? 25.078 13.516 -0.827 1 83 288 GLU B N 1
ATOM 5375 C CA . GLU B 1 288 ? 26.047 13.664 -1.915 1 83 288 GLU B CA 1
ATOM 5376 C C . GLU B 1 288 ? 25.438 14.422 -3.092 1 83 288 GLU B C 1
ATOM 5378 O O . GLU B 1 288 ? 26.078 15.289 -3.678 1 83 288 GLU B O 1
ATOM 5383 N N . TYR B 1 289 ? 24.141 14.227 -3.398 1 80.88 289 TYR B N 1
ATOM 5384 C CA . TYR B 1 289 ? 23.5 14.844 -4.559 1 80.88 289 TYR B CA 1
ATOM 5385 C C . TYR B 1 289 ? 22.734 16.094 -4.16 1 80.88 289 TYR B C 1
ATOM 5387 O O . TYR B 1 289 ? 22.141 16.766 -5.008 1 80.88 289 TYR B O 1
ATOM 5395 N N . GLY B 1 290 ? 22.719 16.359 -2.984 1 79.31 290 GLY B N 1
ATOM 5396 C CA . GLY B 1 290 ? 22.094 17.578 -2.498 1 79.31 290 GLY B CA 1
ATOM 5397 C C . GLY B 1 290 ? 20.594 17.609 -2.742 1 79.31 290 GLY B C 1
ATOM 5398 O O . GLY B 1 290 ? 20.047 18.641 -3.123 1 79.31 290 GLY B O 1
ATOM 5399 N N . ILE B 1 291 ? 19.953 16.516 -2.559 1 82.06 291 ILE B N 1
ATOM 5400 C CA . ILE B 1 291 ? 18.531 16.406 -2.854 1 82.06 291 ILE B CA 1
ATOM 5401 C C . ILE B 1 291 ? 17.703 16.984 -1.7 1 82.06 291 ILE B C 1
ATOM 5403 O O . ILE B 1 291 ? 16.719 17.688 -1.921 1 82.06 291 ILE B O 1
ATOM 5407 N N . MET B 1 292 ? 18.141 16.703 -0.514 1 84 292 MET B N 1
ATOM 5408 C CA . MET B 1 292 ? 17.469 17.188 0.686 1 84 292 MET B CA 1
ATOM 5409 C C . MET B 1 292 ? 18.438 17.328 1.845 1 84 292 MET B C 1
ATOM 5411 O O . MET B 1 292 ? 19.516 16.734 1.832 1 84 292 MET B O 1
ATOM 5415 N N . GLY B 1 293 ? 18.031 18.188 2.744 1 84.44 293 GLY B N 1
ATOM 5416 C CA . GLY B 1 293 ? 18.859 18.359 3.93 1 84.44 293 GLY B CA 1
ATOM 5417 C C . GLY B 1 293 ? 18.891 17.141 4.824 1 84.44 293 GLY B C 1
ATOM 5418 O O . GLY B 1 293 ? 17.984 16.297 4.766 1 84.44 293 GLY B O 1
ATOM 5419 N N . LYS B 1 294 ? 19.922 16.984 5.598 1 84.69 294 LYS B N 1
ATOM 5420 C CA . LYS B 1 294 ? 20.109 15.844 6.488 1 84.69 294 LYS B CA 1
ATOM 5421 C C . LYS B 1 294 ? 18.984 15.758 7.516 1 84.69 294 LYS B C 1
ATOM 5423 O O . LYS B 1 294 ? 18.484 14.672 7.816 1 84.69 294 LYS B O 1
ATOM 5428 N N . ASP B 1 295 ? 18.562 16.844 8 1 84.81 295 ASP B N 1
ATOM 5429 C CA . ASP B 1 295 ? 17.516 16.891 9.023 1 84.81 295 ASP B CA 1
ATOM 5430 C C . ASP B 1 295 ? 16.172 16.453 8.453 1 84.81 295 ASP B C 1
ATOM 5432 O O . ASP B 1 295 ? 15.43 15.711 9.094 1 84.81 295 ASP B O 1
ATOM 5436 N N . VAL B 1 296 ? 15.93 16.891 7.344 1 88.38 296 VAL B N 1
ATOM 5437 C CA . VAL B 1 296 ? 14.664 16.562 6.691 1 88.38 296 VAL B CA 1
ATOM 5438 C C . VAL B 1 296 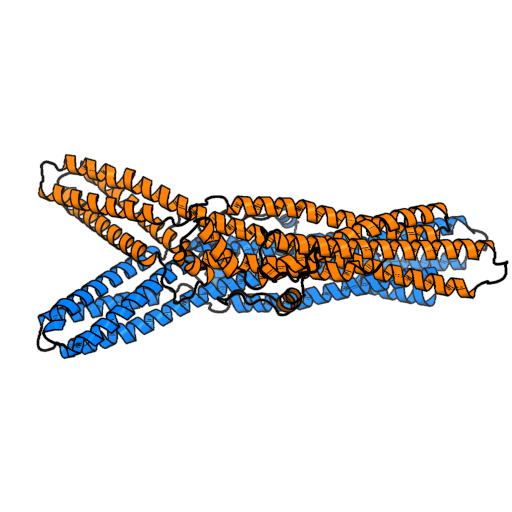? 14.641 15.078 6.336 1 88.38 296 VAL B C 1
ATOM 5440 O O . VAL B 1 296 ? 13.617 14.414 6.508 1 88.38 296 VAL B O 1
ATOM 5443 N N . LEU B 1 297 ? 15.781 14.656 5.91 1 88.12 297 LEU B N 1
ATOM 5444 C CA . LEU B 1 297 ? 15.883 13.25 5.551 1 88.12 297 LEU B CA 1
ATOM 5445 C C . LEU B 1 297 ? 15.664 12.359 6.773 1 88.12 297 LEU B C 1
ATOM 5447 O O . LEU B 1 297 ? 14.953 11.359 6.695 1 88.12 297 LEU B O 1
ATOM 5451 N N . ASN B 1 298 ? 16.25 12.711 7.848 1 85.81 298 ASN B N 1
ATOM 5452 C CA . ASN B 1 298 ? 16.094 11.938 9.078 1 85.81 298 ASN B CA 1
ATOM 5453 C C . ASN B 1 298 ? 14.648 11.977 9.578 1 85.81 298 ASN B C 1
ATOM 5455 O O . ASN B 1 298 ? 14.164 11.016 10.164 1 85.81 298 ASN B O 1
ATOM 5459 N N . TYR B 1 299 ? 14.039 13.102 9.344 1 87.44 299 TYR B N 1
ATOM 5460 C CA . TYR B 1 299 ? 12.641 13.258 9.719 1 87.44 299 TYR B CA 1
ATOM 5461 C C . TYR B 1 299 ? 11.758 12.258 8.984 1 87.44 299 TYR B C 1
ATOM 5463 O O . TYR B 1 299 ? 10.859 11.648 9.578 1 87.44 299 TYR B O 1
ATOM 5471 N N . TYR B 1 300 ? 12.047 11.945 7.758 1 87.88 300 TYR B N 1
ATOM 5472 C CA . TYR B 1 300 ? 11.188 11.102 6.938 1 87.88 300 TYR B CA 1
ATOM 5473 C C . TYR B 1 300 ? 11.594 9.641 7.055 1 87.88 300 TYR B C 1
ATOM 5475 O O . TYR B 1 300 ? 10.758 8.742 6.898 1 87.88 300 TYR B O 1
ATOM 5483 N N . ILE B 1 301 ? 12.828 9.391 7.355 1 85.88 301 ILE B N 1
ATOM 5484 C CA . ILE B 1 301 ? 13.297 8.016 7.453 1 85.88 301 ILE B CA 1
ATOM 5485 C C . ILE B 1 301 ? 12.859 7.418 8.789 1 85.88 301 ILE B C 1
ATOM 5487 O O . ILE B 1 301 ? 12.414 6.266 8.844 1 85.88 301 ILE B O 1
ATOM 5491 N N . HIS B 1 302 ? 12.906 8.109 9.914 1 81.38 302 HIS B N 1
ATOM 5492 C CA . HIS B 1 302 ? 12.633 7.551 11.227 1 81.38 302 HIS B CA 1
ATOM 5493 C C . HIS B 1 302 ? 11.25 7.965 11.727 1 81.38 302 HIS B C 1
ATOM 5495 O O . HIS B 1 302 ? 10.625 7.242 12.508 1 81.38 302 HIS B O 1
ATOM 5501 N N . CYS B 1 303 ? 10.508 8.828 11.07 1 80.19 303 CYS B N 1
ATOM 5502 C CA . CYS B 1 303 ? 9.195 9.391 11.367 1 80.19 303 CYS B CA 1
ATOM 5503 C C . CYS B 1 303 ? 8.75 9.016 12.773 1 80.19 303 CYS B C 1
ATOM 5505 O O . CYS B 1 303 ? 8.117 7.98 12.984 1 80.19 303 CYS B O 1
ATOM 5507 N N . SER B 1 304 ? 9.43 9.438 13.859 1 69.94 304 SER B N 1
ATOM 5508 C CA . SER B 1 304 ? 9.047 9.18 15.242 1 69.94 304 SER B CA 1
ATOM 5509 C C . SER B 1 304 ? 8.031 10.211 15.727 1 69.94 304 SER B C 1
ATOM 5511 O O . SER B 1 304 ? 7.965 11.32 15.203 1 69.94 304 SER B O 1
ATOM 5513 N N . ILE B 1 305 ? 7.125 9.812 16.516 1 60.09 305 ILE B N 1
ATOM 5514 C CA . ILE B 1 305 ? 6.07 10.641 17.094 1 60.09 305 ILE B CA 1
ATOM 5515 C C . ILE B 1 305 ? 6.691 11.844 17.797 1 60.09 305 ILE B C 1
ATOM 5517 O O . ILE B 1 305 ? 6.082 12.922 17.859 1 60.09 305 ILE B O 1
ATOM 5521 N N . VAL B 1 306 ? 7.938 11.586 18.094 1 58.91 306 VAL B N 1
ATOM 5522 C CA . VAL B 1 306 ? 8.5 12.609 18.969 1 58.91 306 VAL B CA 1
ATOM 5523 C C . VAL B 1 306 ? 9.328 13.594 18.141 1 58.91 306 VAL B C 1
ATOM 5525 O O . VAL B 1 306 ? 9.727 14.656 18.641 1 58.91 306 VAL B O 1
ATOM 5528 N N . SER B 1 307 ? 9.375 13.297 16.938 1 64.44 307 SER B N 1
ATOM 5529 C CA . SER B 1 307 ? 10.32 14.133 16.219 1 64.44 307 SER B CA 1
ATOM 5530 C C . SER B 1 307 ? 9.656 15.422 15.734 1 64.44 307 SER B C 1
ATOM 5532 O O . SER B 1 307 ? 8.508 15.406 15.281 1 64.44 307 SER B O 1
ATOM 5534 N N . ARG B 1 308 ? 10.266 16.469 16.156 1 69.88 308 ARG B N 1
ATOM 5535 C CA . ARG B 1 308 ? 9.828 17.797 15.719 1 69.88 308 ARG B CA 1
ATOM 5536 C C . ARG B 1 308 ? 9.992 17.969 14.211 1 69.88 308 ARG B C 1
ATOM 5538 O O . ARG B 1 308 ? 11.039 17.641 13.656 1 69.88 308 ARG B O 1
ATOM 5545 N N . SER B 1 309 ? 8.812 18.219 13.594 1 80.81 309 SER B N 1
ATOM 5546 C CA . SER B 1 309 ? 8.836 18.5 12.156 1 80.81 309 SER B CA 1
ATOM 5547 C C . SER B 1 309 ? 9.695 19.703 11.844 1 80.81 309 SER B C 1
ATOM 5549 O O . SER B 1 309 ? 9.625 20.719 12.539 1 80.81 309 SER B O 1
ATOM 5551 N N . PRO B 1 310 ? 10.664 19.562 11 1 83.81 310 PRO B N 1
ATOM 5552 C CA . PRO B 1 310 ? 11.453 20.734 10.602 1 83.81 310 PRO B CA 1
ATOM 5553 C C . PRO B 1 310 ? 10.602 21.844 9.984 1 83.81 310 PRO B C 1
ATOM 5555 O O . PRO B 1 310 ? 11.055 22.984 9.859 1 83.81 310 PRO B O 1
ATOM 5558 N N . PHE B 1 311 ? 9.312 21.531 9.719 1 86.38 311 PHE B N 1
ATOM 5559 C CA . PHE B 1 311 ? 8.438 22.484 9.047 1 86.38 311 PHE B CA 1
ATOM 5560 C C . PHE B 1 311 ? 7.445 23.094 10.031 1 86.38 311 PHE B C 1
ATOM 5562 O O . PHE B 1 311 ? 6.656 23.969 9.672 1 86.38 311 PHE B O 1
ATOM 5569 N N . GLN B 1 312 ? 7.559 22.75 11.242 1 83.25 312 GLN B N 1
ATOM 5570 C CA . GLN B 1 312 ? 6.559 23.125 12.234 1 83.25 312 GLN B CA 1
ATOM 5571 C C . GLN B 1 312 ? 6.547 24.641 12.453 1 83.25 312 GLN B C 1
ATOM 5573 O O . GLN B 1 312 ? 5.48 25.266 12.453 1 83.25 312 GLN B O 1
ATOM 5578 N N . LYS B 1 313 ? 7.715 25.219 12.625 1 80.94 313 LYS B N 1
ATOM 5579 C CA . LYS B 1 313 ? 7.809 26.641 12.898 1 80.94 313 LYS B CA 1
ATOM 5580 C C . LYS B 1 313 ? 7.285 27.469 11.719 1 80.94 313 LYS B C 1
ATOM 5582 O O . LYS B 1 313 ? 6.598 28.469 11.906 1 80.94 313 LYS B O 1
ATOM 5587 N N . ARG B 1 314 ? 7.562 27 10.602 1 86.44 314 ARG B N 1
ATOM 5588 C CA . ARG B 1 314 ? 7.121 27.703 9.406 1 86.44 314 ARG B CA 1
ATOM 5589 C C . ARG B 1 314 ? 5.617 27.562 9.203 1 86.44 314 ARG B C 1
ATOM 5591 O O . ARG B 1 314 ? 4.945 28.516 8.797 1 86.44 314 ARG B O 1
ATOM 5598 N N . LEU B 1 315 ? 5.117 26.453 9.539 1 87.56 315 LEU B N 1
ATOM 5599 C CA . LEU B 1 315 ? 3.689 26.203 9.359 1 87.56 315 LEU B CA 1
ATOM 5600 C C . LEU B 1 315 ? 2.869 26.969 10.398 1 87.56 315 LEU B C 1
ATOM 5602 O O . LEU B 1 315 ? 1.856 27.578 10.062 1 87.56 315 LEU B O 1
ATOM 5606 N N . THR B 1 316 ? 3.342 26.984 11.578 1 85.5 316 THR B N 1
ATOM 5607 C CA . THR B 1 316 ? 2.654 27.734 12.625 1 85.5 316 THR B CA 1
ATOM 5608 C C . THR B 1 316 ? 2.752 29.234 12.367 1 85.5 316 THR B C 1
ATOM 5610 O O . THR B 1 316 ? 1.788 29.969 12.586 1 85.5 316 THR B O 1
ATOM 5613 N N . GLY B 1 317 ? 3.939 29.578 11.945 1 85.12 317 GLY B N 1
ATOM 5614 C CA . GLY B 1 317 ? 4.105 30.984 11.578 1 85.12 317 GLY B CA 1
ATOM 5615 C C . GLY B 1 317 ? 3.209 31.406 10.438 1 85.12 317 GLY B C 1
ATOM 5616 O O . GLY B 1 317 ? 2.695 32.531 10.422 1 85.12 317 GLY B O 1
ATOM 5617 N N . GLY B 1 318 ? 3.01 30.562 9.5 1 88.69 318 GLY B N 1
ATOM 5618 C CA . GLY B 1 318 ? 2.113 30.844 8.391 1 88.69 318 GLY B CA 1
ATOM 5619 C C . GLY B 1 318 ? 0.661 30.953 8.812 1 88.69 318 GLY B C 1
ATOM 5620 O O . GLY B 1 318 ? -0.061 31.828 8.336 1 88.69 318 GLY B O 1
ATOM 5621 N N . LEU B 1 319 ? 0.301 30.125 9.719 1 87 319 LEU B N 1
ATOM 5622 C CA . LEU B 1 319 ? -1.073 30.156 10.203 1 87 319 LEU B CA 1
ATOM 5623 C C . LEU B 1 319 ? -1.336 31.438 11 1 87 319 LEU B C 1
ATOM 5625 O O . LEU B 1 319 ? -2.422 32 10.914 1 87 319 LEU B O 1
ATOM 5629 N N . ARG B 1 320 ? -0.329 31.828 11.734 1 84.44 320 ARG B N 1
ATOM 5630 C CA . ARG B 1 320 ? -0.448 33.062 12.5 1 84.44 320 ARG B CA 1
ATOM 5631 C C . ARG B 1 320 ? -0.569 34.281 11.57 1 84.44 320 ARG B C 1
ATOM 5633 O O . ARG B 1 320 ? -1.407 35.156 11.789 1 84.44 320 ARG B O 1
ATOM 5640 N N . LEU B 1 321 ? 0.248 34.25 10.602 1 89.88 321 LEU B N 1
ATOM 5641 C CA . LEU B 1 321 ? 0.21 35.344 9.633 1 89.88 321 LEU B CA 1
ATOM 5642 C C . LEU B 1 321 ? -1.127 35.375 8.898 1 89.88 321 LEU B C 1
ATOM 5644 O O . LEU B 1 321 ? -1.68 36.438 8.648 1 89.88 321 LEU B O 1
ATOM 5648 N N . LEU B 1 322 ? -1.618 34.219 8.562 1 92 322 LEU B N 1
ATOM 5649 C CA . LEU B 1 322 ? -2.902 34.125 7.875 1 92 322 LEU B CA 1
ATOM 5650 C C . LEU B 1 322 ? -4.031 34.656 8.75 1 92 322 LEU B C 1
ATOM 5652 O O . LEU B 1 322 ? -4.902 35.375 8.273 1 92 322 LEU B O 1
ATOM 5656 N N . SER B 1 323 ? -3.994 34.312 10.023 1 87.81 323 SER B N 1
ATOM 5657 C CA . SER B 1 323 ? -5.02 34.781 10.945 1 87.81 323 SER B CA 1
ATOM 5658 C C . SER B 1 323 ? -4.969 36.281 11.117 1 87.81 323 SER B C 1
ATOM 5660 O O . SER B 1 323 ? -6.008 36.938 11.242 1 87.81 323 SER B O 1
ATOM 5662 N N . ASP B 1 324 ? -3.785 36.781 11.109 1 89.06 324 ASP B N 1
ATOM 5663 C CA . ASP B 1 324 ? -3.621 38.219 11.219 1 89.06 324 ASP B CA 1
ATOM 5664 C C . ASP B 1 324 ? -4.195 38.938 9.992 1 89.06 324 ASP B C 1
ATOM 5666 O O . ASP B 1 324 ? -4.891 39.938 10.133 1 89.06 324 ASP B O 1
ATOM 5670 N N . VAL B 1 325 ? -3.9 38.438 8.852 1 93.56 325 VAL B N 1
ATOM 5671 C CA . VAL B 1 325 ? -4.383 39.062 7.625 1 93.56 325 VAL B CA 1
ATOM 5672 C C . VAL B 1 325 ? -5.906 38.969 7.566 1 93.56 325 VAL B C 1
ATOM 5674 O O . VAL B 1 325 ? -6.57 39.906 7.156 1 93.56 325 VAL B O 1
ATOM 5677 N N . GLN B 1 326 ? -6.445 37.875 8.016 1 91.38 326 GLN B N 1
ATOM 5678 C CA . GLN B 1 326 ? -7.895 37.719 8.016 1 91.38 326 GLN B CA 1
ATOM 5679 C C . GLN B 1 326 ? -8.562 38.688 8.969 1 91.38 326 GLN B C 1
ATOM 5681 O O . GLN B 1 326 ? -9.633 39.219 8.656 1 91.38 326 GLN B O 1
ATOM 5686 N N . SER B 1 327 ? -7.945 38.906 10.094 1 88.56 327 SER B N 1
ATOM 5687 C CA . SER B 1 327 ? -8.484 39.875 11.055 1 88.56 327 SER B CA 1
ATOM 5688 C C . SER B 1 327 ? -8.445 41.281 10.508 1 88.56 327 SER B C 1
ATOM 5690 O O . SER B 1 327 ? -9.367 42.094 10.727 1 88.56 327 SER B O 1
ATOM 5692 N N . ILE B 1 328 ? -7.391 41.594 9.852 1 91.62 328 ILE B N 1
ATOM 5693 C CA . ILE B 1 328 ? -7.238 42.938 9.258 1 91.62 328 ILE B CA 1
ATOM 5694 C C . ILE B 1 328 ? -8.312 43.156 8.203 1 91.62 328 ILE B C 1
ATOM 5696 O O . ILE B 1 328 ? -8.93 44.219 8.141 1 91.62 328 ILE B O 1
ATOM 5700 N N . ILE B 1 329 ? -8.57 42.125 7.375 1 92.19 329 ILE B N 1
ATOM 5701 C CA . ILE B 1 329 ? -9.555 42.25 6.305 1 92.19 329 ILE B CA 1
ATOM 5702 C C . ILE B 1 329 ? -10.961 42.344 6.902 1 92.19 329 ILE B C 1
ATOM 5704 O O . ILE B 1 329 ? -11.789 43.125 6.414 1 92.19 329 ILE B O 1
ATOM 5708 N N . LEU B 1 330 ? -11.234 41.625 7.957 1 89.75 330 LEU B N 1
ATOM 5709 C CA . LEU B 1 330 ? -12.531 41.688 8.625 1 89.75 330 LEU B CA 1
ATOM 5710 C C . LEU B 1 330 ? -12.758 43.062 9.219 1 89.75 330 LEU B C 1
ATOM 5712 O O . LEU B 1 330 ? -13.867 43.594 9.172 1 89.75 330 LEU B O 1
ATOM 5716 N N . GLU B 1 331 ? -11.719 43.594 9.789 1 87.75 331 GLU B N 1
ATOM 5717 C CA . GLU B 1 331 ? -11.797 44.938 10.328 1 87.75 331 GLU B CA 1
ATOM 5718 C C . GLU B 1 331 ? -12.094 45.969 9.227 1 87.75 331 GLU B C 1
ATOM 5720 O O . GLU B 1 331 ? -12.867 46.906 9.43 1 87.75 331 GLU B O 1
ATOM 5725 N N . LEU B 1 332 ? -11.539 45.812 8.086 1 88.81 332 LEU B N 1
ATOM 5726 C CA . LEU B 1 332 ? -11.75 46.719 6.965 1 88.81 332 LEU B CA 1
ATOM 5727 C C . LEU B 1 332 ? -13.164 46.594 6.41 1 88.81 332 LEU B C 1
ATOM 5729 O O . LEU B 1 332 ? -13.773 47.594 6.008 1 88.81 332 LEU B O 1
ATOM 5733 N N . ILE B 1 333 ? -13.656 45.375 6.367 1 88.81 333 ILE B N 1
ATOM 5734 C CA . ILE B 1 333 ? -15 45.156 5.867 1 88.81 333 ILE B CA 1
ATOM 5735 C C . ILE B 1 333 ? -16.016 45.812 6.785 1 88.81 333 ILE B C 1
ATOM 5737 O O . ILE B 1 333 ? -16.969 46.469 6.316 1 88.81 333 ILE B O 1
ATOM 5741 N N . VAL B 1 334 ? -15.836 45.75 8.102 1 86.56 334 VAL B N 1
ATOM 5742 C CA . VAL B 1 334 ? -16.781 46.281 9.07 1 86.56 334 VAL B CA 1
ATOM 5743 C C . VAL B 1 334 ? -16.734 47.812 9.062 1 86.56 334 VAL B C 1
ATOM 5745 O O . VAL B 1 334 ? -17.766 48.469 9.133 1 86.56 334 VAL B O 1
ATOM 5748 N N . PHE B 1 335 ? -15.562 48.375 8.938 1 82.81 335 PHE B N 1
ATOM 5749 C CA . PHE B 1 335 ? -15.414 49.844 9.102 1 82.81 335 PHE B CA 1
ATOM 5750 C C . PHE B 1 335 ? -15.586 50.531 7.766 1 82.81 335 PHE B C 1
ATOM 5752 O O . PHE B 1 335 ? -16 51.688 7.723 1 82.81 335 PHE B O 1
ATOM 5759 N N . THR B 1 336 ? -15.203 49.969 6.672 1 76.06 336 THR B N 1
ATOM 5760 C CA . THR B 1 336 ? -15.242 50.656 5.395 1 76.06 336 THR B CA 1
ATOM 5761 C C . THR B 1 336 ? -16.547 50.344 4.648 1 76.06 336 THR B C 1
ATOM 5763 O O . THR B 1 336 ? -16.875 51.031 3.674 1 76.06 336 THR B O 1
ATOM 5766 N N . ALA B 1 337 ? -17.25 49.312 4.938 1 68.75 337 ALA B N 1
ATOM 5767 C CA . ALA B 1 337 ? -18.453 48.906 4.23 1 68.75 337 ALA B CA 1
ATOM 5768 C C . ALA B 1 337 ? -19.469 50.062 4.164 1 68.75 337 ALA B C 1
ATOM 5770 O O . ALA B 1 337 ? -20.156 50.219 3.154 1 68.75 337 ALA B O 1
ATOM 5771 N N . GLU B 1 338 ? -19.438 50.969 5.117 1 68.38 338 GLU B N 1
ATOM 5772 C CA . GLU B 1 338 ? -20.438 52.031 5.141 1 68.38 338 GLU B CA 1
ATOM 5773 C C . GLU B 1 338 ? -19.984 53.219 4.336 1 68.38 338 GLU B C 1
ATOM 5775 O O . GLU B 1 338 ? -20.797 53.875 3.676 1 68.38 338 GLU B O 1
ATOM 5780 N N . ASP B 1 339 ? -18.75 53.406 4.242 1 71.5 339 ASP B N 1
ATOM 5781 C CA . ASP B 1 339 ? -18.266 54.688 3.723 1 71.5 339 ASP B CA 1
ATOM 5782 C C . ASP B 1 339 ? -17.859 54.562 2.258 1 71.5 339 ASP B C 1
ATOM 5784 O O . ASP B 1 339 ? -18.016 55.5 1.481 1 71.5 339 ASP B O 1
ATOM 5788 N N . ILE B 1 340 ? -17.266 53.344 1.997 1 74 340 ILE B N 1
ATOM 5789 C CA . ILE B 1 340 ? -16.766 53.219 0.636 1 74 340 ILE B CA 1
ATOM 5790 C C . ILE B 1 340 ? -17.312 51.938 -0.016 1 74 340 ILE B C 1
ATOM 5792 O O . ILE B 1 340 ? -16.688 50.875 0.066 1 74 340 ILE B O 1
ATOM 5796 N N . PRO B 1 341 ? -18.406 51.938 -0.548 1 69 341 PRO B N 1
ATOM 5797 C CA . PRO B 1 341 ? -19.109 50.75 -1.008 1 69 341 PRO B CA 1
ATOM 5798 C C . PRO B 1 341 ? -18.359 50 -2.107 1 69 341 PRO B C 1
ATOM 5800 O O . PRO B 1 341 ? -18.422 48.781 -2.176 1 69 341 PRO B O 1
ATOM 5803 N N . ASN B 1 342 ? -17.578 50.656 -2.932 1 76.12 342 ASN B N 1
ATOM 5804 C CA . ASN B 1 342 ? -16.969 50 -4.086 1 76.12 342 ASN B CA 1
ATOM 5805 C C . ASN B 1 342 ? -15.844 49.062 -3.668 1 76.12 342 ASN B C 1
ATOM 5807 O O . ASN B 1 342 ? -15.359 48.281 -4.473 1 76.12 342 ASN B O 1
ATOM 5811 N N . THR B 1 343 ? -15.547 49.062 -2.391 1 83.56 343 THR B N 1
ATOM 5812 C CA . THR B 1 343 ? -14.398 48.25 -1.978 1 83.56 343 THR B CA 1
ATOM 5813 C C . THR B 1 343 ? -14.852 46.969 -1.265 1 83.56 343 THR B C 1
ATOM 5815 O O . THR B 1 343 ? -14.047 46.062 -1.035 1 83.56 343 THR B O 1
ATOM 5818 N N . GLU B 1 344 ? -16.109 46.844 -1.042 1 85.06 344 GLU B N 1
ATOM 5819 C CA . GLU B 1 344 ? -16.609 45.719 -0.28 1 85.06 344 GLU B CA 1
ATOM 5820 C C . GLU B 1 344 ? -16.484 44.438 -1.073 1 85.06 344 GLU B C 1
ATOM 5822 O O . GLU B 1 344 ? -16.125 43.375 -0.521 1 85.06 344 GLU B O 1
ATOM 5827 N N . ALA B 1 345 ? -16.781 44.531 -2.328 1 86.56 345 ALA B N 1
ATOM 5828 C CA . ALA B 1 345 ? -16.703 43.344 -3.17 1 86.56 345 ALA B CA 1
ATOM 5829 C C . ALA B 1 345 ? -15.266 42.844 -3.262 1 86.56 345 ALA B C 1
ATOM 5831 O O . ALA B 1 345 ? -15.023 41.625 -3.262 1 86.56 345 ALA B O 1
ATOM 5832 N N . GLN B 1 346 ? -14.391 43.75 -3.357 1 88.81 346 GLN B N 1
ATOM 5833 C CA . GLN B 1 346 ? -12.977 43.375 -3.439 1 88.81 346 GLN B CA 1
ATOM 5834 C C . GLN B 1 346 ? -12.492 42.75 -2.133 1 88.81 346 GLN B C 1
ATOM 5836 O O . GLN B 1 346 ? -11.734 41.781 -2.146 1 88.81 346 GLN B O 1
ATOM 5841 N N . LEU B 1 347 ? -12.977 43.312 -1.084 1 91.31 347 LEU B N 1
ATOM 5842 C CA . LEU B 1 347 ? -12.586 42.781 0.225 1 91.31 347 LEU B CA 1
ATOM 5843 C C . LEU B 1 347 ? -13.156 41.406 0.458 1 91.31 347 LEU B C 1
ATOM 5845 O O . LEU B 1 347 ? -12.492 40.531 1.059 1 91.31 347 LEU B O 1
ATOM 5849 N N . LEU B 1 348 ? -14.32 41.188 -0.031 1 91.81 348 LEU B N 1
ATOM 5850 C CA . LEU B 1 348 ? -14.938 39.875 0.102 1 91.81 348 LEU B CA 1
ATOM 5851 C C . LEU B 1 348 ? -14.195 38.844 -0.744 1 91.81 348 LEU B C 1
ATOM 5853 O O . LEU B 1 348 ? -14.07 37.656 -0.346 1 91.81 348 LEU B O 1
ATOM 5857 N N . ASN B 1 349 ? -13.742 39.25 -1.859 1 92.12 349 ASN B N 1
ATOM 5858 C CA . ASN B 1 349 ? -12.945 38.375 -2.705 1 92.12 349 ASN B CA 1
ATOM 5859 C C . ASN B 1 349 ? -11.625 38 -2.045 1 92.12 349 ASN B C 1
ATOM 5861 O O . ASN B 1 349 ? -11.156 36.875 -2.16 1 92.12 349 ASN B O 1
ATOM 5865 N N . ILE B 1 350 ? -11.016 38.938 -1.426 1 93.88 350 ILE B N 1
ATOM 5866 C CA . ILE B 1 350 ? -9.766 38.688 -0.708 1 93.88 350 ILE B CA 1
ATOM 5867 C C . ILE B 1 350 ? -10.016 37.719 0.446 1 93.88 350 ILE B C 1
ATOM 5869 O O . ILE B 1 350 ? -9.211 36.844 0.703 1 93.88 350 ILE B O 1
ATOM 5873 N N . GLN B 1 351 ? -11.188 37.938 1.081 1 92.5 351 GLN B N 1
ATOM 5874 C CA . GLN B 1 351 ? -11.531 37.031 2.188 1 92.5 351 GLN B CA 1
ATOM 5875 C C . GLN B 1 351 ? -11.727 35.594 1.706 1 92.5 351 GLN B C 1
ATOM 5877 O O . GLN B 1 351 ? -11.336 34.656 2.391 1 92.5 351 GLN B O 1
ATOM 5882 N N . GLN B 1 352 ? -12.305 35.438 0.606 1 90.94 352 GLN B N 1
ATOM 5883 C CA . GLN B 1 352 ? -12.5 34.125 0.035 1 90.94 352 GLN B CA 1
ATOM 5884 C C . GLN B 1 352 ? -11.164 33.469 -0.312 1 90.94 352 GLN B C 1
ATOM 5886 O O . GLN B 1 352 ? -10.984 32.25 -0.114 1 90.94 352 GLN B O 1
ATOM 5891 N N . MET B 1 353 ? -10.281 34.25 -0.823 1 93.31 353 MET B N 1
ATOM 5892 C CA . MET B 1 353 ? -8.961 33.719 -1.17 1 93.31 353 MET B CA 1
ATOM 5893 C C . MET B 1 353 ? -8.18 33.344 0.083 1 93.31 353 MET B C 1
ATOM 5895 O O . MET B 1 353 ? -7.402 32.375 0.068 1 93.31 353 MET B O 1
ATOM 5899 N N . LEU B 1 354 ? -8.375 34.062 1.1 1 93.12 354 LEU B N 1
ATOM 5900 C CA . LEU B 1 354 ? -7.711 33.75 2.361 1 93.12 354 LEU B CA 1
ATOM 5901 C C . LEU B 1 354 ? -8.258 32.469 2.949 1 93.12 354 LEU B C 1
ATOM 5903 O O . LEU B 1 354 ? -7.512 31.672 3.543 1 93.12 354 LEU B O 1
ATOM 5907 N N . ASN B 1 355 ? -9.523 32.219 2.762 1 87.94 355 ASN B N 1
ATOM 5908 C CA . ASN B 1 355 ? -10.109 30.953 3.18 1 87.94 355 ASN B CA 1
ATOM 5909 C C . ASN B 1 355 ? -9.523 29.781 2.389 1 87.94 355 ASN B C 1
ATOM 5911 O O . ASN B 1 355 ? -9.281 28.719 2.947 1 87.94 355 ASN B O 1
ATOM 5915 N N . SER B 1 356 ? -9.336 30.031 1.124 1 88.56 356 SER B N 1
ATOM 5916 C CA . SER B 1 356 ? -8.719 29.016 0.288 1 88.56 356 SER B CA 1
ATOM 5917 C C . SER B 1 356 ? -7.266 28.766 0.695 1 88.56 356 SER B C 1
ATOM 5919 O O . SER B 1 356 ? -6.777 27.641 0.631 1 88.56 356 SER B O 1
ATOM 5921 N N . THR B 1 357 ? -6.605 29.797 1.045 1 91.69 357 THR B N 1
ATOM 5922 C CA . THR B 1 357 ? -5.227 29.656 1.511 1 91.69 357 THR B CA 1
ATOM 5923 C C . THR B 1 357 ? -5.168 28.875 2.816 1 91.69 357 THR B C 1
ATOM 5925 O O . THR B 1 357 ? -4.223 28.125 3.049 1 91.69 357 THR B O 1
ATOM 5928 N N . GLU B 1 358 ? -6.164 29.062 3.639 1 89.25 358 GLU B N 1
ATOM 5929 C CA . GLU B 1 358 ? -6.242 28.281 4.875 1 89.25 358 GLU B CA 1
ATOM 5930 C C . GLU B 1 358 ? -6.375 26.797 4.582 1 89.25 358 GLU B C 1
ATOM 5932 O O . GLU B 1 358 ? -5.734 25.969 5.238 1 89.25 358 GLU B O 1
ATOM 5937 N N . VAL B 1 359 ? -7.16 26.484 3.613 1 85.62 359 VAL B N 1
ATOM 5938 C CA . VAL B 1 359 ? -7.34 25.094 3.211 1 85.62 359 VAL B CA 1
ATOM 5939 C C . VAL B 1 359 ? -6.023 24.547 2.672 1 85.62 359 VAL B C 1
ATOM 5941 O O . VAL B 1 359 ? -5.633 23.422 3.004 1 85.62 359 VAL B O 1
ATOM 5944 N N . SER B 1 360 ? -5.414 25.344 1.891 1 88.75 360 SER B N 1
ATOM 5945 C CA . SER B 1 360 ? -4.141 24.922 1.314 1 88.75 360 SER B CA 1
ATOM 5946 C C . SER B 1 360 ? -3.088 24.719 2.396 1 88.75 360 SER B C 1
ATOM 5948 O O . SER B 1 360 ? -2.242 23.828 2.283 1 88.75 360 SER B O 1
ATOM 5950 N N . LEU B 1 361 ? -3.115 25.516 3.373 1 90 361 LEU B N 1
ATOM 5951 C CA . LEU B 1 361 ? -2.156 25.391 4.465 1 90 361 LEU B CA 1
ATOM 5952 C C . LEU B 1 361 ? -2.387 24.109 5.246 1 90 361 LEU B C 1
ATOM 5954 O O . LEU B 1 361 ? -1.43 23.438 5.645 1 90 361 LEU B O 1
ATOM 5958 N N . HIS B 1 362 ? -3.582 23.781 5.469 1 86.38 362 HIS B N 1
ATOM 5959 C CA . HIS B 1 362 ? -3.896 22.531 6.145 1 86.38 362 HIS B CA 1
ATOM 5960 C C . HIS B 1 362 ? -3.467 21.328 5.301 1 86.38 362 HIS B C 1
ATOM 5962 O O . HIS B 1 362 ? -2.947 20.344 5.836 1 86.38 362 HIS B O 1
ATOM 5968 N N . GLN B 1 363 ? -3.74 21.469 4.031 1 86.38 363 GLN B N 1
ATOM 5969 C CA . GLN B 1 363 ? -3.318 20.406 3.135 1 86.38 363 GLN B CA 1
ATOM 5970 C C . GLN B 1 363 ? -1.798 20.266 3.121 1 86.38 363 GLN B C 1
ATOM 5972 O O . GLN B 1 363 ? -1.272 19.141 3.07 1 86.38 363 GLN B O 1
ATOM 5977 N N . LEU B 1 364 ? -1.158 21.344 3.127 1 89.94 364 LEU B N 1
ATOM 5978 C CA . LEU B 1 364 ? 0.3 21.328 3.131 1 89.94 364 LEU B CA 1
ATOM 5979 C C . LEU B 1 364 ? 0.836 20.703 4.414 1 89.94 364 LEU B C 1
ATOM 5981 O O . LEU B 1 364 ? 1.834 19.984 4.391 1 89.94 364 LEU B O 1
ATOM 5985 N N . THR B 1 365 ? 0.208 21 5.496 1 88.38 365 THR B N 1
ATOM 5986 C CA . THR B 1 365 ? 0.607 20.422 6.773 1 88.38 365 THR B CA 1
ATOM 5987 C C . THR B 1 365 ? 0.462 18.906 6.746 1 88.38 365 THR B C 1
ATOM 5989 O O . THR B 1 365 ? 1.292 18.188 7.309 1 88.38 365 THR B O 1
ATOM 5992 N N . ALA B 1 366 ? -0.548 18.453 6.094 1 86.69 366 ALA B N 1
ATOM 5993 C CA . ALA B 1 366 ? -0.773 17.016 5.98 1 86.69 366 ALA B CA 1
ATOM 5994 C C . ALA B 1 366 ? 0.259 16.375 5.062 1 86.69 366 ALA B C 1
ATOM 5996 O O . ALA B 1 366 ? 0.728 15.266 5.328 1 86.69 366 ALA B O 1
ATOM 5997 N N . LEU B 1 367 ? 0.556 17.047 4.004 1 88.38 367 LEU B N 1
ATOM 5998 C CA . LEU B 1 367 ? 1.458 16.484 3.004 1 88.38 367 LEU B CA 1
ATOM 5999 C C . LEU B 1 367 ? 2.889 16.438 3.527 1 88.38 367 LEU B C 1
ATOM 6001 O O . LEU B 1 367 ? 3.65 15.531 3.193 1 88.38 367 LEU B O 1
ATOM 6005 N N . VAL B 1 368 ? 3.264 17.359 4.363 1 90.12 368 VAL B N 1
ATOM 6006 C CA . VAL B 1 368 ? 4.645 17.453 4.828 1 90.12 368 VAL B CA 1
ATOM 6007 C C . VAL B 1 368 ? 4.84 16.562 6.051 1 90.12 368 VAL B C 1
ATOM 6009 O O . VAL B 1 368 ? 5.969 16.328 6.484 1 90.12 368 VAL B O 1
ATOM 6012 N N . ASN B 1 369 ? 3.773 16.047 6.555 1 86.88 369 ASN B N 1
ATOM 6013 C CA . ASN B 1 369 ? 3.9 15.109 7.668 1 86.88 369 ASN B CA 1
ATOM 6014 C C . ASN B 1 369 ? 4.707 13.875 7.281 1 86.88 369 ASN B C 1
ATOM 6016 O O . ASN B 1 369 ? 4.613 13.398 6.148 1 86.88 369 ASN B O 1
ATOM 6020 N N . CYS B 1 370 ? 5.465 13.375 8.195 1 87 370 CYS B N 1
ATOM 6021 C CA . CYS B 1 370 ? 6.422 12.32 7.895 1 87 370 CYS B CA 1
ATOM 6022 C C . CYS B 1 370 ? 5.715 10.992 7.637 1 87 370 CYS B C 1
ATOM 6024 O O . CYS B 1 370 ? 6.293 10.078 7.047 1 87 370 CYS B O 1
ATOM 6026 N N . ARG B 1 371 ? 4.555 10.75 7.957 1 81.31 371 ARG B N 1
ATOM 6027 C CA . ARG B 1 371 ? 3.854 9.469 7.902 1 81.31 371 ARG B CA 1
ATOM 6028 C C . ARG B 1 371 ? 3.674 9.008 6.461 1 81.31 371 ARG B C 1
ATOM 6030 O O . ARG B 1 371 ? 3.885 7.836 6.148 1 81.31 371 ARG B O 1
ATOM 6037 N N . GLY B 1 372 ? 3.24 9.938 5.582 1 84.88 372 GLY B N 1
ATOM 6038 C CA . GLY B 1 372 ? 3.01 9.578 4.191 1 84.88 372 GLY B CA 1
ATOM 6039 C C . GLY B 1 372 ? 4.258 9.062 3.496 1 84.88 372 GLY B C 1
ATOM 6040 O O . GLY B 1 372 ? 4.281 7.926 3.012 1 84.88 372 GLY B O 1
ATOM 6041 N N . LEU B 1 373 ? 5.301 9.828 3.568 1 89.06 373 LEU B N 1
ATOM 6042 C CA . LEU B 1 373 ? 6.539 9.461 2.885 1 89.06 373 LEU B CA 1
ATOM 6043 C C . LEU B 1 373 ? 7.238 8.312 3.6 1 89.06 373 LEU B C 1
ATOM 6045 O O . LEU B 1 373 ? 7.895 7.488 2.959 1 89.06 373 LEU B O 1
ATOM 6049 N N . HIS B 1 374 ? 7.09 8.297 4.895 1 88.44 374 HIS B N 1
ATOM 6050 C CA . HIS B 1 374 ? 7.68 7.188 5.637 1 88.44 374 HIS B CA 1
ATOM 6051 C C . HIS B 1 374 ? 7 5.867 5.289 1 88.44 374 HIS B C 1
ATOM 6053 O O . HIS B 1 374 ? 7.656 4.824 5.227 1 88.44 374 HIS B O 1
ATOM 6059 N N . LYS B 1 375 ? 5.719 5.902 5.184 1 86.25 375 LYS B N 1
ATOM 6060 C CA . LYS B 1 375 ? 5 4.695 4.781 1 86.25 375 LYS B CA 1
ATOM 6061 C C . LYS B 1 375 ? 5.469 4.211 3.412 1 86.25 375 LYS B C 1
ATOM 6063 O O . LYS B 1 375 ? 5.672 3.012 3.211 1 86.25 375 LYS B O 1
ATOM 6068 N N . ALA B 1 376 ? 5.551 5.113 2.453 1 89.19 376 ALA B N 1
ATOM 6069 C CA . ALA B 1 376 ? 6.062 4.746 1.138 1 89.19 376 ALA B CA 1
ATOM 6070 C C . ALA B 1 376 ? 7.465 4.152 1.242 1 89.19 376 ALA B C 1
ATOM 6072 O O . ALA B 1 376 ? 7.77 3.15 0.589 1 89.19 376 ALA B O 1
ATOM 6073 N N . TYR B 1 377 ? 8.297 4.746 2.068 1 90.56 377 TYR B N 1
ATOM 6074 C CA . TYR B 1 377 ? 9.664 4.273 2.291 1 90.56 377 TYR B CA 1
ATOM 6075 C C . TYR B 1 377 ? 9.664 2.854 2.84 1 90.56 377 TYR B C 1
ATOM 6077 O O . TYR B 1 377 ? 10.391 1.99 2.338 1 90.56 377 TYR B O 1
ATOM 6085 N N . SER B 1 378 ? 8.906 2.607 3.82 1 88.12 378 SER B N 1
ATOM 6086 C CA . SER B 1 378 ? 8.836 1.289 4.441 1 88.12 378 SER B CA 1
ATOM 6087 C C . SER B 1 378 ? 8.297 0.244 3.469 1 88.12 378 SER B C 1
ATOM 6089 O O . SER B 1 378 ? 8.797 -0.882 3.424 1 88.12 378 SER B O 1
ATOM 6091 N N . GLN B 1 379 ? 7.328 0.633 2.689 1 88.88 379 GLN B N 1
ATOM 6092 C CA . GLN B 1 379 ? 6.734 -0.308 1.745 1 88.88 379 GLN B CA 1
ATOM 6093 C C . GLN B 1 379 ? 7.695 -0.616 0.6 1 88.88 379 GLN B C 1
ATOM 6095 O O . GLN B 1 379 ? 7.691 -1.726 0.063 1 88.88 379 GLN B O 1
ATOM 6100 N N . ILE B 1 380 ? 8.484 0.363 0.161 1 92.06 380 ILE B N 1
ATOM 6101 C CA . ILE B 1 380 ? 9.5 0.117 -0.852 1 92.06 380 ILE B CA 1
ATOM 6102 C C . ILE B 1 380 ? 10.461 -0.965 -0.365 1 92.06 380 ILE B C 1
ATOM 6104 O O . ILE B 1 380 ? 10.75 -1.921 -1.089 1 92.06 380 ILE B O 1
ATOM 6108 N N . PHE B 1 381 ? 10.844 -0.917 0.85 1 89.81 381 PHE B N 1
ATOM 6109 C CA . PHE B 1 381 ? 11.781 -1.901 1.369 1 89.81 381 PHE B CA 1
ATOM 6110 C C . PHE B 1 381 ? 11.094 -3.244 1.586 1 89.81 381 PHE B C 1
ATOM 6112 O O . PHE B 1 381 ? 11.711 -4.297 1.411 1 89.81 381 PHE B O 1
ATOM 6119 N N . ALA B 1 382 ? 9.852 -3.195 1.951 1 86.38 382 ALA B N 1
ATOM 6120 C CA . ALA B 1 382 ? 9.109 -4.453 2.037 1 86.38 382 ALA B CA 1
ATOM 6121 C C . ALA B 1 382 ? 9.062 -5.156 0.685 1 86.38 382 ALA B C 1
ATOM 6123 O O . ALA B 1 382 ? 9.203 -6.379 0.608 1 86.38 382 ALA B O 1
ATOM 6124 N N . GLY B 1 383 ? 8.82 -4.344 -0.342 1 87.81 383 GLY B N 1
ATOM 6125 C CA . GLY B 1 383 ? 8.852 -4.902 -1.684 1 87.81 383 GLY B CA 1
ATOM 6126 C C . GLY B 1 383 ? 10.219 -5.438 -2.078 1 87.81 383 GLY B C 1
ATOM 6127 O O . GLY B 1 383 ? 10.32 -6.512 -2.674 1 87.81 383 GLY B O 1
ATOM 6128 N N . VAL B 1 384 ? 11.227 -4.723 -1.758 1 89.44 384 VAL B N 1
ATOM 6129 C CA . VAL B 1 384 ? 12.594 -5.129 -2.066 1 89.44 384 VAL B CA 1
ATOM 6130 C C . VAL B 1 384 ? 12.914 -6.438 -1.353 1 89.44 384 VAL B C 1
ATOM 6132 O O . VAL B 1 384 ? 13.57 -7.316 -1.922 1 89.44 384 VAL B O 1
ATOM 6135 N N . PHE B 1 385 ? 12.414 -6.637 -0.261 1 86.56 385 PHE B N 1
ATOM 6136 C CA . PHE B 1 385 ? 12.672 -7.855 0.498 1 86.56 385 PHE B CA 1
ATOM 6137 C C . PHE B 1 385 ? 11.984 -9.055 -0.151 1 86.56 385 PHE B C 1
ATOM 6139 O O . PHE B 1 385 ? 12.539 -10.148 -0.181 1 86.56 385 PHE B O 1
ATOM 6146 N N . VAL B 1 386 ? 10.82 -8.805 -0.616 1 85.69 386 VAL B N 1
ATOM 6147 C CA . VAL B 1 386 ? 10.117 -9.891 -1.301 1 85.69 386 VAL B CA 1
ATOM 6148 C C . VAL B 1 386 ? 10.898 -10.305 -2.547 1 85.69 386 VAL B C 1
ATOM 6150 O O . VAL B 1 386 ? 11.094 -11.492 -2.799 1 85.69 386 VAL B O 1
ATOM 6153 N N . VAL B 1 387 ? 11.305 -9.32 -3.27 1 88.5 387 VAL B N 1
ATOM 6154 C CA . VAL B 1 387 ? 12.078 -9.594 -4.477 1 88.5 387 VAL B CA 1
ATOM 6155 C C . VAL B 1 387 ? 13.367 -10.328 -4.113 1 88.5 387 VAL B C 1
ATOM 6157 O O . VAL B 1 387 ? 13.719 -11.328 -4.742 1 88.5 387 VAL B O 1
ATOM 6160 N N . PHE B 1 388 ? 13.984 -9.891 -3.055 1 86.06 388 PHE B N 1
ATOM 6161 C CA . PHE B 1 388 ? 15.211 -10.5 -2.561 1 86.06 388 PHE B CA 1
ATOM 6162 C C . PHE B 1 388 ? 14.984 -11.953 -2.186 1 86.06 388 PHE B C 1
ATOM 6164 O O . PHE B 1 388 ? 15.742 -12.836 -2.602 1 86.06 388 PHE B O 1
ATOM 6171 N N . TRP B 1 389 ? 13.961 -12.25 -1.544 1 81.31 389 TRP B N 1
ATOM 6172 C CA . TRP B 1 389 ? 13.648 -13.594 -1.076 1 81.31 389 TRP B CA 1
ATOM 6173 C C . TRP B 1 389 ? 13.375 -14.531 -2.248 1 81.31 389 TRP B C 1
ATOM 6175 O O . TRP B 1 389 ? 13.844 -15.672 -2.268 1 81.31 389 TRP B O 1
ATOM 6185 N N . GLU B 1 390 ? 12.719 -13.984 -3.215 1 83.94 390 GLU B N 1
ATOM 6186 C CA . GLU B 1 390 ? 12.352 -14.82 -4.352 1 83.94 390 GLU B CA 1
ATOM 6187 C C . GLU B 1 390 ? 13.555 -15.094 -5.25 1 83.94 390 GLU B C 1
ATOM 6189 O O . GLU B 1 390 ? 13.727 -16.203 -5.746 1 83.94 390 GLU B O 1
ATOM 6194 N N . ILE B 1 391 ? 14.32 -14.086 -5.402 1 82.31 391 ILE B N 1
ATOM 6195 C CA . ILE B 1 391 ? 15.523 -14.305 -6.203 1 82.31 391 ILE B CA 1
ATOM 6196 C C . ILE B 1 391 ? 16.453 -15.281 -5.488 1 82.31 391 ILE B C 1
ATOM 6198 O O . ILE B 1 391 ? 17.062 -16.141 -6.121 1 82.31 391 ILE B O 1
ATOM 6202 N N . PHE B 1 392 ? 16.484 -15.234 -4.207 1 78.44 392 PHE B N 1
ATOM 6203 C CA . PHE B 1 392 ? 17.281 -16.156 -3.408 1 78.44 392 PHE B CA 1
ATOM 6204 C C . PHE B 1 392 ? 16.766 -17.578 -3.553 1 78.44 392 PHE B C 1
ATOM 6206 O O . PHE B 1 392 ? 17.547 -18.5 -3.777 1 78.44 392 PHE B O 1
ATOM 6213 N N . ASN B 1 393 ? 15.5 -17.719 -3.502 1 74.25 393 ASN B N 1
ATOM 6214 C CA . ASN B 1 393 ? 14.898 -19.031 -3.646 1 74.25 393 ASN B CA 1
ATOM 6215 C C . ASN B 1 393 ? 15.125 -19.594 -5.047 1 74.25 393 ASN B C 1
ATOM 6217 O O . ASN B 1 393 ? 15.367 -20.797 -5.203 1 74.25 393 ASN B O 1
ATOM 6221 N N . PHE B 1 394 ? 15.039 -18.75 -6 1 74.75 394 PHE B N 1
ATOM 6222 C CA . PHE B 1 394 ? 15.266 -19.188 -7.375 1 74.75 394 PHE B CA 1
ATOM 6223 C C . PHE B 1 394 ? 16.703 -19.656 -7.562 1 74.75 394 PHE B C 1
ATOM 6225 O O . PHE B 1 394 ? 16.953 -20.609 -8.297 1 74.75 394 PHE B O 1
ATOM 6232 N N . SER B 1 395 ? 17.531 -18.984 -6.891 1 70.19 395 SER B N 1
ATOM 6233 C CA . SER B 1 395 ? 18.938 -19.344 -7.008 1 70.19 395 SER B CA 1
ATOM 6234 C C . SER B 1 395 ? 19.219 -20.703 -6.398 1 70.19 395 SER B C 1
ATOM 6236 O O . SER B 1 395 ? 20.109 -21.438 -6.859 1 70.19 395 SER B O 1
ATOM 6238 N N . ILE B 1 396 ? 18.359 -21.156 -5.527 1 66.19 396 ILE B N 1
ATOM 6239 C CA . ILE B 1 396 ? 18.547 -22.453 -4.879 1 66.19 396 ILE B CA 1
ATOM 6240 C C . ILE B 1 396 ? 17.844 -23.547 -5.68 1 66.19 396 ILE B C 1
ATOM 6242 O O . ILE B 1 396 ? 18.391 -24.641 -5.852 1 66.19 396 ILE B O 1
ATOM 6246 N N . MET B 1 397 ? 16.688 -23.312 -6.195 1 60.28 397 MET B N 1
ATOM 6247 C CA . MET B 1 397 ? 15.859 -24.344 -6.816 1 60.28 397 MET B CA 1
ATOM 6248 C C . MET B 1 397 ? 16.312 -24.609 -8.25 1 60.28 397 MET B C 1
ATOM 6250 O O . MET B 1 397 ? 16.141 -25.719 -8.766 1 60.28 397 MET B O 1
ATOM 6254 N N . ASN B 1 398 ? 16.641 -23.688 -9.039 1 52.72 398 ASN B N 1
ATOM 6255 C CA . ASN B 1 398 ? 17.047 -23.938 -10.414 1 52.72 398 ASN B CA 1
ATOM 6256 C C . ASN B 1 398 ? 18.203 -24.938 -10.484 1 52.72 398 ASN B C 1
ATOM 6258 O O . ASN B 1 398 ? 18.625 -25.344 -11.57 1 52.72 398 ASN B O 1
ATOM 6262 N N . HIS B 1 399 ? 18.844 -25.375 -9.531 1 46.91 399 HIS B N 1
ATOM 6263 C CA . HIS B 1 399 ? 19.984 -26.281 -9.688 1 46.91 399 HIS B CA 1
ATOM 6264 C C . HIS B 1 399 ? 19.516 -27.719 -9.82 1 46.91 399 HIS B C 1
ATOM 6266 O O . HIS B 1 399 ? 20.312 -28.656 -9.641 1 46.91 399 HIS B O 1
ATOM 6272 N N . GLU B 1 400 ? 18.328 -27.984 -9.82 1 45.41 400 GLU B N 1
ATOM 6273 C CA . GLU B 1 400 ? 18.203 -29.422 -10.07 1 45.41 400 GLU B CA 1
ATOM 6274 C C . GLU B 1 400 ? 18.266 -29.734 -11.562 1 45.41 400 GLU B C 1
ATOM 6276 O O . GLU B 1 400 ? 17.453 -29.203 -12.344 1 45.41 400 GLU B O 1
ATOM 6281 N N . PRO B 1 401 ? 19.422 -30.125 -12.141 1 43.78 401 PRO B N 1
ATOM 6282 C CA . PRO B 1 401 ? 19.594 -30.516 -13.547 1 43.78 401 PRO B CA 1
ATOM 6283 C C . PRO B 1 401 ? 18.453 -31.391 -14.047 1 43.78 401 PRO B C 1
ATOM 6285 O O . PRO B 1 401 ? 17.891 -32.188 -13.281 1 43.78 401 PRO B O 1
ATOM 6288 N N . PRO B 1 402 ? 17.781 -30.953 -15.219 1 37.09 402 PRO B N 1
ATOM 6289 C CA . PRO B 1 402 ? 16.922 -31.969 -15.82 1 37.09 402 PRO B CA 1
ATOM 6290 C C . PRO B 1 402 ? 17.609 -33.312 -15.961 1 37.09 402 PRO B C 1
ATOM 6292 O O . PRO B 1 402 ? 18.828 -33.375 -16.109 1 37.09 402 PRO B O 1
#

Sequence (804 aa):
MALAGTGTNYSAPWWVAWLHDVPRVNLRFRSVPGRFEPRNDGYLQSFLFILGVAAVSLALNLLLLFVHYTRLCCCQRGGNGNVKRSSVCCSTWCVVLATLLCSTAIGIGFYGNSETNGGLKKVTTNFMDANSTLHSINTLVEKTGNNLKGKVASPLEKLQDSYSRWPEFQQVVRRGFVKAEGLRQLFQALPFWTANGQLAYIAETLASVEFYRWLAYLILLVVNTLICLLVLLGLSKQSRCLLLIALLAGVLMLIVCWASLGLDVVLVVGMSDFCIAPDNYISNLTLEYGIMGKDVLNYYIHCSIVSRSPFQKRLTGGLRLLSDVQSIILELIVFTAEDIPNTEAQLLNIQQMLNSTEVSLHQLTALVNCRGLHKAYSQIFAGVFVVFWEIFNFSIMNHEPPMALAGTGTNYSAPWWVAWLHDVPRVNLRFRSVPGRFEPRNDGYLQSFLFILGVAAVSLALNLLLLFVHYTRLCCCQRGGNGNVKRSSVCCSTWCVVLATLLCSTAIGIGFYGNSETNGGLKKVTTNFMDANSTLHSINTLVEKTGNNLKGKVASPLEKLQDSYSRWPEFQQVVRRGFVKAEGLRQLFQALPFWTANGQLAYIAETLASVEFYRWLAYLILLVVNTLICLLVLLGLSKQSRCLLLIALLAGVLMLIVCWASLGLDVVLVVGMSDFCIAPDNYISNLTLEYGIMGKDVLNYYIHCSIVSRSPFQKRLTGGLRLLSDVQSIILELIVFTAEDIPNTEAQLLNIQQMLNSTEVSLHQLTALVNCRGLHKAYSQIFAGVFVVFWEIFNFSIMNHEPP

Nearest PDB structures (foldseek):
  7p5c-assembly1_B  TM=9.252E-01  e=1.651E-24  Homo sapiens
  7p54-assembly1_B  TM=9.336E-01  e=2.482E-24  Homo sapiens
  7rtw-assembly1_A  TM=9.409E-01  e=2.407E-22  Mus musculus
  7p5j-assembly1_B  TM=9.176E-01  e=2.757E-22  Homo sapiens
  7rtw-assembly1_B  TM=9.359E-01  e=5.194E-16  Mus musculus

Solvent-accessible surface area (backbone atoms only — not comparable to full-atom values): 42330 Å² total; per-residue (Å²): 135,74,82,66,87,66,80,67,74,90,71,64,55,70,68,40,56,57,53,39,65,50,85,42,39,26,80,82,70,41,79,50,78,68,65,69,44,92,83,39,66,65,56,52,32,26,44,52,36,52,40,47,52,36,50,50,53,46,52,51,51,54,48,52,51,50,50,53,52,48,50,54,55,52,49,58,70,68,57,84,90,75,89,68,71,73,63,56,56,58,52,50,54,52,49,52,51,49,49,53,52,48,51,50,48,48,52,52,47,54,51,36,50,50,50,28,51,51,13,49,48,42,26,28,52,26,31,39,49,43,35,49,52,53,48,48,51,52,48,48,36,52,51,50,36,50,43,40,49,62,52,39,38,46,52,37,54,53,48,35,62,71,30,65,88,38,66,71,58,28,52,51,37,48,52,34,36,54,36,46,52,50,38,35,53,55,43,70,63,59,73,63,72,71,61,79,59,50,43,40,50,50,22,51,52,50,51,53,54,46,50,52,49,53,48,50,52,50,51,52,50,51,50,51,52,51,42,55,49,37,41,54,49,14,65,71,63,67,36,69,68,46,40,50,51,29,49,54,51,45,54,55,48,48,52,52,51,43,53,49,36,28,53,36,48,44,49,44,48,52,46,21,26,38,54,68,49,48,65,62,53,51,52,50,51,32,57,72,67,61,37,41,55,71,67,60,48,50,43,31,73,56,42,49,93,78,55,77,60,92,56,47,67,59,50,53,51,40,52,50,36,50,52,50,36,49,51,49,53,51,51,46,50,70,67,35,44,80,77,43,62,86,50,42,64,58,51,51,50,31,51,52,50,51,53,51,47,52,52,49,51,49,50,48,46,29,66,69,35,32,63,65,54,25,49,30,51,53,44,28,51,49,13,50,48,42,31,48,52,33,45,49,49,48,49,62,56,72,66,63,76,130,136,75,82,66,87,66,81,66,74,91,71,65,55,71,68,40,55,57,52,38,64,51,85,43,41,27,82,82,72,42,79,49,77,67,65,68,45,93,83,39,66,65,56,53,32,26,44,52,36,51,39,48,51,35,49,52,52,47,51,49,52,53,49,53,51,50,51,52,52,50,50,54,55,54,50,59,71,65,58,82,89,74,89,71,70,74,64,56,56,56,53,48,53,52,50,50,50,48,47,52,53,48,52,51,48,48,51,50,47,55,51,36,51,51,48,28,50,50,14,49,48,43,26,28,51,27,30,40,49,44,36,49,52,54,50,48,51,53,49,50,37,51,52,50,36,49,44,41,48,63,54,39,40,46,53,39,54,54,48,34,62,72,31,65,89,37,65,72,58,26,52,51,37,49,52,33,36,53,36,48,51,51,38,36,54,54,43,69,64,58,74,60,73,69,62,79,60,51,44,40,50,51,20,50,50,50,51,53,54,46,51,53,50,52,48,52,52,50,51,51,50,53,51,51,50,50,42,54,51,37,42,54,48,15,64,72,64,67,35,68,66,45,39,51,52,30,49,54,52,45,53,54,47,51,51,54,50,42,53,49,36,27,53,34,48,45,49,45,49,53,49,20,26,37,55,69,49,47,68,61,54,52,53,51,52,32,56,73,68,61,36,42,54,70,66,60,49,50,45,31,72,56,42,51,94,78,55,76,59,92,55,46,67,60,50,54,51,39,52,51,35,50,52,49,35,51,50,50,51,52,51,46,49,69,66,35,46,80,78,44,60,87,50,41,65,58,51,51,51,30,50,52,50,50,52,51,47,51,51,49,49,49,51,48,47,28,66,68,34,34,63,64,54,24,50,28,53,54,44,29,51,49,13,50,48,43,30,49,51,32,43,48,49,48,49,62,56,71,66,66,76,130

pLDDT: mean 82.63, std 12.5, range [23.98, 95.44]

Organism: Eptatretus burgeri (NCBI:txid7764)

Foldseek 3Di:
DPPDDDLDAQDDDPVLVVLLPDWFAFPVRDTDHSAQDPPDPRLVRSLVVLLVVLVVVLVVVVVVVVVVVVVVVVVVVPDDDPPDDPVVVVVVVVLVVVLVLLVVLLVLLLVLLVLLLVLLLLLLVLLVLLLVLLVCLVVLLVVLLVCLVPQALVLLVVVLVVCVVPVVLNVLSVVLNVLSVVLSVLSVPPRFFDDRCPSNVVSVVSNVVSVVVSVVSVVLSVLSVVLSVLCVVCVVVVPPVSNVVSVVSQSVSSVVLSSLLSVLSSVLSSLSNCSNCVLVVVLVVCVVVVGGDSLLSVCQQSVDPPDDQPCVVSLVSSVVSLVSSLVSLVVCLVPCCVPPVVCNVSSVSSNVSSVVSVVSSVVSVVSSRNSSSNSSVSSSVSSSVSSSVSSVVSSVSSPPRD/DDPDDDLDAQDDDPVLVVLLPDWFAFPVRDTDHSAQDPPDPRLVRSLVVLLVVLVVVLVVVVVVVVVVVVVVVVVVVPDDDPPDDPVVVVVVVVLVVVLVLLVVLLVLLLVLLVLLLVLLLLLLVLLVLLLVLLVCLVVLLVVLLVCLVPQALVLLVVVLVVCPVPVVLNVLSVVLNVLSVVLSVLSVPPRFFDDRCPSNVVSVVSNVVSVVVSVVSVVLSVLSVVLSVLCVVCVVVVPPVSNVVSVVSQSVSSVVLSSLLSVLSSVLSSLSNCSNCVLVVVLVVCVVVVGGDSLLSVCQQSVDPPDDQPCVVSLVSSVVSLVSSLVSLVVCLVPCCVPPVVCNVSSVSSNVSSVVSVVSSVVSVVSSRNSSSNSSVSSSVSSSVSSSVSSVVSSVSSPPRD